Protein AF-0000000075742915 (afdb_homodimer)

Solvent-accessible surface area (backbone atoms only — not comparable to full-atom values): 50186 Å² total; per-residue (Å²): 133,84,78,82,70,61,77,72,63,70,66,41,53,59,56,41,52,50,52,38,49,49,47,12,46,33,40,22,48,17,44,47,53,20,48,50,52,32,44,25,62,54,48,39,46,45,74,33,25,87,56,51,51,45,77,73,40,42,66,57,50,52,50,43,50,54,49,38,34,50,49,37,21,50,51,43,32,59,68,46,48,68,55,44,66,37,56,58,80,62,50,84,69,50,73,66,53,29,52,52,54,55,40,44,67,58,50,50,32,49,47,40,31,46,44,30,50,50,48,37,48,54,52,39,61,77,37,59,83,62,45,65,70,54,38,48,59,46,50,53,35,28,67,50,25,14,56,46,13,24,53,45,23,54,59,54,37,40,76,66,44,37,63,53,32,25,64,50,27,61,96,53,75,49,74,27,84,46,75,34,68,53,53,50,49,50,50,48,46,39,66,31,20,47,47,49,37,48,51,49,41,48,54,47,52,29,20,74,69,47,44,62,24,43,64,84,43,77,59,55,64,23,45,40,43,29,33,50,38,33,48,65,51,30,51,58,51,49,52,50,53,33,44,68,53,44,48,59,51,47,52,50,39,52,38,43,52,40,34,73,73,69,44,45,86,53,71,62,84,40,38,30,53,22,68,65,18,49,41,29,47,43,48,37,52,49,30,53,46,41,45,49,28,54,51,48,52,51,52,38,18,23,52,57,29,56,68,54,41,51,46,42,69,73,59,39,92,75,54,76,56,46,78,42,70,32,11,28,35,21,38,34,53,48,60,51,62,53,42,36,69,75,37,58,40,66,59,44,49,52,54,48,23,60,52,32,35,52,52,53,50,44,35,50,74,52,69,32,33,67,57,47,72,60,84,67,25,38,36,32,29,16,26,48,94,58,80,53,94,48,22,27,35,34,44,54,52,33,51,54,50,46,58,60,60,49,68,70,46,87,92,54,47,49,9,28,6,31,16,29,39,67,24,22,40,30,67,46,38,31,95,71,40,28,40,66,44,70,42,33,48,29,53,54,49,4,47,50,32,11,60,55,8,57,77,40,94,75,20,42,27,28,33,49,56,17,48,73,60,26,48,70,79,57,43,70,47,44,36,84,69,53,75,43,63,50,91,82,49,90,58,71,43,47,36,27,31,70,46,74,82,120,135,84,78,83,69,62,77,72,61,70,67,38,52,57,54,41,52,49,53,38,49,48,47,13,45,32,39,22,49,17,45,48,54,19,47,50,52,31,42,24,63,54,48,40,44,43,74,34,25,89,56,52,52,44,78,73,40,40,67,60,51,53,50,42,51,52,51,38,35,50,49,35,20,49,51,42,33,61,67,46,48,69,56,44,65,38,57,56,81,63,51,83,67,49,75,68,52,28,52,52,54,54,40,43,65,60,52,51,32,47,46,39,31,46,44,30,48,52,47,37,48,54,53,38,63,77,37,59,83,63,45,65,72,55,38,48,60,44,50,53,33,28,67,50,24,13,56,46,14,22,54,45,22,54,60,54,36,38,75,67,46,35,62,53,33,25,64,52,27,58,97,52,73,48,74,27,83,46,76,35,66,53,54,50,48,50,50,48,46,37,66,31,20,46,46,50,36,48,51,50,42,48,53,46,53,30,20,74,71,47,44,64,23,43,65,83,44,78,59,55,63,23,45,39,42,28,34,50,40,32,48,67,51,30,51,59,50,49,51,48,54,32,44,68,54,44,48,60,51,48,51,52,39,52,38,43,52,39,34,73,74,68,45,42,89,54,71,61,83,38,38,30,53,21,69,64,19,48,39,30,48,43,49,37,52,49,30,53,45,42,42,49,30,54,50,48,53,51,54,38,17,22,52,56,29,56,67,54,40,51,47,41,68,73,59,39,91,75,52,75,56,45,79,42,71,32,10,28,36,20,38,35,53,49,61,50,62,51,43,36,68,75,36,57,38,66,59,45,50,51,54,49,24,58,53,32,36,52,51,54,51,43,36,48,75,51,67,33,34,68,58,48,73,60,83,67,26,40,36,32,29,15,26,48,91,57,79,52,95,50,22,25,34,33,44,52,52,34,52,53,51,46,58,60,61,48,66,73,46,86,91,53,48,50,8,28,4,30,16,30,39,67,24,22,41,31,68,46,36,32,95,72,41,28,40,68,44,68,41,31,48,27,54,54,48,4,48,52,32,11,61,54,10,55,78,39,94,74,20,42,27,29,34,50,58,17,47,72,58,25,49,69,77,57,43,69,46,42,38,83,68,54,74,43,65,49,91,82,48,90,58,71,41,46,36,26,31,70,46,73,82,120

Foldseek 3Di:
DDCPVPDVPPVLVVVLVVLLQQLLVLLLVLLVLLLLLLCLLVVLLAPQFPDNLCVVCVVVLVVLNVVLSVQLSVQRSVLCVVLSVCVSVVHQDDPVSLVSLLCSLVSSLCSQLVSLVVSLVVSCVVCVPVPPLNNVSSVVSSVLSSVSSSLSSSLSCCVSSQVSLLSSQVVHDQDRADDALVVLVVSLCCSLPVPLVVSLVVVVVCLVVCHSGPVPGDSVVSNVSSVVSSVVSSVVSVVSSCCSPVVLVVVLVVQVVCCVVPNLQRADRQNYPYPSSVVRVVSNVVSVVVVVVVVCLVVVCVVANNVVSVCCVVVPQPDFWDKDKKKKKKKFKDCLVVVPVPDPPVVSVVLLVVLVVLLVVLCVVLPWDFQDDDSRMTMIMFCPPPHDDQRLLSNLSSLVSSLVPCVPPPPIAMAMEMFIDIWTFQWDDDPVDTGTDIGDDRHVRRNQRLVVLSPPPSRYKYFPRSLVRGDPVSNVQKDWDDWDATPPGDDITGMIDGDPPD/DDCPVPDVPPVLVVVLVVLLQQLLVLLLVLLVLLLLLLCLLCVLLAPQFPDNLCVVCVVVLVVLNVVLSVQLSVQRSVLCVVLSVCVSSVHQDDPVSLVSLLCSLVVSLCSQLVSLVVSLVVSCVVCVPVPPLNNVSSVVSSVLSSVSSSLSSSLSCCVSSQVSLLSSQVVHDQDRADDALVVLVCSLCCSLPVPLVVSLVVVVVCLVVCHSGPVPDDSVSSNVSSVVSSVVSSVVSVVSSCCSPVVLVVVLVVQVVCCVVPNLQRADRQNYPYPSSVVRVVSNVVSVVVVVVVVVLVVVCVVANNVVSVCCVVVPQPDFWDKDKKKKKKKFKDCLVVVPVPDPPVVSVVLLVVLVVLLVVLCVVLPWDFQDDDSRMTMIMFCPPPHDDQRLLSNLVSLVSSLVVCVPDPPIAMAMEMFIDIWTFQWDDDPVDTGTDIGDPRHVRRNQRQVVLSPPPSRYKYFPRSLVRGDPVSNVQKDWDDWDATPPGDDITGMIDGDPPD

Secondary structure (DSSP, 8-state):
-----STTSSHHHHHHHHHHHHHHHHHHHHHHHHHHHHHHHHGGGTTTBSS-HHHHHHHHHHHHHHHHHHHHHHHHHHHHHHHHHHHTTTPPPPHHHHHHHHTHHHHHHHHHHHHHHHHHHHHHHHTGGG-HHHHHHHHHHHHHHHHHHHHHHHHHHHHHHHHHHHHHTTTS--------HHHHHHHHHIIIIIHHHHHHHHHHHHHHTTSSB-TTS--HHHHHHHHHHHHHHHHHHHHHHHHHHHHHHHHHHHHHHHHHTT-TT-------SSHHHHHHHHHHHHHHHHHHHHHHHHHHHHHH-HHHHHHHHHH-TTPPPEEEEEEEEEEEEESHHHHHHHS-HHHHHHHHHHHHHHHHHHHHHTT-EEEEEETTEEEEEESSSS--S-HHHHHHHHHHHHHHHGGGSTT-EEEEEEEEEEEEEEEEEETTEEEEEEESHHHHHHHHHHHHHTTSSSSEEEEHHHHHTS-HHHHTTEEEEEEEE-TT-SSEEEEEEE----/-----STTSSHHHHHHHHHHHHHHHHHHHHHHHHHHHHHHHHGGGTTTBSS-HHHHHHHHHHHHHHHHHHHHHHHHHHHHHHHHHHHTTTPPPPHHHHHHHHTHHHHHHHHHHHHHHHHHHHHHHHTGGG-HHHHHHHHHHHHHHHHHHHHHHHHHHHHHHHHHHHHHTTTS--------HHHHHHHHHIIIIIHHHHHHHHHHHHHHTTSSB-TTS--HHHHHHHHHHHHHHHHHHHHHHHHHHHHHHHHHHHHHHHHHTT-TT-------SSHHHHHHHHHHHHHHHHHHHHHHHHHHHHHH-HHHHHHHHHH-TTPPPEEEEEEEEEEEEESHHHHHHHS-HHHHHHHHHHHHHHHHHHHHHTT-EEEEEETTEEEEEESSSS--S-HHHHHHHHHHHHHHHGGGSTT-EEEEEEEEEEEEEEEEEETTEEEEEEESHHHHHHHHHHHHHTTSSSSEEEEHHHHHTS-HHHHTTEEEEEEEE-TT-SSEEEEEEE----

Organism: Mycobacterium marinum (strain ATCC BAA-535 / M) (NCBI:txid216594)

Radius of gyration: 42.27 Å; Cα contacts (8 Å, |Δi|>4): 1703; chains: 2; bounding box: 64×122×89 Å

InterPro domains:
  IPR001054 Adenylyl cyclase class-3/4/guanylyl cyclase [PF00211] (325-464)
  IPR001054 Adenylyl cyclase class-3/4/guanylyl cyclase [PS50125] (327-450)
  IPR001054 Adenylyl cyclase class-3/4/guanylyl cyclase [SM00044] (291-477)
  IPR001054 Adenylyl cyclase class-3/4/guanylyl cyclase [cd07302] (325-495)
  IPR003660 HAMP domain [PF00672] (241-292)
  IPR003660 HAMP domain [PS50885] (243-295)
  IPR003660 HAMP domain [SM00304] (243-295)
  IPR029787 Nucleotide cyclase [G3DSA:3.30.70.1230] (321-491)
  IPR029787 Nucleotide cyclase [SSF55073] (320-497)
  IPR050697 Adenylyl/Guanylyl Cyclase Class-3/4 [PTHR43081] (297-470)

Structure (mmCIF, N/CA/C/O backbone):
data_AF-0000000075742915-model_v1
#
loop_
_entity.id
_entity.type
_entity.pdbx_description
1 polymer 'Conserved hypothetical transmembrane protein'
#
loop_
_atom_site.group_PDB
_atom_site.id
_atom_site.type_symbol
_atom_site.label_atom_id
_atom_site.label_alt_id
_atom_site.label_comp_id
_atom_site.label_asym_id
_atom_site.label_entity_id
_atom_site.label_seq_id
_atom_site.pdbx_PDB_ins_code
_atom_site.Cartn_x
_atom_site.Cartn_y
_atom_site.Cartn_z
_atom_site.occupancy
_atom_site.B_iso_or_equiv
_atom_site.auth_seq_id
_atom_site.auth_comp_id
_atom_site.auth_asym_id
_atom_site.auth_atom_id
_atom_site.pdbx_PDB_model_num
ATOM 1 N N . MET A 1 1 ? -29.781 21.031 -26.391 1 27.48 1 MET A N 1
ATOM 2 C CA . MET A 1 1 ? -28.969 20.031 -25.719 1 27.48 1 MET A CA 1
ATOM 3 C C . MET A 1 1 ? -29.25 18.625 -26.25 1 27.48 1 MET A C 1
ATOM 5 O O . MET A 1 1 ? -30.344 18.094 -26.062 1 27.48 1 MET A O 1
ATOM 9 N N . PRO A 1 2 ? -28.781 18.281 -27.484 1 34.12 2 PRO A N 1
ATOM 10 C CA . PRO A 1 2 ? -29.078 17.016 -28.172 1 34.12 2 PRO A CA 1
ATOM 11 C C . PRO A 1 2 ? -28.594 15.789 -27.406 1 34.12 2 PRO A C 1
ATOM 13 O O . PRO A 1 2 ? -27.641 15.883 -26.625 1 34.12 2 PRO A O 1
ATOM 16 N N . SER A 1 3 ? -29.609 14.945 -27.016 1 33.06 3 SER A N 1
ATOM 17 C CA . SER A 1 3 ? -29.625 13.625 -26.406 1 33.06 3 SER A CA 1
ATOM 18 C C . SER A 1 3 ? -28.734 12.656 -27.188 1 33.06 3 SER A C 1
ATOM 20 O O . SER A 1 3 ? -29.094 12.195 -28.266 1 33.06 3 SER A O 1
ATOM 22 N N . THR A 1 4 ? -27.438 13.016 -27.25 1 35.28 4 THR A N 1
ATOM 23 C CA . THR A 1 4 ? -26.578 12.016 -27.891 1 35.28 4 THR A CA 1
ATOM 24 C C . THR A 1 4 ? -26.672 10.688 -27.141 1 35.28 4 THR A C 1
ATOM 26 O O . THR A 1 4 ? -25.75 10.305 -26.422 1 35.28 4 THR A O 1
ATOM 29 N N . SER A 1 5 ? -27.875 10.328 -26.578 1 35.5 5 SER A N 1
ATOM 30 C CA . SER A 1 5 ? -28.062 9.047 -25.906 1 35.5 5 SER A CA 1
ATOM 31 C C . SER A 1 5 ? -27.938 7.887 -26.891 1 35.5 5 SER A C 1
ATOM 33 O O . SER A 1 5 ? -28.172 6.734 -26.531 1 35.5 5 SER A O 1
ATOM 35 N N . ALA A 1 6 ? -28 8.203 -28.219 1 34.66 6 ALA A N 1
ATOM 36 C CA . ALA A 1 6 ? -28.516 7.18 -29.109 1 34.66 6 ALA A CA 1
ATOM 37 C C . ALA A 1 6 ? -27.578 5.988 -29.203 1 34.66 6 ALA A C 1
ATOM 39 O O . ALA A 1 6 ? -28.016 4.848 -29.375 1 34.66 6 ALA A O 1
ATOM 40 N N . SER A 1 7 ? -26.297 6.309 -29.641 1 33.22 7 SER A N 1
ATOM 41 C CA . SER A 1 7 ? -25.625 5.246 -30.406 1 33.22 7 SER A CA 1
ATOM 42 C C . SER A 1 7 ? -25.047 4.191 -29.469 1 33.22 7 SER A C 1
ATOM 44 O O . SER A 1 7 ? -24.25 3.355 -29.891 1 33.22 7 SER A O 1
ATOM 46 N N . ALA A 1 8 ? -25.109 4.387 -28.234 1 37.28 8 ALA A N 1
ATOM 47 C CA . ALA A 1 8 ? -24.516 3.404 -27.328 1 37.28 8 ALA A CA 1
ATOM 48 C C . ALA A 1 8 ? -25.281 2.086 -27.359 1 37.28 8 ALA A C 1
ATOM 50 O O . ALA A 1 8 ? -24.875 1.104 -26.734 1 37.28 8 ALA A O 1
ATOM 51 N N . GLY A 1 9 ? -26.469 2.076 -27.953 1 36.91 9 GLY A N 1
ATOM 52 C CA . GLY A 1 9 ? -27.359 0.929 -27.906 1 36.91 9 GLY A CA 1
ATOM 53 C C . GLY A 1 9 ? -26.859 -0.256 -28.703 1 36.91 9 GLY A C 1
ATOM 54 O O . GLY A 1 9 ? -27.188 -1.403 -28.406 1 36.91 9 GLY A O 1
ATOM 55 N N . GLN A 1 10 ? -26.406 -0.054 -30.078 1 41.94 10 GLN A N 1
ATOM 56 C CA . GLN A 1 10 ? -26.281 -1.137 -31.047 1 41.94 10 GLN A CA 1
ATOM 57 C C . GLN A 1 10 ? -25.016 -1.947 -30.797 1 41.94 10 GLN A C 1
ATOM 59 O O . GLN A 1 10 ? -24.859 -3.047 -31.344 1 41.94 10 GLN A O 1
ATOM 64 N N . ALA A 1 11 ? -23.969 -1.304 -30.453 1 45.59 11 ALA A N 1
ATOM 65 C CA . ALA A 1 11 ? -22.656 -1.915 -30.297 1 45.59 11 ALA A CA 1
ATOM 66 C C . ALA A 1 11 ? -22.641 -2.947 -29.172 1 45.59 11 ALA A C 1
ATOM 68 O O . ALA A 1 11 ? -21.812 -3.85 -29.156 1 45.59 11 ALA A O 1
ATOM 69 N N . GLN A 1 12 ? -23.641 -2.914 -28.344 1 60.41 12 GLN A N 1
ATOM 70 C CA . GLN A 1 12 ? -23.766 -3.674 -27.109 1 60.41 12 GLN A CA 1
ATOM 71 C C . GLN A 1 12 ? -24.188 -5.109 -27.391 1 60.41 12 GLN A C 1
ATOM 73 O O . GLN A 1 12 ? -23.719 -6.043 -26.734 1 60.41 12 GLN A O 1
ATOM 78 N N . PRO A 1 13 ? -24.922 -5.258 -28.578 1 59 13 PRO A N 1
ATOM 79 C CA . PRO A 1 13 ? -25.375 -6.637 -28.812 1 59 13 PRO A CA 1
ATOM 80 C C . PRO A 1 13 ? -24.266 -7.527 -29.391 1 59 13 PRO A C 1
ATOM 82 O O . PRO A 1 13 ? -24.219 -8.727 -29.094 1 59 13 PRO A O 1
ATOM 85 N N . LYS A 1 14 ? -23.422 -6.875 -30.219 1 57.97 14 LYS A N 1
ATOM 86 C CA . LYS A 1 14 ? -22.359 -7.668 -30.844 1 57.97 14 LYS A CA 1
ATOM 87 C C . LYS A 1 14 ? -21.375 -8.203 -29.812 1 57.97 14 LYS A C 1
ATOM 89 O O . LYS A 1 14 ? -20.891 -9.328 -29.922 1 57.97 14 LYS A O 1
ATOM 94 N N . THR A 1 15 ? -21.25 -7.496 -28.828 1 78.75 15 THR A N 1
ATOM 95 C CA . THR A 1 15 ? -20.344 -7.941 -27.781 1 78.75 15 THR A CA 1
ATOM 96 C C . THR A 1 15 ? -20.938 -9.094 -26.984 1 78.75 15 THR A C 1
ATOM 98 O O . THR A 1 15 ? -20.25 -10.055 -26.641 1 78.75 15 THR A O 1
ATOM 101 N N . ALA A 1 16 ? -22.266 -9.055 -26.953 1 85.5 16 ALA A N 1
ATOM 102 C CA . ALA A 1 16 ? -22.953 -10.125 -26.234 1 85.5 16 ALA A CA 1
ATOM 103 C C . ALA A 1 16 ? -22.906 -11.43 -27.016 1 85.5 16 ALA A C 1
ATOM 105 O O . ALA A 1 16 ? -22.672 -12.5 -26.453 1 85.5 16 ALA A O 1
ATOM 106 N N . ARG A 1 17 ? -23.172 -11.305 -28.344 1 86.44 17 ARG A N 1
ATOM 107 C CA . ARG A 1 17 ? -23.141 -12.477 -29.203 1 86.44 17 ARG A CA 1
ATOM 108 C C . ARG A 1 17 ? -21.734 -13.078 -29.266 1 86.44 17 ARG A C 1
ATOM 110 O O . ARG A 1 17 ? -21.578 -14.305 -29.266 1 86.44 17 ARG A O 1
ATOM 117 N N . ARG A 1 18 ? -20.844 -12.25 -29.266 1 86.69 18 ARG A N 1
ATOM 118 C CA . ARG A 1 18 ? -19.453 -12.719 -29.328 1 86.69 18 ARG A CA 1
ATOM 119 C C . ARG A 1 18 ? -19.078 -13.477 -28.047 1 86.69 18 ARG A C 1
ATOM 121 O O . ARG A 1 18 ? -18.453 -14.539 -28.109 1 86.69 18 ARG A O 1
ATOM 128 N N . LEU A 1 19 ? -19.484 -12.961 -26.938 1 88.38 19 LEU A N 1
ATOM 129 C CA . LEU A 1 19 ? -19.203 -13.617 -25.672 1 88.38 19 LEU A CA 1
ATOM 130 C C . LEU A 1 19 ? -19.953 -14.938 -25.562 1 88.38 19 LEU A C 1
ATOM 132 O O . LEU A 1 19 ? -19.406 -15.922 -25.047 1 88.38 19 LEU A O 1
ATOM 136 N N . LEU A 1 20 ? -21.125 -14.875 -26.109 1 90.69 20 LEU A N 1
ATOM 137 C CA . LEU A 1 20 ? -21.938 -16.094 -26.109 1 90.69 20 LEU A CA 1
ATOM 138 C C . LEU A 1 20 ? -21.312 -17.172 -26.984 1 90.69 20 LEU A C 1
ATOM 140 O O . LEU A 1 20 ? -21.234 -18.328 -26.562 1 90.69 20 LEU A O 1
ATOM 144 N N . LEU A 1 21 ? -20.844 -16.797 -28.078 1 90 21 LEU A N 1
ATOM 145 C CA . LEU A 1 21 ? -20.25 -17.75 -29 1 90 21 LEU A CA 1
ATOM 146 C C . LEU A 1 21 ? -18.906 -18.25 -28.453 1 90 21 LEU A C 1
ATOM 148 O O . LEU A 1 21 ? -18.594 -19.438 -28.594 1 90 21 LEU A O 1
ATOM 152 N N . GLN A 1 22 ? -18.234 -17.422 -27.906 1 89.38 22 GLN A N 1
ATOM 153 C CA . GLN A 1 22 ? -16.938 -17.812 -27.344 1 89.38 22 GLN A CA 1
ATOM 154 C C . GLN A 1 22 ? -17.125 -18.812 -26.188 1 89.38 22 GLN A C 1
ATOM 156 O O . GLN A 1 22 ? -16.406 -19.812 -26.109 1 89.38 22 GLN A O 1
ATOM 161 N N . TYR A 1 23 ? -18.016 -18.516 -25.375 1 92.06 23 TYR A N 1
ATOM 162 C CA . TYR A 1 23 ? -18.312 -19.391 -24.25 1 92.06 23 TYR A CA 1
ATOM 163 C C . TYR A 1 23 ? -18.797 -20.75 -24.75 1 92.06 23 TYR A C 1
ATOM 165 O O . TYR A 1 23 ? -18.359 -21.797 -24.25 1 92.06 23 TYR A O 1
ATOM 173 N N . ALA A 1 24 ? -19.703 -20.688 -25.688 1 92.69 24 ALA A N 1
ATOM 174 C CA . ALA A 1 24 ? -20.203 -21.922 -26.297 1 92.69 24 ALA A CA 1
ATOM 175 C C . ALA A 1 24 ? -19.078 -22.719 -26.953 1 92.69 24 ALA A C 1
ATOM 177 O O . ALA A 1 24 ? -19 -23.938 -26.797 1 92.69 24 ALA A O 1
ATOM 178 N N . PHE A 1 25 ? -18.281 -22.016 -27.562 1 90.62 25 PHE A N 1
ATOM 179 C CA . PHE A 1 25 ? -17.141 -22.641 -28.219 1 90.62 25 PHE A CA 1
ATOM 180 C C . PHE A 1 25 ? -16.203 -23.266 -27.188 1 90.62 25 PHE A C 1
ATOM 182 O O . PHE A 1 25 ? -15.703 -24.375 -27.391 1 90.62 25 PHE A O 1
ATOM 189 N N . ASP A 1 26 ? -15.945 -22.594 -26.156 1 90.38 26 ASP A N 1
ATOM 190 C CA . ASP A 1 26 ? -15.062 -23.094 -25.109 1 90.38 26 ASP A CA 1
ATOM 191 C C . ASP A 1 26 ? -15.609 -24.391 -24.516 1 90.38 26 ASP A C 1
ATOM 193 O O . ASP A 1 26 ? -14.859 -25.344 -24.281 1 90.38 26 ASP A O 1
ATOM 197 N N . LEU A 1 27 ? -16.859 -24.422 -24.312 1 92.69 27 LEU A N 1
ATOM 198 C CA . LEU A 1 27 ? -17.469 -25.625 -23.75 1 92.69 27 LEU A CA 1
ATOM 199 C C . LEU A 1 27 ? -17.453 -26.766 -24.766 1 92.69 27 LEU A C 1
ATOM 201 O O . LEU A 1 27 ? -17.172 -27.906 -24.406 1 92.69 27 LEU A O 1
ATOM 205 N N . ALA A 1 28 ? -17.719 -26.375 -25.969 1 92.88 28 ALA A N 1
ATOM 206 C CA . ALA A 1 28 ? -17.656 -27.375 -27.031 1 92.88 28 ALA A CA 1
ATOM 207 C C . ALA A 1 28 ? -16.25 -27.938 -27.172 1 92.88 28 ALA A C 1
ATOM 209 O O . ALA A 1 28 ? -16.062 -29.156 -27.328 1 92.88 28 ALA A O 1
ATOM 210 N N . LEU A 1 29 ? -15.359 -27.062 -27.094 1 87.81 29 LEU A N 1
ATOM 211 C CA . LEU A 1 29 ? -13.961 -27.453 -27.203 1 87.81 29 LEU A CA 1
ATOM 212 C C . LEU A 1 29 ? -13.555 -28.344 -26.031 1 87.81 29 LEU A C 1
ATOM 214 O O . LEU A 1 29 ? -12.844 -29.344 -26.219 1 87.81 29 LEU A O 1
ATOM 218 N N . ALA A 1 30 ? -14.016 -28.016 -24.875 1 87.69 30 ALA A N 1
ATOM 219 C CA . ALA A 1 30 ? -13.734 -28.844 -23.719 1 87.69 30 ALA A CA 1
ATOM 220 C C . ALA A 1 30 ? -14.312 -30.25 -23.891 1 87.69 30 ALA A C 1
ATOM 222 O O . ALA A 1 30 ? -13.641 -31.25 -23.594 1 87.69 30 ALA A O 1
ATOM 223 N N . TYR A 1 31 ? -15.508 -30.312 -24.359 1 90.94 31 TYR A N 1
ATOM 224 C CA . TYR A 1 31 ? -16.156 -31.594 -24.625 1 90.94 31 TYR A CA 1
ATOM 225 C C . TYR A 1 31 ? -15.391 -32.375 -25.672 1 90.94 31 TYR A C 1
ATOM 227 O O . TYR A 1 31 ? -15.133 -33.594 -25.516 1 90.94 31 TYR A O 1
ATOM 235 N N . PHE A 1 32 ? -15.016 -31.688 -26.656 1 85.94 32 PHE A N 1
ATOM 236 C CA . PHE A 1 32 ? -14.305 -32.312 -27.781 1 85.94 32 PHE A CA 1
ATOM 237 C C . PHE A 1 32 ? -12.969 -32.875 -27.312 1 85.94 32 PHE A C 1
ATOM 239 O O . PHE A 1 32 ? -12.609 -34 -27.656 1 85.94 32 PHE A O 1
ATOM 246 N N . ILE A 1 33 ? -12.289 -32.156 -26.609 1 79.56 33 ILE A N 1
ATOM 247 C CA . ILE A 1 33 ? -10.984 -32.562 -26.109 1 79.56 33 ILE A CA 1
ATOM 248 C C . ILE A 1 33 ? -11.148 -33.812 -25.234 1 79.56 33 ILE A C 1
ATOM 250 O O . ILE A 1 33 ? -10.359 -34.75 -25.344 1 79.56 33 ILE A O 1
ATOM 254 N N . ALA A 1 34 ? -12.172 -33.781 -24.469 1 81.88 34 ALA A N 1
ATOM 255 C CA . ALA A 1 34 ? -12.422 -34.938 -23.609 1 81.88 34 ALA A CA 1
ATOM 256 C C . ALA A 1 34 ? -12.773 -36.188 -24.438 1 81.88 34 ALA A C 1
ATOM 258 O O . ALA A 1 34 ? -12.367 -37.312 -24.094 1 81.88 34 ALA A O 1
ATOM 259 N N . VAL A 1 35 ? -13.508 -36 -25.5 1 82.75 35 VAL A N 1
ATOM 260 C CA . VAL A 1 35 ? -13.875 -37.094 -26.391 1 82.75 35 VAL A CA 1
ATOM 261 C C . VAL A 1 35 ? -12.625 -37.688 -27.047 1 82.75 35 VAL A C 1
ATOM 263 O O . VAL A 1 35 ? -12.469 -38.906 -27.125 1 82.75 35 VAL A O 1
ATOM 266 N N . VAL A 1 36 ? -11.859 -36.812 -27.484 1 73 36 VAL A N 1
ATOM 267 C CA . VAL A 1 36 ? -10.617 -37.25 -28.109 1 73 36 VAL A CA 1
ATOM 268 C C . VAL A 1 36 ? -9.781 -38.062 -27.125 1 73 36 VAL A C 1
ATOM 270 O O . VAL A 1 36 ? -9.242 -39.094 -27.453 1 73 36 VAL A O 1
ATOM 273 N N . ASP A 1 37 ? -9.828 -37.656 -25.953 1 70.5 37 ASP A N 1
ATOM 274 C CA . ASP A 1 37 ? -9.094 -38.344 -24.906 1 70.5 37 ASP A CA 1
ATOM 275 C C . ASP A 1 37 ? -9.688 -39.75 -24.641 1 70.5 37 ASP A C 1
ATOM 277 O O . ASP A 1 37 ? -8.961 -40.719 -24.562 1 70.5 37 ASP A O 1
ATOM 281 N N . ALA A 1 38 ? -10.93 -39.75 -24.609 1 71.25 38 ALA A N 1
ATOM 282 C CA . ALA A 1 38 ? -11.617 -41.031 -24.328 1 71.25 38 ALA A CA 1
ATOM 283 C C . ALA A 1 38 ? -11.492 -41.969 -25.516 1 71.25 38 ALA A C 1
ATOM 285 O O . ALA A 1 38 ? -11.32 -43.188 -25.328 1 71.25 38 ALA A O 1
ATOM 286 N N . SER A 1 39 ? -11.594 -41.438 -26.734 1 70.62 39 SER A N 1
ATOM 287 C CA . SER A 1 39 ? -11.5 -42.281 -27.938 1 70.62 39 SER A CA 1
ATOM 288 C C . SER A 1 39 ? -10.117 -42.875 -28.094 1 70.62 39 SER A C 1
ATOM 290 O O . SER A 1 39 ? -9.977 -44.031 -28.547 1 70.62 39 SER A O 1
ATOM 292 N N . ALA A 1 40 ? -9.25 -42.094 -27.797 1 63.12 40 ALA A N 1
ATOM 293 C CA . ALA A 1 40 ? -7.879 -42.625 -27.875 1 63.12 40 ALA A CA 1
ATOM 294 C C . ALA A 1 40 ? -7.688 -43.812 -26.922 1 63.12 40 ALA A C 1
ATOM 296 O O . ALA A 1 40 ? -6.852 -44.688 -27.188 1 63.12 40 ALA A O 1
ATOM 297 N N . ILE A 1 41 ? -8.555 -43.844 -25.953 1 61.28 41 ILE A N 1
ATOM 298 C CA . ILE A 1 41 ? -8.492 -44.906 -24.969 1 61.28 41 ILE A CA 1
ATOM 299 C C . ILE A 1 41 ? -9.273 -46.125 -25.469 1 61.28 41 ILE A C 1
ATOM 301 O O . ILE A 1 41 ? -8.828 -47.25 -25.312 1 61.28 41 ILE A O 1
ATOM 305 N N . LEU A 1 42 ? -10.344 -45.812 -26.188 1 61.12 42 LEU A N 1
ATOM 306 C CA . LEU A 1 42 ? -11.281 -46.875 -26.469 1 61.12 42 LEU A CA 1
ATOM 307 C C . LEU A 1 42 ? -11.039 -47.469 -27.859 1 61.12 42 LEU A C 1
ATOM 309 O O . LEU A 1 42 ? -11.312 -48.625 -28.109 1 61.12 42 LEU A O 1
ATOM 313 N N . ILE A 1 43 ? -10.477 -46.688 -28.844 1 59.09 43 ILE A N 1
ATOM 314 C CA . ILE A 1 43 ? -10.375 -47.094 -30.234 1 59.09 43 ILE A CA 1
ATOM 315 C C . ILE A 1 43 ? -9.391 -48.25 -30.359 1 59.09 43 ILE A C 1
ATOM 317 O O . ILE A 1 43 ? -9.656 -49.219 -31.062 1 59.09 43 ILE A O 1
ATOM 321 N N . PRO A 1 44 ? -8.219 -48 -29.719 1 54.5 44 PRO A N 1
ATOM 322 C CA . PRO A 1 44 ? -7.258 -49.094 -29.984 1 54.5 44 PRO A CA 1
ATOM 323 C C . PRO A 1 44 ? -7.758 -50.438 -29.531 1 54.5 44 PRO A C 1
ATOM 325 O O . PRO A 1 44 ? -7.18 -51.469 -29.906 1 54.5 44 PRO A O 1
ATOM 328 N N . LEU A 1 45 ? -8.891 -50.438 -28.828 1 53.66 45 LEU A N 1
ATOM 329 C CA . LEU A 1 45 ? -9.453 -51.719 -28.438 1 53.66 45 LEU A CA 1
ATOM 330 C C . LEU A 1 45 ? -10.148 -52.406 -29.625 1 53.66 45 LEU A C 1
ATOM 332 O O . LEU A 1 45 ? -10.602 -53.531 -29.516 1 53.66 45 LEU A O 1
ATOM 336 N N . ARG A 1 46 ? -9.953 -51.75 -30.812 1 53.25 46 ARG A N 1
ATOM 337 C CA . ARG A 1 46 ? -10.516 -52.281 -32.062 1 53.25 46 ARG A CA 1
ATOM 338 C C . ARG A 1 46 ? -9.75 -53.531 -32.5 1 53.25 46 ARG A C 1
ATOM 340 O O . ARG A 1 46 ? -8.523 -53.5 -32.625 1 53.25 46 ARG A O 1
ATOM 347 N N . GLY A 1 47 ? -10.445 -54.594 -32.719 1 51.72 47 GLY A N 1
ATOM 348 C CA . GLY A 1 47 ? -9.945 -55.812 -33.281 1 51.72 47 GLY A CA 1
ATOM 349 C C . GLY A 1 47 ? -9.289 -56.75 -32.281 1 51.72 47 GLY A C 1
ATOM 350 O O . GLY A 1 47 ? -8.992 -57.906 -32.594 1 51.72 47 GLY A O 1
ATOM 351 N N . HIS A 1 48 ? -8.875 -56.156 -31.266 1 50.47 48 HIS A N 1
ATOM 352 C CA . HIS A 1 48 ? -8.156 -57.062 -30.359 1 50.47 48 HIS A CA 1
ATOM 353 C C . HIS A 1 48 ? -9.047 -57.469 -29.203 1 50.47 48 HIS A C 1
ATOM 355 O O . HIS A 1 48 ? -8.617 -58.25 -28.328 1 50.47 48 HIS A O 1
ATOM 361 N N . THR A 1 49 ? -10.219 -56.781 -29.094 1 52.19 49 THR A N 1
ATOM 362 C CA . THR A 1 49 ? -11.203 -57.281 -28.141 1 52.19 49 THR A CA 1
ATOM 363 C C . THR A 1 49 ? -12.164 -58.281 -28.812 1 52.19 49 THR A C 1
ATOM 365 O O . THR A 1 49 ? -12.258 -58.312 -30.031 1 52.19 49 THR A O 1
ATOM 368 N N . TYR A 1 50 ? -12.602 -59.25 -28.109 1 46.56 50 TYR A N 1
ATOM 369 C CA . TYR A 1 50 ? -13.531 -60.25 -28.625 1 46.56 50 TYR A CA 1
ATOM 370 C C . TYR A 1 50 ? -14.648 -59.594 -29.422 1 46.56 50 TYR A C 1
ATOM 372 O O . TYR A 1 50 ? -15.234 -60.219 -30.312 1 46.56 50 TYR A O 1
ATOM 380 N N . VAL A 1 51 ? -15.094 -58.375 -29.047 1 49.59 51 VAL A N 1
ATOM 381 C CA . VAL A 1 51 ? -16.266 -57.781 -29.672 1 49.59 51 VAL A CA 1
ATOM 382 C C . VAL A 1 51 ? -15.844 -56.531 -30.453 1 49.59 51 VAL A C 1
ATOM 384 O O . VAL A 1 51 ? -14.992 -55.75 -29.984 1 49.59 51 VAL A O 1
ATOM 387 N N . ASP A 1 52 ? -15.914 -56.531 -31.781 1 56.19 52 ASP A N 1
ATOM 388 C CA . ASP A 1 52 ? -15.656 -55.406 -32.688 1 56.19 52 ASP A CA 1
ATOM 389 C C . ASP A 1 52 ? -16.297 -54.125 -32.156 1 56.19 52 ASP A C 1
ATOM 391 O O . ASP A 1 52 ? -17.359 -53.719 -32.594 1 56.19 52 ASP A O 1
ATOM 395 N N . PHE A 1 53 ? -16.125 -53.75 -30.984 1 59.34 53 PHE A N 1
ATOM 396 C CA . PHE A 1 53 ? -16.719 -52.562 -30.375 1 59.34 53 PHE A CA 1
ATOM 397 C C . PHE A 1 53 ? -16.672 -51.375 -31.328 1 59.34 53 PHE A C 1
ATOM 399 O O . PHE A 1 53 ? -17.688 -50.688 -31.516 1 59.34 53 PHE A O 1
ATOM 406 N N . ALA A 1 54 ? -15.547 -51.125 -31.906 1 60.56 54 ALA A N 1
ATOM 407 C CA . ALA A 1 54 ? -15.383 -49.938 -32.719 1 60.56 54 ALA A CA 1
ATOM 408 C C . ALA A 1 54 ? -16.234 -50 -33.969 1 60.56 54 ALA A C 1
ATOM 410 O O . ALA A 1 54 ? -16.906 -49.031 -34.344 1 60.56 54 ALA A O 1
ATOM 411 N N . GLN A 1 55 ? -16.109 -51.156 -34.562 1 61.75 55 GLN A N 1
ATOM 412 C CA . GLN A 1 55 ? -16.844 -51.25 -35.812 1 61.75 55 GLN A CA 1
ATOM 413 C C . GLN A 1 55 ? -18.359 -51.219 -35.562 1 61.75 55 GLN A C 1
ATOM 415 O O . GLN A 1 55 ? -19.078 -50.562 -36.344 1 61.75 55 GLN A O 1
ATOM 420 N N . ARG A 1 56 ? -18.859 -51.781 -34.438 1 70.06 56 ARG A N 1
ATOM 421 C CA . ARG A 1 56 ? -20.297 -51.844 -34.219 1 70.06 56 ARG A CA 1
ATOM 422 C C . ARG A 1 56 ? -20.812 -50.531 -33.656 1 70.06 56 ARG A C 1
ATOM 424 O O . ARG A 1 56 ? -21.922 -50.094 -33.969 1 70.06 56 ARG A O 1
ATOM 431 N N . ASN A 1 57 ? -19.984 -49.844 -32.906 1 77.56 57 ASN A N 1
ATOM 432 C CA . ASN A 1 57 ? -20.516 -48.688 -32.156 1 77.56 57 ASN A CA 1
ATOM 433 C C . ASN A 1 57 ? -20 -47.375 -32.75 1 77.56 57 ASN A C 1
ATOM 435 O O . ASN A 1 57 ? -20.406 -46.312 -32.281 1 77.56 57 ASN A O 1
ATOM 439 N N . LEU A 1 58 ? -19.203 -47.406 -33.844 1 78.38 58 LEU A N 1
ATOM 440 C CA . LEU A 1 58 ? -18.578 -46.219 -34.344 1 78.38 58 LEU A CA 1
ATOM 441 C C . LEU A 1 58 ? -19.625 -45.219 -34.844 1 78.38 58 LEU A C 1
ATOM 443 O O . LEU A 1 58 ? -19.562 -44.031 -34.5 1 78.38 58 LEU A O 1
ATOM 447 N N . PRO A 1 59 ? -20.578 -45.75 -35.562 1 82.06 59 PRO A N 1
ATOM 448 C CA . PRO A 1 59 ? -21.578 -44.781 -36 1 82.06 59 PRO A CA 1
ATOM 449 C C . PRO A 1 59 ? -22.359 -44.156 -34.844 1 82.06 59 PRO A C 1
ATOM 451 O O . PRO A 1 59 ? -22.625 -42.969 -34.844 1 82.06 59 PRO A O 1
ATOM 454 N N . VAL A 1 60 ? -22.672 -44.969 -33.844 1 86.62 60 VAL A N 1
ATOM 455 C CA . VAL A 1 60 ? -23.438 -44.469 -32.719 1 86.62 60 VAL A CA 1
ATOM 456 C C . VAL A 1 60 ? -22.594 -43.5 -31.891 1 86.62 60 VAL A C 1
ATOM 458 O O . VAL A 1 60 ? -23.078 -42.438 -31.484 1 86.62 60 VAL A O 1
ATOM 461 N N . VAL A 1 61 ? -21.359 -43.781 -31.719 1 86.25 61 VAL A N 1
ATOM 462 C CA . VAL A 1 61 ? -20.453 -42.938 -30.953 1 86.25 61 VAL A CA 1
ATOM 463 C C . VAL A 1 61 ? -20.281 -41.594 -31.672 1 86.25 61 VAL A C 1
ATOM 465 O O . VAL A 1 61 ? -20.281 -40.531 -31.047 1 86.25 61 VAL A O 1
ATOM 468 N N . SER A 1 62 ? -20.141 -41.656 -33.031 1 86.75 62 SER A N 1
ATOM 469 C CA . SER A 1 62 ? -19.969 -40.438 -33.812 1 86.75 62 SER A CA 1
ATOM 470 C C . SER A 1 62 ? -21.188 -39.531 -33.688 1 86.75 62 SER A C 1
ATOM 472 O O . SER A 1 62 ? -21.047 -38.312 -33.531 1 86.75 62 SER A O 1
ATOM 474 N N . VAL A 1 63 ? -22.312 -40.156 -33.781 1 90.88 63 VAL A N 1
ATOM 475 C CA . VAL A 1 63 ? -23.531 -39.406 -33.656 1 90.88 63 VAL A CA 1
ATOM 476 C C . VAL A 1 63 ? -23.641 -38.812 -32.25 1 90.88 63 VAL A C 1
ATOM 478 O O . VAL A 1 63 ? -24 -37.625 -32.094 1 90.88 63 VAL A O 1
ATOM 481 N N . LEU A 1 64 ? -23.312 -39.562 -31.234 1 92 64 LEU A N 1
ATOM 482 C CA . LEU A 1 64 ? -23.406 -39.094 -29.844 1 92 64 LEU A CA 1
ATOM 483 C C . LEU A 1 64 ? -22.406 -38 -29.578 1 92 64 LEU A C 1
ATOM 485 O O . LEU A 1 64 ? -22.688 -37.062 -28.797 1 92 64 LEU A O 1
ATOM 489 N N . VAL A 1 65 ? -21.203 -38.094 -30.172 1 91.31 65 VAL A N 1
ATOM 490 C CA . VAL A 1 65 ? -20.188 -37.062 -30 1 91.31 65 VAL A CA 1
ATOM 491 C C . VAL A 1 65 ? -20.672 -35.75 -30.609 1 91.31 65 VAL A C 1
ATOM 493 O O . VAL A 1 65 ? -20.578 -34.688 -29.969 1 91.31 65 VAL A O 1
ATOM 496 N N . VAL A 1 66 ? -21.219 -35.812 -31.828 1 93.12 66 VAL A N 1
ATOM 497 C CA . VAL A 1 66 ? -21.703 -34.594 -32.5 1 93.12 66 VAL A CA 1
ATOM 498 C C . VAL A 1 66 ? -22.875 -34 -31.703 1 93.12 66 VAL A C 1
ATOM 500 O O . VAL A 1 66 ? -22.906 -32.812 -31.453 1 93.12 66 VAL A O 1
ATOM 503 N N . LEU A 1 67 ? -23.766 -34.906 -31.281 1 94.44 67 LEU A N 1
ATOM 504 C CA . LEU A 1 67 ? -24.891 -34.438 -30.484 1 94.44 67 LEU A CA 1
ATOM 505 C C . LEU A 1 67 ? -24.422 -33.844 -29.156 1 94.44 67 LEU A C 1
ATOM 507 O O . LEU A 1 67 ? -24.984 -32.875 -28.672 1 94.44 67 LEU A O 1
ATOM 511 N N . GLY A 1 68 ? -23.422 -34.5 -28.578 1 95.06 68 GLY A N 1
ATOM 512 C CA . GLY A 1 68 ? -22.875 -33.969 -27.344 1 95.06 68 GLY A CA 1
ATOM 513 C C . GLY A 1 68 ? -22.266 -32.594 -27.484 1 95.06 68 GLY A C 1
ATOM 514 O O . GLY A 1 68 ? -22.516 -31.703 -26.672 1 95.06 68 GLY A O 1
ATOM 515 N N . ILE A 1 69 ? -21.484 -32.406 -28.547 1 94.62 69 ILE A N 1
ATOM 516 C CA . ILE A 1 69 ? -20.844 -31.109 -28.828 1 94.62 69 ILE A CA 1
ATOM 517 C C . ILE A 1 69 ? -21.891 -30.031 -29.016 1 94.62 69 ILE A C 1
ATOM 519 O O . ILE A 1 69 ? -21.797 -28.953 -28.422 1 94.62 69 ILE A O 1
ATOM 523 N N . ILE A 1 70 ? -22.891 -30.359 -29.75 1 94.88 70 ILE A N 1
ATOM 524 C CA . ILE A 1 70 ? -23.953 -29.406 -30.047 1 94.88 70 ILE A CA 1
ATOM 525 C C . ILE A 1 70 ? -24.734 -29.109 -28.766 1 94.88 70 ILE A C 1
ATOM 527 O O . ILE A 1 70 ? -25.031 -27.953 -28.453 1 94.88 70 ILE A O 1
ATOM 531 N N . SER A 1 71 ? -25.031 -30.156 -28.047 1 95.56 71 SER A N 1
ATOM 532 C CA . SER A 1 71 ? -25.828 -30 -26.828 1 95.56 71 SER A CA 1
ATOM 533 C C . SER A 1 71 ? -25.109 -29.141 -25.797 1 95.56 71 SER A C 1
ATOM 535 O O . SER A 1 71 ? -25.719 -28.281 -25.172 1 95.56 71 SER A O 1
ATOM 537 N N . VAL A 1 72 ? -23.797 -29.359 -25.641 1 95.81 72 VAL A N 1
ATOM 538 C CA . VAL A 1 72 ? -23.016 -28.609 -24.656 1 95.81 72 VAL A CA 1
ATOM 539 C C . VAL A 1 72 ? -22.906 -27.156 -25.109 1 95.81 72 VAL A C 1
ATOM 541 O O . VAL A 1 72 ? -23 -26.234 -24.297 1 95.81 72 VAL A O 1
ATOM 544 N N . ALA A 1 73 ? -22.719 -26.953 -26.375 1 95.25 73 ALA A N 1
ATOM 545 C CA . ALA A 1 73 ? -22.625 -25.594 -26.922 1 95.25 73 ALA A CA 1
ATOM 546 C C . ALA A 1 73 ? -23.938 -24.828 -26.719 1 95.25 73 ALA A C 1
ATOM 548 O O . ALA A 1 73 ? -23.922 -23.688 -26.25 1 95.25 73 ALA A O 1
ATOM 549 N N . VAL A 1 74 ? -24.984 -25.516 -27.016 1 95.12 74 VAL A N 1
ATOM 550 C CA . VAL A 1 74 ? -26.297 -24.891 -26.906 1 95.12 74 VAL A CA 1
ATOM 551 C C . VAL A 1 74 ? -26.641 -24.656 -25.438 1 95.12 74 VAL A C 1
ATOM 553 O O . VAL A 1 74 ? -27.109 -23.578 -25.078 1 95.12 74 VAL A O 1
ATOM 556 N N . ALA A 1 75 ? -26.422 -25.641 -24.641 1 95.12 75 ALA A N 1
ATOM 557 C CA . ALA A 1 75 ? -26.688 -25.5 -23.219 1 95.12 75 ALA A CA 1
ATOM 558 C C . ALA A 1 75 ? -25.844 -24.391 -22.609 1 95.12 75 ALA A C 1
ATOM 560 O O . ALA A 1 75 ? -26.312 -23.625 -21.766 1 95.12 75 ALA A O 1
ATOM 561 N N . GLY A 1 76 ? -24.594 -24.344 -23.047 1 92.25 76 GLY A N 1
ATOM 562 C CA . GLY A 1 76 ? -23.719 -23.266 -22.609 1 92.25 76 GLY A CA 1
ATOM 563 C C . GLY A 1 76 ? -24.234 -21.891 -22.953 1 92.25 76 GLY A C 1
ATOM 564 O O . GLY A 1 76 ? -24.266 -20.984 -22.109 1 92.25 76 GLY A O 1
ATOM 565 N N . ALA A 1 77 ? -24.688 -21.766 -24.141 1 92.5 77 ALA A N 1
ATOM 566 C CA . ALA A 1 77 ? -25.25 -20.484 -24.594 1 92.5 77 ALA A CA 1
ATOM 567 C C . ALA A 1 77 ? -26.5 -20.125 -23.797 1 92.5 77 ALA A C 1
ATOM 569 O O . ALA A 1 77 ? -26.703 -18.969 -23.438 1 92.5 77 ALA A O 1
ATOM 570 N N . LEU A 1 78 ? -27.25 -21.078 -23.453 1 93.19 78 LEU A N 1
ATOM 571 C CA . LEU A 1 78 ? -28.531 -20.859 -22.781 1 93.19 78 LEU A CA 1
ATOM 572 C C . LEU A 1 78 ? -28.297 -20.438 -21.328 1 93.19 78 LEU A C 1
ATOM 574 O O . LEU A 1 78 ? -29.062 -19.609 -20.797 1 93.19 78 LEU A O 1
ATOM 578 N N . ILE A 1 79 ? -27.328 -20.953 -20.75 1 92 79 ILE A N 1
ATOM 579 C CA . ILE A 1 79 ? -27.109 -20.641 -19.344 1 92 79 ILE A CA 1
ATOM 580 C C . ILE A 1 79 ? -26.453 -19.266 -19.219 1 92 79 ILE A C 1
ATOM 582 O O . ILE A 1 79 ? -26.656 -18.547 -18.234 1 92 79 ILE A O 1
ATOM 586 N N . LEU A 1 80 ? -25.703 -18.891 -20.219 1 92.19 80 LEU A N 1
ATOM 587 C CA . LEU A 1 80 ? -24.969 -17.625 -20.156 1 92.19 80 LEU A CA 1
ATOM 588 C C . LEU A 1 80 ? -25.844 -16.469 -20.625 1 92.19 80 LEU A C 1
ATOM 590 O O . LEU A 1 80 ? -25.641 -15.328 -20.203 1 92.19 80 LEU A O 1
ATOM 594 N N . ALA A 1 81 ? -26.828 -16.688 -21.375 1 92.06 81 ALA A N 1
ATOM 595 C CA . ALA A 1 81 ? -27.625 -15.68 -22.062 1 92.06 81 ALA A CA 1
ATOM 596 C C . ALA A 1 81 ? -28.281 -14.727 -21.062 1 92.06 81 ALA A C 1
ATOM 598 O O . ALA A 1 81 ? -28.219 -13.508 -21.219 1 92.06 81 ALA A O 1
ATOM 599 N N . PRO A 1 82 ? -28.844 -15.234 -19.984 1 89.88 82 PRO A N 1
ATOM 600 C CA . PRO A 1 82 ? -29.469 -14.312 -19.047 1 89.88 82 PRO A CA 1
ATOM 601 C C . PRO A 1 82 ? -28.469 -13.391 -18.344 1 89.88 82 PRO A C 1
ATOM 603 O O . PRO A 1 82 ? -28.812 -12.266 -17.984 1 89.88 82 PRO A O 1
ATOM 606 N N . THR A 1 83 ? -27.328 -13.938 -18.172 1 90.31 83 THR A N 1
ATOM 607 C CA . THR A 1 83 ? -26.312 -13.148 -17.5 1 90.31 83 THR A CA 1
ATOM 608 C C . THR A 1 83 ? -25.828 -12.016 -18.406 1 90.31 83 THR A C 1
ATOM 610 O O . THR A 1 83 ? -25.547 -10.914 -17.922 1 90.31 83 THR A O 1
ATOM 613 N N . LEU A 1 84 ? -25.844 -12.211 -19.688 1 90.12 84 LEU A N 1
ATOM 614 C CA . LEU A 1 84 ? -25.344 -11.211 -20.625 1 90.12 84 LEU A CA 1
ATOM 615 C C . LEU A 1 84 ? -26.359 -10.078 -20.781 1 90.12 84 LEU A C 1
ATOM 617 O O . LEU A 1 84 ? -26 -8.984 -21.234 1 90.12 84 LEU A O 1
ATOM 621 N N . GLN A 1 85 ? -27.516 -10.305 -20.375 1 87.75 85 GLN A N 1
ATOM 622 C CA . GLN A 1 85 ? -28.562 -9.289 -20.516 1 87.75 85 GLN A CA 1
ATOM 623 C C . GLN A 1 85 ? -28.312 -8.117 -19.562 1 87.75 85 GLN A C 1
ATOM 625 O O . GLN A 1 85 ? -28.641 -6.977 -19.891 1 87.75 85 GLN A O 1
ATOM 630 N N . TRP A 1 86 ? -27.75 -8.461 -18.438 1 87.5 86 TRP A N 1
ATOM 631 C CA . TRP A 1 86 ? -27.469 -7.367 -17.516 1 87.5 86 TRP A CA 1
ATOM 632 C C . TRP A 1 86 ? -25.984 -6.969 -17.594 1 87.5 86 TRP A C 1
ATOM 634 O O . TRP A 1 86 ? -25.641 -5.816 -17.328 1 87.5 86 TRP A O 1
ATOM 644 N N . PHE A 1 87 ? -25.125 -7.871 -17.953 1 87.56 87 PHE A N 1
ATOM 645 C CA . PHE A 1 87 ? -23.688 -7.629 -17.938 1 87.56 87 PHE A CA 1
ATOM 646 C C . PHE A 1 87 ? -23.281 -6.684 -19.062 1 87.56 87 PHE A C 1
ATOM 648 O O . PHE A 1 87 ? -22.516 -5.742 -18.844 1 87.56 87 PHE A O 1
ATOM 655 N N . VAL A 1 88 ? -23.812 -6.789 -20.25 1 86.44 88 VAL A N 1
ATOM 656 C CA . VAL A 1 88 ? -23.344 -6.066 -21.438 1 86.44 88 VAL A CA 1
ATOM 657 C C . VAL A 1 88 ? -23.812 -4.613 -21.359 1 86.44 88 VAL A C 1
ATOM 659 O O . VAL A 1 88 ? -23.016 -3.689 -21.562 1 86.44 88 VAL A O 1
ATOM 662 N N . PRO A 1 89 ? -25.078 -4.312 -20.938 1 79.81 89 PRO A N 1
ATOM 663 C CA . PRO A 1 89 ? -25.5 -2.916 -20.812 1 79.81 89 PRO A CA 1
ATOM 664 C C . PRO A 1 89 ? -24.875 -2.213 -19.609 1 79.81 89 PRO A C 1
ATOM 666 O O . PRO A 1 89 ? -24.875 -0.98 -19.547 1 79.81 89 PRO A O 1
ATOM 669 N N . GLY A 1 90 ? -24.281 -3.076 -18.719 1 81.56 90 GLY A N 1
ATOM 670 C CA . GLY A 1 90 ? -23.609 -2.479 -17.578 1 81.56 90 GLY A CA 1
ATOM 671 C C . GLY A 1 90 ? -24.562 -2.154 -16.438 1 81.56 90 GLY A C 1
ATOM 672 O O . GLY A 1 90 ? -24.297 -1.236 -15.656 1 81.56 90 GLY A O 1
ATOM 673 N N . HIS A 1 91 ? -25.719 -2.82 -16.359 1 80.88 91 HIS A N 1
ATOM 674 C CA . HIS A 1 91 ? -26.656 -2.639 -15.266 1 80.88 91 HIS A CA 1
ATOM 675 C C . HIS A 1 91 ? -26.172 -3.344 -14 1 80.88 91 HIS A C 1
ATOM 677 O O . HIS A 1 91 ? -25.562 -4.414 -14.078 1 80.88 91 HIS A O 1
ATOM 683 N N . PRO A 1 92 ? -26.312 -2.74 -12.82 1 80.88 92 PRO A N 1
ATOM 684 C CA . PRO A 1 92 ? -25.953 -3.445 -11.586 1 80.88 92 PRO A CA 1
ATOM 685 C C . PRO A 1 92 ? -26.812 -4.695 -11.359 1 80.88 92 PRO A C 1
ATOM 687 O O . PRO A 1 92 ? -28.031 -4.656 -11.539 1 80.88 92 PRO A O 1
ATOM 690 N N . PRO A 1 93 ? -26.172 -5.707 -11.117 1 81.5 93 PRO A N 1
ATOM 691 C CA . PRO A 1 93 ? -26.906 -6.969 -10.969 1 81.5 93 PRO A CA 1
ATOM 692 C C . PRO A 1 93 ? -27.75 -7.02 -9.695 1 81.5 93 PRO A C 1
ATOM 694 O O . PRO A 1 93 ? -27.391 -6.402 -8.695 1 81.5 93 PRO A O 1
ATOM 697 N N . THR A 1 94 ? -28.891 -7.559 -9.836 1 85.56 94 THR A N 1
ATOM 698 C CA . THR A 1 94 ? -29.719 -7.852 -8.672 1 85.56 94 THR A CA 1
ATOM 699 C C . THR A 1 94 ? -29.125 -8.984 -7.852 1 85.56 94 THR A C 1
ATOM 701 O O . THR A 1 94 ? -28.156 -9.617 -8.273 1 85.56 94 THR A O 1
ATOM 704 N N . LYS A 1 95 ? -29.641 -9.258 -6.629 1 83.12 95 LYS A N 1
ATOM 705 C CA . LYS A 1 95 ? -29.156 -10.32 -5.762 1 83.12 95 LYS A CA 1
ATOM 706 C C . LYS A 1 95 ? -29.297 -11.688 -6.434 1 83.12 95 LYS A C 1
ATOM 708 O O . LYS A 1 95 ? -28.391 -12.523 -6.344 1 83.12 95 LYS A O 1
ATOM 713 N N . ALA A 1 96 ? -30.391 -11.781 -7.09 1 86.44 96 ALA A N 1
ATOM 714 C CA . ALA A 1 96 ? -30.641 -13.055 -7.77 1 86.44 96 ALA A CA 1
ATOM 715 C C . ALA A 1 96 ? -29.688 -13.242 -8.945 1 86.44 96 ALA A C 1
ATOM 717 O O . ALA A 1 96 ? -29.188 -14.344 -9.18 1 86.44 96 ALA A O 1
ATOM 718 N N . GLN A 1 97 ? -29.438 -12.164 -9.633 1 86.38 97 GLN A N 1
ATOM 719 C CA . GLN A 1 97 ? -28.531 -12.219 -10.781 1 86.38 97 GLN A CA 1
ATOM 720 C C . GLN A 1 97 ? -27.094 -12.469 -10.336 1 86.38 97 GLN A C 1
ATOM 722 O O . GLN A 1 97 ? -26.344 -13.172 -11.016 1 86.38 97 GLN A O 1
ATOM 727 N N . ARG A 1 98 ? -26.75 -12.016 -9.211 1 82.44 98 ARG A N 1
ATOM 728 C CA . ARG A 1 98 ? -25.422 -12.25 -8.648 1 82.44 98 ARG A CA 1
ATOM 729 C C . ARG A 1 98 ? -25.234 -13.727 -8.305 1 82.44 98 ARG A C 1
ATOM 731 O O . ARG A 1 98 ? -24.203 -14.312 -8.633 1 82.44 98 ARG A O 1
ATOM 738 N N . GLU A 1 99 ? -26.219 -14.211 -7.707 1 82.5 99 GLU A N 1
ATOM 739 C CA . GLU A 1 99 ? -26.141 -15.625 -7.328 1 82.5 99 GLU A CA 1
ATOM 740 C C . GLU A 1 99 ? -26.078 -16.516 -8.562 1 82.5 99 GLU A C 1
ATOM 742 O O . GLU A 1 99 ? -25.344 -17.516 -8.578 1 82.5 99 GLU A O 1
ATOM 747 N N . ALA A 1 100 ? -26.859 -16.172 -9.539 1 85.69 100 ALA A N 1
ATOM 748 C CA . ALA A 1 100 ? -26.844 -16.938 -10.781 1 85.69 100 ALA A CA 1
ATOM 749 C C . ALA A 1 100 ? -25.484 -16.875 -11.453 1 85.69 100 ALA A C 1
ATOM 751 O O . ALA A 1 100 ? -25 -17.875 -12.008 1 85.69 100 ALA A O 1
ATOM 752 N N . ALA A 1 101 ? -24.891 -15.742 -11.438 1 83.81 101 ALA A N 1
ATOM 753 C CA . ALA A 1 101 ? -23.578 -15.555 -12.039 1 83.81 101 ALA A CA 1
ATOM 754 C C . ALA A 1 101 ? -22.516 -16.391 -11.32 1 83.81 101 ALA A C 1
ATOM 756 O O . ALA A 1 101 ? -21.609 -16.922 -11.953 1 83.81 101 ALA A O 1
ATOM 757 N N . LEU A 1 102 ? -22.734 -16.594 -10.023 1 77.56 102 LEU A N 1
ATOM 758 C CA . LEU A 1 102 ? -21.766 -17.344 -9.219 1 77.56 102 LEU A CA 1
ATOM 759 C C . LEU A 1 102 ? -21.922 -18.844 -9.445 1 77.56 102 LEU A C 1
ATOM 761 O O . LEU A 1 102 ? -21 -19.625 -9.188 1 77.56 102 LEU A O 1
ATOM 765 N N . ARG A 1 103 ? -23.031 -19.234 -9.922 1 83 103 ARG A N 1
ATOM 766 C CA . ARG A 1 103 ? -23.297 -20.656 -10.125 1 83 103 ARG A CA 1
ATOM 767 C C . ARG A 1 103 ? -22.969 -21.062 -11.555 1 83 103 ARG A C 1
ATOM 769 O O . ARG A 1 103 ? -23.094 -22.25 -11.906 1 83 103 ARG A O 1
ATOM 776 N N . LEU A 1 104 ? -22.562 -20.141 -12.328 1 86.25 104 LEU A N 1
ATOM 777 C CA . LEU A 1 104 ? -22.281 -20.438 -13.727 1 86.25 104 LEU A CA 1
ATOM 778 C C . LEU A 1 104 ? -21.203 -21.516 -13.852 1 86.25 104 LEU A C 1
ATOM 780 O O . LEU A 1 104 ? -21.328 -22.422 -14.672 1 86.25 104 LEU A O 1
ATOM 784 N N . GLY A 1 105 ? -20.172 -21.453 -13.055 1 80.88 105 GLY A N 1
ATOM 785 C CA . GLY A 1 105 ? -19.109 -22.453 -13.086 1 80.88 105 GLY A CA 1
ATOM 786 C C . GLY A 1 105 ? -19.609 -23.859 -12.789 1 80.88 105 GLY A C 1
ATOM 787 O O . GLY A 1 105 ? -19.266 -24.812 -13.492 1 80.88 105 GLY A O 1
ATOM 788 N N . GLY A 1 106 ? -20.406 -23.938 -11.773 1 83.69 106 GLY A N 1
ATOM 789 C CA . GLY A 1 106 ? -20.984 -25.219 -11.414 1 83.69 106 GLY A CA 1
ATOM 790 C C . GLY A 1 106 ? -21.938 -25.75 -12.461 1 83.69 106 GLY A C 1
ATOM 791 O O . GLY A 1 106 ? -21.938 -26.938 -12.781 1 83.69 106 GLY A O 1
ATOM 792 N N . ARG A 1 107 ? -22.75 -24.906 -12.961 1 89.31 107 ARG A N 1
ATOM 793 C CA . ARG A 1 107 ? -23.719 -25.297 -13.977 1 89.31 107 ARG A CA 1
ATOM 794 C C . ARG A 1 107 ? -23.016 -25.797 -15.234 1 89.31 107 ARG A C 1
ATOM 796 O O . ARG A 1 107 ? -23.438 -26.781 -15.844 1 89.31 107 ARG A O 1
ATOM 803 N N . GLN A 1 108 ? -22 -25.078 -15.523 1 90.56 108 GLN A N 1
ATOM 804 C CA . GLN A 1 108 ? -21.266 -25.531 -16.719 1 90.56 108 GLN A CA 1
ATOM 805 C C . GLN A 1 108 ? -20.656 -26.906 -16.5 1 90.56 108 GLN A C 1
ATOM 807 O O . GLN A 1 108 ? -20.656 -27.734 -17.406 1 90.56 108 GLN A O 1
ATOM 812 N N . SER A 1 109 ? -20.094 -27.141 -15.352 1 89.06 109 SER A N 1
ATOM 813 C CA . SER A 1 109 ? -19.531 -28.453 -15.055 1 89.06 109 SER A CA 1
ATOM 814 C C . SER A 1 109 ? -20.594 -29.547 -15.117 1 89.06 109 SER A C 1
ATOM 816 O O . SER A 1 109 ? -20.344 -30.641 -15.633 1 89.06 109 SER A O 1
ATOM 818 N N . LEU A 1 110 ? -21.734 -29.203 -14.703 1 91.94 110 LEU A N 1
ATOM 819 C CA . LEU A 1 110 ? -22.828 -30.156 -14.719 1 91.94 110 LEU A CA 1
ATOM 820 C C . LEU A 1 110 ? -23.266 -30.453 -16.156 1 91.94 110 LEU A C 1
ATOM 822 O O . LEU A 1 110 ? -23.609 -31.594 -16.469 1 91.94 110 LEU A O 1
ATOM 826 N N . ILE A 1 111 ? -23.266 -29.469 -16.938 1 94.75 111 ILE A N 1
ATOM 827 C CA . ILE A 1 111 ? -23.625 -29.641 -18.328 1 94.75 111 ILE A CA 1
ATOM 828 C C . ILE A 1 111 ? -22.625 -30.594 -19 1 94.75 111 ILE A C 1
ATOM 830 O O . ILE A 1 111 ? -23.031 -31.516 -19.703 1 94.75 111 ILE A O 1
ATOM 834 N N . LEU A 1 112 ? -21.391 -30.375 -18.75 1 94.12 112 LEU A N 1
ATOM 835 C CA . LEU A 1 112 ? -20.359 -31.188 -19.391 1 94.12 112 LEU A CA 1
ATOM 836 C C . LEU A 1 112 ? -20.375 -32.625 -18.859 1 94.12 112 LEU A C 1
ATOM 838 O O . LEU A 1 112 ? -20.375 -33.562 -19.641 1 94.12 112 LEU A O 1
ATOM 842 N N . VAL A 1 113 ? -20.453 -32.781 -17.547 1 92.44 113 VAL A N 1
ATOM 843 C CA . VAL A 1 113 ? -20.516 -34.125 -16.953 1 92.44 113 VAL A CA 1
ATOM 844 C C . VAL A 1 113 ? -21.812 -34.812 -17.359 1 92.44 113 VAL A C 1
ATOM 846 O O . VAL A 1 113 ? -21.812 -36 -17.641 1 92.44 113 VAL A O 1
ATOM 849 N N . GLY A 1 114 ? -22.891 -34.062 -17.406 1 94.56 114 GLY A N 1
ATOM 850 C CA . GLY A 1 114 ? -24.172 -34.625 -17.812 1 94.56 114 GLY A CA 1
ATOM 851 C C . GLY A 1 114 ? -24.188 -35.125 -19.234 1 94.56 114 GLY A C 1
ATOM 852 O O . GLY A 1 114 ? -24.75 -36.188 -19.531 1 94.56 114 GLY A O 1
ATOM 853 N N . ALA A 1 115 ? -23.609 -34.344 -20.094 1 95.31 115 ALA A N 1
ATOM 854 C CA . ALA A 1 115 ? -23.516 -34.75 -21.5 1 95.31 115 ALA A CA 1
ATOM 855 C C . ALA A 1 115 ? -22.734 -36.062 -21.625 1 95.31 115 ALA A C 1
ATOM 857 O O . ALA A 1 115 ? -23.125 -36.938 -22.391 1 95.31 115 ALA A O 1
ATOM 858 N N . TRP A 1 116 ? -21.656 -36.219 -20.938 1 92.75 116 TRP A N 1
ATOM 859 C CA . TRP A 1 116 ? -20.859 -37.438 -20.938 1 92.75 116 TRP A CA 1
ATOM 860 C C . TRP A 1 116 ? -21.656 -38.625 -20.359 1 92.75 116 TRP A C 1
ATOM 862 O O . TRP A 1 116 ? -21.641 -39.719 -20.891 1 92.75 116 TRP A O 1
ATOM 872 N N . ALA A 1 117 ? -22.344 -38.344 -19.266 1 93.38 117 ALA A N 1
ATOM 873 C CA . ALA A 1 117 ? -23.141 -39.406 -18.625 1 93.38 117 ALA A CA 1
ATOM 874 C C . ALA A 1 117 ? -24.266 -39.875 -19.547 1 93.38 117 ALA A C 1
ATOM 876 O O . ALA A 1 117 ? -24.531 -41.062 -19.656 1 93.38 117 ALA A O 1
ATOM 877 N N . ALA A 1 118 ? -24.906 -38.938 -20.188 1 94.81 118 ALA A N 1
ATOM 878 C CA . ALA A 1 118 ? -25.984 -39.281 -21.109 1 94.81 118 ALA A CA 1
ATOM 879 C C . ALA A 1 118 ? -25.469 -40.094 -22.281 1 94.81 118 ALA A C 1
ATOM 881 O O . ALA A 1 118 ? -26.078 -41.094 -22.656 1 94.81 118 ALA A O 1
ATOM 882 N N . SER A 1 119 ? -24.406 -39.656 -22.891 1 92.5 119 SER A N 1
ATOM 883 C CA . SER A 1 119 ? -23.812 -40.406 -24 1 92.5 119 SER A CA 1
ATOM 884 C C . SER A 1 119 ? -23.391 -41.781 -23.562 1 92.5 119 SER A C 1
ATOM 886 O O . SER A 1 119 ? -23.609 -42.75 -24.281 1 92.5 119 SER A O 1
ATOM 888 N N . GLY A 1 120 ? -22.781 -41.906 -22.375 1 89.5 120 GLY A N 1
ATOM 889 C CA . GLY A 1 120 ? -22.406 -43.219 -21.828 1 89.5 120 GLY A CA 1
ATOM 890 C C . GLY A 1 120 ? -23.594 -44.125 -21.578 1 89.5 120 GLY A C 1
ATOM 891 O O . GLY A 1 120 ? -23.531 -45.312 -21.875 1 89.5 120 GLY A O 1
ATOM 892 N N . ALA A 1 121 ? -24.641 -43.531 -21.109 1 92.81 121 ALA A N 1
ATOM 893 C CA . ALA A 1 121 ? -25.844 -44.312 -20.828 1 92.81 121 ALA A CA 1
ATOM 894 C C . ALA A 1 121 ? -26.438 -44.875 -22.125 1 92.81 121 ALA A C 1
ATOM 896 O O . ALA A 1 121 ? -26.844 -46.062 -22.156 1 92.81 121 ALA A O 1
ATOM 897 N N . VAL A 1 122 ? -26.5 -44.062 -23.156 1 92.81 122 VAL A N 1
ATOM 898 C CA . VAL A 1 122 ? -27.016 -44.531 -24.438 1 92.81 122 VAL A CA 1
ATOM 899 C C . VAL A 1 122 ? -26.156 -45.656 -24.969 1 92.81 122 VAL A C 1
ATOM 901 O O . VAL A 1 122 ? -26.672 -46.688 -25.422 1 92.81 122 VAL A O 1
ATOM 904 N N . LEU A 1 123 ? -24.891 -45.531 -24.859 1 88.12 123 LEU A N 1
ATOM 905 C CA . LEU A 1 123 ? -23.969 -46.531 -25.359 1 88.12 123 LEU A CA 1
ATOM 906 C C . LEU A 1 123 ? -24.094 -47.812 -24.531 1 88.12 123 LEU A C 1
ATOM 908 O O . LEU A 1 123 ? -24.047 -48.938 -25.078 1 88.12 123 LEU A O 1
ATOM 912 N N . MET A 1 124 ? -24.281 -47.656 -23.25 1 88.06 124 MET A N 1
ATOM 913 C CA . MET A 1 124 ? -24.422 -48.812 -22.375 1 88.06 124 MET A CA 1
ATOM 914 C C . MET A 1 124 ? -25.734 -49.531 -22.656 1 88.06 124 MET A C 1
ATOM 916 O O . MET A 1 124 ? -25.766 -50.781 -22.656 1 88.06 124 MET A O 1
ATOM 920 N N . LEU A 1 125 ? -26.734 -48.812 -22.922 1 89.94 125 LEU A N 1
ATOM 921 C CA . LEU A 1 125 ? -28.031 -49.438 -23.219 1 89.94 125 LEU A CA 1
ATOM 922 C C . LEU A 1 125 ? -28 -50.188 -24.531 1 89.94 125 LEU A C 1
ATOM 924 O O . LEU A 1 125 ? -28.547 -51.281 -24.641 1 89.94 125 LEU A O 1
ATOM 928 N N . LEU A 1 126 ? -27.359 -49.594 -25.516 1 87.88 126 LEU A N 1
ATOM 929 C CA . LEU A 1 126 ? -27.281 -50.219 -26.844 1 87.88 126 LEU A CA 1
ATOM 930 C C . LEU A 1 126 ? -26.406 -51.469 -26.797 1 87.88 126 LEU A C 1
ATOM 932 O O . LEU A 1 126 ? -26.594 -52.406 -27.578 1 87.88 126 LEU A O 1
ATOM 936 N N . ASN A 1 127 ? -25.469 -51.438 -25.797 1 83.75 127 ASN A N 1
ATOM 937 C CA . ASN A 1 127 ? -24.562 -52.594 -25.688 1 83.75 127 ASN A CA 1
ATOM 938 C C . ASN A 1 127 ? -24.844 -53.406 -24.438 1 83.75 127 ASN A C 1
ATOM 940 O O . ASN A 1 127 ? -23.953 -54.094 -23.922 1 83.75 127 ASN A O 1
ATOM 944 N N . HIS A 1 128 ? -26.031 -53.344 -23.906 1 83.69 128 HIS A N 1
ATOM 945 C CA . HIS A 1 128 ? -26.344 -53.969 -22.641 1 83.69 128 HIS A CA 1
ATOM 946 C C . HIS A 1 128 ? -26.219 -55.5 -22.719 1 83.69 128 HIS A C 1
ATOM 948 O O . HIS A 1 128 ? -25.906 -56.156 -21.734 1 83.69 128 HIS A O 1
ATOM 954 N N . ALA A 1 129 ? -26.266 -56.094 -23.938 1 81.12 129 ALA A N 1
ATOM 955 C CA . ALA A 1 129 ? -26.266 -57.531 -24.125 1 81.12 129 ALA A CA 1
ATOM 956 C C . ALA A 1 129 ? -24.844 -58.062 -24.234 1 81.12 129 ALA A C 1
ATOM 958 O O . ALA A 1 129 ? -24.625 -59.281 -24.125 1 81.12 129 ALA A O 1
ATOM 959 N N . ASP A 1 130 ? -24 -57.25 -24.516 1 74.38 130 ASP A N 1
ATOM 960 C CA . ASP A 1 130 ? -22.656 -57.688 -24.859 1 74.38 130 ASP A CA 1
ATOM 961 C C . ASP A 1 130 ? -21.812 -57.906 -23.594 1 74.38 130 ASP A C 1
ATOM 963 O O . ASP A 1 130 ? -20.625 -58.188 -23.672 1 74.38 130 ASP A O 1
ATOM 967 N N . GLY A 1 131 ? -22.453 -57.938 -22.375 1 71.19 131 GLY A N 1
ATOM 968 C CA . GLY A 1 131 ? -21.781 -58.281 -21.141 1 71.19 131 GLY A CA 1
ATOM 969 C C . GLY A 1 131 ? -20.797 -57.219 -20.656 1 71.19 131 GLY A C 1
ATOM 970 O O . GLY A 1 131 ? -20.781 -56.094 -21.188 1 71.19 131 GLY A O 1
ATOM 971 N N . THR A 1 132 ? -20 -57.562 -19.734 1 70.69 132 THR A N 1
ATOM 972 C CA . THR A 1 132 ? -19.125 -56.656 -19 1 70.69 132 THR A CA 1
ATOM 973 C C . THR A 1 132 ? -17.906 -56.25 -19.844 1 70.69 132 THR A C 1
ATOM 975 O O . THR A 1 132 ? -17.297 -55.188 -19.625 1 70.69 132 THR A O 1
ATOM 978 N N . LYS A 1 133 ? -17.656 -57.031 -20.844 1 67.56 133 LYS A N 1
ATOM 979 C CA . LYS A 1 133 ? -16.469 -56.781 -21.656 1 67.56 133 LYS A CA 1
ATOM 980 C C . LYS A 1 133 ? -16.625 -55.5 -22.453 1 67.56 133 LYS A C 1
ATOM 982 O O . LYS A 1 133 ? -15.625 -54.812 -22.75 1 67.56 133 LYS A O 1
ATOM 987 N N . ILE A 1 134 ? -17.844 -55.125 -22.766 1 72.31 134 ILE A N 1
ATOM 988 C CA . ILE A 1 134 ? -18.078 -53.938 -23.562 1 72.31 134 ILE A CA 1
ATOM 989 C C . ILE A 1 134 ? -18.562 -52.781 -22.672 1 72.31 134 ILE A C 1
ATOM 991 O O . ILE A 1 134 ? -18.234 -51.625 -22.891 1 72.31 134 ILE A O 1
ATOM 995 N N . LEU A 1 135 ? -19.172 -53.156 -21.594 1 77.62 135 LEU A N 1
ATOM 996 C CA . LEU A 1 135 ? -19.781 -52.156 -20.734 1 77.62 135 LEU A CA 1
ATOM 997 C C . LEU A 1 135 ? -18.734 -51.5 -19.859 1 77.62 135 LEU A C 1
ATOM 999 O O . LEU A 1 135 ? -18.844 -50.281 -19.578 1 77.62 135 LEU A O 1
ATOM 1003 N N . LEU A 1 136 ? -17.703 -52.156 -19.5 1 72.25 136 LEU A N 1
ATOM 1004 C CA . LEU A 1 136 ? -16.703 -51.625 -18.594 1 72.25 136 LEU A CA 1
ATOM 1005 C C . LEU A 1 136 ? -15.883 -50.531 -19.281 1 72.25 136 LEU A C 1
ATOM 1007 O O . LEU A 1 136 ? -15.68 -49.469 -18.719 1 72.25 136 LEU A O 1
ATOM 1011 N N . PRO A 1 137 ? -15.445 -50.781 -20.5 1 70.88 137 PRO A N 1
ATOM 1012 C CA . PRO A 1 137 ? -14.727 -49.688 -21.172 1 70.88 137 PRO A CA 1
ATOM 1013 C C . PRO A 1 137 ? -15.594 -48.438 -21.375 1 70.88 137 PRO A C 1
ATOM 1015 O O . PRO A 1 137 ? -15.094 -47.312 -21.297 1 70.88 137 PRO A O 1
ATOM 1018 N N . ILE A 1 138 ? -16.859 -48.625 -21.609 1 77.38 138 ILE A N 1
ATOM 1019 C CA . ILE A 1 138 ? -17.766 -47.5 -21.781 1 77.38 138 ILE A CA 1
ATOM 1020 C C . ILE A 1 138 ? -17.875 -46.719 -20.469 1 77.38 138 ILE A C 1
ATOM 1022 O O . ILE A 1 138 ? -17.781 -45.5 -20.453 1 77.38 138 ILE A O 1
ATOM 1026 N N . LEU A 1 139 ? -18.016 -47.438 -19.406 1 77.75 139 LEU A N 1
ATOM 1027 C CA . LEU A 1 139 ? -18.141 -46.812 -18.094 1 77.75 139 LEU A CA 1
ATOM 1028 C C . LEU A 1 139 ? -16.859 -46.062 -17.734 1 77.75 139 LEU A C 1
ATOM 1030 O O . LEU A 1 139 ? -16.922 -44.938 -17.234 1 77.75 139 LEU A O 1
ATOM 1034 N N . LEU A 1 140 ? -15.734 -46.625 -17.969 1 70.75 140 LEU A N 1
ATOM 1035 C CA . LEU A 1 140 ? -14.461 -46 -17.672 1 70.75 140 LEU A CA 1
ATOM 1036 C C . LEU A 1 140 ? -14.281 -44.719 -18.5 1 70.75 140 LEU A C 1
ATOM 1038 O O . LEU A 1 140 ? -13.758 -43.719 -18.016 1 70.75 140 LEU A O 1
ATOM 1042 N N . GLY A 1 141 ? -14.703 -44.844 -19.75 1 74.88 141 GLY A N 1
ATOM 1043 C CA . GLY A 1 141 ? -14.656 -43.656 -20.594 1 74.88 141 GLY A CA 1
ATOM 1044 C C . GLY A 1 141 ? -15.484 -42.5 -20.062 1 74.88 141 GLY A C 1
ATOM 1045 O O . GLY A 1 141 ? -15.047 -41.344 -20.094 1 74.88 141 GLY A O 1
ATOM 1046 N N . VAL A 1 142 ? -16.594 -42.812 -19.547 1 81.62 142 VAL A N 1
ATOM 1047 C CA . VAL A 1 142 ? -17.5 -41.812 -19.031 1 81.62 142 VAL A CA 1
ATOM 1048 C C . VAL A 1 142 ? -16.953 -41.219 -17.75 1 81.62 142 VAL A C 1
ATOM 1050 O O . VAL A 1 142 ? -16.969 -40 -17.562 1 81.62 142 VAL A O 1
ATOM 1053 N N . VAL A 1 143 ? -16.453 -41.969 -16.875 1 76.12 143 VAL A N 1
ATOM 1054 C CA . VAL A 1 143 ? -15.969 -41.531 -15.562 1 76.12 143 VAL A CA 1
ATOM 1055 C C . VAL A 1 143 ? -14.703 -40.688 -15.734 1 76.12 143 VAL A C 1
ATOM 1057 O O . VAL A 1 143 ? -14.469 -39.75 -14.969 1 76.12 143 VAL A O 1
ATOM 1060 N N . LEU A 1 144 ? -14 -40.969 -16.734 1 71.56 144 LEU A N 1
ATOM 1061 C CA . LEU A 1 144 ? -12.773 -40.219 -16.953 1 71.56 144 LEU A CA 1
ATOM 1062 C C . LEU A 1 144 ? -13.031 -39 -17.844 1 71.56 144 LEU A C 1
ATOM 1064 O O . LEU A 1 144 ? -12.492 -37.906 -17.594 1 71.56 144 LEU A O 1
ATOM 1068 N N . GLY A 1 145 ? -13.805 -39.25 -18.859 1 78.44 145 GLY A N 1
ATOM 1069 C CA . GLY A 1 145 ? -14.062 -38.219 -19.828 1 78.44 145 GLY A CA 1
ATOM 1070 C C . GLY A 1 145 ? -14.883 -37.062 -19.25 1 78.44 145 GLY A C 1
ATOM 1071 O O . GLY A 1 145 ? -14.609 -35.906 -19.531 1 78.44 145 GLY A O 1
ATOM 1072 N N . GLY A 1 146 ? -15.859 -37.375 -18.422 1 83.06 146 GLY A N 1
ATOM 1073 C CA . GLY A 1 146 ? -16.719 -36.344 -17.844 1 83.06 146 GLY A CA 1
ATOM 1074 C C . GLY A 1 146 ? -15.969 -35.312 -17.016 1 83.06 146 GLY A C 1
ATOM 1075 O O . GLY A 1 146 ? -15.977 -34.125 -17.344 1 83.06 146 GLY A O 1
ATOM 1076 N N . PRO A 1 147 ? -15.234 -35.75 -16.047 1 78.12 147 PRO A N 1
ATOM 1077 C CA . PRO A 1 147 ? -14.453 -34.812 -15.234 1 78.12 147 PRO A CA 1
ATOM 1078 C C . PRO A 1 147 ? -13.367 -34.094 -16.031 1 78.12 147 PRO A C 1
ATOM 1080 O O . PRO A 1 147 ? -13.078 -32.938 -15.766 1 78.12 147 PRO A O 1
ATOM 1083 N N . ALA A 1 148 ? -12.82 -34.781 -16.938 1 77.12 148 ALA A N 1
ATOM 1084 C CA . ALA A 1 148 ? -11.828 -34.125 -17.781 1 77.12 148 ALA A CA 1
ATOM 1085 C C . ALA A 1 148 ? -12.453 -32.969 -18.562 1 77.12 148 ALA A C 1
ATOM 1087 O O . ALA A 1 148 ? -11.859 -31.891 -18.688 1 77.12 148 ALA A O 1
ATOM 1088 N N . ALA A 1 149 ? -13.594 -33.25 -19.078 1 87 149 ALA A N 1
ATOM 1089 C CA . ALA A 1 149 ? -14.289 -32.188 -19.812 1 87 149 ALA A CA 1
ATOM 1090 C C . ALA A 1 149 ? -14.641 -31.016 -18.891 1 87 149 ALA A C 1
ATOM 1092 O O . ALA A 1 149 ? -14.469 -29.859 -19.266 1 87 149 ALA A O 1
ATOM 1093 N N . ALA A 1 150 ? -15.078 -31.328 -17.734 1 86.06 150 ALA A N 1
ATOM 1094 C CA . ALA A 1 150 ? -15.453 -30.297 -16.766 1 86.06 150 ALA A CA 1
ATOM 1095 C C . ALA A 1 150 ? -14.242 -29.469 -16.359 1 86.06 150 ALA A C 1
ATOM 1097 O O . ALA A 1 150 ? -14.312 -28.25 -16.281 1 86.06 150 ALA A O 1
ATOM 1098 N N . GLY A 1 151 ? -13.211 -30.109 -16.078 1 77.94 151 GLY A N 1
ATOM 1099 C CA . GLY A 1 151 ? -11.992 -29.406 -15.703 1 77.94 151 GLY A CA 1
ATOM 1100 C C . GLY A 1 151 ? -11.461 -28.5 -16.797 1 77.94 151 GLY A C 1
ATOM 1101 O O . GLY A 1 151 ? -11.156 -27.328 -16.531 1 77.94 151 GLY A O 1
ATOM 1102 N N . THR A 1 152 ? -11.391 -29.031 -17.953 1 80.56 152 THR A N 1
ATOM 1103 C CA . THR A 1 152 ? -10.922 -28.25 -19.094 1 80.56 152 THR A CA 1
ATOM 1104 C C . THR A 1 152 ? -11.875 -27.094 -19.375 1 80.56 152 THR A C 1
ATOM 1106 O O . THR A 1 152 ? -11.445 -25.984 -19.719 1 80.56 152 THR A O 1
ATOM 1109 N N . GLY A 1 153 ? -13.117 -27.438 -19.25 1 85.81 153 GLY A N 1
ATOM 1110 C CA . GLY A 1 153 ? -14.109 -26.406 -19.438 1 85.81 153 GLY A CA 1
ATOM 1111 C C . GLY A 1 153 ? -13.961 -25.25 -18.469 1 85.81 153 GLY A C 1
ATOM 1112 O O . GLY A 1 153 ? -14.094 -24.078 -18.844 1 85.81 153 GLY A O 1
ATOM 1113 N N . MET A 1 154 ? -13.688 -25.547 -17.25 1 80.5 154 MET A N 1
ATOM 1114 C CA . MET A 1 154 ? -13.492 -24.531 -16.234 1 80.5 154 MET A CA 1
ATOM 1115 C C . MET A 1 154 ? -12.297 -23.641 -16.562 1 80.5 154 MET A C 1
ATOM 1117 O O . MET A 1 154 ? -12.328 -22.438 -16.344 1 80.5 154 MET A O 1
ATOM 1121 N N . LEU A 1 155 ? -11.305 -24.219 -17.078 1 76.94 155 LEU A N 1
ATOM 1122 C CA . LEU A 1 155 ? -10.102 -23.469 -17.406 1 76.94 155 LEU A CA 1
ATOM 1123 C C . LEU A 1 155 ? -10.344 -22.578 -18.625 1 76.94 155 LEU A C 1
ATOM 1125 O O . LEU A 1 155 ? -9.922 -21.422 -18.641 1 76.94 155 LEU A O 1
ATOM 1129 N N . LEU A 1 156 ? -11.086 -23.109 -19.547 1 82.5 156 LEU A N 1
ATOM 1130 C CA . LEU A 1 156 ? -11.305 -22.375 -20.781 1 82.5 156 LEU A CA 1
ATOM 1131 C C . LEU A 1 156 ? -12.312 -21.25 -20.578 1 82.5 156 LEU A C 1
ATOM 1133 O O . LEU A 1 156 ? -12.188 -20.172 -21.172 1 82.5 156 LEU A O 1
ATOM 1137 N N . ALA A 1 157 ? -13.227 -21.547 -19.734 1 82.62 157 ALA A N 1
ATOM 1138 C CA . ALA A 1 157 ? -14.312 -20.578 -19.562 1 82.62 157 ALA A CA 1
ATOM 1139 C C . ALA A 1 157 ? -13.883 -19.438 -18.641 1 82.62 157 ALA A C 1
ATOM 1141 O O . ALA A 1 157 ? -14.609 -18.453 -18.5 1 82.62 157 ALA A O 1
ATOM 1142 N N . GLN A 1 158 ? -12.805 -19.547 -18.094 1 74.56 158 GLN A N 1
ATOM 1143 C CA . GLN A 1 158 ? -12.367 -18.547 -17.125 1 74.56 158 GLN A CA 1
ATOM 1144 C C . GLN A 1 158 ? -12.25 -17.172 -17.781 1 74.56 158 GLN A C 1
ATOM 1146 O O . GLN A 1 158 ? -12.57 -16.156 -17.156 1 74.56 158 GLN A O 1
ATOM 1151 N N . ARG A 1 159 ? -11.875 -17.172 -18.969 1 73.5 159 ARG A N 1
ATOM 1152 C CA . ARG A 1 159 ? -11.68 -15.891 -19.641 1 73.5 159 ARG A CA 1
ATOM 1153 C C . ARG A 1 159 ? -13 -15.148 -19.781 1 73.5 159 ARG A C 1
ATOM 1155 O O . ARG A 1 159 ? -13.031 -13.914 -19.672 1 73.5 159 ARG A O 1
ATOM 1162 N N . THR A 1 160 ? -14 -15.922 -19.984 1 78.44 160 THR A N 1
ATOM 1163 C CA . THR A 1 160 ? -15.312 -15.312 -20.172 1 78.44 160 THR A CA 1
ATOM 1164 C C . THR A 1 160 ? -15.992 -15.07 -18.828 1 78.44 160 THR A C 1
ATOM 1166 O O . THR A 1 160 ? -16.688 -14.062 -18.641 1 78.44 160 THR A O 1
ATOM 1169 N N . LEU A 1 161 ? -15.766 -15.844 -17.891 1 80.56 161 LEU A N 1
ATOM 1170 C CA . LEU A 1 161 ? -16.5 -15.789 -16.641 1 80.56 161 LEU A CA 1
ATOM 1171 C C . LEU A 1 161 ? -15.875 -14.797 -15.672 1 80.56 161 LEU A C 1
ATOM 1173 O O . LEU A 1 161 ? -16.578 -14.203 -14.836 1 80.56 161 LEU A O 1
ATOM 1177 N N . ARG A 1 162 ? -14.695 -14.555 -15.852 1 73 162 ARG A N 1
ATOM 1178 C CA . ARG A 1 162 ? -13.977 -13.734 -14.883 1 73 162 ARG A CA 1
ATOM 1179 C C . ARG A 1 162 ? -14.547 -12.32 -14.828 1 73 162 ARG A C 1
ATOM 1181 O O . ARG A 1 162 ? -14.883 -11.82 -13.758 1 73 162 ARG A O 1
ATOM 1188 N N . PRO A 1 163 ? -14.688 -11.719 -15.969 1 72.81 163 PRO A N 1
ATOM 1189 C CA . PRO A 1 163 ? -15.227 -10.352 -15.906 1 72.81 163 PRO A CA 1
ATOM 1190 C C . PRO A 1 163 ? -16.656 -10.312 -15.391 1 72.81 163 PRO A C 1
ATOM 1192 O O . PRO A 1 163 ? -17.047 -9.359 -14.711 1 72.81 163 PRO A O 1
ATOM 1195 N N . ILE A 1 164 ? -17.391 -11.32 -15.664 1 80.19 164 ILE A N 1
ATOM 1196 C CA . ILE A 1 164 ? -18.781 -11.383 -15.234 1 80.19 164 ILE A CA 1
ATOM 1197 C C . ILE A 1 164 ? -18.859 -11.508 -13.711 1 80.19 164 ILE A C 1
ATOM 1199 O O . ILE A 1 164 ? -19.594 -10.781 -13.055 1 80.19 164 ILE A O 1
ATOM 1203 N N . VAL A 1 165 ? -18.109 -12.367 -13.211 1 75.38 165 VAL A N 1
ATOM 1204 C CA . VAL A 1 165 ? -18.109 -12.594 -11.766 1 75.38 165 VAL A CA 1
ATOM 1205 C C . VAL A 1 165 ? -17.516 -11.375 -11.055 1 75.38 165 VAL A C 1
ATOM 1207 O O . VAL A 1 165 ? -17.938 -11.039 -9.945 1 75.38 165 VAL A O 1
ATOM 1210 N N . GLY A 1 166 ? -16.594 -10.742 -11.727 1 71.44 166 GLY A N 1
ATOM 1211 C CA . GLY A 1 166 ? -16.031 -9.523 -11.172 1 71.44 166 GLY A CA 1
ATOM 1212 C C . GLY A 1 166 ? -17.062 -8.445 -10.914 1 71.44 166 GLY A C 1
ATOM 1213 O O . GLY A 1 166 ? -17.062 -7.832 -9.844 1 71.44 166 GLY A O 1
ATOM 1214 N N . VAL A 1 167 ? -17.922 -8.258 -11.875 1 74.25 167 VAL A N 1
ATOM 1215 C CA . VAL A 1 167 ? -18.953 -7.242 -11.742 1 74.25 167 VAL A CA 1
ATOM 1216 C C . VAL A 1 167 ? -20.016 -7.707 -10.742 1 74.25 167 VAL A C 1
ATOM 1218 O O . VAL A 1 167 ? -20.547 -6.902 -9.977 1 74.25 167 VAL A O 1
ATOM 1221 N N . ALA A 1 168 ? -20.188 -8.969 -10.734 1 75.75 168 ALA A N 1
ATOM 1222 C CA . ALA A 1 168 ? -21.219 -9.531 -9.859 1 75.75 168 ALA A CA 1
ATOM 1223 C C . ALA A 1 168 ? -20.797 -9.438 -8.398 1 75.75 168 ALA A C 1
ATOM 1225 O O . ALA A 1 168 ? -21.641 -9.383 -7.504 1 75.75 168 ALA A O 1
ATOM 1226 N N . THR A 1 169 ? -19.453 -9.398 -8.188 1 69.06 169 THR A N 1
ATOM 1227 C CA . THR A 1 169 ? -18.984 -9.398 -6.801 1 69.06 169 THR A CA 1
ATOM 1228 C C . THR A 1 169 ? -18.484 -8.016 -6.395 1 69.06 169 THR A C 1
ATOM 1230 O O . THR A 1 169 ? -17.844 -7.867 -5.355 1 69.06 169 THR A O 1
ATOM 1233 N N . ARG A 1 170 ? -18.75 -7.203 -7.266 1 62.03 170 ARG A N 1
ATOM 1234 C CA . ARG A 1 170 ? -18.359 -5.852 -6.887 1 62.03 170 ARG A CA 1
ATOM 1235 C C . ARG A 1 170 ? -19.047 -5.414 -5.602 1 62.03 170 ARG A C 1
ATOM 1237 O O . ARG A 1 170 ? -20.281 -5.465 -5.504 1 62.03 170 ARG A O 1
ATOM 1244 N N . GLY A 1 171 ? -18.234 -5.129 -4.66 1 56.84 171 GLY A N 1
ATOM 1245 C CA . GLY A 1 171 ? -18.766 -4.68 -3.383 1 56.84 171 GLY A CA 1
ATOM 1246 C C . GLY A 1 171 ? -18.906 -5.801 -2.371 1 56.84 171 GLY A C 1
ATOM 1247 O O . GLY A 1 171 ? -19.266 -5.559 -1.214 1 56.84 171 GLY A O 1
ATOM 1248 N N . GLY A 1 172 ? -18.75 -7.145 -3.006 1 58 172 GLY A N 1
ATOM 1249 C CA . GLY A 1 172 ? -18.906 -8.273 -2.102 1 58 172 GLY A CA 1
ATOM 1250 C C . GLY A 1 172 ? -17.703 -9.18 -2.066 1 58 172 GLY A C 1
ATOM 1251 O O . GLY A 1 172 ? -16.641 -8.836 -2.607 1 58 172 GLY A O 1
ATOM 1252 N N . GLN A 1 173 ? -17.688 -10.195 -1.226 1 56.47 173 GLN A N 1
ATOM 1253 C CA . GLN A 1 173 ? -16.609 -11.164 -1.1 1 56.47 173 GLN A CA 1
ATOM 1254 C C . GLN A 1 173 ? -16.578 -12.117 -2.293 1 56.47 173 GLN A C 1
ATOM 1256 O O . GLN A 1 173 ? -17.625 -12.562 -2.76 1 56.47 173 GLN A O 1
ATOM 1261 N N . PRO A 1 174 ? -15.492 -12.086 -2.973 1 58.62 174 PRO A N 1
ATOM 1262 C CA . PRO A 1 174 ? -15.391 -13.039 -4.082 1 58.62 174 PRO A CA 1
ATOM 1263 C C . PRO A 1 174 ? -15.891 -14.43 -3.711 1 58.62 174 PRO A C 1
ATOM 1265 O O . PRO A 1 174 ? -15.656 -14.898 -2.592 1 58.62 174 PRO A O 1
ATOM 1268 N N . ARG A 1 175 ? -16.938 -15.016 -4.488 1 58.22 175 ARG A N 1
ATOM 1269 C CA . ARG A 1 175 ? -17.562 -16.266 -4.059 1 58.22 175 ARG A CA 1
ATOM 1270 C C . ARG A 1 175 ? -17.266 -17.391 -5.051 1 58.22 175 ARG A C 1
ATOM 1272 O O . ARG A 1 175 ? -17.688 -18.531 -4.844 1 58.22 175 ARG A O 1
ATOM 1279 N N . LEU A 1 176 ? -16.516 -17.047 -6.148 1 56.59 176 LEU A N 1
ATOM 1280 C CA . LEU A 1 176 ? -16.359 -18.172 -7.059 1 56.59 176 LEU A CA 1
ATOM 1281 C C . LEU A 1 176 ? -15.328 -19.156 -6.523 1 56.59 176 LEU A C 1
ATOM 1283 O O . LEU A 1 176 ? -14.188 -18.781 -6.25 1 56.59 176 LEU A O 1
ATOM 1287 N N . ALA A 1 177 ? -15.82 -20.375 -6.25 1 58.22 177 ALA A N 1
ATOM 1288 C CA . ALA A 1 177 ? -14.906 -21.406 -5.789 1 58.22 177 ALA A CA 1
ATOM 1289 C C . ALA A 1 177 ? -14.125 -22.016 -6.953 1 58.22 177 ALA A C 1
ATOM 1291 O O . ALA A 1 177 ? -14.688 -22.703 -7.805 1 58.22 177 ALA A O 1
ATOM 1292 N N . VAL A 1 178 ? -13.109 -21.406 -7.398 1 63.5 178 VAL A N 1
ATOM 1293 C CA . VAL A 1 178 ? -12.211 -21.953 -8.414 1 63.5 178 VAL A CA 1
ATOM 1294 C C . VAL A 1 178 ? -11.078 -22.719 -7.738 1 63.5 178 VAL A C 1
ATOM 1296 O O . VAL A 1 178 ? -10.664 -22.359 -6.629 1 63.5 178 VAL A O 1
ATOM 1299 N N . PRO A 1 179 ? -10.688 -23.797 -8.398 1 66.56 179 PRO A N 1
ATOM 1300 C CA . PRO A 1 179 ? -9.57 -24.531 -7.805 1 66.56 179 PRO A CA 1
ATOM 1301 C C . PRO A 1 179 ? -8.32 -23.672 -7.633 1 66.56 179 PRO A C 1
ATOM 1303 O O . PRO A 1 179 ? -8.047 -22.812 -8.461 1 66.56 179 PRO A O 1
ATOM 1306 N N . GLY A 1 180 ? -7.695 -23.938 -6.609 1 75.44 180 GLY A N 1
ATOM 1307 C CA . GLY A 1 180 ? -6.426 -23.281 -6.359 1 75.44 180 GLY A CA 1
ATOM 1308 C C . GLY A 1 180 ? -5.309 -23.781 -7.258 1 75.44 180 GLY A C 1
ATOM 1309 O O . GLY A 1 180 ? -5.551 -24.547 -8.188 1 75.44 180 GLY A O 1
ATOM 1310 N N . VAL A 1 181 ? -4.215 -23.281 -7.148 1 81.88 181 VAL A N 1
ATOM 1311 C CA . VAL A 1 181 ? -3.045 -23.625 -7.945 1 81.88 181 VAL A CA 1
ATOM 1312 C C . VAL A 1 181 ? -2.76 -25.125 -7.812 1 81.88 181 VAL A C 1
ATOM 1314 O O . VAL A 1 181 ? -2.549 -25.812 -8.812 1 81.88 181 VAL A O 1
ATOM 1317 N N . PHE A 1 182 ? -2.883 -25.625 -6.629 1 79.12 182 PHE A N 1
ATOM 1318 C CA . PHE A 1 182 ? -2.643 -27.047 -6.387 1 79.12 182 PHE A CA 1
ATOM 1319 C C . PHE A 1 182 ? -3.646 -27.906 -7.152 1 79.12 182 PHE A C 1
ATOM 1321 O O . PHE A 1 182 ? -3.262 -28.859 -7.84 1 79.12 182 PHE A O 1
ATOM 1328 N N . ALA A 1 183 ? -4.832 -27.562 -6.98 1 77 183 ALA A N 1
ATOM 1329 C CA . ALA A 1 183 ? -5.887 -28.344 -7.629 1 77 183 ALA A CA 1
ATOM 1330 C C . ALA A 1 183 ? -5.742 -28.297 -9.148 1 77 183 ALA A C 1
ATOM 1332 O O . ALA A 1 183 ? -5.988 -29.297 -9.828 1 77 183 ALA A O 1
ATOM 1333 N N . ARG A 1 184 ? -5.32 -27.25 -9.68 1 78.81 184 ARG A N 1
ATOM 1334 C CA . ARG A 1 184 ? -5.137 -27.109 -11.117 1 78.81 184 ARG A CA 1
ATOM 1335 C C . ARG A 1 184 ? -3.982 -27.969 -11.609 1 78.81 184 ARG A C 1
ATOM 1337 O O . ARG A 1 184 ? -4.082 -28.609 -12.664 1 78.81 184 ARG A O 1
ATOM 1344 N N . LEU A 1 185 ? -2.977 -28 -10.82 1 84.69 185 LEU A N 1
ATOM 1345 C CA . LEU A 1 185 ? -1.818 -28.797 -11.227 1 84.69 185 LEU A CA 1
ATOM 1346 C C . LEU A 1 185 ? -2.102 -30.281 -11.078 1 84.69 185 LEU A C 1
ATOM 1348 O O . LEU A 1 185 ? -1.652 -31.094 -11.906 1 84.69 185 LEU A O 1
ATOM 1352 N N . VAL A 1 186 ? -2.869 -30.625 -10.102 1 79.94 186 VAL A N 1
ATOM 1353 C CA . VAL A 1 186 ? -3.273 -32 -9.938 1 79.94 186 VAL A CA 1
ATOM 1354 C C . VAL A 1 186 ? -4.145 -32.438 -11.117 1 79.94 186 VAL A C 1
ATOM 1356 O O . VAL A 1 186 ? -3.99 -33.562 -11.641 1 79.94 186 VAL A O 1
ATOM 1359 N N . LEU A 1 187 ? -4.973 -31.531 -11.422 1 76.44 187 LEU A N 1
ATOM 1360 C CA . LEU A 1 187 ? -5.848 -31.828 -12.555 1 76.44 187 LEU A CA 1
ATOM 1361 C C . LEU A 1 187 ? -5.039 -32 -13.836 1 76.44 187 LEU A C 1
ATOM 1363 O O . LEU A 1 187 ? -5.297 -32.906 -14.625 1 76.44 187 LEU A O 1
ATOM 1367 N N . LEU A 1 188 ? -4.102 -31.172 -14.031 1 79.56 188 LEU A N 1
ATOM 1368 C CA . LEU A 1 188 ? -3.229 -31.25 -15.195 1 79.56 188 LEU A CA 1
ATOM 1369 C C . LEU A 1 188 ? -2.457 -32.562 -15.203 1 79.56 188 LEU A C 1
ATOM 1371 O O . LEU A 1 188 ? -2.43 -33.281 -16.219 1 79.56 188 LEU A O 1
ATOM 1375 N N . TRP A 1 189 ? -1.862 -32.875 -14.102 1 81.31 189 TRP A N 1
ATOM 1376 C CA . TRP A 1 189 ? -1.078 -34.094 -13.969 1 81.31 189 TRP A CA 1
ATOM 1377 C C . TRP A 1 189 ? -1.953 -35.344 -14.18 1 81.31 189 TRP A C 1
ATOM 1379 O O . TRP A 1 189 ? -1.553 -36.281 -14.867 1 81.31 189 TRP A O 1
ATOM 1389 N N . PHE A 1 190 ? -3.08 -35.281 -13.617 1 78 190 PHE A N 1
ATOM 1390 C CA . PHE A 1 190 ? -3.98 -36.438 -13.703 1 78 190 PHE A CA 1
ATOM 1391 C C . PHE A 1 190 ? -4.434 -36.656 -15.148 1 78 190 PHE A C 1
ATOM 1393 O O . PHE A 1 190 ? -4.379 -37.781 -15.656 1 78 190 PHE A O 1
ATOM 1400 N N . LEU A 1 191 ? -4.816 -35.594 -15.805 1 75.69 191 LEU A N 1
ATOM 1401 C CA . LEU A 1 191 ? -5.402 -35.688 -17.141 1 75.69 191 LEU A CA 1
ATOM 1402 C C . LEU A 1 191 ? -4.336 -36 -18.188 1 75.69 191 LEU A C 1
ATOM 1404 O O . LEU A 1 191 ? -4.59 -36.75 -19.125 1 75.69 191 LEU A O 1
ATOM 1408 N N . CYS A 1 192 ? -3.152 -35.5 -17.922 1 77.56 192 CYS A N 1
ATOM 1409 C CA . CYS A 1 192 ? -2.172 -35.562 -19 1 77.56 192 CYS A CA 1
ATOM 1410 C C . CYS A 1 192 ? -1.155 -36.656 -18.75 1 77.56 192 CYS A C 1
ATOM 1412 O O . CYS A 1 192 ? -0.407 -37.031 -19.656 1 77.56 192 CYS A O 1
ATOM 1414 N N . SER A 1 193 ? -1.181 -37.156 -17.562 1 79.62 193 SER A N 1
ATOM 1415 C CA . SER A 1 193 ? -0.157 -38.125 -17.25 1 79.62 193 SER A CA 1
ATOM 1416 C C . SER A 1 193 ? -0.769 -39.375 -16.625 1 79.62 193 SER A C 1
ATOM 1418 O O . SER A 1 193 ? -0.868 -40.438 -17.266 1 79.62 193 SER A O 1
ATOM 1420 N N . ALA A 1 194 ? -1.411 -39.25 -15.5 1 79.25 194 ALA A N 1
ATOM 1421 C CA . ALA A 1 194 ? -1.879 -40.406 -14.734 1 79.25 194 ALA A CA 1
ATOM 1422 C C . ALA A 1 194 ? -2.93 -41.188 -15.508 1 79.25 194 ALA A C 1
ATOM 1424 O O . ALA A 1 194 ? -2.881 -42.406 -15.555 1 79.25 194 ALA A O 1
ATOM 1425 N N . LEU A 1 195 ? -3.73 -40.531 -16.141 1 78.31 195 LEU A N 1
ATOM 1426 C CA . LEU A 1 195 ? -4.844 -41.219 -16.812 1 78.31 195 LEU A CA 1
ATOM 1427 C C . LEU A 1 195 ? -4.367 -41.969 -18.047 1 78.31 195 LEU A C 1
ATOM 1429 O O . LEU A 1 195 ? -4.598 -43.156 -18.188 1 78.31 195 LEU A O 1
ATOM 1433 N N . PRO A 1 196 ? -3.652 -41.281 -18.984 1 78.25 196 PRO A N 1
ATOM 1434 C CA . PRO A 1 196 ? -3.178 -42.031 -20.156 1 78.25 196 PRO A CA 1
ATOM 1435 C C . PRO A 1 196 ? -2.229 -43.156 -19.797 1 78.25 196 PRO A C 1
ATOM 1437 O O . PRO A 1 196 ? -2.312 -44.25 -20.391 1 78.25 196 PRO A O 1
ATOM 1440 N N . ILE A 1 197 ? -1.41 -43 -18.875 1 80.19 197 ILE A N 1
ATOM 1441 C CA . ILE A 1 197 ? -0.46 -44.031 -18.438 1 80.19 197 ILE A CA 1
ATOM 1442 C C . ILE A 1 197 ? -1.206 -45.156 -17.766 1 80.19 197 ILE A C 1
ATOM 1444 O O . ILE A 1 197 ? -0.877 -46.344 -17.969 1 80.19 197 ILE A O 1
ATOM 1448 N N . GLY A 1 198 ? -2.195 -44.875 -16.984 1 79.12 198 GLY A N 1
ATOM 1449 C CA . GLY A 1 198 ? -3.033 -45.875 -16.359 1 79.12 198 GLY A CA 1
ATOM 1450 C C . GLY A 1 198 ? -3.773 -46.75 -17.375 1 79.12 198 GLY A C 1
ATOM 1451 O O . GLY A 1 198 ? -3.883 -47.969 -17.188 1 79.12 198 GLY A O 1
ATOM 1452 N N . VAL A 1 199 ? -4.227 -46.125 -18.375 1 77.38 199 VAL A N 1
ATOM 1453 C CA . VAL A 1 199 ? -4.938 -46.844 -19.438 1 77.38 199 VAL A CA 1
ATOM 1454 C C . VAL A 1 199 ? -3.992 -47.844 -20.109 1 77.38 199 VAL A C 1
ATOM 1456 O O . VAL A 1 199 ? -4.355 -49 -20.328 1 77.38 199 VAL A O 1
ATOM 1459 N N . ILE A 1 200 ? -2.783 -47.375 -20.438 1 80.19 200 ILE A N 1
ATOM 1460 C CA . ILE A 1 200 ? -1.788 -48.25 -21.078 1 80.19 200 ILE A CA 1
ATOM 1461 C C . ILE A 1 200 ? -1.474 -49.438 -20.172 1 80.19 200 ILE A C 1
ATOM 1463 O O . ILE A 1 200 ? -1.46 -50.562 -20.609 1 80.19 200 ILE A O 1
ATOM 1467 N N . GLY A 1 201 ? -1.271 -49.156 -18.906 1 79 201 GLY A N 1
ATOM 1468 C CA . GLY A 1 201 ? -1.02 -50.219 -17.953 1 79 201 GLY A CA 1
ATOM 1469 C C . GLY A 1 201 ? -2.168 -51.219 -17.844 1 79 201 GLY A C 1
ATOM 1470 O O . GLY A 1 201 ? -1.946 -52.438 -17.75 1 79 201 GLY A O 1
ATOM 1471 N N . THR A 1 202 ? -3.334 -50.75 -17.859 1 76.25 202 THR A N 1
ATOM 1472 C CA . THR A 1 202 ? -4.52 -51.594 -17.766 1 76.25 202 THR A CA 1
ATOM 1473 C C . THR A 1 202 ? -4.641 -52.5 -18.969 1 76.25 202 THR A C 1
ATOM 1475 O O . THR A 1 202 ? -5.004 -53.656 -18.844 1 76.25 202 THR A O 1
ATOM 1478 N N . PHE A 1 203 ? -4.289 -51.969 -20.25 1 77.94 203 PHE A N 1
ATOM 1479 C CA . PHE A 1 203 ? -4.293 -52.781 -21.453 1 77.94 203 PHE A CA 1
ATOM 1480 C C . PHE A 1 203 ? -3.377 -53.969 -21.312 1 77.94 203 PHE A C 1
ATOM 1482 O O . PHE A 1 203 ? -3.754 -55.094 -21.672 1 77.94 203 PHE A O 1
ATOM 1489 N N . ILE A 1 204 ? -2.297 -53.719 -20.75 1 81.75 204 ILE A N 1
ATOM 1490 C CA . ILE A 1 204 ? -1.292 -54.781 -20.641 1 81.75 204 ILE A CA 1
ATOM 1491 C C . ILE A 1 204 ? -1.755 -55.844 -19.641 1 81.75 204 ILE A C 1
ATOM 1493 O O . ILE A 1 204 ? -1.625 -57.031 -19.875 1 81.75 204 ILE A O 1
ATOM 1497 N N . VAL A 1 205 ? -2.311 -55.406 -18.562 1 77.62 205 VAL A N 1
ATOM 1498 C CA . VAL A 1 205 ? -2.764 -56.312 -17.531 1 77.62 205 VAL A CA 1
ATOM 1499 C C . VAL A 1 205 ? -3.934 -57.156 -18.047 1 77.62 205 VAL A C 1
ATOM 1501 O O . VAL A 1 205 ? -3.98 -58.375 -17.828 1 77.62 205 VAL A O 1
ATOM 1504 N N . LEU A 1 206 ? -4.855 -56.562 -18.719 1 76.12 206 LEU A N 1
ATOM 1505 C CA . LEU A 1 206 ? -6.016 -57.281 -19.25 1 76.12 206 LEU A CA 1
ATOM 1506 C C . LEU A 1 206 ? -5.59 -58.312 -20.281 1 76.12 206 LEU A C 1
ATOM 1508 O O . LEU A 1 206 ? -6.164 -59.406 -20.328 1 76.12 206 LEU A O 1
ATOM 1512 N N . ARG A 1 207 ? -4.598 -57.969 -21.109 1 77.94 207 ARG A N 1
ATOM 1513 C CA . ARG A 1 207 ? -4.098 -58.906 -22.078 1 77.94 207 ARG A CA 1
ATOM 1514 C C . ARG A 1 207 ? -3.395 -60.094 -21.406 1 77.94 207 ARG A C 1
ATOM 1516 O O . ARG A 1 207 ? -3.551 -61.25 -21.812 1 77.94 207 ARG A O 1
ATOM 1523 N N . SER A 1 208 ? -2.617 -59.781 -20.406 1 79 208 SER A N 1
ATOM 1524 C CA . SER A 1 208 ? -1.845 -60.781 -19.703 1 79 208 SER A CA 1
ATOM 1525 C C . SER A 1 208 ? -2.758 -61.844 -19.078 1 79 208 SER A C 1
ATOM 1527 O O . SER A 1 208 ? -2.418 -63.031 -19.047 1 79 208 SER A O 1
ATOM 1529 N N . TYR A 1 209 ? -3.867 -61.438 -18.672 1 77.81 209 TYR A N 1
ATOM 1530 C CA . TYR A 1 209 ? -4.785 -62.375 -18.016 1 77.81 209 TYR A CA 1
ATOM 1531 C C . TYR A 1 209 ? -5.824 -62.875 -19 1 77.81 209 TYR A C 1
ATOM 1533 O O . TYR A 1 209 ? -6.625 -63.75 -18.672 1 77.81 209 TYR A O 1
ATOM 1541 N N . GLY A 1 210 ? -5.738 -62.375 -20.25 1 75 210 GLY A N 1
ATOM 1542 C CA . GLY A 1 210 ? -6.691 -62.781 -21.266 1 75 210 GLY A CA 1
ATOM 1543 C C . GLY A 1 210 ? -8.109 -62.312 -20.984 1 75 210 GLY A C 1
ATOM 1544 O O . GLY A 1 210 ? -9.078 -62.938 -21.422 1 75 210 GLY A O 1
ATOM 1545 N N . TRP A 1 211 ? -8.047 -61.406 -20.125 1 67.19 211 TRP A N 1
ATOM 1546 C CA . TRP A 1 211 ? -9.328 -60.781 -19.828 1 67.19 211 TRP A CA 1
ATOM 1547 C C . TRP A 1 211 ? -9.688 -59.719 -20.859 1 67.19 211 TRP A C 1
ATOM 1549 O O . TRP A 1 211 ? -8.914 -58.781 -21.094 1 67.19 211 TRP A O 1
ATOM 1559 N N . VAL A 1 212 ? -10.789 -59.688 -21.656 1 67.06 212 VAL A N 1
ATOM 1560 C CA . VAL A 1 212 ? -11.352 -58.75 -22.625 1 67.06 212 VAL A CA 1
ATOM 1561 C C . VAL A 1 212 ? -10.484 -58.75 -23.875 1 67.06 212 VAL A C 1
ATOM 1563 O O . VAL A 1 212 ? -11 -58.688 -25 1 67.06 212 VAL A O 1
ATOM 1566 N N . ILE A 1 213 ? -9.062 -58.75 -23.516 1 72.69 213 ILE A N 1
ATOM 1567 C CA . ILE A 1 213 ? -8.125 -58.75 -24.625 1 72.69 213 ILE A CA 1
ATOM 1568 C C . ILE A 1 213 ? -7.441 -60.094 -24.734 1 72.69 213 ILE A C 1
ATOM 1570 O O . ILE A 1 213 ? -6.926 -60.625 -23.734 1 72.69 213 ILE A O 1
ATOM 1574 N N . GLU A 1 214 ? -7.523 -60.625 -25.891 1 73.19 214 GLU A N 1
ATOM 1575 C CA . GLU A 1 214 ? -6.883 -61.938 -26.109 1 73.19 214 GLU A CA 1
ATOM 1576 C C . GLU A 1 214 ? -5.371 -61.844 -25.891 1 73.19 214 GLU A C 1
ATOM 1578 O O . GLU A 1 214 ? -4.754 -60.812 -26.234 1 73.19 214 GLU A O 1
ATOM 1583 N N . GLN A 1 215 ? -4.867 -62.844 -25.359 1 76.31 215 GLN A N 1
ATOM 1584 C CA . GLN A 1 215 ? -3.443 -62.906 -25.047 1 76.31 215 GLN A CA 1
ATOM 1585 C C . GLN A 1 215 ? -2.592 -62.781 -26.312 1 76.31 215 GLN A C 1
ATOM 1587 O O . GLN A 1 215 ? -1.46 -62.312 -26.266 1 76.31 215 GLN A O 1
ATOM 1592 N N . SER A 1 216 ? -3.129 -63.125 -27.453 1 73.19 216 SER A N 1
ATOM 1593 C CA . SER A 1 216 ? -2.361 -63.125 -28.703 1 73.19 216 SER A CA 1
ATOM 1594 C C . SER A 1 216 ? -2.504 -61.781 -29.438 1 73.19 216 SER A C 1
ATOM 1596 O O . SER A 1 216 ? -1.767 -61.531 -30.391 1 73.19 216 SER A O 1
ATOM 1598 N N . ALA A 1 217 ? -3.373 -61.031 -28.906 1 74.19 217 ALA A N 1
ATOM 1599 C CA . ALA A 1 217 ? -3.656 -59.781 -29.594 1 74.19 217 ALA A CA 1
ATOM 1600 C C . ALA A 1 217 ? -2.498 -58.812 -29.438 1 74.19 217 ALA A C 1
ATOM 1602 O O . ALA A 1 217 ? -1.859 -58.75 -28.391 1 74.19 217 ALA A O 1
ATOM 1603 N N . SER A 1 218 ? -2.152 -58.125 -30.484 1 76.88 218 SER A N 1
ATOM 1604 C CA . SER A 1 218 ? -1.122 -57.094 -30.438 1 76.88 218 SER A CA 1
ATOM 1605 C C . SER A 1 218 ? -1.674 -55.781 -29.875 1 76.88 218 SER A C 1
ATOM 1607 O O . SER A 1 218 ? -2.762 -55.344 -30.266 1 76.88 218 SER A O 1
ATOM 1609 N N . LEU A 1 219 ? -1.014 -55.25 -28.891 1 80.12 219 LEU A N 1
ATOM 1610 C CA . LEU A 1 219 ? -1.425 -54 -28.25 1 80.12 219 LEU A CA 1
ATOM 1611 C C . LEU A 1 219 ? -0.622 -52.812 -28.812 1 80.12 219 LEU A C 1
ATOM 1613 O O . LEU A 1 219 ? -0.665 -51.719 -28.25 1 80.12 219 LEU A O 1
ATOM 1617 N N . ASP A 1 220 ? 0.062 -53 -29.891 1 79.81 220 ASP A N 1
ATOM 1618 C CA . ASP A 1 220 ? 0.922 -51.938 -30.438 1 79.81 220 ASP A CA 1
ATOM 1619 C C . ASP A 1 220 ? 0.104 -50.719 -30.859 1 79.81 220 ASP A C 1
ATOM 1621 O O . ASP A 1 220 ? 0.399 -49.594 -30.453 1 79.81 220 ASP A O 1
ATOM 1625 N N . VAL A 1 221 ? -0.871 -50.969 -31.625 1 75.56 221 VAL A N 1
ATOM 1626 C CA . VAL A 1 221 ? -1.644 -49.875 -32.188 1 75.56 221 VAL A CA 1
ATOM 1627 C C . VAL A 1 221 ? -2.428 -49.156 -31.094 1 75.56 221 VAL A C 1
ATOM 1629 O O . VAL A 1 221 ? -2.365 -47.938 -30.969 1 75.56 221 VAL A O 1
ATOM 1632 N N . PRO A 1 222 ? -3.105 -49.906 -30.125 1 75.31 222 PRO A N 1
ATOM 1633 C CA . PRO A 1 222 ? -3.826 -49.219 -29.062 1 75.31 222 PRO A CA 1
ATOM 1634 C C . PRO A 1 222 ? -2.91 -48.375 -28.188 1 75.31 222 PRO A C 1
ATOM 1636 O O . PRO A 1 222 ? -3.271 -47.25 -27.828 1 75.31 222 PRO A O 1
ATOM 1639 N N . ILE A 1 223 ? -1.81 -48.844 -27.891 1 81.31 223 ILE A N 1
ATOM 1640 C CA . ILE A 1 223 ? -0.884 -48.125 -27.031 1 81.31 223 ILE A CA 1
ATOM 1641 C C . ILE A 1 223 ? -0.366 -46.906 -27.75 1 81.31 223 ILE A C 1
ATOM 1643 O O . ILE A 1 223 ? -0.245 -45.812 -27.156 1 81.31 223 ILE A O 1
ATOM 1647 N N . LEU A 1 224 ? -0.081 -46.938 -29.031 1 79 224 LEU A N 1
ATOM 1648 C CA . LEU A 1 224 ? 0.405 -45.812 -29.797 1 79 224 LEU A CA 1
ATOM 1649 C C . LEU A 1 224 ? -0.664 -44.719 -29.906 1 79 224 LEU A C 1
ATOM 1651 O O . LEU A 1 224 ? -0.354 -43.531 -29.844 1 79 224 LEU A O 1
ATOM 1655 N N . VAL A 1 225 ? -1.836 -45.156 -30.094 1 74 225 VAL A N 1
ATOM 1656 C CA . VAL A 1 225 ? -2.934 -44.219 -30.234 1 74 225 VAL A CA 1
ATOM 1657 C C . VAL A 1 225 ? -3.129 -43.469 -28.906 1 74 225 VAL A C 1
ATOM 1659 O O . VAL A 1 225 ? -3.277 -42.219 -28.906 1 74 225 VAL A O 1
ATOM 1662 N N . VAL A 1 226 ? -3.119 -44.188 -27.75 1 75.62 226 VAL A N 1
ATOM 1663 C CA . VAL A 1 226 ? -3.273 -43.562 -26.438 1 75.62 226 VAL A CA 1
ATOM 1664 C C . VAL A 1 226 ? -2.109 -42.625 -26.188 1 75.62 226 VAL A C 1
ATOM 1666 O O . VAL A 1 226 ? -2.305 -41.5 -25.672 1 75.62 226 VAL A O 1
ATOM 1669 N N . SER A 1 227 ? -0.93 -43.031 -26.547 1 77.56 227 SER A N 1
ATOM 1670 C CA . SER A 1 227 ? 0.258 -42.188 -26.359 1 77.56 227 SER A CA 1
ATOM 1671 C C . SER A 1 227 ? 0.169 -40.906 -27.172 1 77.56 227 SER A C 1
ATOM 1673 O O . SER A 1 227 ? 0.441 -39.844 -26.656 1 77.56 227 SER A O 1
ATOM 1675 N N . LEU A 1 228 ? -0.212 -41 -28.406 1 74.19 228 LEU A N 1
ATOM 1676 C CA . LEU A 1 228 ? -0.315 -39.844 -29.266 1 74.19 228 LEU A CA 1
ATOM 1677 C C . LEU A 1 228 ? -1.404 -38.875 -28.781 1 74.19 228 LEU A C 1
ATOM 1679 O O . LEU A 1 228 ? -1.221 -37.656 -28.781 1 74.19 228 LEU A O 1
ATOM 1683 N N . ALA A 1 229 ? -2.486 -39.406 -28.391 1 71.75 229 ALA A N 1
ATOM 1684 C CA . ALA A 1 229 ? -3.572 -38.594 -27.859 1 71.75 229 ALA A CA 1
ATOM 1685 C C . ALA A 1 229 ? -3.129 -37.844 -26.609 1 71.75 229 ALA A C 1
ATOM 1687 O O . ALA A 1 229 ? -3.467 -36.656 -26.438 1 71.75 229 ALA A O 1
ATOM 1688 N N . ALA A 1 230 ? -2.461 -38.531 -25.734 1 76.94 230 ALA A N 1
ATOM 1689 C CA . ALA A 1 230 ? -1.978 -37.938 -24.5 1 76.94 230 ALA A CA 1
ATOM 1690 C C . ALA A 1 230 ? -1.025 -36.781 -24.797 1 76.94 230 ALA A C 1
ATOM 1692 O O . ALA A 1 230 ? -1.075 -35.719 -24.125 1 76.94 230 ALA A O 1
ATOM 1693 N N . LEU A 1 231 ? -0.175 -36.906 -25.75 1 76.75 231 LEU A N 1
ATOM 1694 C CA . LEU A 1 231 ? 0.776 -35.844 -26.109 1 76.75 231 LEU A CA 1
ATOM 1695 C C . LEU A 1 231 ? 0.066 -34.688 -26.766 1 76.75 231 LEU A C 1
ATOM 1697 O O . LEU A 1 231 ? 0.347 -33.531 -26.438 1 76.75 231 LEU A O 1
ATOM 1701 N N . LEU A 1 232 ? -0.739 -34.938 -27.703 1 73.12 232 LEU A N 1
ATOM 1702 C CA . LEU A 1 232 ? -1.416 -33.875 -28.453 1 73.12 232 LEU A CA 1
ATOM 1703 C C . LEU A 1 232 ? -2.361 -33.094 -27.562 1 73.12 232 LEU A C 1
ATOM 1705 O O . LEU A 1 232 ? -2.523 -31.891 -27.734 1 73.12 232 LEU A O 1
ATOM 1709 N N . LEU A 1 233 ? -2.959 -33.719 -26.609 1 72.12 233 LEU A N 1
ATOM 1710 C CA . LEU A 1 233 ? -3.908 -33.031 -25.734 1 72.12 233 LEU A CA 1
ATOM 1711 C C . LEU A 1 233 ? -3.203 -32.438 -24.516 1 72.12 233 LEU A C 1
ATOM 1713 O O . LEU A 1 233 ? -3.713 -31.516 -23.891 1 72.12 233 LEU A O 1
ATOM 1717 N N . GLY A 1 234 ? -2.195 -33.125 -24.172 1 75.88 234 GLY A N 1
ATOM 1718 C CA . GLY A 1 234 ? -1.454 -32.656 -23 1 75.88 234 GLY A CA 1
ATOM 1719 C C . GLY A 1 234 ? -0.86 -31.266 -23.188 1 75.88 234 GLY A C 1
ATOM 1720 O O . GLY A 1 234 ? -0.865 -30.453 -22.25 1 75.88 234 GLY A O 1
ATOM 1721 N N . LEU A 1 235 ? -0.463 -30.953 -24.375 1 76.69 235 LEU A N 1
ATOM 1722 C CA . LEU A 1 235 ? 0.197 -29.672 -24.625 1 76.69 235 LEU A CA 1
ATOM 1723 C C . LEU A 1 235 ? -0.78 -28.516 -24.469 1 76.69 235 LEU A C 1
ATOM 1725 O O . LEU A 1 235 ? -0.519 -27.578 -23.719 1 76.69 235 LEU A O 1
ATOM 1729 N N . PRO A 1 236 ? -1.899 -28.531 -25.172 1 73.69 236 PRO A N 1
ATOM 1730 C CA . PRO A 1 236 ? -2.842 -27.422 -24.984 1 73.69 236 PRO A CA 1
ATOM 1731 C C . PRO A 1 236 ? -3.332 -27.297 -23.547 1 73.69 236 PRO A C 1
ATOM 1733 O O . PRO A 1 236 ? -3.537 -26.172 -23.062 1 73.69 236 PRO A O 1
ATOM 1736 N N . THR A 1 237 ? -3.594 -28.344 -22.828 1 76.38 237 THR A N 1
ATOM 1737 C CA . THR A 1 237 ? -4.043 -28.297 -21.453 1 76.38 237 THR A CA 1
ATOM 1738 C C . THR A 1 237 ? -2.988 -27.656 -20.547 1 76.38 237 THR A C 1
ATOM 1740 O O . THR A 1 237 ? -3.318 -26.891 -19.656 1 76.38 237 THR A O 1
ATOM 1743 N N . MET A 1 238 ? -1.796 -28.047 -20.828 1 82.31 238 MET A N 1
ATOM 1744 C CA . MET A 1 238 ? -0.687 -27.469 -20.078 1 82.31 238 MET A CA 1
ATOM 1745 C C . MET A 1 238 ? -0.623 -25.953 -20.281 1 82.31 238 MET A C 1
ATOM 1747 O O . MET A 1 238 ? -0.446 -25.203 -19.328 1 82.31 238 MET A O 1
ATOM 1751 N N . ILE A 1 239 ? -0.795 -25.547 -21.5 1 80.12 239 ILE A N 1
ATOM 1752 C CA . ILE A 1 239 ? -0.744 -24.125 -21.812 1 80.12 239 ILE A CA 1
ATOM 1753 C C . ILE A 1 239 ? -1.903 -23.406 -21.141 1 80.12 239 ILE A C 1
ATOM 1755 O O . ILE A 1 239 ? -1.716 -22.328 -20.547 1 80.12 239 ILE A O 1
ATOM 1759 N N . LEU A 1 240 ? -3.051 -23.984 -21.234 1 79.81 240 LEU A N 1
ATOM 1760 C CA . LEU A 1 240 ? -4.234 -23.375 -20.641 1 79.81 240 LEU A CA 1
ATOM 1761 C C . LEU A 1 240 ? -4.09 -23.266 -19.125 1 79.81 240 LEU A C 1
ATOM 1763 O O . LEU A 1 240 ? -4.449 -22.234 -18.547 1 79.81 240 LEU A O 1
ATOM 1767 N N . THR A 1 241 ? -3.623 -24.281 -18.5 1 82.56 241 THR A N 1
ATOM 1768 C CA . THR A 1 241 ? -3.41 -24.25 -17.062 1 82.56 241 THR A CA 1
ATOM 1769 C C . THR A 1 241 ? -2.367 -23.203 -16.688 1 82.56 241 THR A C 1
ATOM 1771 O O . THR A 1 241 ? -2.539 -22.469 -15.719 1 82.56 241 THR A O 1
ATOM 1774 N N . SER A 1 242 ? -1.285 -23.188 -17.406 1 83.62 242 SER A N 1
ATOM 1775 C CA . SER A 1 242 ? -0.237 -22.188 -17.172 1 83.62 242 SER A CA 1
ATOM 1776 C C . SER A 1 242 ? -0.79 -20.781 -17.234 1 83.62 242 SER A C 1
ATOM 1778 O O . SER A 1 242 ? -0.5 -19.953 -16.375 1 83.62 242 SER A O 1
ATOM 1780 N N . ARG A 1 243 ? -1.568 -20.531 -18.25 1 81.75 243 ARG A N 1
ATOM 1781 C CA . ARG A 1 243 ? -2.127 -19.203 -18.438 1 81.75 243 ARG A CA 1
ATOM 1782 C C . ARG A 1 243 ? -3.121 -18.859 -17.328 1 81.75 243 ARG A C 1
ATOM 1784 O O . ARG A 1 243 ? -3.234 -17.703 -16.922 1 81.75 243 ARG A O 1
ATOM 1791 N N . SER A 1 244 ? -3.812 -19.828 -16.938 1 82.44 244 SER A N 1
ATOM 1792 C CA . SER A 1 244 ? -4.793 -19.609 -15.867 1 82.44 244 SER A CA 1
ATOM 1793 C C . SER A 1 244 ? -4.117 -19.156 -14.578 1 82.44 244 SER A C 1
ATOM 1795 O O . SER A 1 244 ? -4.746 -18.516 -13.734 1 82.44 244 SER A O 1
ATOM 1797 N N . ILE A 1 245 ? -2.906 -19.453 -14.406 1 84.62 245 ILE A N 1
ATOM 1798 C CA . ILE A 1 245 ? -2.16 -19.078 -13.211 1 84.62 245 ILE A CA 1
ATOM 1799 C C . ILE A 1 245 ? -1.322 -17.828 -13.5 1 84.62 245 ILE A C 1
ATOM 1801 O O . ILE A 1 245 ? -1.366 -16.859 -12.742 1 84.62 245 ILE A O 1
ATOM 1805 N N . SER A 1 246 ? -0.652 -17.859 -14.594 1 84.88 246 SER A N 1
ATOM 1806 C CA . SER A 1 246 ? 0.333 -16.828 -14.914 1 84.88 246 SER A CA 1
ATOM 1807 C C . SER A 1 246 ? -0.342 -15.516 -15.281 1 84.88 246 SER A C 1
ATOM 1809 O O . SER A 1 246 ? 0.153 -14.438 -14.93 1 84.88 246 SER A O 1
ATOM 1811 N N . ASP A 1 247 ? -1.41 -15.602 -16.016 1 82.12 247 ASP A N 1
ATOM 1812 C CA . ASP A 1 247 ? -2.023 -14.375 -16.516 1 82.12 247 ASP A CA 1
ATOM 1813 C C . ASP A 1 247 ? -2.467 -13.469 -15.375 1 82.12 247 ASP A C 1
ATOM 1815 O O . ASP A 1 247 ? -2.129 -12.281 -15.344 1 82.12 247 ASP A O 1
ATOM 1819 N N . PRO A 1 248 ? -3.199 -14.031 -14.484 1 82.5 248 PRO A N 1
ATOM 1820 C CA . PRO A 1 248 ? -3.604 -13.164 -13.375 1 82.5 248 PRO A CA 1
ATOM 1821 C C . PRO A 1 248 ? -2.414 -12.625 -12.578 1 82.5 248 PRO A C 1
ATOM 1823 O O . PRO A 1 248 ? -2.453 -11.492 -12.094 1 82.5 248 PRO A O 1
ATOM 1826 N N . LEU A 1 249 ? -1.448 -13.383 -12.398 1 87.06 249 LEU A N 1
ATOM 1827 C CA . LEU A 1 249 ? -0.264 -12.93 -11.68 1 87.06 249 LEU A CA 1
ATOM 1828 C C . LEU A 1 249 ? 0.412 -11.781 -12.414 1 87.06 249 LEU A C 1
ATOM 1830 O O . LEU A 1 249 ? 0.835 -10.805 -11.797 1 87.06 249 LEU A O 1
ATOM 1834 N N . ASP A 1 250 ? 0.465 -11.961 -13.695 1 86.75 250 ASP A N 1
ATOM 1835 C CA . ASP A 1 250 ? 1.067 -10.906 -14.508 1 86.75 250 ASP A CA 1
ATOM 1836 C C . ASP A 1 250 ? 0.267 -9.609 -14.414 1 86.75 250 ASP A C 1
ATOM 1838 O O . ASP A 1 250 ? 0.84 -8.523 -14.414 1 86.75 250 ASP A O 1
ATOM 1842 N N . GLU A 1 251 ? -0.984 -9.797 -14.383 1 85.44 251 GLU A N 1
ATOM 1843 C CA . GLU A 1 251 ? -1.842 -8.625 -14.25 1 85.44 251 GLU A CA 1
ATOM 1844 C C . GLU A 1 251 ? -1.538 -7.863 -12.961 1 85.44 251 GLU A C 1
ATOM 1846 O O . GLU A 1 251 ? -1.486 -6.633 -12.953 1 85.44 251 GLU A O 1
ATOM 1851 N N . ILE A 1 252 ? -1.356 -8.539 -11.891 1 89.5 252 ILE A N 1
ATOM 1852 C CA . ILE A 1 252 ? -1.056 -7.922 -10.602 1 89.5 252 ILE A CA 1
ATOM 1853 C C . ILE A 1 252 ? 0.316 -7.254 -10.656 1 89.5 252 ILE A C 1
ATOM 1855 O O . ILE A 1 252 ? 0.482 -6.125 -10.188 1 89.5 252 ILE A O 1
ATOM 1859 N N . VAL A 1 253 ? 1.234 -8 -11.25 1 89.25 253 VAL A N 1
ATOM 1860 C CA . VAL A 1 253 ? 2.588 -7.469 -11.367 1 89.25 253 VAL A CA 1
ATOM 1861 C C . VAL A 1 253 ? 2.566 -6.176 -12.172 1 89.25 253 VAL A C 1
ATOM 1863 O O . VAL A 1 253 ? 3.211 -5.191 -11.805 1 89.25 253 VAL A O 1
ATOM 1866 N N . ASP A 1 254 ? 1.864 -6.199 -13.258 1 88.56 254 ASP A N 1
ATOM 1867 C CA . ASP A 1 254 ? 1.748 -5.008 -14.094 1 88.56 254 ASP A CA 1
ATOM 1868 C C . ASP A 1 254 ? 1.105 -3.855 -13.328 1 88.56 254 ASP A C 1
ATOM 1870 O O . ASP A 1 254 ? 1.552 -2.711 -13.43 1 88.56 254 ASP A O 1
ATOM 1874 N N . ALA A 1 255 ? 0.08 -4.18 -12.617 1 89.19 255 ALA A N 1
ATOM 1875 C CA . ALA A 1 255 ? -0.601 -3.164 -11.812 1 89.19 255 ALA A CA 1
ATOM 1876 C C . ALA A 1 255 ? 0.328 -2.594 -10.742 1 89.19 255 ALA A C 1
ATOM 1878 O O . ALA A 1 255 ? 0.323 -1.389 -10.492 1 89.19 255 ALA A O 1
ATOM 1879 N N . MET A 1 256 ? 1.068 -3.4 -10.141 1 90.56 256 MET A N 1
ATOM 1880 C CA . MET A 1 256 ? 2.053 -2.953 -9.156 1 90.56 256 MET A CA 1
ATOM 1881 C C . MET A 1 256 ? 3.043 -1.979 -9.781 1 90.56 256 MET A C 1
ATOM 1883 O O . MET A 1 256 ? 3.43 -0.991 -9.156 1 90.56 256 MET A O 1
ATOM 1887 N N . GLY A 1 257 ? 3.459 -2.404 -11.008 1 87.25 257 GLY A N 1
ATOM 1888 C CA . GLY A 1 257 ? 4.348 -1.508 -11.727 1 87.25 257 GLY A CA 1
ATOM 1889 C C . GLY A 1 257 ? 3.74 -0.14 -11.977 1 87.25 257 GLY A C 1
ATOM 1890 O O . GLY A 1 257 ? 4.418 0.881 -11.828 1 87.25 257 GLY A O 1
ATOM 1891 N N . GLN A 1 258 ? 2.512 -0.105 -12.297 1 88.81 258 GLN A N 1
ATOM 1892 C CA . GLN A 1 258 ? 1.809 1.152 -12.531 1 88.81 258 GLN A CA 1
ATOM 1893 C C . GLN A 1 258 ? 1.719 1.978 -11.25 1 88.81 258 GLN A C 1
ATOM 1895 O O . GLN A 1 258 ? 1.895 3.197 -11.281 1 88.81 258 GLN A O 1
ATOM 1900 N N . VAL A 1 259 ? 1.433 1.327 -10.18 1 87.88 259 VAL A N 1
ATOM 1901 C CA . VAL A 1 259 ? 1.351 1.994 -8.883 1 87.88 259 VAL A CA 1
ATOM 1902 C C . VAL A 1 259 ? 2.707 2.6 -8.523 1 87.88 259 VAL A C 1
ATOM 1904 O O . VAL A 1 259 ? 2.779 3.723 -8.023 1 87.88 259 VAL A O 1
ATOM 1907 N N . GLU A 1 260 ? 3.703 1.894 -8.805 1 84.62 260 GLU A N 1
ATOM 1908 C CA . GLU A 1 260 ? 5.059 2.365 -8.539 1 84.62 260 GLU A CA 1
ATOM 1909 C C . GLU A 1 260 ? 5.383 3.607 -9.367 1 84.62 260 GLU A C 1
ATOM 1911 O O . GLU A 1 260 ? 6.141 4.473 -8.93 1 84.62 260 GLU A O 1
ATOM 1916 N N . HIS A 1 261 ? 4.793 3.699 -10.539 1 84.62 261 HIS A N 1
ATOM 1917 C CA . HIS A 1 261 ? 5.078 4.82 -11.43 1 84.62 261 HIS A CA 1
ATOM 1918 C C . HIS A 1 261 ? 4.121 5.984 -11.164 1 84.62 261 HIS A C 1
ATOM 1920 O O . HIS A 1 261 ? 4.055 6.926 -11.961 1 84.62 261 HIS A O 1
ATOM 1926 N N . GLY A 1 262 ? 3.324 5.906 -10.141 1 83.31 262 GLY A N 1
ATOM 1927 C CA . GLY A 1 262 ? 2.535 7.055 -9.719 1 83.31 262 GLY A CA 1
ATOM 1928 C C . GLY A 1 262 ? 1.061 6.914 -10.039 1 83.31 262 GLY A C 1
ATOM 1929 O O . GLY A 1 262 ? 0.255 7.77 -9.672 1 83.31 262 GLY A O 1
ATOM 1930 N N . HIS A 1 263 ? 0.715 5.855 -10.727 1 85.62 263 HIS A N 1
ATOM 1931 C CA . HIS A 1 263 ? -0.696 5.609 -10.992 1 85.62 263 HIS A CA 1
ATOM 1932 C C . HIS A 1 263 ? -1.342 4.812 -9.859 1 85.62 263 HIS A C 1
ATOM 1934 O O . HIS A 1 263 ? -1.751 3.668 -10.055 1 85.62 263 HIS A O 1
ATOM 1940 N N . ILE A 1 264 ? -1.564 5.207 -8.664 1 82.38 264 ILE A N 1
ATOM 1941 C CA . ILE A 1 264 ? -1.904 4.562 -7.402 1 82.38 264 ILE A CA 1
ATOM 1942 C C . ILE A 1 264 ? -3.348 4.066 -7.445 1 82.38 264 ILE A C 1
ATOM 1944 O O . ILE A 1 264 ? -3.697 3.09 -6.781 1 82.38 264 ILE A O 1
ATOM 1948 N N . GLY A 1 265 ? -4.176 4.457 -8.5 1 78.69 265 GLY A N 1
ATOM 1949 C CA . GLY A 1 265 ? -5.574 4.066 -8.594 1 78.69 265 GLY A CA 1
ATOM 1950 C C . GLY A 1 265 ? -5.809 2.928 -9.57 1 78.69 265 GLY A C 1
ATOM 1951 O O . GLY A 1 265 ? -6.859 2.854 -10.211 1 78.69 265 GLY A O 1
ATOM 1952 N N . THR A 1 266 ? -4.789 2.133 -9.641 1 79.81 266 THR A N 1
ATOM 1953 C CA . THR A 1 266 ? -4.918 0.979 -10.531 1 79.81 266 THR A CA 1
ATOM 1954 C C . THR A 1 266 ? -5.406 -0.243 -9.758 1 79.81 266 THR A C 1
ATOM 1956 O O . THR A 1 266 ? -4.707 -0.747 -8.875 1 79.81 266 THR A O 1
ATOM 1959 N N . TYR A 1 267 ? -6.574 -0.749 -9.977 1 82 267 TYR A N 1
ATOM 1960 C CA . TYR A 1 267 ? -7.16 -1.914 -9.32 1 82 267 TYR A CA 1
ATOM 1961 C C . TYR A 1 267 ? -7.184 -3.111 -10.266 1 82 267 TYR A C 1
ATOM 1963 O O . TYR A 1 267 ? -7.113 -2.951 -11.484 1 82 267 TYR A O 1
ATOM 1971 N N . VAL A 1 268 ? -7.102 -4.207 -9.68 1 81 268 VAL A N 1
ATOM 1972 C CA . VAL A 1 268 ? -7.191 -5.438 -10.461 1 81 268 VAL A CA 1
ATOM 1973 C C . VAL A 1 268 ? -8.508 -6.152 -10.156 1 81 268 VAL A C 1
ATOM 1975 O O . VAL A 1 268 ? -9.039 -6.027 -9.047 1 81 268 VAL A O 1
ATOM 1978 N N . GLY A 1 269 ? -9.086 -6.863 -11.203 1 69.75 269 GLY A N 1
ATOM 1979 C CA . GLY A 1 269 ? -10.312 -7.617 -11.008 1 69.75 269 GLY A CA 1
ATOM 1980 C C . GLY A 1 269 ? -10.125 -8.859 -10.156 1 69.75 269 GLY A C 1
ATOM 1981 O O . GLY A 1 269 ? -9.094 -9.531 -10.242 1 69.75 269 GLY A O 1
ATOM 1982 N N . SER A 1 270 ? -10.82 -9.016 -8.969 1 64.44 270 SER A N 1
ATOM 1983 C CA . SER A 1 270 ? -10.805 -10.219 -8.148 1 64.44 270 SER A CA 1
ATOM 1984 C C . SER A 1 270 ? -12.086 -11.031 -8.328 1 64.44 270 SER A C 1
ATOM 1986 O O . SER A 1 270 ? -13.164 -10.57 -7.949 1 64.44 270 SER A O 1
ATOM 1988 N N . TYR A 1 271 ? -11.891 -12.188 -9.078 1 59.91 271 TYR A N 1
ATOM 1989 C CA . TYR A 1 271 ? -13.109 -12.875 -9.477 1 59.91 271 TYR A CA 1
ATOM 1990 C C . TYR A 1 271 ? -13.172 -14.273 -8.859 1 59.91 271 TYR A C 1
ATOM 1992 O O . TYR A 1 271 ? -14.172 -14.977 -9.016 1 59.91 271 TYR A O 1
ATOM 2000 N N . GLU A 1 272 ? -12.117 -14.562 -8.125 1 66.94 272 GLU A N 1
ATOM 2001 C CA . GLU A 1 272 ? -12.102 -15.945 -7.648 1 66.94 272 GLU A CA 1
ATOM 2002 C C . GLU A 1 272 ? -11.727 -16.016 -6.172 1 66.94 272 GLU A C 1
ATOM 2004 O O . GLU A 1 272 ? -11.141 -15.078 -5.625 1 66.94 272 GLU A O 1
ATOM 2009 N N . ARG A 1 273 ? -12.305 -17.125 -5.504 1 67.25 273 ARG A N 1
ATOM 2010 C CA . ARG A 1 273 ? -11.977 -17.359 -4.098 1 67.25 273 ARG A CA 1
ATOM 2011 C C . ARG A 1 273 ? -10.742 -18.234 -3.951 1 67.25 273 ARG A C 1
ATOM 2013 O O . ARG A 1 273 ? -10.648 -19.031 -3.018 1 67.25 273 ARG A O 1
ATOM 2020 N N . SER A 1 274 ? -9.891 -18.172 -4.828 1 76.81 274 SER A N 1
ATOM 2021 C CA . SER A 1 274 ? -8.656 -18.938 -4.738 1 76.81 274 SER A CA 1
ATOM 2022 C C . SER A 1 274 ? -7.523 -18.109 -4.141 1 76.81 274 SER A C 1
ATOM 2024 O O . SER A 1 274 ? -7.746 -16.984 -3.691 1 76.81 274 SER A O 1
ATOM 2026 N N . GLN A 1 275 ? -6.406 -18.797 -4.027 1 82.81 275 GLN A N 1
ATOM 2027 C CA . GLN A 1 275 ? -5.203 -18.109 -3.582 1 82.81 275 GLN A CA 1
ATOM 2028 C C . GLN A 1 275 ? -4.934 -16.875 -4.43 1 82.81 275 GLN A C 1
ATOM 2030 O O . GLN A 1 275 ? -4.566 -15.82 -3.898 1 82.81 275 GLN A O 1
ATOM 2035 N N . ILE A 1 276 ? -5.227 -16.969 -5.648 1 85 276 ILE A N 1
ATOM 2036 C CA . ILE A 1 276 ? -4.992 -15.875 -6.586 1 85 276 ILE A CA 1
ATOM 2037 C C . ILE A 1 276 ? -6 -14.758 -6.336 1 85 276 ILE A C 1
ATOM 2039 O O . ILE A 1 276 ? -5.641 -13.578 -6.359 1 85 276 ILE A O 1
ATOM 2043 N N . GLY A 1 277 ? -7.223 -15.172 -6.109 1 83.5 277 GLY A N 1
ATOM 2044 C CA . GLY A 1 277 ? -8.234 -14.18 -5.781 1 83.5 277 GLY A CA 1
ATOM 2045 C C . GLY A 1 277 ? -7.914 -13.398 -4.523 1 83.5 277 GLY A C 1
ATOM 2046 O O . GLY A 1 277 ? -8.109 -12.18 -4.473 1 83.5 277 GLY A O 1
ATOM 2047 N N . ARG A 1 278 ? -7.438 -14.078 -3.504 1 85.69 278 ARG A N 1
ATOM 2048 C CA . ARG A 1 278 ? -7.047 -13.422 -2.262 1 85.69 278 ARG A CA 1
ATOM 2049 C C . ARG A 1 278 ? -5.895 -12.453 -2.498 1 85.69 278 ARG A C 1
ATOM 2051 O O . ARG A 1 278 ? -5.84 -11.383 -1.883 1 85.69 278 ARG A O 1
ATOM 2058 N N . LEU A 1 279 ? -5.055 -12.859 -3.354 1 88.19 279 LEU A N 1
ATOM 2059 C CA . LEU A 1 279 ? -3.951 -11.984 -3.727 1 88.19 279 LEU A CA 1
ATOM 2060 C C . LEU A 1 279 ? -4.469 -10.711 -4.395 1 88.19 279 LEU A C 1
ATOM 2062 O O . LEU A 1 279 ? -4 -9.617 -4.094 1 88.19 279 LEU A O 1
ATOM 2066 N N . GLN A 1 280 ? -5.402 -10.906 -5.273 1 86.88 280 GLN A N 1
ATOM 2067 C CA . GLN A 1 280 ? -5.98 -9.781 -5.996 1 86.88 280 GLN A CA 1
ATOM 2068 C C . GLN A 1 280 ? -6.699 -8.828 -5.047 1 86.88 280 GLN A C 1
ATOM 2070 O O . GLN A 1 280 ? -6.527 -7.609 -5.133 1 86.88 280 GLN A O 1
ATOM 2075 N N . THR A 1 281 ? -7.504 -9.367 -4.16 1 85.12 281 THR A N 1
ATOM 2076 C CA . THR A 1 281 ? -8.234 -8.555 -3.197 1 85.12 281 THR A CA 1
ATOM 2077 C C . THR A 1 281 ? -7.273 -7.832 -2.26 1 85.12 281 THR A C 1
ATOM 2079 O O . THR A 1 281 ? -7.473 -6.66 -1.941 1 85.12 281 THR A O 1
ATOM 2082 N N . GLY A 1 282 ? -6.301 -8.625 -1.814 1 86.75 282 GLY A N 1
ATOM 2083 C CA . GLY A 1 282 ? -5.289 -8.008 -0.971 1 86.75 282 GLY A CA 1
ATOM 2084 C C . GLY A 1 282 ? -4.559 -6.863 -1.652 1 86.75 282 GLY A C 1
ATOM 2085 O O . GLY A 1 282 ? -4.312 -5.824 -1.037 1 86.75 282 GLY A O 1
ATOM 2086 N N . PHE A 1 283 ? -4.223 -7.004 -2.881 1 90.81 283 PHE A N 1
ATOM 2087 C CA . PHE A 1 283 ? -3.592 -5.957 -3.676 1 90.81 283 PHE A CA 1
ATOM 2088 C C . PHE A 1 283 ? -4.469 -4.711 -3.725 1 90.81 283 PHE A C 1
ATOM 2090 O O . PHE A 1 283 ? -3.994 -3.6 -3.49 1 90.81 283 PHE A O 1
ATOM 2097 N N . ASN A 1 284 ? -5.703 -4.902 -4.047 1 88.06 284 ASN A N 1
ATOM 2098 C CA . ASN A 1 284 ? -6.625 -3.775 -4.137 1 88.06 284 ASN A CA 1
ATOM 2099 C C . ASN A 1 284 ? -6.727 -3.027 -2.809 1 88.06 284 ASN A C 1
ATOM 2101 O O . ASN A 1 284 ? -6.82 -1.799 -2.789 1 88.06 284 ASN A O 1
ATOM 2105 N N . ARG A 1 285 ? -6.742 -3.75 -1.752 1 87.5 285 ARG A N 1
ATOM 2106 C CA . ARG A 1 285 ? -6.789 -3.115 -0.438 1 87.5 285 ARG A CA 1
ATOM 2107 C C . ARG A 1 285 ? -5.539 -2.277 -0.188 1 87.5 285 ARG A C 1
ATOM 2109 O O . ARG A 1 285 ? -5.621 -1.194 0.396 1 87.5 285 ARG A O 1
ATOM 2116 N N . MET A 1 286 ? -4.457 -2.793 -0.575 1 90.69 286 MET A N 1
ATOM 2117 C CA . MET A 1 286 ? -3.207 -2.057 -0.412 1 90.69 286 MET A CA 1
ATOM 2118 C C . MET A 1 286 ? -3.203 -0.797 -1.273 1 90.69 286 MET A C 1
ATOM 2120 O O . MET A 1 286 ? -2.695 0.245 -0.854 1 90.69 286 MET A O 1
ATOM 2124 N N . VAL A 1 287 ? -3.729 -0.933 -2.516 1 90.69 287 VAL A N 1
ATOM 2125 C CA . VAL A 1 287 ? -3.834 0.227 -3.395 1 90.69 287 VAL A CA 1
ATOM 2126 C C . VAL A 1 287 ? -4.691 1.302 -2.732 1 90.69 287 VAL A C 1
ATOM 2128 O O . VAL A 1 287 ? -4.348 2.486 -2.766 1 90.69 287 VAL A O 1
ATOM 2131 N N . ALA A 1 288 ? -5.77 0.906 -2.152 1 88.56 288 ALA A N 1
ATOM 2132 C CA . ALA A 1 288 ? -6.625 1.839 -1.426 1 88.56 288 ALA A CA 1
ATOM 2133 C C . ALA A 1 288 ? -5.852 2.539 -0.311 1 88.56 288 ALA A C 1
ATOM 2135 O O . ALA A 1 288 ? -6.023 3.738 -0.087 1 88.56 288 ALA A O 1
ATOM 2136 N N . GLY A 1 289 ? -5.094 1.778 0.379 1 88.88 289 GLY A N 1
ATOM 2137 C CA . GLY A 1 289 ? -4.258 2.357 1.418 1 88.88 289 GLY A CA 1
ATOM 2138 C C . GLY A 1 289 ? -3.262 3.371 0.886 1 88.88 289 GLY A C 1
ATOM 2139 O O . GLY A 1 289 ? -3.039 4.414 1.504 1 88.88 289 GLY A O 1
ATOM 2140 N N . LEU A 1 290 ? -2.695 3.076 -0.231 1 90.88 290 LEU A N 1
ATOM 2141 C CA . LEU A 1 290 ? -1.729 3.98 -0.846 1 90.88 290 LEU A CA 1
ATOM 2142 C C . LEU A 1 290 ? -2.414 5.246 -1.349 1 90.88 290 LEU A C 1
ATOM 2144 O O . LEU A 1 290 ? -1.825 6.328 -1.318 1 90.88 290 LEU A O 1
ATOM 2148 N N . GLU A 1 291 ? -3.619 5.117 -1.852 1 90.06 291 GLU A N 1
ATOM 2149 C CA . GLU A 1 291 ? -4.406 6.289 -2.217 1 90.06 291 GLU A CA 1
ATOM 2150 C C . GLU A 1 291 ? -4.641 7.195 -1.012 1 90.06 291 GLU A C 1
ATOM 2152 O O . GLU A 1 291 ? -4.586 8.422 -1.129 1 90.06 291 GLU A O 1
ATOM 2157 N N . GLU A 1 292 ? -4.945 6.578 0.027 1 89 292 GLU A N 1
ATOM 2158 C CA . GLU A 1 292 ? -5.129 7.332 1.263 1 89 292 GLU A CA 1
ATOM 2159 C C . GLU A 1 292 ? -3.855 8.07 1.652 1 89 292 GLU A C 1
ATOM 2161 O O . GLU A 1 292 ? -3.912 9.195 2.164 1 89 292 GLU A O 1
ATOM 2166 N N . ARG A 1 293 ? -2.783 7.383 1.463 1 90.38 293 ARG A N 1
ATOM 2167 C CA . ARG A 1 293 ? -1.498 8.023 1.723 1 90.38 293 ARG A CA 1
ATOM 2168 C C . ARG A 1 293 ? -1.353 9.305 0.911 1 90.38 293 ARG A C 1
ATOM 2170 O O . ARG A 1 293 ? -0.938 10.336 1.442 1 90.38 293 ARG A O 1
ATOM 2177 N N . GLU A 1 294 ? -1.688 9.289 -0.335 1 90.38 294 GLU A N 1
ATOM 2178 C CA . GLU A 1 294 ? -1.592 10.461 -1.199 1 90.38 294 GLU A CA 1
ATOM 2179 C C . GLU A 1 294 ? -2.557 11.555 -0.752 1 90.38 294 GLU A C 1
ATOM 2181 O O . GLU A 1 294 ? -2.225 12.742 -0.806 1 90.38 294 GLU A O 1
ATOM 2186 N N . ARG A 1 295 ? -3.648 11.203 -0.34 1 89.38 295 ARG A N 1
ATOM 2187 C CA . ARG A 1 295 ? -4.621 12.164 0.175 1 89.38 295 ARG A CA 1
ATOM 2188 C C . ARG A 1 295 ? -4.113 12.828 1.45 1 89.38 295 ARG A C 1
ATOM 2190 O O . ARG A 1 295 ? -4.25 14.039 1.622 1 89.38 295 ARG A O 1
ATOM 2197 N N . LEU A 1 296 ? -3.551 12.031 2.297 1 90.44 296 LEU A N 1
ATOM 2198 C CA . LEU A 1 296 ? -2.994 12.539 3.545 1 90.44 296 LEU A CA 1
ATOM 2199 C C . LEU A 1 296 ? -1.855 13.516 3.271 1 90.44 296 LEU A C 1
ATOM 2201 O O . LEU A 1 296 ? -1.735 14.539 3.947 1 90.44 296 LEU A O 1
ATOM 2205 N N . ARG A 1 297 ? -1.063 13.141 2.369 1 90.44 297 ARG A N 1
ATOM 2206 C CA . ARG A 1 297 ? 0.045 14.016 2 1 90.44 297 ARG A CA 1
ATOM 2207 C C . ARG A 1 297 ? -0.464 15.367 1.506 1 90.44 297 ARG A C 1
ATOM 2209 O O . ARG A 1 297 ? 0.063 16.406 1.891 1 90.44 297 ARG A O 1
ATOM 2216 N N . ASP A 1 298 ? -1.455 15.305 0.718 1 90.56 298 ASP A N 1
ATOM 2217 C CA . ASP A 1 298 ? -2.045 16.531 0.189 1 90.56 298 ASP A CA 1
ATOM 2218 C C . ASP A 1 298 ? -2.684 17.359 1.303 1 90.56 298 ASP A C 1
ATOM 2220 O O . ASP A 1 298 ? -2.475 18.578 1.382 1 90.56 298 ASP A O 1
ATOM 2224 N N . LEU A 1 299 ? -3.453 16.734 2.15 1 89.88 299 LEU A N 1
ATOM 2225 C CA . LEU A 1 299 ? -4.129 17.391 3.26 1 89.88 299 LEU A CA 1
ATOM 2226 C C . LEU A 1 299 ? -3.117 18 4.223 1 89.88 299 LEU A C 1
ATOM 2228 O O . LEU A 1 299 ? -3.291 19.141 4.672 1 89.88 299 LEU A O 1
ATOM 2232 N N . PHE A 1 300 ? -2.127 17.219 4.484 1 91.56 300 PHE A N 1
ATOM 2233 C CA . PHE A 1 300 ? -1.075 17.688 5.375 1 91.56 300 PHE A CA 1
ATOM 2234 C C . PHE A 1 300 ? -0.394 18.922 4.793 1 91.56 300 PHE A C 1
ATOM 2236 O O . PHE A 1 300 ? -0.192 19.922 5.496 1 91.56 300 PHE A O 1
ATOM 2243 N N . GLY A 1 301 ? -0.075 18.891 3.559 1 90.31 301 GLY A N 1
ATOM 2244 C CA . GLY A 1 301 ? 0.545 20.031 2.889 1 90.31 301 GLY A CA 1
ATOM 2245 C C . GLY A 1 301 ? -0.321 21.266 2.898 1 90.31 301 GLY A C 1
ATOM 2246 O O . GLY A 1 301 ? 0.18 22.375 3.1 1 90.31 301 GLY A O 1
ATOM 2247 N N . ARG A 1 302 ? -1.571 21.125 2.756 1 90.19 302 ARG A N 1
ATOM 2248 C CA . ARG A 1 302 ? -2.492 22.25 2.719 1 90.19 302 ARG A CA 1
ATOM 2249 C C . ARG A 1 302 ? -2.693 22.844 4.109 1 90.19 302 ARG A C 1
ATOM 2251 O O . ARG A 1 302 ? -3.006 24.031 4.25 1 90.19 302 ARG A O 1
ATOM 2258 N N . HIS A 1 303 ? -2.51 22.062 5.109 1 89.31 303 HIS A N 1
ATOM 2259 C CA . HIS A 1 303 ? -2.75 22.531 6.469 1 89.31 303 HIS A CA 1
ATOM 2260 C C . HIS A 1 303 ? -1.509 23.203 7.047 1 89.31 303 HIS A C 1
ATOM 2262 O O . HIS A 1 303 ? -1.616 24.188 7.785 1 89.31 303 HIS A O 1
ATOM 2268 N N . VAL A 1 304 ? -0.326 22.656 6.699 1 89.94 304 VAL A N 1
ATOM 2269 C CA . VAL A 1 304 ? 0.872 23.156 7.367 1 89.94 304 VAL A CA 1
ATOM 2270 C C . VAL A 1 304 ? 1.768 23.859 6.359 1 89.94 304 VAL A C 1
ATOM 2272 O O . VAL A 1 304 ? 2.695 24.578 6.742 1 89.94 304 VAL A O 1
ATOM 2275 N N . GLY A 1 305 ? 1.523 23.812 5.102 1 88.81 305 GLY A N 1
ATOM 2276 C CA . GLY A 1 305 ? 2.41 24.281 4.047 1 88.81 305 GLY A CA 1
ATOM 2277 C C . GLY A 1 305 ? 3.229 23.172 3.416 1 88.81 305 GLY A C 1
ATOM 2278 O O . GLY A 1 305 ? 3.748 22.312 4.117 1 88.81 305 GLY A O 1
ATOM 2279 N N . THR A 1 306 ? 3.375 23.188 2.209 1 88.19 306 THR A N 1
ATOM 2280 C CA . THR A 1 306 ? 3.979 22.109 1.434 1 88.19 306 THR A CA 1
ATOM 2281 C C . THR A 1 306 ? 5.438 21.906 1.834 1 88.19 306 THR A C 1
ATOM 2283 O O . THR A 1 306 ? 5.895 20.766 1.964 1 88.19 306 THR A O 1
ATOM 2286 N N . ASP A 1 307 ? 6.145 23 2.064 1 87.25 307 ASP A N 1
ATOM 2287 C CA . ASP A 1 307 ? 7.562 22.906 2.391 1 87.25 307 ASP A CA 1
ATOM 2288 C C . ASP A 1 307 ? 7.762 22.359 3.807 1 87.25 307 ASP A C 1
ATOM 2290 O O . ASP A 1 307 ? 8.711 21.609 4.062 1 87.25 307 ASP A O 1
ATOM 2294 N N . VAL A 1 308 ? 6.93 22.797 4.672 1 88.81 308 VAL A N 1
ATOM 2295 C CA . VAL A 1 308 ? 6.996 22.297 6.047 1 88.81 308 VAL A CA 1
ATOM 2296 C C . VAL A 1 308 ? 6.676 20.797 6.074 1 88.81 308 VAL A C 1
ATOM 2298 O O . VAL A 1 308 ? 7.348 20.031 6.762 1 88.81 308 VAL A O 1
ATOM 2301 N N . ALA A 1 309 ? 5.672 20.438 5.371 1 89.38 309 ALA A N 1
ATOM 2302 C CA . ALA A 1 309 ? 5.281 19.031 5.289 1 89.38 309 ALA A CA 1
ATOM 2303 C C . ALA A 1 309 ? 6.414 18.172 4.73 1 89.38 309 ALA A C 1
ATOM 2305 O O . ALA A 1 309 ? 6.695 17.094 5.246 1 89.38 309 ALA A O 1
ATOM 2306 N N . ARG A 1 310 ? 7.012 18.625 3.699 1 87.81 310 ARG A N 1
ATOM 2307 C CA . ARG A 1 310 ? 8.125 17.906 3.082 1 87.81 310 ARG A CA 1
ATOM 2308 C C . ARG A 1 310 ? 9.281 17.734 4.062 1 87.81 310 ARG A C 1
ATOM 2310 O O . ARG A 1 310 ? 9.867 16.656 4.16 1 87.81 310 ARG A O 1
ATOM 2317 N N . ARG A 1 311 ? 9.562 18.797 4.742 1 86.31 311 ARG A N 1
ATOM 2318 C CA . ARG A 1 311 ? 10.633 18.75 5.73 1 86.31 311 ARG A CA 1
ATOM 2319 C C . ARG A 1 311 ? 10.305 17.766 6.852 1 86.31 311 ARG A C 1
ATOM 2321 O O . ARG A 1 311 ? 11.172 17.031 7.312 1 86.31 311 ARG A O 1
ATOM 2328 N N . ALA A 1 312 ? 9.07 17.859 7.32 1 87.31 312 ALA A N 1
ATOM 2329 C CA . ALA A 1 312 ? 8.633 16.984 8.398 1 87.31 312 ALA A CA 1
ATOM 2330 C C . ALA A 1 312 ? 8.75 15.516 7.996 1 87.31 312 ALA A C 1
ATOM 2332 O O . ALA A 1 312 ? 9.125 14.664 8.812 1 87.31 312 ALA A O 1
ATOM 2333 N N . LEU A 1 313 ? 8.484 15.227 6.785 1 85.5 313 LEU A N 1
ATOM 2334 C CA . LEU A 1 313 ? 8.539 13.859 6.281 1 85.5 313 LEU A CA 1
ATOM 2335 C C . LEU A 1 313 ? 9.984 13.391 6.148 1 85.5 313 LEU A C 1
ATOM 2337 O O . LEU A 1 313 ? 10.289 12.227 6.391 1 85.5 313 LEU A O 1
ATOM 2341 N N . GLU A 1 314 ? 10.852 14.242 5.738 1 83.31 314 GLU A N 1
ATOM 2342 C CA . GLU A 1 314 ? 12.242 13.891 5.496 1 83.31 314 GLU A CA 1
ATOM 2343 C C . GLU A 1 314 ? 13.023 13.789 6.801 1 83.31 314 GLU A C 1
ATOM 2345 O O . GLU A 1 314 ? 13.805 12.859 6.996 1 83.31 314 GLU A O 1
ATOM 2350 N N . GLU A 1 315 ? 12.805 14.766 7.641 1 77.19 315 GLU A N 1
ATOM 2351 C CA . GLU A 1 315 ? 13.633 14.867 8.844 1 77.19 315 GLU A CA 1
ATOM 2352 C C . GLU A 1 315 ? 12.945 14.227 10.039 1 77.19 315 GLU A C 1
ATOM 2354 O O . GLU A 1 315 ? 13.602 13.852 11.016 1 77.19 315 GLU A O 1
ATOM 2359 N N . GLY A 1 316 ? 11.766 13.961 9.953 1 68.88 316 GLY A N 1
ATOM 2360 C CA . GLY A 1 316 ? 11.023 13.422 11.086 1 68.88 316 GLY A CA 1
ATOM 2361 C C . GLY A 1 316 ? 10.688 14.469 12.133 1 68.88 316 GLY A C 1
ATOM 2362 O O . GLY A 1 316 ? 10.945 15.656 11.938 1 68.88 316 GLY A O 1
ATOM 2363 N N . SER A 1 317 ? 10.016 14.117 13.258 1 62.44 317 SER A N 1
ATOM 2364 C CA . SER A 1 317 ? 9.516 14.969 14.328 1 62.44 317 SER A CA 1
ATOM 2365 C C . SER A 1 317 ? 10.656 15.523 15.172 1 62.44 317 SER A C 1
ATOM 2367 O O . SER A 1 317 ? 10.508 16.562 15.828 1 62.44 317 SER A O 1
ATOM 2369 N N . GLY A 1 318 ? 11.773 14.914 15.047 1 63.75 318 GLY A N 1
ATOM 2370 C CA . GLY A 1 318 ? 12.766 15.25 16.062 1 63.75 318 GLY A CA 1
ATOM 2371 C C . GLY A 1 318 ? 13.836 16.203 15.57 1 63.75 318 GLY A C 1
ATOM 2372 O O . GLY A 1 318 ? 14.859 16.391 16.234 1 63.75 318 GLY A O 1
ATOM 2373 N N . SER A 1 319 ? 13.586 16.734 14.414 1 66.44 319 SER A N 1
ATOM 2374 C CA . SER A 1 319 ? 14.672 17.594 13.969 1 66.44 319 SER A CA 1
ATOM 2375 C C . SER A 1 319 ? 14.742 18.859 14.797 1 66.44 319 SER A C 1
ATOM 2377 O O . SER A 1 319 ? 13.734 19.547 14.992 1 66.44 319 SER A O 1
ATOM 2379 N N . PRO A 1 320 ? 15.883 19.062 15.352 1 73.81 320 PRO A N 1
ATOM 2380 C CA . PRO A 1 320 ? 16.047 20.266 16.172 1 73.81 320 PRO A CA 1
ATOM 2381 C C . PRO A 1 320 ? 15.898 21.562 15.352 1 73.81 320 PRO A C 1
ATOM 2383 O O . PRO A 1 320 ? 16.234 21.578 14.164 1 73.81 320 PRO A O 1
ATOM 2386 N N . GLY A 1 321 ? 15.195 22.516 15.828 1 85.75 321 GLY A N 1
ATOM 2387 C CA . GLY A 1 321 ? 15.125 23.844 15.219 1 85.75 321 GLY A CA 1
ATOM 2388 C C . GLY A 1 321 ? 16.484 24.453 14.953 1 85.75 321 GLY A C 1
ATOM 2389 O O . GLY A 1 321 ? 17.516 23.922 15.398 1 85.75 321 GLY A O 1
ATOM 2390 N N . GLU A 1 322 ? 16.609 25.375 14.055 1 89.25 322 GLU A N 1
ATOM 2391 C CA . GLU A 1 322 ? 17.844 26.062 13.719 1 89.25 322 GLU A CA 1
ATOM 2392 C C . GLU A 1 322 ? 17.656 27.578 13.727 1 89.25 322 GLU A C 1
ATOM 2394 O O . GLU A 1 322 ? 16.531 28.078 13.586 1 89.25 322 GLU A O 1
ATOM 2399 N N . VAL A 1 323 ? 18.734 28.297 14.023 1 92.5 323 VAL A N 1
ATOM 2400 C CA . VAL A 1 323 ? 18.719 29.75 13.93 1 92.5 323 VAL A CA 1
ATOM 2401 C C . VAL A 1 323 ? 19.125 30.188 12.523 1 92.5 323 VAL A C 1
ATOM 2403 O O . VAL A 1 323 ? 20.188 29.812 12.039 1 92.5 323 VAL A O 1
ATOM 2406 N N . VAL A 1 324 ? 18.266 30.875 11.867 1 92.69 324 VAL A N 1
ATOM 2407 C CA . VAL A 1 324 ? 18.5 31.281 10.484 1 92.69 324 VAL A CA 1
ATOM 2408 C C . VAL A 1 324 ? 18.188 32.75 10.32 1 92.69 324 VAL A C 1
ATOM 2410 O O . VAL A 1 324 ? 17.484 33.344 11.156 1 92.69 324 VAL A O 1
ATOM 2413 N N . GLU A 1 325 ? 18.75 33.375 9.273 1 93.81 325 GLU A N 1
ATOM 2414 C CA . GLU A 1 325 ? 18.344 34.719 8.867 1 93.81 325 GLU A CA 1
ATOM 2415 C C . GLU A 1 325 ? 17.078 34.688 8.031 1 93.81 325 GLU A C 1
ATOM 2417 O O . GLU A 1 325 ? 17.031 34.031 6.984 1 93.81 325 GLU A O 1
ATOM 2422 N N . ALA A 1 326 ? 16.031 35.281 8.539 1 95.81 326 ALA A N 1
ATOM 2423 C CA . ALA A 1 326 ? 14.75 35.281 7.832 1 95.81 326 ALA A CA 1
ATOM 2424 C C . ALA A 1 326 ? 14.086 36.625 7.871 1 95.81 326 ALA A C 1
ATOM 2426 O O . ALA A 1 326 ? 14.508 37.531 8.617 1 95.81 326 AL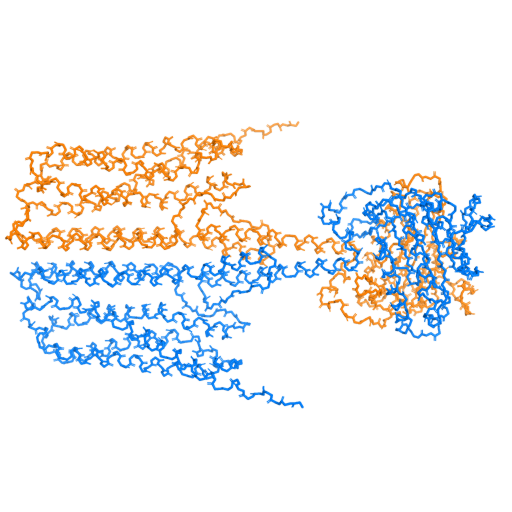A A O 1
ATOM 2427 N N . ALA A 1 327 ? 13.203 36.875 6.969 1 98.12 327 ALA A N 1
ATOM 2428 C CA . ALA A 1 327 ? 12.32 38.062 6.98 1 98.12 327 ALA A CA 1
ATOM 2429 C C . ALA A 1 327 ? 10.891 37.656 7.336 1 98.12 327 ALA A C 1
ATOM 2431 O O . ALA A 1 327 ? 10.422 36.594 6.941 1 98.12 327 ALA A O 1
ATOM 2432 N N . VAL A 1 328 ? 10.305 38.5 8.102 1 97.94 328 VAL A N 1
ATOM 2433 C CA . VAL A 1 328 ? 8.977 38.219 8.609 1 97.94 328 VAL A CA 1
ATOM 2434 C C . VAL A 1 328 ? 8 39.312 8.188 1 97.94 328 VAL A C 1
ATOM 2436 O O . VAL A 1 328 ? 8.32 40.5 8.281 1 97.94 328 VAL A O 1
ATOM 2439 N N . LEU A 1 329 ? 6.898 38.844 7.641 1 98.5 329 LEU A N 1
ATOM 2440 C CA . LEU A 1 329 ? 5.812 39.75 7.266 1 98.5 329 LEU A CA 1
ATOM 2441 C C . LEU A 1 329 ? 4.562 39.469 8.086 1 98.5 329 LEU A C 1
ATOM 2443 O O . LEU A 1 329 ? 4.113 38.312 8.156 1 98.5 329 LEU A O 1
ATOM 2447 N N . TYR A 1 330 ? 4.113 40.438 8.781 1 98.06 330 TYR A N 1
ATOM 2448 C CA . TYR A 1 330 ? 2.879 40.344 9.555 1 98.06 330 TYR A CA 1
ATOM 2449 C C . TYR A 1 330 ? 1.799 41.25 8.961 1 98.06 330 TYR A C 1
ATOM 2451 O O . TYR A 1 330 ? 2.041 42.438 8.695 1 98.06 330 TYR A O 1
ATOM 2459 N N . ILE A 1 331 ? 0.686 40.688 8.695 1 97.25 331 ILE A N 1
ATOM 2460 C CA . ILE A 1 331 ? -0.424 41.469 8.172 1 97.25 331 ILE A CA 1
ATOM 2461 C C . ILE A 1 331 ? -1.655 41.281 9.055 1 97.25 331 ILE A C 1
ATOM 2463 O O . ILE A 1 331 ? -1.939 40.188 9.508 1 97.25 331 ILE A O 1
ATOM 2467 N N . ASP A 1 332 ? -2.316 42.312 9.336 1 94 332 ASP A N 1
ATOM 2468 C CA . ASP A 1 332 ? -3.473 42.312 10.227 1 94 332 ASP A CA 1
ATOM 2469 C C . ASP A 1 332 ? -4.598 43.188 9.68 1 94 332 ASP A C 1
ATOM 2471 O O . ASP A 1 332 ? -4.34 44.25 9.102 1 94 332 ASP A O 1
ATOM 2475 N N . LEU A 1 333 ? -5.766 42.719 9.914 1 90.12 333 LEU A N 1
ATOM 2476 C CA . LEU A 1 333 ? -6.941 43.469 9.453 1 90.12 333 LEU A CA 1
ATOM 2477 C C . LEU A 1 333 ? -7.332 44.531 10.453 1 90.12 333 LEU A C 1
ATOM 2479 O O . LEU A 1 333 ? -7.219 44.344 11.664 1 90.12 333 LEU A O 1
ATOM 2483 N N . VAL A 1 334 ? -7.777 45.656 9.867 1 85.25 334 VAL A N 1
ATOM 2484 C CA . VAL A 1 334 ? -8.297 46.75 10.695 1 85.25 334 VAL A CA 1
ATOM 2485 C C . VAL A 1 334 ? -9.805 46.594 10.844 1 85.25 334 VAL A C 1
ATOM 2487 O O . VAL A 1 334 ? -10.516 46.375 9.859 1 85.25 334 VAL A O 1
ATOM 2490 N N . GLY A 1 335 ? -10.297 46.688 12.055 1 77.38 335 GLY A N 1
ATOM 2491 C CA . GLY A 1 335 ? -11.727 46.656 12.312 1 77.38 335 GLY A CA 1
ATOM 2492 C C . GLY A 1 335 ? -12.312 45.281 12.422 1 77.38 335 GLY A C 1
ATOM 2493 O O . GLY A 1 335 ? -13.523 45.094 12.289 1 77.38 335 GLY A O 1
ATOM 2494 N N . SER A 1 336 ? -11.508 44.312 12.531 1 80.56 336 SER A N 1
ATOM 2495 C CA . SER A 1 336 ? -12 42.938 12.602 1 80.56 336 SER A CA 1
ATOM 2496 C C . SER A 1 336 ? -12.797 42.688 13.883 1 80.56 336 SER A C 1
ATOM 2498 O O . SER A 1 336 ? -13.742 41.906 13.891 1 80.56 336 SER A O 1
ATOM 2500 N N . THR A 1 337 ? -12.391 43.344 14.922 1 76.81 337 THR A N 1
ATOM 2501 C CA . THR A 1 337 ? -13.117 43.188 16.172 1 76.81 337 THR A CA 1
ATOM 2502 C C . THR A 1 337 ? -14.555 43.688 16.016 1 76.81 337 THR A C 1
ATOM 2504 O O . THR A 1 337 ? -15.492 43.031 16.484 1 76.81 337 THR A O 1
ATOM 2507 N N . GLN A 1 338 ? -14.633 44.812 15.336 1 76.88 338 GLN A N 1
ATOM 2508 C CA . GLN A 1 338 ? -15.961 45.344 15.086 1 76.88 338 GLN A CA 1
ATOM 2509 C C . GLN A 1 338 ? -16.766 44.438 14.148 1 76.88 338 GLN A C 1
ATOM 2511 O O . GLN A 1 338 ? -17.969 44.281 14.32 1 76.88 338 GLN A O 1
ATOM 2516 N N . LEU A 1 339 ? -16.109 43.938 13.195 1 79.19 339 LEU A N 1
ATOM 2517 C CA . LEU A 1 339 ? -16.734 43 12.266 1 79.19 339 LEU A CA 1
ATOM 2518 C C . LEU A 1 339 ? -17.266 41.781 13 1 79.19 339 LEU A C 1
ATOM 2520 O O . LEU A 1 339 ? -18.375 41.312 12.727 1 79.19 339 LEU A O 1
ATOM 2524 N N . ALA A 1 340 ? -16.562 41.25 13.898 1 78.25 340 ALA A N 1
ATOM 2525 C CA . ALA A 1 340 ? -16.922 40.062 14.641 1 78.25 340 ALA A CA 1
ATOM 2526 C C . ALA A 1 340 ? -18.047 40.344 15.625 1 78.25 340 ALA A C 1
ATOM 2528 O O . ALA A 1 340 ? -18.828 39.438 15.961 1 78.25 340 ALA A O 1
ATOM 2529 N N . GLU A 1 341 ? -18.078 41.594 16.016 1 75.81 341 GLU A N 1
ATOM 2530 C CA . GLU A 1 341 ? -19.109 41.969 16.969 1 75.81 341 GLU A CA 1
ATOM 2531 C C . GLU A 1 341 ? -20.453 42.219 16.266 1 75.81 341 GLU A C 1
ATOM 2533 O O . GLU A 1 341 ? -21.5 41.938 16.844 1 75.81 341 GLU A O 1
ATOM 2538 N N . ASN A 1 342 ? -20.359 42.656 15 1 78.62 342 ASN A N 1
ATOM 2539 C CA . ASN A 1 342 ? -21.578 43.125 14.375 1 78.62 342 ASN A CA 1
ATOM 2540 C C . ASN A 1 342 ? -22.094 42.188 13.305 1 78.62 342 ASN A C 1
ATOM 2542 O O . ASN A 1 342 ? -23.172 42.375 12.75 1 78.62 342 ASN A O 1
ATOM 2546 N N . ARG A 1 343 ? -21.328 41.188 12.953 1 83.44 343 ARG A N 1
ATOM 2547 C CA . ARG A 1 343 ? -21.703 40.25 11.898 1 83.44 343 ARG A CA 1
ATOM 2548 C C . ARG A 1 343 ? -21.672 38.812 12.414 1 83.44 343 ARG A C 1
ATOM 2550 O O . ARG A 1 343 ? -20.906 38.5 13.328 1 83.44 343 ARG A O 1
ATOM 2557 N N . PRO A 1 344 ? -22.531 38.031 11.82 1 84.88 344 PRO A N 1
ATOM 2558 C CA . PRO A 1 344 ? -22.469 36.625 12.188 1 84.88 344 PRO A CA 1
ATOM 2559 C C . PRO A 1 344 ? -21.125 36 11.867 1 84.88 344 PRO A C 1
ATOM 2561 O O . PRO A 1 344 ? -20.484 36.375 10.875 1 84.88 344 PRO A O 1
ATOM 2564 N N . PRO A 1 345 ? -20.75 35.062 12.672 1 84.06 345 PRO A N 1
ATOM 2565 C CA . PRO A 1 345 ? -19.438 34.438 12.523 1 84.06 345 PRO A CA 1
ATOM 2566 C C . PRO A 1 345 ? -19.203 33.875 11.117 1 84.06 345 PRO A C 1
ATOM 2568 O O . PRO A 1 345 ? -18.078 33.938 10.609 1 84.06 345 PRO A O 1
ATOM 2571 N N . GLN A 1 346 ? -20.203 33.375 10.445 1 86.31 346 GLN A N 1
ATOM 2572 C CA . GLN A 1 346 ? -20.047 32.812 9.109 1 86.31 346 GLN A CA 1
ATOM 2573 C C . GLN A 1 346 ? -19.641 33.906 8.102 1 86.31 346 GLN A C 1
ATOM 2575 O O . GLN A 1 346 ? -18.828 33.656 7.211 1 86.31 346 GLN A O 1
ATOM 2580 N N . GLU A 1 347 ? -20.266 35.031 8.258 1 87.5 347 GLU A N 1
ATOM 2581 C CA . GLU A 1 347 ? -19.953 36.156 7.359 1 87.5 347 GLU A CA 1
ATOM 2582 C C . GLU A 1 347 ? -18.531 36.656 7.602 1 87.5 347 GLU A C 1
ATOM 2584 O O . GLU A 1 347 ? -17.844 37.031 6.66 1 87.5 347 GLU A O 1
ATOM 2589 N N . VAL A 1 348 ? -18.172 36.719 8.867 1 86.75 348 VAL A N 1
ATOM 2590 C CA . VAL A 1 348 ? -16.812 37.125 9.211 1 86.75 348 VAL A CA 1
ATOM 2591 C C . VAL A 1 348 ? -15.812 36.156 8.578 1 86.75 348 VAL A C 1
ATOM 2593 O O . VAL A 1 348 ? -14.797 36.594 8.016 1 86.75 348 VAL A O 1
ATOM 2596 N N . ALA A 1 349 ? -16.141 34.875 8.625 1 88 349 ALA A N 1
ATOM 2597 C CA . ALA A 1 349 ? -15.258 33.844 8.07 1 88 349 ALA A CA 1
ATOM 2598 C C . ALA A 1 349 ? -15.109 34.031 6.559 1 88 349 ALA A C 1
ATOM 2600 O O . ALA A 1 349 ? -14.023 33.812 6.012 1 88 349 ALA A O 1
ATOM 2601 N N . GLU A 1 350 ? -16.125 34.375 5.871 1 88.44 350 GLU A N 1
ATOM 2602 C CA . GLU A 1 350 ? -16.094 34.562 4.426 1 88.44 350 GLU A CA 1
ATOM 2603 C C . GLU A 1 350 ? -15.18 35.719 4.039 1 88.44 350 GLU A C 1
ATOM 2605 O O . GLU A 1 350 ? -14.422 35.625 3.072 1 88.44 350 GLU A O 1
ATOM 2610 N N . VAL A 1 351 ? -15.336 36.781 4.793 1 88.38 351 VAL A N 1
ATOM 2611 C CA . VAL A 1 351 ? -14.5 37.969 4.547 1 88.38 351 VAL A CA 1
ATOM 2612 C C . VAL A 1 351 ? -13.031 37.625 4.781 1 88.38 351 VAL A C 1
ATOM 2614 O O . VAL A 1 351 ? -12.156 38 4.004 1 88.38 351 VAL A O 1
ATOM 2617 N N . LEU A 1 352 ? -12.82 36.875 5.844 1 90.75 352 LEU A N 1
ATOM 2618 C CA . LEU A 1 352 ? -11.453 36.469 6.168 1 90.75 352 LEU A CA 1
ATOM 2619 C C . LEU A 1 352 ? -10.883 35.562 5.086 1 90.75 352 LEU A C 1
ATOM 2621 O O . LEU A 1 352 ? -9.719 35.688 4.715 1 90.75 352 LEU A O 1
ATOM 2625 N N . ASN A 1 353 ? -11.664 34.719 4.543 1 91.38 353 ASN A N 1
ATOM 2626 C CA . ASN A 1 353 ? -11.211 33.812 3.498 1 91.38 353 ASN A CA 1
ATOM 2627 C C . ASN A 1 353 ? -10.805 34.562 2.232 1 91.38 353 ASN A C 1
ATOM 2629 O O . ASN A 1 353 ? -9.812 34.219 1.593 1 91.38 353 ASN A O 1
ATOM 2633 N N . ASP A 1 354 ? -11.609 35.531 1.897 1 91.06 354 ASP A N 1
ATOM 2634 C CA . ASP A 1 354 ? -11.281 36.344 0.729 1 91.06 354 ASP A CA 1
ATOM 2635 C C . ASP A 1 354 ? -9.969 37.094 0.928 1 91.06 354 ASP A C 1
ATOM 2637 O O . ASP A 1 354 ? -9.156 37.188 0.008 1 91.06 354 ASP A O 1
ATOM 2641 N N . PHE A 1 355 ? -9.891 37.594 2.121 1 92.69 355 PHE A N 1
ATOM 2642 C CA . PHE A 1 355 ? -8.688 38.312 2.508 1 92.69 355 PHE A CA 1
ATOM 2643 C C . PHE A 1 355 ? -7.473 37.406 2.465 1 92.69 355 PHE A C 1
ATOM 2645 O O . PHE A 1 355 ? -6.457 37.719 1.846 1 92.69 355 PHE A O 1
ATOM 2652 N N . PHE A 1 356 ? -7.527 36.25 3.004 1 94.31 356 PHE A N 1
ATOM 2653 C CA . PHE A 1 356 ? -6.398 35.344 3.121 1 94.31 356 PHE A CA 1
ATOM 2654 C C . PHE A 1 356 ? -6.055 34.75 1.768 1 94.31 356 PHE A C 1
ATOM 2656 O O . PHE A 1 356 ? -4.891 34.438 1.497 1 94.31 356 PHE A O 1
ATOM 2663 N N . ARG A 1 357 ? -7.004 34.562 0.908 1 94.06 357 ARG A N 1
ATOM 2664 C CA . ARG A 1 357 ? -6.719 34.094 -0.442 1 94.06 357 ARG A CA 1
ATOM 2665 C C . ARG A 1 357 ? -5.703 34.969 -1.138 1 94.06 357 ARG A C 1
ATOM 2667 O O . ARG A 1 357 ? -4.758 34.5 -1.757 1 94.06 357 ARG A O 1
ATOM 2674 N N . ILE A 1 358 ? -5.922 36.25 -0.936 1 94.69 358 ILE A N 1
ATOM 2675 C CA . ILE A 1 358 ? -5.031 37.25 -1.549 1 94.69 358 ILE A CA 1
ATOM 2676 C C . ILE A 1 358 ? -3.658 37.156 -0.882 1 94.69 358 ILE A C 1
ATOM 2678 O O . ILE A 1 358 ? -2.629 37.188 -1.562 1 94.69 358 ILE A O 1
ATOM 2682 N N . VAL A 1 359 ? -3.68 37.094 0.406 1 96.25 359 VAL A N 1
ATOM 2683 C CA . VAL A 1 359 ? -2.436 37.062 1.168 1 96.25 359 VAL A CA 1
ATOM 2684 C C . VAL A 1 359 ? -1.624 35.844 0.806 1 96.25 359 VAL A C 1
ATOM 2686 O O . VAL A 1 359 ? -0.425 35.938 0.536 1 96.25 359 VAL A O 1
ATOM 2689 N N . VAL A 1 360 ? -2.268 34.688 0.778 1 96.25 360 VAL A N 1
ATOM 2690 C CA . VAL A 1 360 ? -1.599 33.438 0.492 1 96.25 360 VAL A CA 1
ATOM 2691 C C . VAL A 1 360 ? -1 33.469 -0.913 1 96.25 360 VAL A C 1
ATOM 2693 O O . VAL A 1 360 ? 0.145 33.062 -1.117 1 96.25 360 VAL A O 1
ATOM 2696 N N . ASP A 1 361 ? -1.692 33.969 -1.844 1 95.62 361 ASP A N 1
ATOM 2697 C CA . ASP A 1 361 ? -1.235 34.031 -3.229 1 95.62 361 ASP A CA 1
ATOM 2698 C C . ASP A 1 361 ? -0.008 34.938 -3.361 1 95.62 361 ASP A C 1
ATOM 2700 O O . ASP A 1 361 ? 0.95 34.594 -4.055 1 95.62 361 ASP A O 1
ATOM 2704 N N . ALA A 1 362 ? -0.081 36.062 -2.717 1 96.44 362 ALA A N 1
ATOM 2705 C CA . ALA A 1 362 ? 1.025 37 -2.783 1 96.44 362 ALA A CA 1
ATOM 2706 C C . ALA A 1 362 ? 2.285 36.438 -2.145 1 96.44 362 ALA A C 1
ATOM 2708 O O . ALA A 1 362 ? 3.391 36.625 -2.658 1 96.44 362 ALA A O 1
ATOM 2709 N N . VAL A 1 363 ? 2.139 35.781 -1.017 1 96.62 363 VAL A N 1
ATOM 2710 C CA . VAL A 1 363 ? 3.271 35.219 -0.302 1 96.62 363 VAL A CA 1
ATOM 2711 C C . VAL A 1 363 ? 3.871 34.062 -1.123 1 96.62 363 VAL A C 1
ATOM 2713 O O . VAL A 1 363 ? 5.094 33.969 -1.232 1 96.62 363 VAL A O 1
ATOM 2716 N N . ASP A 1 364 ? 3.006 33.312 -1.735 1 93.75 364 ASP A N 1
ATOM 2717 C CA . ASP A 1 364 ? 3.447 32.188 -2.543 1 93.75 364 ASP A CA 1
ATOM 2718 C C . ASP A 1 364 ? 4.199 32.656 -3.785 1 93.75 364 ASP A C 1
ATOM 2720 O O . ASP A 1 364 ? 5.184 32.031 -4.195 1 93.75 364 ASP A O 1
ATOM 2724 N N . GLU A 1 365 ? 3.738 33.688 -4.359 1 94.56 365 GLU A N 1
ATOM 2725 C CA . GLU A 1 365 ? 4.352 34.219 -5.562 1 94.56 365 GLU A CA 1
ATOM 2726 C C . GLU A 1 365 ? 5.797 34.656 -5.309 1 94.56 365 GLU A C 1
ATOM 2728 O O . GLU A 1 365 ? 6.633 34.594 -6.215 1 94.56 365 GLU A O 1
ATOM 2733 N N . HIS A 1 366 ? 6.113 35.031 -4.086 1 94.25 366 HIS A N 1
ATOM 2734 C CA . HIS A 1 366 ? 7.457 35.469 -3.75 1 94.25 366 HIS A CA 1
ATOM 2735 C C . HIS A 1 366 ? 8.203 34.438 -2.922 1 94.25 366 HIS A C 1
ATOM 2737 O O . HIS A 1 366 ? 9.125 34.781 -2.182 1 94.25 366 HIS A O 1
ATOM 2743 N N . GLN A 1 367 ? 7.691 33.156 -2.895 1 91.75 367 GLN A N 1
ATOM 2744 C CA . GLN A 1 367 ? 8.344 32 -2.311 1 91.75 367 GLN A CA 1
ATOM 2745 C C . GLN A 1 367 ? 8.438 32.125 -0.792 1 91.75 367 GLN A C 1
ATOM 2747 O O . GLN A 1 367 ? 9.461 31.781 -0.197 1 91.75 367 GLN A O 1
ATOM 2752 N N . GLY A 1 368 ? 7.43 32.812 -0.251 1 94.88 368 GLY A N 1
ATOM 2753 C CA . GLY A 1 368 ? 7.301 32.812 1.197 1 94.88 368 GLY A CA 1
ATOM 2754 C C . GLY A 1 368 ? 6.422 31.719 1.738 1 94.88 368 GLY A C 1
ATOM 2755 O O . GLY A 1 368 ? 5.824 30.953 0.97 1 94.88 368 GLY A O 1
ATOM 2756 N N . LEU A 1 369 ? 6.461 31.531 3.068 1 94.31 369 LEU A N 1
ATOM 2757 C CA . LEU A 1 369 ? 5.637 30.531 3.756 1 94.31 369 LEU A CA 1
ATOM 2758 C C . LEU A 1 369 ? 4.637 31.219 4.688 1 94.31 369 LEU A C 1
ATOM 2760 O O . LEU A 1 369 ? 5.02 32.031 5.527 1 94.31 369 LEU A O 1
ATOM 2764 N N . ILE A 1 370 ? 3.367 30.875 4.434 1 95.5 370 ILE A N 1
ATOM 2765 C CA . ILE A 1 370 ? 2.402 31.266 5.457 1 95.5 370 ILE A CA 1
ATOM 2766 C C . ILE A 1 370 ? 2.604 30.406 6.707 1 95.5 370 ILE A C 1
ATOM 2768 O O . ILE A 1 370 ? 2.266 29.219 6.715 1 95.5 370 ILE A O 1
ATOM 2772 N N . ASN A 1 371 ? 3.145 30.969 7.707 1 94.44 371 ASN A N 1
ATOM 2773 C CA . ASN A 1 371 ? 3.414 30.234 8.938 1 94.44 371 ASN A CA 1
ATOM 2774 C C . ASN A 1 371 ? 2.125 29.891 9.68 1 94.44 371 ASN A C 1
ATOM 2776 O O . ASN A 1 371 ? 1.928 28.734 10.094 1 94.44 371 ASN A O 1
ATOM 2780 N N . LYS A 1 372 ? 1.286 30.922 9.93 1 92.69 372 LYS A N 1
ATOM 2781 C CA . LYS A 1 372 ? 0.021 30.688 10.617 1 92.69 372 LYS A CA 1
ATOM 2782 C C . LYS A 1 372 ? -0.955 31.844 10.391 1 92.69 372 LYS A C 1
ATOM 2784 O O . LYS A 1 372 ? -0.552 32.938 9.977 1 92.69 372 LYS A O 1
ATOM 2789 N N . PHE A 1 373 ? -2.201 31.484 10.641 1 92.31 373 PHE A N 1
ATOM 2790 C CA . PHE A 1 373 ? -3.285 32.469 10.688 1 92.31 373 PHE A CA 1
ATOM 2791 C C . PHE A 1 373 ? -3.689 32.75 12.125 1 92.31 373 PHE A C 1
ATOM 2793 O O . PHE A 1 373 ? -3.871 31.844 12.93 1 92.31 373 PHE A O 1
ATOM 2800 N N . GLU A 1 374 ? -3.625 33.906 12.453 1 88.75 374 GLU A N 1
ATOM 2801 C CA . GLU A 1 374 ? -3.969 34.312 13.805 1 88.75 374 GLU A CA 1
ATOM 2802 C C . GLU A 1 374 ? -5.273 35.125 13.828 1 88.75 374 GLU A C 1
ATOM 2804 O O . GLU A 1 374 ? -5.277 36.312 14.109 1 88.75 374 GLU A O 1
ATOM 2809 N N . GLY A 1 375 ? -6.387 34.438 13.602 1 83.5 375 GLY A N 1
ATOM 2810 C CA . GLY A 1 375 ? -7.668 35.125 13.492 1 83.5 375 GLY A CA 1
ATOM 2811 C C . GLY A 1 375 ? -7.797 35.969 12.242 1 83.5 375 GLY A C 1
ATOM 2812 O O . GLY A 1 375 ? -8.07 35.438 11.156 1 83.5 375 GLY A O 1
ATOM 2813 N N . ASP A 1 376 ? -7.492 37.281 12.516 1 88.12 376 ASP A N 1
ATOM 2814 C CA . ASP A 1 376 ? -7.602 38.219 11.406 1 88.12 376 ASP A CA 1
ATOM 2815 C C . ASP A 1 376 ? -6.223 38.625 10.883 1 88.12 376 ASP A C 1
ATOM 2817 O O . ASP A 1 376 ? -6.102 39.562 10.078 1 88.12 376 ASP A O 1
ATOM 2821 N N . ALA A 1 377 ? -5.23 37.969 11.43 1 93.5 377 ALA A N 1
ATOM 2822 C CA . ALA A 1 377 ? -3.857 38.25 11.023 1 93.5 377 ALA A CA 1
ATOM 2823 C C . ALA A 1 377 ? -3.188 37.031 10.422 1 93.5 377 ALA A C 1
ATOM 2825 O O . ALA A 1 377 ? -3.693 35.906 10.555 1 93.5 377 ALA A O 1
ATOM 2826 N N . ALA A 1 378 ? -2.143 37.25 9.68 1 95.81 378 ALA A N 1
ATOM 2827 C CA . ALA A 1 378 ? -1.325 36.156 9.133 1 95.81 378 ALA A CA 1
ATOM 2828 C C . ALA A 1 378 ? 0.162 36.469 9.281 1 95.81 378 ALA A C 1
ATOM 2830 O O . ALA A 1 378 ? 0.574 37.625 9.203 1 95.81 378 ALA A O 1
ATOM 2831 N N . LEU A 1 379 ? 0.846 35.469 9.57 1 96.94 379 LEU A N 1
ATOM 2832 C CA . LEU A 1 379 ? 2.299 35.562 9.664 1 96.94 379 LEU A CA 1
ATOM 2833 C C . LEU A 1 379 ? 2.965 34.781 8.523 1 96.94 379 LEU A C 1
ATOM 2835 O O . LEU A 1 379 ? 2.707 33.594 8.336 1 96.94 379 LEU A O 1
ATOM 2839 N N . ALA A 1 380 ? 3.742 35.469 7.766 1 97.56 380 ALA A N 1
ATOM 2840 C CA . ALA A 1 380 ? 4.488 34.875 6.668 1 97.56 380 ALA A CA 1
ATOM 2841 C C . ALA A 1 380 ? 5.992 34.938 6.914 1 97.56 380 ALA A C 1
ATOM 2843 O O . ALA A 1 380 ? 6.484 35.938 7.465 1 97.56 380 ALA A O 1
ATOM 2844 N N . VAL A 1 381 ? 6.648 34 6.512 1 97.06 381 VAL A N 1
ATOM 2845 C CA . VAL A 1 381 ? 8.086 33.906 6.734 1 97.06 381 VAL A CA 1
ATOM 2846 C C . VAL A 1 381 ? 8.805 33.688 5.406 1 97.06 381 VAL A C 1
ATOM 2848 O O . VAL A 1 381 ? 8.328 32.906 4.57 1 97.06 381 VAL A O 1
ATOM 2851 N N . PHE A 1 382 ? 9.836 34.406 5.23 1 97.31 382 PHE A N 1
ATOM 2852 C CA . PHE A 1 382 ? 10.688 34.25 4.055 1 97.31 382 PHE A CA 1
ATOM 2853 C C . PHE A 1 382 ? 12.094 33.812 4.457 1 97.31 382 PHE A C 1
ATOM 2855 O O . PHE A 1 382 ? 12.711 34.406 5.332 1 97.31 382 PHE A O 1
ATOM 2862 N N . GLY A 1 383 ? 12.578 32.75 3.855 1 94.75 383 GLY A N 1
ATOM 2863 C CA . GLY A 1 383 ? 13.906 32.25 4.168 1 94.75 383 GLY A CA 1
ATOM 2864 C C . GLY A 1 383 ? 13.875 30.984 5.02 1 94.75 383 GLY A C 1
ATOM 2865 O O . GLY A 1 383 ? 14.93 30.406 5.309 1 94.75 383 GLY A O 1
ATOM 2866 N N . ALA A 1 384 ? 12.781 30.641 5.496 1 91.44 384 ALA A N 1
ATOM 2867 C CA . ALA A 1 384 ? 12.562 29.406 6.242 1 91.44 384 ALA A CA 1
ATOM 2868 C C . ALA A 1 384 ? 11.195 28.797 5.906 1 91.44 384 ALA A C 1
ATOM 2870 O O . ALA A 1 384 ? 10.227 29.531 5.699 1 91.44 384 ALA A O 1
ATOM 2871 N N . PRO A 1 385 ? 11.07 27.5 5.797 1 88.06 385 PRO A N 1
ATOM 2872 C CA . PRO A 1 385 ? 12.109 26.5 6.09 1 88.06 385 PRO A CA 1
ATOM 2873 C C . PRO A 1 385 ? 13.109 26.344 4.945 1 88.06 385 PRO A C 1
ATOM 2875 O O . PRO A 1 385 ? 14.203 25.812 5.148 1 88.06 385 PRO A O 1
ATOM 2878 N N . LEU A 1 386 ? 12.641 26.781 3.783 1 83.38 386 LEU A N 1
ATOM 2879 C CA . LEU A 1 386 ? 13.547 26.719 2.641 1 83.38 386 LEU A CA 1
ATOM 2880 C C . LEU A 1 386 ? 14.445 27.953 2.598 1 83.38 386 LEU A C 1
ATOM 2882 O O . LEU A 1 386 ? 13.961 29.078 2.744 1 83.38 386 LEU A O 1
ATOM 2886 N N . ARG A 1 387 ? 15.664 27.703 2.381 1 83.19 387 ARG A N 1
ATOM 2887 C CA . ARG A 1 387 ? 16.609 28.812 2.303 1 83.19 387 ARG A CA 1
ATOM 2888 C C . ARG A 1 387 ? 16.531 29.516 0.95 1 83.19 387 ARG A C 1
ATOM 2890 O O . ARG A 1 387 ? 16.438 28.859 -0.089 1 83.19 387 ARG A O 1
ATOM 2897 N N . THR A 1 388 ? 16.094 30.734 1.049 1 78.94 388 THR A N 1
ATOM 2898 C CA . THR A 1 388 ? 16.062 31.516 -0.177 1 78.94 388 THR A CA 1
ATOM 2899 C C . THR A 1 388 ? 17.219 32.531 -0.2 1 78.94 388 THR A C 1
ATOM 2901 O O . THR A 1 388 ? 17.812 32.812 0.835 1 78.94 388 THR A O 1
ATOM 2904 N N . GLY A 1 389 ? 17.562 33 -1.29 1 81.62 389 GLY A N 1
ATOM 2905 C CA . GLY A 1 389 ? 18.719 33.875 -1.454 1 81.62 389 GLY A CA 1
ATOM 2906 C C . GLY A 1 389 ? 18.516 35.25 -0.874 1 81.62 389 GLY A C 1
ATOM 2907 O O . GLY A 1 389 ? 19.453 35.875 -0.377 1 81.62 389 GLY A O 1
ATOM 2908 N N . ASP A 1 390 ? 17.312 35.812 -0.959 1 92.56 390 ASP A N 1
ATOM 2909 C CA . ASP A 1 390 ? 17.062 37.188 -0.498 1 92.56 390 ASP A CA 1
ATOM 2910 C C . ASP A 1 390 ? 15.711 37.281 0.191 1 92.56 390 ASP A C 1
ATOM 2912 O O . ASP A 1 390 ? 14.812 37.969 -0.312 1 92.56 390 ASP A O 1
ATOM 2916 N N . PRO A 1 391 ? 15.648 36.812 1.402 1 96.56 391 PRO A N 1
ATOM 2917 C CA . PRO A 1 391 ? 14.359 36.812 2.086 1 96.56 391 PRO A CA 1
ATOM 2918 C C . PRO A 1 391 ? 13.797 38.188 2.346 1 96.56 391 PRO A C 1
ATOM 2920 O O . PRO A 1 391 ? 12.586 38.406 2.232 1 96.56 391 PRO A O 1
ATOM 2923 N N . ALA A 1 392 ? 14.609 39.156 2.627 1 97.44 392 ALA A N 1
ATOM 2924 C CA . ALA A 1 392 ? 14.148 40.5 2.936 1 97.44 392 ALA A CA 1
ATOM 2925 C C . ALA A 1 392 ? 13.531 41.188 1.707 1 97.44 392 ALA A C 1
ATOM 2927 O O . ALA A 1 392 ? 12.477 41.812 1.798 1 97.44 392 ALA A O 1
ATOM 2928 N N . SER A 1 393 ? 14.203 41.031 0.59 1 97.44 393 SER A N 1
ATOM 2929 C CA . SER A 1 393 ? 13.672 41.594 -0.646 1 97.44 393 SER A CA 1
ATOM 2930 C C . SER A 1 393 ? 12.328 41 -1.005 1 97.44 393 SER A C 1
ATOM 2932 O O . SER A 1 393 ? 11.414 41.688 -1.445 1 97.44 393 SER A O 1
ATOM 2934 N N . ALA A 1 394 ? 12.258 39.688 -0.825 1 97.12 394 ALA A N 1
ATOM 2935 C CA . ALA A 1 394 ? 11.016 39 -1.135 1 97.12 394 ALA A CA 1
ATOM 2936 C C . ALA A 1 394 ? 9.875 39.469 -0.226 1 97.12 394 ALA A C 1
ATOM 2938 O O . ALA A 1 394 ? 8.75 39.656 -0.684 1 97.12 394 ALA A O 1
ATOM 2939 N N . ALA A 1 395 ? 10.141 39.625 1.035 1 98.31 395 ALA A N 1
ATOM 2940 C CA . ALA A 1 395 ? 9.141 40.062 1.999 1 98.31 395 ALA A CA 1
ATOM 2941 C C . ALA A 1 395 ? 8.672 41.469 1.686 1 98.31 395 ALA A C 1
ATOM 2943 O O . ALA A 1 395 ? 7.473 41.75 1.742 1 98.31 395 ALA A O 1
ATOM 2944 N N . LEU A 1 396 ? 9.617 42.312 1.372 1 97.94 396 LEU A N 1
ATOM 2945 C CA . LEU A 1 396 ? 9.297 43.719 1.061 1 97.94 396 LEU A CA 1
ATOM 2946 C C . LEU A 1 396 ? 8.484 43.812 -0.225 1 97.94 396 LEU A C 1
ATOM 2948 O O . LEU A 1 396 ? 7.527 44.594 -0.304 1 97.94 396 LEU A O 1
ATOM 2952 N N . ALA A 1 397 ? 8.906 43.031 -1.179 1 97.06 397 ALA A N 1
ATOM 2953 C CA . ALA A 1 397 ? 8.156 43 -2.432 1 97.06 397 ALA A CA 1
ATOM 2954 C C . ALA A 1 397 ? 6.734 42.5 -2.205 1 97.06 397 ALA A C 1
ATOM 2956 O O . ALA A 1 397 ? 5.793 43 -2.836 1 97.06 397 ALA A O 1
ATOM 2957 N N . THR A 1 398 ? 6.586 41.5 -1.364 1 97.94 398 THR A N 1
ATOM 2958 C CA . THR A 1 398 ? 5.27 40.969 -1.027 1 97.94 398 THR A CA 1
ATOM 2959 C C . THR A 1 398 ? 4.406 42.062 -0.367 1 97.94 398 THR A C 1
ATOM 2961 O O . THR A 1 398 ? 3.223 42.188 -0.684 1 97.94 398 THR A O 1
ATOM 2964 N N . ALA A 1 399 ? 4.977 42.812 0.544 1 97.88 399 ALA A N 1
ATOM 2965 C CA . ALA A 1 399 ? 4.254 43.875 1.237 1 97.88 399 ALA A CA 1
ATOM 2966 C C . ALA A 1 399 ? 3.719 44.906 0.25 1 97.88 399 ALA A C 1
ATOM 2968 O O . ALA A 1 399 ? 2.568 45.312 0.36 1 97.88 399 ALA A O 1
ATOM 2969 N N . ARG A 1 400 ? 4.531 45.219 -0.648 1 95.75 400 ARG A N 1
ATOM 2970 C CA . ARG A 1 400 ? 4.109 46.188 -1.658 1 95.75 400 ARG A CA 1
ATOM 2971 C C . ARG A 1 400 ? 2.992 45.625 -2.527 1 95.75 400 ARG A C 1
ATOM 2973 O O . ARG A 1 400 ? 2.033 46.312 -2.855 1 95.75 400 ARG A O 1
ATOM 2980 N N . ALA A 1 401 ? 3.146 44.406 -2.922 1 95.69 401 ALA A N 1
ATOM 2981 C CA . ALA A 1 401 ? 2.119 43.75 -3.725 1 95.69 401 ALA A CA 1
ATOM 2982 C C . ALA A 1 401 ? 0.787 43.688 -2.982 1 95.69 401 ALA A C 1
ATOM 2984 O O . ALA A 1 401 ? -0.271 43.906 -3.576 1 95.69 401 ALA A O 1
ATOM 2985 N N . LEU A 1 402 ? 0.834 43.375 -1.724 1 95.88 402 LEU A N 1
ATOM 2986 C CA . LEU A 1 402 ? -0.366 43.312 -0.898 1 95.88 402 LEU A CA 1
ATOM 2987 C C . LEU A 1 402 ? -1.036 44.688 -0.8 1 95.88 402 LEU A C 1
ATOM 2989 O O . LEU A 1 402 ? -2.266 44.781 -0.809 1 95.88 402 LEU A O 1
ATOM 2993 N N . GLY A 1 403 ? -0.222 45.688 -0.664 1 92.69 403 GLY A N 1
ATOM 2994 C CA . GLY A 1 403 ? -0.755 47.031 -0.63 1 92.69 403 GLY A CA 1
ATOM 2995 C C . GLY A 1 403 ? -1.613 47.375 -1.836 1 92.69 403 GLY A C 1
ATOM 2996 O O . GLY A 1 403 ? -2.635 48.062 -1.709 1 92.69 403 GLY A O 1
ATOM 2997 N N . THR A 1 404 ? -1.236 46.875 -2.916 1 91.5 404 THR A N 1
ATOM 2998 C CA . THR A 1 404 ? -1.952 47.125 -4.16 1 91.5 404 THR A CA 1
ATOM 2999 C C . THR A 1 404 ? -3.172 46.219 -4.285 1 91.5 404 THR A C 1
ATOM 3001 O O . THR A 1 404 ? -4.258 46.688 -4.645 1 91.5 404 THR A O 1
ATOM 3004 N N . GLN A 1 405 ? -3.053 44.969 -3.99 1 92.38 405 GLN A N 1
ATOM 3005 C CA . GLN A 1 405 ? -4.078 43.969 -4.238 1 92.38 405 GLN A CA 1
ATOM 3006 C C . GLN A 1 405 ? -5.227 44.094 -3.242 1 92.38 405 GLN A C 1
ATOM 3008 O O . GLN A 1 405 ? -6.379 43.812 -3.574 1 92.38 405 GLN A O 1
ATOM 3013 N N . LEU A 1 406 ? -4.93 44.469 -2.008 1 91.25 406 LEU A N 1
ATOM 3014 C CA . LEU A 1 406 ? -5.941 44.5 -0.957 1 91.25 406 LEU A CA 1
ATOM 3015 C C . LEU A 1 406 ? -6.773 45.781 -1.037 1 91.25 406 LEU A C 1
ATOM 3017 O O . LEU A 1 406 ? -7.844 45.875 -0.434 1 91.25 406 LEU A O 1
ATOM 3021 N N . ARG A 1 407 ? -6.316 46.75 -1.763 1 83.5 407 ARG A N 1
ATOM 3022 C CA . ARG A 1 407 ? -7.09 47.969 -1.947 1 83.5 407 ARG A CA 1
ATOM 3023 C C . ARG A 1 407 ? -8.367 47.688 -2.74 1 83.5 407 ARG A C 1
ATOM 3025 O O . ARG A 1 407 ? -9.336 48.438 -2.633 1 83.5 407 ARG A O 1
ATOM 3032 N N . GLY A 1 408 ? -8.344 46.625 -3.443 1 78.56 408 GLY A N 1
ATOM 3033 C CA . GLY A 1 408 ? -9.516 46.219 -4.215 1 78.56 408 GLY A CA 1
ATOM 3034 C C . GLY A 1 408 ? -10.609 45.594 -3.371 1 78.56 408 GLY A C 1
ATOM 3035 O O . GLY A 1 408 ? -11.758 45.5 -3.812 1 78.56 408 GLY A O 1
ATOM 3036 N N . LEU A 1 409 ? -10.344 45.094 -2.234 1 77.88 409 LEU A N 1
ATOM 3037 C CA . LEU A 1 409 ? -11.336 44.469 -1.364 1 77.88 409 LEU A CA 1
ATOM 3038 C C . LEU A 1 409 ? -12.094 45.531 -0.574 1 77.88 409 LEU A C 1
ATOM 3040 O O . LEU A 1 409 ? -11.492 46.312 0.188 1 77.88 409 LEU A O 1
ATOM 3044 N N . PRO A 1 410 ? -13.508 45.625 -0.905 1 72.12 410 PRO A N 1
ATOM 3045 C CA . PRO A 1 410 ? -14.352 46.594 -0.23 1 72.12 410 PRO A CA 1
ATOM 3046 C C . PRO A 1 410 ? -14.539 46.312 1.255 1 72.12 410 PRO A C 1
ATOM 3048 O O . PRO A 1 410 ? -14.461 45.156 1.669 1 72.12 410 PRO A O 1
ATOM 3051 N N . ALA A 1 411 ? -14.125 47.188 2.291 1 67.12 411 ALA A N 1
ATOM 3052 C CA . ALA A 1 411 ? -14.602 47.125 3.672 1 67.12 411 ALA A CA 1
ATOM 3053 C C . ALA A 1 411 ? -13.492 46.688 4.617 1 67.12 411 ALA A C 1
ATOM 3055 O O . ALA A 1 411 ? -13.734 46.438 5.793 1 67.12 411 ALA A O 1
ATOM 3056 N N . VAL A 1 412 ? -12.367 46.438 3.947 1 76.12 412 VAL A N 1
ATOM 3057 C CA . VAL A 1 412 ? -11.375 46 4.922 1 76.12 412 VAL A CA 1
ATOM 3058 C C . VAL A 1 412 ? -10.141 46.875 4.836 1 76.12 412 VAL A C 1
ATOM 3060 O O . VAL A 1 412 ? -9.789 47.375 3.76 1 76.12 412 VAL A O 1
ATOM 3063 N N . ASP A 1 413 ? -9.734 47.344 5.844 1 88.75 413 ASP A N 1
ATOM 3064 C CA . ASP A 1 413 ? -8.438 48.031 5.965 1 88.75 413 ASP A CA 1
ATOM 3065 C C . ASP A 1 413 ? -7.418 47.094 6.641 1 88.75 413 ASP A C 1
ATOM 3067 O O . ASP A 1 413 ? -7.785 46.094 7.246 1 88.75 413 ASP A O 1
ATOM 3071 N N . PHE A 1 414 ? -6.129 47.375 6.383 1 93.38 414 PHE A N 1
ATOM 3072 C CA . PHE A 1 414 ? -5.113 46.469 6.863 1 93.38 414 PHE A CA 1
ATOM 3073 C C . PHE A 1 414 ? -3.859 47.219 7.297 1 93.38 414 PHE A C 1
ATOM 3075 O O . PHE A 1 414 ? -3.73 48.406 7.051 1 93.38 414 PHE A O 1
ATOM 3082 N N . GLY A 1 415 ? -3.055 46.562 8 1 95.88 415 GLY A N 1
ATOM 3083 C CA . GLY A 1 415 ? -1.699 46.969 8.336 1 95.88 415 GLY A CA 1
ATOM 3084 C C . GLY A 1 415 ? -0.67 45.875 8.078 1 95.88 415 GLY A C 1
ATOM 3085 O O . GLY A 1 415 ? -0.877 44.719 8.453 1 95.88 415 GLY A O 1
ATOM 3086 N N . VAL A 1 416 ? 0.412 46.312 7.363 1 97.56 416 VAL A N 1
ATOM 3087 C CA . VAL A 1 416 ? 1.471 45.344 7.059 1 97.56 416 VAL A CA 1
ATOM 3088 C C . VAL A 1 416 ? 2.775 45.781 7.719 1 97.56 416 VAL A C 1
ATOM 3090 O O . VAL A 1 416 ? 3.141 46.969 7.652 1 97.56 416 VAL A O 1
ATOM 3093 N N . GLY A 1 417 ? 3.371 44.906 8.406 1 98.06 417 GLY A N 1
ATOM 3094 C CA . GLY A 1 417 ? 4.684 45.125 8.992 1 98.06 417 GLY A CA 1
ATOM 3095 C C . GLY A 1 417 ? 5.719 44.125 8.531 1 98.06 417 GLY A C 1
ATOM 3096 O O . GLY A 1 417 ? 5.438 42.906 8.453 1 98.06 417 GLY A O 1
ATOM 3097 N N . VAL A 1 418 ? 6.93 44.625 8.188 1 98.38 418 VAL A N 1
ATOM 3098 C CA . VAL A 1 418 ? 7.992 43.719 7.719 1 98.38 418 VAL A CA 1
ATOM 3099 C C . VAL A 1 418 ? 9.258 43.969 8.539 1 98.38 418 VAL A C 1
ATOM 3101 O O . VAL A 1 418 ? 9.617 45.125 8.82 1 98.38 418 VAL A O 1
ATOM 3104 N N . SER A 1 419 ? 9.789 42.938 8.984 1 97.44 419 SER A N 1
ATOM 3105 C CA . SER A 1 419 ? 11.078 42.969 9.672 1 97.44 419 SER A CA 1
ATOM 3106 C C . SER A 1 419 ? 11.961 41.812 9.25 1 97.44 419 SER A C 1
ATOM 3108 O O . SER A 1 419 ? 11.547 40.969 8.461 1 97.44 419 SER A O 1
ATOM 3110 N N . ALA A 1 420 ? 13.25 41.844 9.617 1 97.12 420 ALA A N 1
ATOM 3111 C CA . ALA A 1 420 ? 14.188 40.781 9.273 1 97.12 420 ALA A CA 1
ATOM 3112 C C . ALA A 1 420 ? 15.289 40.656 10.32 1 97.12 420 ALA A C 1
ATOM 3114 O O . ALA A 1 420 ? 15.648 41.656 10.977 1 97.12 420 ALA A O 1
ATOM 3115 N N . GLY A 1 421 ? 15.711 39.5 10.516 1 93.62 421 GLY A N 1
ATOM 3116 C CA . GLY A 1 421 ? 16.781 39.219 11.461 1 93.62 421 GLY A CA 1
ATOM 3117 C C . GLY A 1 421 ? 16.969 37.719 11.742 1 93.62 421 GLY A C 1
ATOM 3118 O O . GLY A 1 421 ? 16.469 36.875 11 1 93.62 421 GLY A O 1
ATOM 3119 N N . ARG A 1 422 ? 17.781 37.438 12.781 1 92.25 422 ARG A N 1
ATOM 3120 C CA . ARG A 1 422 ? 18 36.062 13.203 1 92.25 422 ARG A CA 1
ATOM 3121 C C . ARG A 1 422 ? 16.828 35.531 14.016 1 92.25 422 ARG A C 1
ATOM 3123 O O . ARG A 1 422 ? 16.422 36.156 15.008 1 92.25 422 ARG A O 1
ATOM 3130 N N . VAL A 1 423 ? 16.297 34.438 13.547 1 92.94 423 VAL A N 1
ATOM 3131 C CA . VAL A 1 423 ? 15.148 33.844 14.234 1 92.94 423 VAL A CA 1
ATOM 3132 C C . VAL A 1 423 ? 15.352 32.344 14.398 1 92.94 423 VAL A C 1
ATOM 3134 O O . VAL A 1 423 ? 16.078 31.719 13.625 1 92.94 423 VAL A O 1
ATOM 3137 N N . PHE A 1 424 ? 14.859 31.812 15.438 1 93.38 424 PHE A N 1
ATOM 3138 C CA . PHE A 1 424 ? 14.758 30.359 15.578 1 93.38 424 PHE A CA 1
ATOM 3139 C C . PHE A 1 424 ? 13.648 29.812 14.695 1 93.38 424 PHE A C 1
ATOM 3141 O O . PHE A 1 424 ? 12.508 30.281 14.75 1 93.38 424 PHE A O 1
ATOM 3148 N N . ALA A 1 425 ? 13.945 28.906 13.812 1 93.19 425 ALA A N 1
ATOM 3149 C CA . ALA A 1 425 ? 12.977 28.234 12.953 1 93.19 425 ALA A CA 1
ATOM 3150 C C . ALA A 1 425 ? 12.906 26.734 13.273 1 93.19 425 ALA A C 1
ATOM 3152 O O . ALA A 1 425 ? 13.898 26.031 13.156 1 93.19 425 ALA A O 1
ATOM 3153 N N . GLY A 1 426 ? 11.789 26.234 13.695 1 91.25 426 GLY A N 1
ATOM 3154 C CA . GLY A 1 426 ? 11.625 24.844 14.078 1 91.25 426 GLY A CA 1
ATOM 3155 C C . GLY A 1 426 ? 10.281 24.562 14.711 1 91.25 426 GLY A C 1
ATOM 3156 O O . GLY A 1 426 ? 9.375 25.391 14.672 1 91.25 426 GLY A O 1
ATOM 3157 N N . ASN A 1 427 ? 10.141 23.344 15.211 1 90.94 427 ASN A N 1
ATOM 3158 C CA . ASN A 1 427 ? 8.906 22.922 15.859 1 90.94 427 ASN A CA 1
ATOM 3159 C C . ASN A 1 427 ? 8.844 23.406 17.297 1 90.94 427 ASN A C 1
ATOM 3161 O O . ASN A 1 427 ? 9.836 23.328 18.031 1 90.94 427 ASN A O 1
ATOM 3165 N N . ILE A 1 428 ? 7.797 24 17.641 1 91.31 428 ILE A N 1
ATOM 3166 C CA . ILE A 1 428 ? 7.555 24.469 19 1 91.31 428 ILE A CA 1
ATOM 3167 C C . ILE A 1 428 ? 6.297 23.812 19.547 1 91.31 428 ILE A C 1
ATOM 3169 O O . ILE A 1 428 ? 5.316 23.625 18.828 1 91.31 428 ILE A O 1
ATOM 3173 N N . GLY A 1 429 ? 6.336 23.406 20.734 1 90.69 429 GLY A N 1
ATOM 3174 C CA . GLY A 1 429 ? 5.207 22.75 21.375 1 90.69 429 GLY A CA 1
ATOM 3175 C C . GLY A 1 429 ? 5.613 21.562 22.219 1 90.69 429 GLY A C 1
ATOM 3176 O O . GLY A 1 429 ? 6.656 21.594 22.875 1 90.69 429 GLY A O 1
ATOM 3177 N N . ALA A 1 430 ? 4.711 20.625 22.266 1 88.5 430 ALA A N 1
ATOM 3178 C CA . ALA A 1 430 ? 4.949 19.391 23.016 1 88.5 430 ALA A CA 1
ATOM 3179 C C . ALA A 1 430 ? 5.148 18.219 22.062 1 88.5 430 ALA A C 1
ATOM 3181 O O . ALA A 1 430 ? 5.055 18.375 20.844 1 88.5 430 ALA A O 1
ATOM 3182 N N . GLU A 1 431 ? 5.457 17.125 22.641 1 84.31 431 GLU A N 1
ATOM 3183 C CA . GLU A 1 431 ? 5.738 15.922 21.859 1 84.31 431 GLU A CA 1
ATOM 3184 C C . GLU A 1 431 ? 4.523 15.492 21.047 1 84.31 431 GLU A C 1
ATOM 3186 O O . GLU A 1 431 ? 4.66 15.039 19.906 1 84.31 431 GLU A O 1
ATOM 3191 N N . ASN A 1 432 ? 3.379 15.727 21.578 1 87 432 ASN A N 1
ATOM 3192 C CA . ASN A 1 432 ? 2.176 15.211 20.938 1 87 432 ASN A CA 1
ATOM 3193 C C . ASN A 1 432 ? 1.433 16.312 20.188 1 87 432 ASN A C 1
ATOM 3195 O O . ASN A 1 432 ? 0.382 16.062 19.594 1 87 432 ASN A O 1
ATOM 3199 N N . ARG A 1 433 ? 1.98 17.484 20.281 1 92.5 433 ARG A N 1
ATOM 3200 C CA . ARG A 1 433 ? 1.385 18.609 19.578 1 92.5 433 ARG A CA 1
ATOM 3201 C C . ARG A 1 433 ? 2.393 19.75 19.406 1 92.5 433 ARG A C 1
ATOM 3203 O O . ARG A 1 433 ? 2.758 20.406 20.375 1 92.5 433 ARG A O 1
ATOM 3210 N N . TYR A 1 434 ? 2.791 19.906 18.172 1 90.81 434 TYR A N 1
ATOM 3211 C CA . TYR A 1 434 ? 3.74 20.984 17.906 1 90.81 434 TYR A CA 1
ATOM 3212 C C . TYR A 1 434 ? 3.443 21.641 16.562 1 90.81 434 TYR A C 1
ATOM 3214 O O . TYR A 1 434 ? 2.604 21.156 15.797 1 90.81 434 TYR A O 1
ATOM 3222 N N . GLU A 1 435 ? 4.02 22.766 16.344 1 91.56 435 GLU A N 1
ATOM 3223 C CA . GLU A 1 435 ? 3.875 23.516 15.109 1 91.56 435 GLU A CA 1
ATOM 3224 C C . GLU A 1 435 ? 5.211 24.094 14.656 1 91.56 435 GLU A C 1
ATOM 3226 O O . GLU A 1 435 ? 6.012 24.547 15.484 1 91.56 435 GLU A O 1
ATOM 3231 N N . TYR A 1 436 ? 5.422 23.984 13.383 1 91.19 436 TYR A N 1
ATOM 3232 C CA . TYR A 1 436 ? 6.586 24.672 12.844 1 91.19 436 TYR A CA 1
ATOM 3233 C C . TYR A 1 436 ? 6.375 26.188 12.852 1 91.19 436 TYR A C 1
ATOM 3235 O O . TYR A 1 436 ? 5.348 26.672 12.383 1 91.19 436 TYR A O 1
ATOM 3243 N N . THR A 1 437 ? 7.305 26.875 13.445 1 92.81 437 THR A N 1
ATOM 3244 C CA . THR A 1 437 ? 7.168 28.328 13.508 1 92.81 437 THR A CA 1
ATOM 3245 C C . THR A 1 437 ? 8.531 29 13.656 1 92.81 437 THR A C 1
ATOM 3247 O O . THR A 1 437 ? 9.57 28.328 13.562 1 92.81 437 THR A O 1
ATOM 3250 N N . VAL A 1 438 ? 8.508 30.297 13.719 1 93.06 438 VAL A N 1
ATOM 3251 C CA . VAL A 1 438 ? 9.711 31.109 13.93 1 93.06 438 VAL A CA 1
ATOM 3252 C C . VAL A 1 438 ? 9.555 31.953 15.188 1 93.06 438 VAL A C 1
ATOM 3254 O O . VAL A 1 438 ? 8.461 32.438 15.484 1 93.06 438 VAL A O 1
ATOM 3257 N N . ILE A 1 439 ? 10.68 31.969 15.883 1 90.62 439 ILE A N 1
ATOM 3258 C CA . ILE A 1 439 ? 10.703 32.75 17.125 1 90.62 439 ILE A CA 1
ATOM 3259 C C . ILE A 1 439 ? 11.906 33.688 17.125 1 90.62 439 ILE A C 1
ATOM 3261 O O . ILE A 1 439 ? 13.016 33.281 16.75 1 90.62 439 ILE A O 1
ATOM 3265 N N . GLY A 1 440 ? 11.641 34.906 17.484 1 89.19 440 GLY A N 1
ATOM 3266 C CA . GLY A 1 440 ? 12.719 35.906 17.562 1 89.19 440 GLY A CA 1
ATOM 3267 C C . GLY A 1 440 ? 12.219 37.312 17.609 1 89.19 440 GLY A C 1
ATOM 3268 O O . GLY A 1 440 ? 11.016 37.562 17.516 1 89.19 440 GLY A O 1
ATOM 3269 N N . ASP A 1 441 ? 13.078 38.219 17.75 1 89.12 441 ASP A N 1
ATOM 3270 C CA . ASP A 1 441 ? 12.742 39.625 17.891 1 89.12 441 ASP A CA 1
ATOM 3271 C C . ASP A 1 441 ? 12.141 40.188 16.594 1 89.12 441 ASP A C 1
ATOM 3273 O O . ASP A 1 441 ? 11.273 41.062 16.641 1 89.12 441 ASP A O 1
ATOM 3277 N N . ALA A 1 442 ? 12.586 39.688 15.523 1 92.06 442 ALA A N 1
ATOM 3278 C CA . ALA A 1 442 ? 12.094 40.156 14.227 1 92.06 442 ALA A CA 1
ATOM 3279 C C . ALA A 1 442 ? 10.594 39.875 14.086 1 92.06 442 ALA A C 1
ATOM 3281 O O . ALA A 1 442 ? 9.875 40.656 13.453 1 92.06 442 ALA A O 1
ATOM 3282 N N . VAL A 1 443 ? 10.172 38.781 14.68 1 93.38 443 VAL A N 1
ATOM 3283 C CA . VAL A 1 443 ? 8.758 38.406 14.609 1 93.38 443 VAL A CA 1
ATOM 3284 C C . VAL A 1 443 ? 7.926 39.438 15.398 1 93.38 443 VAL A C 1
ATOM 3286 O O . VAL A 1 443 ? 6.91 39.938 14.906 1 93.38 443 VAL A O 1
ATOM 3289 N N . ASN A 1 444 ? 8.383 39.75 16.594 1 90 444 ASN A N 1
ATOM 3290 C CA . ASN A 1 444 ? 7.684 40.75 17.422 1 90 444 ASN A CA 1
ATOM 3291 C C . ASN A 1 444 ? 7.684 42.125 16.781 1 90 444 ASN A C 1
ATOM 3293 O O . ASN A 1 444 ? 6.676 42.812 16.828 1 90 444 ASN A O 1
ATOM 3297 N N . GLU A 1 445 ? 8.789 42.406 16.234 1 93.31 445 GLU A N 1
ATOM 3298 C CA . GLU A 1 445 ? 8.914 43.688 15.602 1 93.31 445 GLU A CA 1
ATOM 3299 C C . GLU A 1 445 ? 7.949 43.844 14.422 1 93.31 445 GLU A C 1
ATOM 3301 O O . GLU A 1 445 ? 7.312 44.875 14.25 1 93.31 445 GLU A O 1
ATOM 3306 N N . ALA A 1 446 ? 7.859 42.812 13.633 1 95.81 446 ALA A N 1
ATOM 3307 C CA . ALA A 1 446 ? 6.957 42.844 12.492 1 95.81 446 ALA A CA 1
ATOM 3308 C C . ALA A 1 446 ? 5.508 43 12.938 1 95.81 446 ALA A C 1
ATOM 3310 O O . ALA A 1 446 ? 4.746 43.75 12.312 1 95.81 446 ALA A O 1
ATOM 3311 N N . ALA A 1 447 ? 5.145 42.312 13.961 1 93.62 447 ALA A N 1
ATOM 3312 C CA . ALA A 1 447 ? 3.783 42.406 14.484 1 93.62 447 ALA A CA 1
ATOM 3313 C C . ALA A 1 447 ? 3.479 43.812 14.984 1 93.62 447 ALA A C 1
ATOM 3315 O O . ALA A 1 447 ? 2.398 44.344 14.727 1 93.62 447 ALA A O 1
ATOM 3316 N N . ARG A 1 448 ? 4.43 44.406 15.672 1 92.88 448 ARG A N 1
ATOM 3317 C CA . ARG A 1 448 ? 4.242 45.75 16.188 1 92.88 448 ARG A CA 1
ATOM 3318 C C . ARG A 1 448 ? 4.203 46.781 15.07 1 92.88 448 ARG A C 1
ATOM 3320 O O . ARG A 1 448 ? 3.502 47.812 15.164 1 92.88 448 ARG A O 1
ATOM 3327 N N . LEU A 1 449 ? 5.02 46.531 14.117 1 95.69 449 LEU A N 1
ATOM 3328 C CA . LEU A 1 449 ? 5.02 47.438 12.961 1 95.69 449 LEU A CA 1
ATOM 3329 C C . LEU A 1 449 ? 3.686 47.375 12.227 1 95.69 449 LEU A C 1
ATOM 3331 O O . LEU A 1 449 ? 3.203 48.375 11.719 1 95.69 449 LEU A O 1
ATOM 3335 N N . ALA A 1 450 ? 3.131 46.188 12.141 1 96.25 450 ALA A N 1
ATOM 3336 C CA . ALA A 1 450 ? 1.823 46.062 11.508 1 96.25 450 ALA A CA 1
ATOM 3337 C C . ALA A 1 450 ? 0.756 46.844 12.258 1 96.25 450 ALA A C 1
ATOM 3339 O O . ALA A 1 450 ? -0.128 47.438 11.648 1 96.25 450 ALA A O 1
ATOM 3340 N N . ASP A 1 451 ? 0.86 46.781 13.562 1 92.31 451 ASP A N 1
ATOM 3341 C CA . ASP A 1 451 ? -0.073 47.531 14.391 1 92.31 451 ASP A CA 1
ATOM 3342 C C . ASP A 1 451 ? 0.075 49.031 14.164 1 92.31 451 ASP A C 1
ATOM 3344 O O . ASP A 1 451 ? -0.921 49.75 14.078 1 92.31 451 ASP A O 1
ATOM 3348 N N . LEU A 1 452 ? 1.265 49.406 14.102 1 92.94 452 LEU A N 1
ATOM 3349 C CA . LEU A 1 452 ? 1.55 50.844 13.859 1 92.94 452 LEU A CA 1
ATOM 3350 C C . LEU A 1 452 ? 1.104 51.25 12.461 1 92.94 452 LEU A C 1
ATOM 3352 O O . LEU A 1 452 ? 0.668 52.375 12.25 1 92.94 452 LEU A O 1
ATOM 3356 N N . ALA A 1 453 ? 1.178 50.375 11.555 1 94.94 453 ALA A N 1
ATOM 3357 C CA . ALA A 1 453 ? 0.874 50.656 10.156 1 94.94 453 ALA A CA 1
ATOM 3358 C C . ALA A 1 453 ? -0.615 50.938 9.961 1 94.94 453 ALA A C 1
ATOM 3360 O O . ALA A 1 453 ? -1.013 51.594 8.984 1 94.94 453 ALA A O 1
ATOM 3361 N N . LYS A 1 454 ? -1.403 50.438 10.875 1 91.5 454 LYS A N 1
ATOM 3362 C CA . LYS A 1 454 ? -2.848 50.625 10.766 1 91.5 454 LYS A CA 1
ATOM 3363 C C . LYS A 1 454 ? -3.221 52.094 10.75 1 91.5 454 LYS A C 1
ATOM 3365 O O . LYS A 1 454 ? -4.258 52.469 10.203 1 91.5 454 LYS A O 1
ATOM 3370 N N . THR A 1 455 ? -2.416 52.906 11.312 1 88.38 455 THR A N 1
ATOM 3371 C CA . THR A 1 455 ? -2.711 54.344 11.391 1 88.38 455 THR A CA 1
ATOM 3372 C C . THR A 1 455 ? -1.81 55.125 10.445 1 88.38 455 THR A C 1
ATOM 3374 O O . THR A 1 455 ? -1.848 56.344 10.43 1 88.38 455 THR A O 1
ATOM 3377 N N . SER A 1 456 ? -1.064 54.406 9.758 1 88.06 456 SER A N 1
ATOM 3378 C CA . SER A 1 456 ? -0.185 55.094 8.797 1 88.06 456 SER A CA 1
ATOM 3379 C C . SER A 1 456 ? -0.875 55.281 7.453 1 88.06 456 SER A C 1
ATOM 3381 O O . SER A 1 456 ? -1.834 54.562 7.137 1 88.06 456 SER A O 1
ATOM 3383 N N . GLU A 1 457 ? -0.43 56.188 6.688 1 81.5 457 GLU A N 1
ATOM 3384 C CA . GLU A 1 457 ? -1.057 56.562 5.422 1 81.5 457 GLU A CA 1
ATOM 3385 C C . GLU A 1 457 ? -0.979 55.406 4.418 1 81.5 457 GLU A C 1
ATOM 3387 O O . GLU A 1 457 ? -1.95 55.125 3.715 1 81.5 457 GLU A O 1
ATOM 3392 N N . ARG A 1 458 ? 0.072 54.688 4.406 1 82.88 458 ARG A N 1
ATOM 3393 C CA . ARG A 1 458 ? 0.249 53.688 3.381 1 82.88 458 ARG A CA 1
ATOM 3394 C C . ARG A 1 458 ? -0.067 52.281 3.932 1 82.88 458 ARG A C 1
ATOM 3396 O O . ARG A 1 458 ? -0.05 51.312 3.191 1 82.88 458 ARG A O 1
ATOM 3403 N N . ARG A 1 459 ? -0.267 52.156 5.102 1 92.62 459 ARG A N 1
ATOM 3404 C CA . ARG A 1 459 ? -0.702 50.938 5.777 1 92.62 459 ARG A CA 1
ATOM 3405 C C . ARG A 1 459 ? 0.401 49.906 5.766 1 92.62 459 ARG A C 1
ATOM 3407 O O . ARG A 1 459 ? 0.152 48.719 6.066 1 92.62 459 ARG A O 1
ATOM 3414 N N . ILE A 1 460 ? 1.629 50.312 5.293 1 96.19 460 ILE A N 1
ATOM 3415 C CA . ILE A 1 460 ? 2.773 49.406 5.23 1 96.19 460 ILE A CA 1
ATOM 3416 C C . ILE A 1 460 ? 3.984 50.062 5.891 1 96.19 460 ILE A C 1
ATOM 3418 O O . ILE A 1 460 ? 4.34 51.188 5.566 1 96.19 460 ILE A O 1
ATOM 3422 N N . LEU A 1 461 ? 4.566 49.344 6.789 1 97.12 461 LEU A N 1
ATOM 3423 C CA . LEU A 1 461 ? 5.793 49.812 7.43 1 97.12 461 LEU A CA 1
ATOM 3424 C C . LEU A 1 461 ? 6.82 48.688 7.512 1 97.12 461 LEU A C 1
ATOM 3426 O O . LEU A 1 461 ? 6.453 47.5 7.594 1 97.12 461 LEU A O 1
ATOM 3430 N N . CYS A 1 462 ? 8.07 49.031 7.418 1 97.12 462 CYS A N 1
ATOM 3431 C CA . CYS A 1 462 ? 9.133 48.031 7.605 1 97.12 462 CYS A CA 1
ATOM 3432 C C . CYS A 1 462 ? 10.242 48.594 8.477 1 97.12 462 CYS A C 1
ATOM 3434 O O . CYS A 1 462 ? 10.367 49.812 8.625 1 97.12 462 CYS A O 1
ATOM 3436 N N . SER A 1 463 ? 10.938 47.688 9.07 1 95.69 463 SER A N 1
ATOM 3437 C CA . SER A 1 463 ? 12.078 48.094 9.883 1 95.69 463 SER A CA 1
ATOM 3438 C C . SER A 1 463 ? 13.305 48.375 9.023 1 95.69 463 SER A C 1
ATOM 3440 O O . SER A 1 463 ? 13.43 47.844 7.918 1 95.69 463 SER A O 1
ATOM 3442 N N . ALA A 1 464 ? 14.195 49.156 9.586 1 94.25 464 ALA A N 1
ATOM 3443 C CA . ALA A 1 464 ? 15.469 49.406 8.914 1 94.25 464 ALA A CA 1
ATOM 3444 C C . ALA A 1 464 ? 16.25 48.125 8.734 1 94.25 464 ALA A C 1
ATOM 3446 O O . ALA A 1 464 ? 16.969 47.938 7.746 1 94.25 464 ALA A O 1
ATOM 3447 N N . ALA A 1 465 ? 16.078 47.25 9.68 1 93.5 465 ALA A N 1
ATOM 3448 C CA . ALA A 1 465 ? 16.781 45.969 9.617 1 93.5 465 ALA A CA 1
ATOM 3449 C C . ALA A 1 465 ? 16.391 45.188 8.367 1 93.5 465 ALA A C 1
ATOM 3451 O O . ALA A 1 465 ? 17.219 44.5 7.77 1 93.5 465 ALA A O 1
ATOM 3452 N N . ALA A 1 466 ? 15.148 45.281 7.949 1 96.5 466 ALA A N 1
ATOM 3453 C CA . ALA A 1 466 ? 14.672 44.625 6.738 1 96.5 466 ALA A CA 1
ATOM 3454 C C . ALA A 1 466 ? 15.25 45.281 5.488 1 96.5 466 ALA A C 1
ATOM 3456 O O . ALA A 1 466 ? 15.656 44.594 4.547 1 96.5 466 ALA A O 1
ATOM 3457 N N . LEU A 1 467 ? 15.328 46.531 5.516 1 95.19 467 LEU A N 1
ATOM 3458 C CA . LEU A 1 467 ? 15.836 47.25 4.359 1 95.19 467 LEU A CA 1
ATOM 3459 C C . LEU A 1 467 ? 17.344 47.031 4.199 1 95.19 467 LEU A C 1
ATOM 3461 O O . LEU A 1 467 ? 17.844 46.938 3.074 1 95.19 467 LEU A O 1
ATOM 3465 N N . ASP A 1 468 ? 18.016 47.031 5.297 1 94.5 468 ASP A N 1
ATOM 3466 C CA . ASP A 1 468 ? 19.453 46.812 5.281 1 94.5 468 ASP A CA 1
ATOM 3467 C C . ASP A 1 468 ? 19.812 45.469 4.668 1 94.5 468 ASP A C 1
ATOM 3469 O O . ASP A 1 468 ? 20.922 45.312 4.129 1 94.5 468 ASP A O 1
ATOM 3473 N N . ARG A 1 469 ? 18.906 44.562 4.762 1 95.25 469 ARG A N 1
ATOM 3474 C CA . ARG A 1 469 ? 19.156 43.188 4.312 1 95.25 469 ARG A CA 1
ATOM 3475 C C . ARG A 1 469 ? 18.594 42.969 2.916 1 95.25 469 ARG A C 1
ATOM 3477 O O . ARG A 1 469 ? 18.75 41.875 2.355 1 95.25 469 ARG A O 1
ATOM 3484 N N . ALA A 1 470 ? 17.984 43.938 2.326 1 95.94 470 ALA A N 1
ATOM 3485 C CA . ALA A 1 470 ? 17.359 43.812 1.014 1 95.94 470 ALA A CA 1
ATOM 3486 C C . ALA A 1 470 ? 18.297 44.25 -0.095 1 95.94 470 ALA A C 1
ATOM 3488 O O . ALA A 1 470 ? 19.281 44.969 0.165 1 95.94 470 ALA A O 1
ATOM 3489 N N . HIS A 1 471 ? 17.984 43.875 -1.246 1 94.75 471 HIS A N 1
ATOM 3490 C CA . HIS A 1 471 ? 18.75 44.312 -2.412 1 94.75 471 HIS A CA 1
ATOM 3491 C C . HIS A 1 471 ? 18.516 45.781 -2.699 1 94.75 471 HIS A C 1
ATOM 3493 O O . HIS A 1 471 ? 17.453 46.312 -2.377 1 94.75 471 HIS A O 1
ATOM 3499 N N . GLU A 1 472 ? 19.438 46.312 -3.367 1 93.94 472 GLU A N 1
ATOM 3500 C CA . GLU A 1 472 ? 19.422 47.75 -3.641 1 93.94 472 GLU A CA 1
ATOM 3501 C C . GLU A 1 472 ? 18.188 48.156 -4.457 1 93.94 472 GLU A C 1
ATOM 3503 O O . GLU A 1 472 ? 17.609 49.219 -4.246 1 93.94 472 GLU A O 1
ATOM 3508 N N . ALA A 1 473 ? 17.828 47.344 -5.363 1 94.19 473 ALA A N 1
ATOM 3509 C CA . ALA A 1 473 ? 16.688 47.625 -6.215 1 94.19 473 ALA A CA 1
ATOM 3510 C C . ALA A 1 473 ? 15.406 47.75 -5.391 1 94.19 473 ALA A C 1
ATOM 3512 O O . ALA A 1 473 ? 14.547 48.594 -5.688 1 94.19 473 ALA A O 1
ATOM 3513 N N . GLU A 1 474 ? 15.305 46.906 -4.406 1 95.12 474 GLU A N 1
ATOM 3514 C CA . GLU A 1 474 ? 14.133 46.969 -3.533 1 95.12 474 GLU A CA 1
ATOM 3515 C C . GLU A 1 474 ? 14.219 48.156 -2.576 1 95.12 474 GLU A C 1
ATOM 3517 O O . GLU A 1 474 ? 13.211 48.781 -2.291 1 95.12 474 GLU A O 1
ATOM 3522 N N . CYS A 1 475 ? 15.375 48.469 -2.137 1 93.56 475 CYS A N 1
ATOM 3523 C CA . CYS A 1 475 ? 15.586 49.562 -1.199 1 93.56 475 CYS A CA 1
ATOM 3524 C C . CYS A 1 475 ? 15.156 50.906 -1.809 1 93.56 475 CYS A C 1
ATOM 3526 O O . CYS A 1 475 ? 14.641 51.781 -1.105 1 93.56 475 CYS A O 1
ATOM 3528 N N . ARG A 1 476 ? 15.242 51.031 -3.068 1 93.38 476 ARG A N 1
ATOM 3529 C CA . ARG A 1 476 ? 14.922 52.281 -3.764 1 93.38 476 ARG A CA 1
ATOM 3530 C C . ARG A 1 476 ? 13.422 52.531 -3.773 1 93.38 476 ARG A C 1
ATOM 3532 O O . ARG A 1 476 ? 12.969 53.656 -3.967 1 93.38 476 ARG A O 1
ATOM 3539 N N . ARG A 1 477 ? 12.742 51.531 -3.496 1 94.38 477 ARG A N 1
ATOM 3540 C CA . ARG A 1 477 ? 11.289 51.656 -3.547 1 94.38 477 ARG A CA 1
ATOM 3541 C C . ARG A 1 477 ? 10.719 52.062 -2.188 1 94.38 477 ARG A C 1
ATOM 3543 O O . ARG A 1 477 ? 9.5 52.156 -2.027 1 94.38 477 ARG A O 1
ATOM 3550 N N . TRP A 1 478 ? 11.633 52.25 -1.271 1 94.69 478 TRP A N 1
ATOM 3551 C CA . TRP A 1 478 ? 11.219 52.594 0.089 1 94.69 478 TRP A CA 1
ATOM 3552 C C . TRP A 1 478 ? 11.836 53.906 0.541 1 94.69 478 TRP A C 1
ATOM 3554 O O . TRP A 1 478 ? 12.922 54.281 0.079 1 94.69 478 TRP A O 1
ATOM 3564 N N . ILE A 1 479 ? 11.086 54.625 1.396 1 89.88 479 ILE A N 1
ATOM 3565 C CA . ILE A 1 479 ? 11.578 55.875 1.942 1 89.88 479 ILE A CA 1
ATOM 3566 C C . ILE A 1 479 ? 11.656 55.781 3.465 1 89.88 479 ILE A C 1
ATOM 3568 O O . ILE A 1 479 ? 10.828 55.125 4.094 1 89.88 479 ILE A O 1
ATOM 3572 N N . GLN A 1 480 ? 12.75 56.312 4.004 1 77.19 480 GLN A N 1
ATOM 3573 C CA . GLN A 1 480 ? 12.875 56.344 5.457 1 77.19 480 GLN A CA 1
ATOM 3574 C C . GLN A 1 480 ? 12.008 57.438 6.062 1 77.19 480 GLN A C 1
ATOM 3576 O O . GLN A 1 480 ? 12 58.562 5.574 1 77.19 480 GLN A O 1
ATOM 3581 N N . CYS A 1 481 ? 11.305 56.906 7.133 1 75.94 481 CYS A N 1
ATOM 3582 C CA . CYS A 1 481 ? 10.344 57.875 7.613 1 75.94 481 CYS A CA 1
ATOM 3583 C C . CYS A 1 481 ? 10.75 58.438 8.977 1 75.94 481 CYS A C 1
ATOM 3585 O O . CYS A 1 481 ? 11.023 59.625 9.125 1 75.94 481 CYS A O 1
ATOM 3587 N N . TYR A 1 482 ? 10.641 57.625 10.125 1 86.06 482 TYR A N 1
ATOM 3588 C CA . TYR A 1 482 ? 10.891 58.188 11.453 1 86.06 482 TYR A CA 1
ATOM 3589 C C . TYR A 1 482 ? 11.336 57.094 12.422 1 86.06 482 TYR A C 1
ATOM 3591 O O . TYR A 1 482 ? 11.422 55.906 12.047 1 86.06 482 TYR A O 1
ATOM 3599 N N . SER A 1 483 ? 11.82 57.469 13.625 1 91.12 483 SER A N 1
ATOM 3600 C CA . SER A 1 483 ? 12.211 56.562 14.695 1 91.12 483 SER A CA 1
ATOM 3601 C C . SER A 1 483 ? 11.188 56.562 15.82 1 91.12 483 SER A C 1
ATOM 3603 O O . SER A 1 483 ? 10.648 57.594 16.188 1 91.12 483 SER A O 1
ATOM 3605 N N . THR A 1 484 ? 10.852 55.375 16.234 1 90.19 484 THR A N 1
ATOM 3606 C CA . THR A 1 484 ? 9.898 55.25 17.328 1 90.19 484 THR A CA 1
ATOM 3607 C C . THR A 1 484 ? 10.227 54.031 18.188 1 90.19 484 THR A C 1
ATOM 3609 O O . THR A 1 484 ? 10.984 53.156 17.781 1 90.19 484 THR A O 1
ATOM 3612 N N . VAL A 1 485 ? 9.805 54.094 19.406 1 87.81 485 VAL A N 1
ATOM 3613 C CA . VAL A 1 485 ? 9.945 52.938 20.297 1 87.81 485 VAL A CA 1
ATOM 3614 C C . VAL A 1 485 ? 8.664 52.125 20.281 1 87.81 485 VAL A C 1
ATOM 3616 O O . VAL A 1 485 ? 7.602 52.594 20.688 1 87.81 485 VAL A O 1
ATOM 3619 N N . LEU A 1 486 ? 8.773 50.969 19.766 1 85.62 486 LEU A N 1
ATOM 3620 C CA . LEU A 1 486 ? 7.621 50.094 19.672 1 85.62 486 LEU A CA 1
ATOM 3621 C C . LEU A 1 486 ? 7.27 49.531 21.047 1 85.62 486 LEU A C 1
ATOM 3623 O O . LEU A 1 486 ? 8.125 49.438 21.922 1 85.62 486 LEU A O 1
ATOM 3627 N N . ARG A 1 487 ? 6.035 49.125 21.156 1 77.69 487 ARG A N 1
ATOM 3628 C CA . ARG A 1 487 ? 5.547 48.625 22.422 1 77.69 487 ARG A CA 1
ATOM 3629 C C . ARG A 1 487 ? 6.363 47.406 22.875 1 77.69 487 ARG A C 1
ATOM 3631 O O . ARG A 1 487 ? 6.586 46.469 22.094 1 77.69 487 ARG A O 1
ATOM 3638 N N . GLY A 1 488 ? 6.887 47.406 24.125 1 72.69 488 GLY A N 1
ATOM 3639 C CA . GLY A 1 488 ? 7.574 46.281 24.719 1 72.69 488 GLY A CA 1
ATOM 3640 C C . GLY A 1 488 ? 9.07 46.281 24.453 1 72.69 488 GLY A C 1
ATOM 3641 O O . GLY A 1 488 ? 9.805 45.438 25 1 72.69 488 GLY A O 1
ATOM 3642 N N . ARG A 1 489 ? 9.398 47.25 23.578 1 79.5 489 ARG A N 1
ATOM 3643 C CA . ARG A 1 489 ? 10.82 47.312 23.25 1 79.5 489 ARG A CA 1
ATOM 3644 C C . ARG A 1 489 ? 11.484 48.5 23.938 1 79.5 489 ARG A C 1
ATOM 3646 O O . ARG A 1 489 ? 10.836 49.5 24.219 1 79.5 489 ARG A O 1
ATOM 3653 N N . SER A 1 490 ? 12.789 48.344 24.156 1 79.94 490 SER A N 1
ATOM 3654 C CA . SER A 1 490 ? 13.539 49.406 24.812 1 79.94 490 SER A CA 1
ATOM 3655 C C . SER A 1 490 ? 14.281 50.25 23.812 1 79.94 490 SER A C 1
ATOM 3657 O O . SER A 1 490 ? 14.484 51.469 24.031 1 79.94 490 SER A O 1
ATOM 3659 N N . GLU A 1 491 ? 14.562 49.688 22.703 1 80.56 491 GLU A N 1
ATOM 3660 C CA . GLU A 1 491 ? 15.352 50.406 21.703 1 80.56 491 GLU A CA 1
ATOM 3661 C C . GLU A 1 491 ? 14.461 50.969 20.594 1 80.56 491 GLU A C 1
ATOM 3663 O O . GLU A 1 491 ? 13.445 50.344 20.234 1 80.56 491 GLU A O 1
ATOM 3668 N N . ALA A 1 492 ? 14.875 52.062 20.125 1 87.88 492 ALA A N 1
ATOM 3669 C CA . ALA A 1 492 ? 14.125 52.688 19.031 1 87.88 492 ALA A CA 1
ATOM 3670 C C . ALA A 1 492 ? 14.25 51.875 17.75 1 87.88 492 ALA A C 1
ATOM 3672 O O . ALA A 1 492 ? 15.312 51.344 17.438 1 87.88 492 ALA A O 1
ATOM 3673 N N . THR A 1 493 ? 13.125 51.844 17.062 1 88.44 493 THR A N 1
ATOM 3674 C CA . THR A 1 493 ? 13.086 51.188 15.742 1 88.44 493 THR A CA 1
ATOM 3675 C C . THR A 1 493 ? 12.984 52.25 14.641 1 88.44 493 THR A C 1
ATOM 3677 O O . THR A 1 493 ? 12.18 53.188 14.727 1 88.44 493 THR A O 1
ATOM 3680 N N . HIS A 1 494 ? 13.898 52.156 13.656 1 92.62 494 HIS A N 1
ATOM 3681 C CA . HIS A 1 494 ? 13.781 53 12.477 1 92.62 494 HIS A CA 1
ATOM 3682 C C . HIS A 1 494 ? 12.766 52.406 11.492 1 92.62 494 HIS A C 1
ATOM 3684 O O . HIS A 1 494 ? 12.906 51.281 11.031 1 92.62 494 HIS A O 1
ATOM 3690 N N . VAL A 1 495 ? 11.75 53.25 11.227 1 94.88 495 VAL A N 1
ATOM 3691 C CA . VAL A 1 495 ? 10.594 52.781 10.453 1 94.88 495 VAL A CA 1
ATOM 3692 C C . VAL A 1 495 ? 10.633 53.406 9.055 1 94.88 495 VAL A C 1
ATOM 3694 O O . VAL A 1 495 ? 10.969 54.562 8.898 1 94.88 495 VAL A O 1
ATOM 3697 N N . CYS A 1 496 ? 10.359 52.531 8.062 1 94.88 496 CYS A N 1
ATOM 3698 C CA . CYS A 1 496 ? 10.312 52.969 6.676 1 94.88 496 CYS A CA 1
ATOM 3699 C C . CYS A 1 496 ? 8.977 52.594 6.035 1 94.88 496 CYS A C 1
ATOM 3701 O O . CYS A 1 496 ? 8.266 51.719 6.52 1 94.88 496 CYS A O 1
ATOM 3703 N N . ALA A 1 497 ? 8.562 53.344 4.953 1 95.12 497 ALA A N 1
ATOM 3704 C CA . ALA A 1 497 ? 7.34 53.125 4.188 1 95.12 497 ALA A CA 1
ATOM 3705 C C . ALA A 1 497 ? 7.621 53.125 2.688 1 95.12 497 ALA A C 1
ATOM 3707 O O . ALA A 1 497 ? 8.648 53.625 2.24 1 95.12 497 ALA A O 1
ATOM 3708 N N . PRO A 1 498 ? 6.766 52.406 1.926 1 93.19 498 PRO A N 1
ATOM 3709 C CA . PRO A 1 498 ? 6.984 52.406 0.477 1 93.19 498 PRO A CA 1
ATOM 3710 C C . PRO A 1 498 ? 6.91 53.781 -0.138 1 93.19 498 PRO A C 1
ATOM 3712 O O . PRO A 1 498 ? 6.109 54.625 0.298 1 93.19 498 PRO A O 1
ATOM 3715 N N . ALA A 1 499 ? 7.816 54 -1.173 1 87.56 499 ALA A N 1
ATOM 3716 C CA . ALA A 1 499 ? 7.832 55.281 -1.884 1 87.56 499 ALA A CA 1
ATOM 3717 C C . ALA A 1 499 ? 6.574 55.469 -2.729 1 87.56 499 ALA A C 1
ATOM 3719 O O . ALA A 1 499 ? 5.969 54.469 -3.162 1 87.56 499 ALA A O 1
ATOM 3720 N N . GLU A 1 500 ? 5.926 56.625 -2.65 1 70.12 500 GLU A N 1
ATOM 3721 C CA . GLU A 1 500 ? 4.742 56.938 -3.445 1 70.12 500 GLU A CA 1
ATOM 3722 C C . GLU A 1 500 ? 4.941 56.531 -4.906 1 70.12 500 GLU A C 1
ATOM 3724 O O . GLU A 1 500 ? 6.055 56.656 -5.434 1 70.12 500 GLU A O 1
ATOM 3729 N N . ALA A 1 501 ? 4.309 55.5 -5.395 1 54.12 501 ALA A N 1
ATOM 3730 C CA . ALA A 1 501 ? 4.363 55.406 -6.848 1 54.12 501 ALA A CA 1
ATOM 3731 C 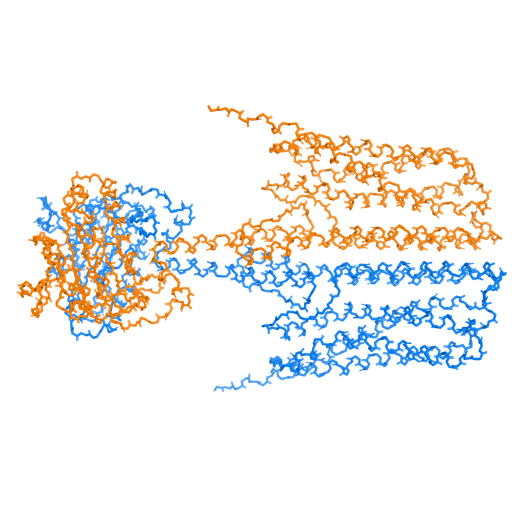C . ALA A 1 501 ? 4.215 56.781 -7.488 1 54.12 501 ALA A C 1
ATOM 3733 O O . ALA A 1 501 ? 3.236 57.5 -7.23 1 54.12 501 ALA A O 1
ATOM 3734 N N . GLY A 1 502 ? 5.215 57.594 -7.434 1 40.34 502 GLY A N 1
ATOM 3735 C CA . GLY A 1 502 ? 5.066 58.656 -8.422 1 40.34 502 GLY A CA 1
ATOM 3736 C C . GLY A 1 502 ? 4.539 58.156 -9.758 1 40.34 502 GLY A C 1
ATOM 3737 O O . GLY A 1 502 ? 4.641 56.969 -10.062 1 40.34 502 GLY A O 1
ATOM 3738 N N . MET B 1 1 ? 29.141 -5.129 33.438 1 27.38 1 MET B N 1
ATOM 3739 C CA . MET B 1 1 ? 28.406 -5.246 32.156 1 27.38 1 MET B CA 1
ATOM 3740 C C . MET B 1 1 ? 28.781 -6.531 31.438 1 27.38 1 MET B C 1
ATOM 3742 O O . MET B 1 1 ? 29.906 -6.66 30.938 1 27.38 1 MET B O 1
ATOM 3746 N N . PRO B 1 2 ? 28.391 -7.742 31.969 1 34.47 2 PRO B N 1
ATOM 3747 C CA . PRO B 1 2 ? 28.797 -9.047 31.453 1 34.47 2 PRO B CA 1
ATOM 3748 C C . PRO B 1 2 ? 28.344 -9.281 30 1 34.47 2 PRO B C 1
ATOM 3750 O O . PRO B 1 2 ? 27.359 -8.695 29.562 1 34.47 2 PRO B O 1
ATOM 3753 N N . SER B 1 3 ? 29.406 -9.43 29.109 1 33.12 3 SER B N 1
ATOM 3754 C CA . SER B 1 3 ? 29.469 -9.805 27.703 1 33.12 3 SER B CA 1
ATOM 3755 C C . SER B 1 3 ? 28.672 -11.078 27.438 1 33.12 3 SER B C 1
ATOM 3757 O O . SER B 1 3 ? 29.109 -12.172 27.812 1 33.12 3 SER B O 1
ATOM 3759 N N . THR B 1 4 ? 27.359 -11.023 27.703 1 35.03 4 THR B N 1
ATOM 3760 C CA . THR B 1 4 ? 26.594 -12.195 27.297 1 35.03 4 THR B CA 1
ATOM 3761 C C . THR B 1 4 ? 26.766 -12.484 25.812 1 35.03 4 THR B C 1
ATOM 3763 O O . THR B 1 4 ? 25.875 -12.227 25.016 1 35.03 4 THR B O 1
ATOM 3766 N N . SER B 1 5 ? 28 -12.172 25.25 1 35.41 5 SER B N 1
ATOM 3767 C CA . SER B 1 5 ? 28.266 -12.469 23.844 1 35.41 5 SER B CA 1
ATOM 3768 C C . SER B 1 5 ? 28.25 -13.969 23.578 1 35.41 5 SER B C 1
ATOM 3770 O O . SER B 1 5 ? 28.562 -14.414 22.469 1 35.41 5 SER B O 1
ATOM 3772 N N . ALA B 1 6 ? 28.281 -14.781 24.688 1 35.22 6 ALA B N 1
ATOM 3773 C CA . ALA B 1 6 ? 28.891 -16.094 24.5 1 35.22 6 ALA B CA 1
ATOM 3774 C C . ALA B 1 6 ? 28.047 -16.969 23.594 1 35.22 6 ALA B C 1
ATOM 3776 O O . ALA B 1 6 ? 28.578 -17.781 22.828 1 35.22 6 ALA B O 1
ATOM 3777 N N . SER B 1 7 ? 26.766 -17.203 24.047 1 33.62 7 SER B N 1
ATOM 3778 C CA . SER B 1 7 ? 26.203 -18.5 23.672 1 33.62 7 SER B CA 1
ATOM 3779 C C . SER B 1 7 ? 25.688 -18.469 22.234 1 33.62 7 SER B C 1
ATOM 3781 O O . SER B 1 7 ? 24.953 -19.375 21.828 1 33.62 7 SER B O 1
ATOM 3783 N N . ALA B 1 8 ? 25.719 -17.375 21.609 1 37.72 8 ALA B N 1
ATOM 3784 C CA . ALA B 1 8 ? 25.188 -17.328 20.25 1 37.72 8 ALA B CA 1
ATOM 3785 C C . ALA B 1 8 ? 26.062 -18.125 19.297 1 37.72 8 ALA B C 1
ATOM 3787 O O . ALA B 1 8 ? 25.719 -18.297 18.125 1 37.72 8 ALA B O 1
ATOM 3788 N N . GLY B 1 9 ? 27.25 -18.531 19.719 1 37.09 9 GLY B N 1
ATOM 3789 C CA . GLY B 1 9 ? 28.234 -19.141 18.844 1 37.09 9 GLY B CA 1
ATOM 3790 C C . GLY B 1 9 ? 27.859 -20.547 18.406 1 37.09 9 GLY B C 1
ATOM 3791 O O . GLY B 1 9 ? 28.312 -21.016 17.359 1 37.09 9 GLY B O 1
ATOM 3792 N N . GLN B 1 10 ? 27.453 -21.5 19.406 1 42.44 10 GLN B N 1
ATOM 3793 C CA . GLN B 1 10 ? 27.438 -22.953 19.172 1 42.44 10 GLN B CA 1
ATOM 3794 C C . GLN B 1 10 ? 26.234 -23.359 18.344 1 42.44 10 GLN B C 1
ATOM 3796 O O . GLN B 1 10 ? 26.188 -24.484 17.828 1 42.44 10 GLN B O 1
ATOM 3801 N N . ALA B 1 11 ? 25.125 -22.766 18.562 1 46.38 11 ALA B N 1
ATOM 3802 C CA . ALA B 1 11 ? 23.859 -23.125 17.938 1 46.38 11 ALA B CA 1
ATOM 3803 C C . ALA B 1 11 ? 23.906 -22.875 16.422 1 46.38 11 ALA B C 1
ATOM 3805 O O . ALA B 1 11 ? 23.141 -23.484 15.672 1 46.38 11 ALA B O 1
ATOM 3806 N N . GLN B 1 12 ? 24.875 -22.172 15.953 1 61.22 12 GLN B N 1
ATOM 3807 C CA . GLN B 1 12 ? 25.016 -21.656 14.594 1 61.22 12 GLN B CA 1
ATOM 3808 C C . GLN B 1 12 ? 25.562 -22.734 13.656 1 61.22 12 GLN B C 1
ATOM 3810 O O . GLN B 1 12 ? 25.141 -22.828 12.508 1 61.22 12 GLN B O 1
ATOM 3815 N N . PRO B 1 13 ? 26.328 -23.719 14.336 1 59.88 13 PRO B N 1
ATOM 3816 C CA . PRO B 1 13 ? 26.891 -24.703 13.414 1 59.88 13 PRO B CA 1
ATOM 3817 C C . PRO B 1 13 ? 25.891 -25.797 13.039 1 59.88 13 PRO B C 1
ATOM 3819 O O . PRO B 1 13 ? 25.922 -26.312 11.914 1 59.88 13 PRO B O 1
ATOM 3822 N N . LYS B 1 14 ? 25.016 -26.141 14.016 1 58.78 14 LYS B N 1
ATOM 3823 C CA . LYS B 1 14 ? 24.047 -27.188 13.742 1 58.78 14 LYS B CA 1
ATOM 3824 C C . LYS B 1 14 ? 23.078 -26.781 12.633 1 58.78 14 LYS B C 1
ATOM 3826 O O . LYS B 1 14 ? 22.688 -27.594 11.805 1 58.78 14 LYS B O 1
ATOM 3831 N N . THR B 1 15 ? 22.859 -25.578 12.594 1 78.5 15 THR B N 1
ATOM 3832 C CA . THR B 1 15 ? 21.938 -25.109 11.562 1 78.5 15 THR B CA 1
ATOM 3833 C C . THR B 1 15 ? 22.609 -25.141 10.195 1 78.5 15 THR B C 1
ATOM 3835 O O . THR B 1 15 ? 22 -25.516 9.195 1 78.5 15 THR B O 1
ATOM 3838 N N . ALA B 1 16 ? 23.922 -24.969 10.266 1 85.69 16 ALA B N 1
ATOM 3839 C CA . ALA B 1 16 ? 24.656 -25 9.008 1 85.69 16 ALA B CA 1
ATOM 3840 C C . ALA B 1 16 ? 24.766 -26.422 8.469 1 85.69 16 ALA B C 1
ATOM 3842 O O . ALA B 1 16 ? 24.594 -26.656 7.27 1 85.69 16 ALA B O 1
ATOM 3843 N N . ARG B 1 17 ? 25.062 -27.359 9.398 1 86.62 17 ARG B N 1
ATOM 3844 C CA . ARG B 1 17 ? 25.156 -28.75 9 1 86.62 17 ARG B CA 1
ATOM 3845 C C . ARG B 1 17 ? 23.812 -29.281 8.5 1 86.62 17 ARG B C 1
ATOM 3847 O O . ARG B 1 17 ? 23.75 -30.047 7.531 1 86.62 17 ARG B O 1
ATOM 3854 N N . ARG B 1 18 ? 22.844 -28.859 9.125 1 86.75 18 ARG B N 1
ATOM 3855 C CA . ARG B 1 18 ? 21.516 -29.297 8.734 1 86.75 18 ARG B CA 1
ATOM 3856 C C . ARG B 1 18 ? 21.156 -28.781 7.34 1 86.75 18 ARG B C 1
ATOM 3858 O O . ARG B 1 18 ? 20.625 -29.531 6.516 1 86.75 18 ARG B O 1
ATOM 3865 N N . LEU B 1 19 ? 21.469 -27.562 7.074 1 88.38 19 LEU B N 1
ATOM 3866 C CA . LEU B 1 19 ? 21.188 -26.984 5.766 1 88.38 19 LEU B CA 1
ATOM 3867 C C . LEU B 1 19 ? 22.047 -27.641 4.688 1 88.38 19 LEU B C 1
ATOM 3869 O O . LEU B 1 19 ? 21.562 -27.891 3.574 1 88.38 19 LEU B O 1
ATOM 3873 N N . LEU B 1 20 ? 23.234 -27.953 5.133 1 90.69 20 LEU B N 1
ATOM 3874 C CA . LEU B 1 20 ? 24.141 -28.625 4.211 1 90.69 20 LEU B CA 1
ATOM 3875 C C . LEU B 1 20 ? 23.641 -30.031 3.869 1 90.69 20 LEU B C 1
ATOM 3877 O O . LEU B 1 20 ? 23.641 -30.422 2.703 1 90.69 20 LEU B O 1
ATOM 3881 N N . LEU B 1 21 ? 23.188 -30.703 4.824 1 90.12 21 LEU B N 1
ATOM 3882 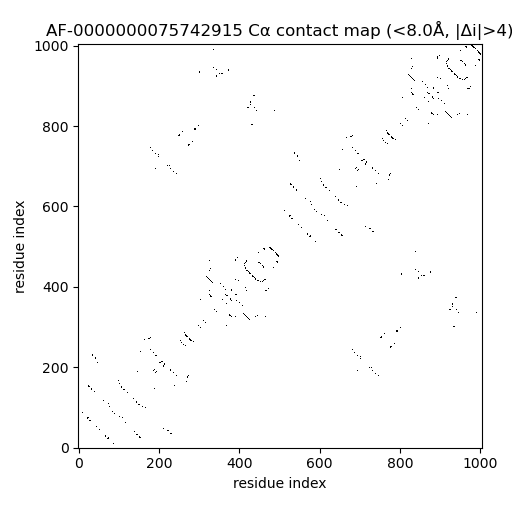C CA . LEU B 1 21 ? 22.688 -32.062 4.621 1 90.12 21 LEU B CA 1
ATOM 3883 C C . LEU B 1 21 ? 21.391 -32.062 3.83 1 90.12 21 LEU B C 1
ATOM 3885 O O . LEU B 1 21 ? 21.172 -32.906 2.971 1 90.12 21 LEU B O 1
ATOM 3889 N N . GLN B 1 22 ? 20.625 -31.141 4.117 1 89.31 22 GLN B N 1
ATOM 3890 C CA . GLN B 1 22 ? 19.359 -31.047 3.396 1 89.31 22 GLN B CA 1
ATOM 3891 C C . GLN B 1 22 ? 19.594 -30.734 1.9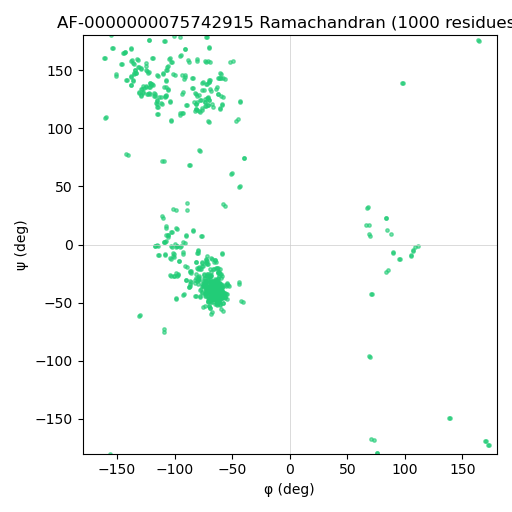2 1 89.31 22 GLN B C 1
ATOM 3893 O O . GLN B 1 22 ? 18.953 -31.328 1.049 1 89.31 22 GLN B O 1
ATOM 3898 N N . TYR B 1 23 ? 20.422 -29.844 1.686 1 92 23 TYR B N 1
ATOM 3899 C CA . TYR B 1 23 ? 20.734 -29.484 0.31 1 92 23 TYR B CA 1
ATOM 3900 C C . TYR B 1 23 ? 21.359 -30.656 -0.433 1 92 23 TYR B C 1
ATOM 3902 O O . TYR B 1 23 ? 20.984 -30.953 -1.574 1 92 23 TYR B O 1
ATOM 3910 N N . ALA B 1 24 ? 22.297 -31.312 0.23 1 92.62 24 ALA B N 1
ATOM 3911 C CA . ALA B 1 24 ? 22.906 -32.5 -0.346 1 92.62 24 ALA B CA 1
ATOM 3912 C C . ALA B 1 24 ? 21.875 -33.594 -0.619 1 92.62 24 ALA B C 1
ATOM 3914 O O . ALA B 1 24 ? 21.891 -34.219 -1.673 1 92.62 24 ALA B O 1
ATOM 3915 N N . PHE B 1 25 ? 21.031 -33.688 0.272 1 90.62 25 PHE B N 1
ATOM 3916 C CA . PHE B 1 25 ? 19.969 -34.656 0.129 1 90.62 25 PHE B CA 1
ATOM 3917 C C . PHE B 1 25 ? 19.047 -34.312 -1.038 1 90.62 25 PHE B C 1
ATOM 3919 O O . PHE B 1 25 ? 18.656 -35.188 -1.813 1 90.62 25 PHE B O 1
ATOM 3926 N N . ASP B 1 26 ? 18.719 -33.125 -1.136 1 90.31 26 ASP B N 1
ATOM 3927 C CA . ASP B 1 26 ? 17.844 -32.656 -2.217 1 90.31 26 ASP B CA 1
ATOM 3928 C C . ASP B 1 26 ? 18.469 -32.938 -3.58 1 90.31 26 ASP B C 1
ATOM 3930 O O . ASP B 1 26 ? 17.797 -33.406 -4.5 1 90.31 26 ASP B O 1
ATOM 3934 N N . LEU B 1 27 ? 19.734 -32.688 -3.668 1 92.69 27 LEU B N 1
ATOM 3935 C CA . LEU B 1 27 ? 20.406 -32.938 -4.938 1 92.69 27 LEU B CA 1
ATOM 3936 C C . LEU B 1 27 ? 20.516 -34.438 -5.203 1 92.69 27 LEU B C 1
ATOM 3938 O O . LEU B 1 27 ? 20.328 -34.906 -6.336 1 92.69 27 LEU B O 1
ATOM 3942 N N . ALA B 1 28 ? 20.797 -35.156 -4.148 1 92.75 28 ALA B N 1
ATOM 3943 C CA . ALA B 1 28 ? 20.844 -36.594 -4.281 1 92.75 28 ALA B CA 1
ATOM 3944 C C . ALA B 1 28 ? 19.5 -37.156 -4.699 1 92.75 28 ALA B C 1
ATOM 3946 O O . ALA B 1 28 ? 19.422 -38.031 -5.57 1 92.75 28 ALA B O 1
ATOM 3947 N N . LEU B 1 29 ? 18.547 -36.625 -4.094 1 87.69 29 LEU B N 1
ATOM 3948 C CA . LEU B 1 29 ? 17.188 -37.062 -4.402 1 87.69 29 LEU B CA 1
ATOM 3949 C C . LEU B 1 29 ? 16.812 -36.719 -5.844 1 87.69 29 LEU B C 1
ATOM 3951 O O . LEU B 1 29 ? 16.188 -37.531 -6.535 1 87.69 29 LEU B O 1
ATOM 3955 N N . ALA B 1 30 ? 17.203 -35.594 -6.277 1 87.62 30 ALA B N 1
ATOM 3956 C CA . ALA B 1 30 ? 16.953 -35.188 -7.66 1 87.62 30 ALA B CA 1
ATOM 3957 C C . ALA B 1 30 ? 17.656 -36.156 -8.633 1 87.62 30 ALA B C 1
ATOM 3959 O O . ALA B 1 30 ? 17.062 -36.562 -9.625 1 87.62 30 ALA B O 1
ATOM 3960 N N . TYR B 1 31 ? 18.875 -36.469 -8.328 1 90.81 31 TYR B N 1
ATOM 3961 C CA . TYR B 1 31 ? 19.625 -37.406 -9.156 1 90.81 31 TYR B CA 1
ATOM 3962 C C . TYR B 1 31 ? 18.953 -38.781 -9.156 1 90.81 31 TYR B C 1
ATOM 3964 O O . TYR B 1 31 ? 18.797 -39.406 -10.219 1 90.81 31 TYR B O 1
ATOM 3972 N N . PHE B 1 32 ? 18.547 -39.156 -8.023 1 85.81 32 PHE B N 1
ATOM 3973 C CA . PHE B 1 32 ? 17.938 -40.469 -7.863 1 85.81 32 PHE B CA 1
ATOM 3974 C C . PHE B 1 32 ? 16.641 -40.562 -8.648 1 85.81 32 PHE B C 1
ATOM 3976 O O . PHE B 1 32 ? 16.391 -41.531 -9.344 1 85.81 32 PHE B O 1
ATOM 3983 N N . ILE B 1 33 ? 15.883 -39.594 -8.539 1 79.38 33 ILE B N 1
ATOM 3984 C CA . ILE B 1 33 ? 14.602 -39.562 -9.234 1 79.38 33 ILE B CA 1
ATOM 3985 C C . ILE B 1 33 ? 14.836 -39.625 -10.742 1 79.38 33 ILE B C 1
ATOM 3987 O O . ILE B 1 33 ? 14.133 -40.344 -11.453 1 79.38 33 ILE B O 1
ATOM 3991 N N . ALA B 1 34 ? 15.82 -38.938 -11.164 1 81.88 34 ALA B N 1
ATOM 3992 C CA . ALA B 1 34 ? 16.141 -38.938 -12.586 1 81.88 34 ALA B CA 1
ATOM 3993 C C . ALA B 1 34 ? 16.625 -40.344 -13.031 1 81.88 34 ALA B C 1
ATOM 3995 O O . ALA B 1 34 ? 16.297 -40.781 -14.133 1 81.88 34 ALA B O 1
ATOM 3996 N N . VAL B 1 35 ? 17.375 -41 -12.203 1 82.69 35 VAL B N 1
ATOM 3997 C CA . VAL B 1 35 ? 17.859 -42.344 -12.5 1 82.69 35 VAL B CA 1
ATOM 3998 C C . VAL B 1 35 ? 16.688 -43.312 -12.602 1 82.69 35 VAL B C 1
ATOM 4000 O O . VAL B 1 35 ? 16.625 -44.125 -13.516 1 82.69 35 VAL B O 1
ATOM 4003 N N . VAL B 1 36 ? 15.852 -43.188 -11.703 1 72.88 36 VAL B N 1
ATOM 4004 C CA . VAL B 1 36 ? 14.68 -44.031 -11.711 1 72.88 36 VAL B CA 1
ATOM 4005 C C . VAL B 1 36 ? 13.875 -43.812 -12.992 1 72.88 36 VAL B C 1
ATOM 4007 O O . VAL B 1 36 ? 13.438 -44.75 -13.633 1 72.88 36 VAL B O 1
ATOM 4010 N N . ASP B 1 37 ? 13.859 -42.656 -13.383 1 70.44 37 ASP B N 1
ATOM 4011 C CA . ASP B 1 37 ? 13.148 -42.312 -14.609 1 70.44 37 ASP B CA 1
ATOM 4012 C C . ASP B 1 37 ? 13.844 -42.906 -15.828 1 70.44 37 ASP B C 1
ATOM 4014 O O . ASP B 1 37 ? 13.195 -43.5 -16.688 1 70.44 37 ASP B O 1
ATOM 4018 N N . ALA B 1 38 ? 15.086 -42.781 -15.812 1 71.12 38 ALA B N 1
ATOM 4019 C CA . ALA B 1 38 ? 15.859 -43.281 -16.953 1 71.12 38 ALA B CA 1
ATOM 4020 C C . ALA B 1 38 ? 15.852 -44.812 -16.984 1 71.12 38 ALA B C 1
ATOM 4022 O O . ALA B 1 38 ? 15.773 -45.406 -18.047 1 71.12 38 ALA B O 1
ATOM 4023 N N . SER B 1 39 ? 15.961 -45.438 -15.82 1 70.75 39 SER B N 1
ATOM 4024 C CA . SER B 1 39 ? 15.977 -46.906 -15.727 1 70.75 39 SER B CA 1
ATOM 4025 C C . SER B 1 39 ? 14.648 -47.5 -16.188 1 70.75 39 SER B C 1
ATOM 4027 O O . SER B 1 39 ? 14.617 -48.562 -16.812 1 70.75 39 SER B O 1
ATOM 4029 N N . ALA B 1 40 ? 13.695 -46.844 -15.781 1 63.03 40 ALA B N 1
ATOM 4030 C CA . ALA B 1 40 ? 12.375 -47.344 -16.188 1 63.03 40 ALA B CA 1
ATOM 4031 C C . ALA B 1 40 ? 12.242 -47.312 -17.719 1 63.03 40 ALA B C 1
ATOM 4033 O O . ALA B 1 40 ? 11.492 -48.125 -18.281 1 63.03 40 ALA B O 1
ATOM 4034 N N . ILE B 1 41 ? 13.078 -46.5 -18.297 1 61.31 41 ILE B N 1
ATOM 4035 C CA . ILE B 1 41 ? 13.055 -46.375 -19.75 1 61.31 41 ILE B CA 1
ATOM 4036 C C . ILE B 1 41 ? 13.953 -47.469 -20.375 1 61.31 41 ILE B C 1
ATOM 4038 O O . ILE B 1 41 ? 13.602 -48.062 -21.391 1 61.31 41 ILE B O 1
ATOM 4042 N N . LEU B 1 42 ? 15.023 -47.719 -19.641 1 61.28 42 LEU B N 1
ATOM 4043 C CA . LEU B 1 42 ? 16.062 -48.531 -20.297 1 61.28 42 LEU B CA 1
ATOM 4044 C C . LEU B 1 42 ? 15.93 -50 -19.906 1 61.28 42 LEU B C 1
ATOM 4046 O O . LEU B 1 42 ? 16.297 -50.875 -20.688 1 61.28 42 LEU B O 1
ATOM 4050 N N . ILE B 1 43 ? 15.352 -50.344 -18.703 1 59.31 43 ILE B N 1
ATOM 4051 C CA . ILE B 1 43 ? 15.352 -51.719 -18.172 1 59.31 43 ILE B CA 1
ATOM 4052 C C . ILE B 1 43 ? 14.461 -52.594 -19.047 1 59.31 43 ILE B C 1
ATOM 4054 O O . ILE B 1 43 ? 14.828 -53.719 -19.375 1 59.31 43 ILE B O 1
ATOM 4058 N N . PRO B 1 44 ? 13.242 -52.031 -19.266 1 54.75 44 PRO B N 1
ATOM 4059 C CA . PRO B 1 44 ? 12.375 -52.969 -19.984 1 54.75 44 PRO B CA 1
ATOM 4060 C C . PRO B 1 44 ? 12.953 -53.406 -21.328 1 54.75 44 PRO B C 1
ATOM 4062 O O . PRO B 1 44 ? 12.477 -54.375 -21.922 1 54.75 44 PRO B O 1
ATOM 4065 N N . LEU B 1 45 ? 14.062 -52.75 -21.719 1 53.88 45 LEU B N 1
ATOM 4066 C CA . LEU B 1 45 ? 14.703 -53.188 -22.953 1 53.88 45 LEU B CA 1
ATOM 4067 C C . LEU B 1 45 ? 15.492 -54.469 -22.734 1 53.88 45 LEU B C 1
ATOM 4069 O O . LEU B 1 45 ? 16.016 -55.062 -23.688 1 53.88 45 LEU B O 1
ATOM 4073 N N . ARG B 1 46 ? 15.32 -55.031 -21.484 1 53.19 46 ARG B N 1
ATOM 4074 C CA . ARG B 1 46 ? 15.984 -56.281 -21.141 1 53.19 46 ARG B CA 1
ATOM 4075 C C . ARG B 1 46 ? 15.328 -57.469 -21.844 1 53.19 46 ARG B C 1
ATOM 4077 O O . ARG B 1 46 ? 14.117 -57.656 -21.766 1 53.19 46 ARG B O 1
ATOM 4084 N N . GLY B 1 47 ? 16.109 -58.219 -22.547 1 52 47 GLY B N 1
ATOM 4085 C CA . GLY B 1 47 ? 15.734 -59.5 -23.172 1 52 47 GLY B CA 1
ATOM 4086 C C . GLY B 1 47 ? 15.094 -59.312 -24.531 1 52 47 GLY B C 1
ATOM 4087 O O . GLY B 1 47 ? 14.891 -60.281 -25.266 1 52 47 GLY B O 1
ATOM 4088 N N . HIS B 1 48 ? 14.609 -58.188 -24.719 1 50.72 48 HIS B N 1
ATOM 4089 C CA . HIS B 1 48 ? 13.93 -58.062 -26 1 50.72 48 HIS B CA 1
ATOM 4090 C C . HIS B 1 48 ? 14.805 -57.344 -27.016 1 50.72 48 HIS B C 1
ATOM 4092 O O . HIS B 1 48 ? 14.391 -57.125 -28.172 1 50.72 48 HIS B O 1
ATOM 4098 N N . THR B 1 49 ? 15.914 -56.781 -26.469 1 52.34 49 THR B N 1
ATOM 4099 C CA . THR B 1 49 ? 16.891 -56.25 -27.422 1 52.34 49 THR B CA 1
ATOM 4100 C C . THR B 1 49 ? 17.953 -57.312 -27.734 1 52.34 49 THR B C 1
ATOM 4102 O O . THR B 1 49 ? 18.094 -58.281 -27.016 1 52.34 49 THR B O 1
ATOM 4105 N N . TYR B 1 50 ? 18.422 -57.312 -28.938 1 46.72 50 TYR B N 1
ATOM 4106 C CA . TYR B 1 50 ? 19.453 -58.281 -29.344 1 46.72 50 TYR B CA 1
ATOM 4107 C C . TYR B 1 50 ? 20.547 -58.406 -28.281 1 46.72 50 TYR B C 1
ATOM 4109 O O . TYR B 1 50 ? 21.203 -59.438 -28.188 1 46.72 50 TYR B O 1
ATOM 4117 N N . VAL B 1 51 ? 20.859 -57.344 -27.547 1 49.44 51 VAL B N 1
ATOM 4118 C CA . VAL B 1 51 ? 21.984 -57.375 -26.609 1 49.44 51 VAL B CA 1
ATOM 4119 C C . VAL B 1 51 ? 21.484 -57.219 -25.188 1 49.44 51 VAL B C 1
ATOM 4121 O O . VAL B 1 51 ? 20.562 -56.438 -24.922 1 49.44 51 VAL B O 1
ATOM 4124 N N . ASP B 1 52 ? 21.594 -58.281 -24.328 1 56.22 52 ASP B N 1
ATOM 4125 C CA . ASP B 1 52 ? 21.266 -58.312 -22.922 1 56.22 52 ASP B CA 1
ATOM 4126 C C . ASP B 1 52 ? 21.781 -57.062 -22.188 1 56.22 52 ASP B C 1
ATOM 4128 O O . ASP B 1 52 ? 22.828 -57.125 -21.547 1 56.22 52 ASP B O 1
ATOM 4132 N N . PHE B 1 53 ? 21.562 -55.938 -22.625 1 59.09 53 PHE B N 1
ATOM 4133 C CA . PHE B 1 53 ? 22.047 -54.688 -22.031 1 59.09 53 PHE B CA 1
ATOM 4134 C C . PHE B 1 53 ? 21.938 -54.75 -20.516 1 59.09 53 PHE B C 1
ATOM 4136 O O . PHE B 1 53 ? 22.891 -54.406 -19.812 1 59.09 53 PHE B O 1
ATOM 4143 N N . ALA B 1 54 ? 20.812 -55.125 -20.016 1 60.47 54 ALA B N 1
ATOM 4144 C CA . ALA B 1 54 ? 20.578 -55.062 -18.578 1 60.47 54 ALA B CA 1
ATOM 4145 C C . ALA B 1 54 ? 21.469 -56.031 -17.828 1 60.47 54 ALA B C 1
ATOM 4147 O O . ALA B 1 54 ? 22.062 -55.688 -16.812 1 60.47 54 ALA B O 1
ATOM 4148 N N . GLN B 1 55 ? 21.469 -57.219 -18.391 1 61.81 55 GLN B N 1
ATOM 4149 C CA . GLN B 1 55 ? 22.234 -58.219 -17.656 1 61.81 55 GLN B CA 1
ATOM 4150 C C . GLN B 1 55 ? 23.734 -57.875 -17.688 1 61.81 55 GLN B C 1
ATOM 4152 O O . GLN B 1 55 ? 24.438 -58.031 -16.688 1 61.81 55 GLN B O 1
ATOM 4157 N N . ARG B 1 56 ? 24.25 -57.312 -18.828 1 70 56 ARG B N 1
ATOM 4158 C CA . ARG B 1 56 ? 25.688 -57.062 -18.953 1 70 56 ARG B CA 1
ATOM 4159 C C . ARG B 1 56 ? 26.078 -55.781 -18.234 1 70 56 ARG B C 1
ATOM 4161 O O . ARG B 1 56 ? 27.156 -55.688 -17.656 1 70 56 ARG B O 1
ATOM 4168 N N . ASN B 1 57 ? 25.172 -54.812 -18.188 1 77.56 57 ASN B N 1
ATOM 4169 C CA . ASN B 1 57 ? 25.578 -53.5 -17.734 1 77.56 57 ASN B CA 1
ATOM 4170 C C . ASN B 1 57 ? 24.984 -53.188 -16.359 1 77.56 57 ASN B C 1
ATOM 4172 O O . ASN B 1 57 ? 25.281 -52.125 -15.781 1 77.56 57 ASN B O 1
ATOM 4176 N N . LEU B 1 58 ? 24.234 -54.125 -15.75 1 78.44 58 LEU B N 1
ATOM 4177 C CA . LEU B 1 58 ? 23.531 -53.844 -14.508 1 78.44 58 LEU B CA 1
ATOM 4178 C C . LEU B 1 58 ? 24.516 -53.531 -13.383 1 78.44 58 LEU B C 1
ATOM 4180 O O . LEU B 1 58 ? 24.344 -52.562 -12.648 1 78.44 58 LEU B O 1
ATOM 4184 N N . PRO B 1 59 ? 25.531 -54.375 -13.281 1 82.12 59 PRO B N 1
ATOM 4185 C CA . PRO B 1 59 ? 26.453 -54.031 -12.195 1 82.12 59 PRO B CA 1
ATOM 4186 C C . PRO B 1 59 ? 27.141 -52.688 -12.406 1 82.12 59 PRO B C 1
ATOM 4188 O O . PRO B 1 59 ? 27.312 -51.906 -11.453 1 82.12 59 PRO B O 1
ATOM 4191 N N . VAL B 1 60 ? 27.5 -52.375 -13.664 1 86.62 60 VAL B N 1
ATOM 4192 C CA . VAL B 1 60 ? 28.188 -51.125 -13.953 1 86.62 60 VAL B CA 1
ATOM 4193 C C . VAL B 1 60 ? 27.234 -49.938 -13.719 1 86.62 60 VAL B C 1
ATOM 4195 O O . VAL B 1 60 ? 27.609 -48.938 -13.125 1 86.62 60 VAL B O 1
ATOM 4198 N N . VAL B 1 61 ? 26.016 -50.094 -14.109 1 86.19 61 VAL B N 1
ATOM 4199 C CA . VAL B 1 61 ? 25.016 -49.031 -13.945 1 86.19 61 VAL B CA 1
ATOM 4200 C C . VAL B 1 61 ? 24.75 -48.781 -12.461 1 86.19 61 VAL B C 1
ATOM 4202 O O . VAL B 1 61 ? 24.641 -47.656 -12.016 1 86.19 61 VAL B O 1
ATOM 4205 N N . SER B 1 62 ? 24.672 -49.906 -11.68 1 86.75 62 SER B N 1
ATOM 4206 C CA . SER B 1 62 ? 24.422 -49.781 -10.25 1 86.75 62 SER B CA 1
ATOM 4207 C C . SER B 1 62 ? 25.562 -49.031 -9.547 1 86.75 62 SER B C 1
ATOM 4209 O O . SER B 1 62 ? 25.312 -48.156 -8.719 1 86.75 62 SER B O 1
ATOM 4211 N N . VAL B 1 63 ? 26.734 -49.375 -9.961 1 90.94 63 VAL B N 1
ATOM 4212 C CA . VAL B 1 63 ? 27.891 -48.719 -9.367 1 90.94 63 VAL B CA 1
ATOM 4213 C C . VAL B 1 63 ? 27.891 -47.25 -9.766 1 90.94 63 VAL B C 1
ATOM 4215 O O . VAL B 1 63 ? 28.141 -46.375 -8.93 1 90.94 63 VAL B O 1
ATOM 4218 N N . LEU B 1 64 ? 27.594 -46.938 -11 1 92 64 LEU B N 1
ATOM 4219 C CA . LEU B 1 64 ? 27.609 -45.562 -11.5 1 92 64 LEU B CA 1
ATOM 4220 C C . LEU B 1 64 ? 26.5 -44.75 -10.836 1 92 64 LEU B C 1
ATOM 4222 O O . LEU B 1 64 ? 26.688 -43.562 -10.578 1 92 64 LEU B O 1
ATOM 4226 N N . VAL B 1 65 ? 25.344 -45.375 -10.57 1 91.31 65 VAL B N 1
ATOM 4227 C CA . VAL B 1 65 ? 24.25 -44.688 -9.914 1 91.31 65 VAL B CA 1
ATOM 4228 C C . VAL B 1 65 ? 24.641 -44.312 -8.492 1 91.31 65 VAL B C 1
ATOM 4230 O O . VAL B 1 65 ? 24.438 -43.188 -8.062 1 91.31 65 VAL B O 1
ATOM 4233 N N . VAL B 1 66 ? 25.234 -45.281 -7.77 1 93.19 66 VAL B N 1
ATOM 4234 C CA . VAL B 1 66 ? 25.641 -45.031 -6.395 1 93.19 66 VAL B CA 1
ATOM 4235 C C . VAL B 1 66 ? 26.719 -43.938 -6.363 1 93.19 66 VAL B C 1
ATOM 4237 O O . VAL B 1 66 ? 26.641 -43 -5.57 1 93.19 66 VAL B O 1
ATOM 4240 N N . LEU B 1 67 ? 27.672 -44.094 -7.281 1 94.5 67 LEU B N 1
ATOM 4241 C CA . LEU B 1 67 ? 28.734 -43.094 -7.363 1 94.5 67 LEU B CA 1
ATOM 4242 C C . LEU B 1 67 ? 28.172 -41.719 -7.742 1 94.5 67 LEU B C 1
ATOM 4244 O O . LEU B 1 67 ? 28.641 -40.688 -7.246 1 94.5 67 LEU B O 1
ATOM 4248 N N . GLY B 1 68 ? 27.219 -41.75 -8.648 1 95 68 GLY B N 1
ATOM 4249 C CA . GLY B 1 68 ? 26.562 -40.5 -9.031 1 95 68 GLY B CA 1
ATOM 4250 C C . GLY B 1 68 ? 25.859 -39.812 -7.879 1 95 68 GLY B C 1
ATOM 4251 O O . GLY B 1 68 ? 26 -38.594 -7.684 1 95 68 GLY B O 1
ATOM 4252 N N . ILE B 1 69 ? 25.109 -40.562 -7.102 1 94.69 69 ILE B N 1
ATOM 4253 C CA . ILE B 1 69 ? 24.375 -40.062 -5.957 1 94.69 69 ILE B CA 1
ATOM 4254 C C . ILE B 1 69 ? 25.344 -39.469 -4.945 1 94.69 69 ILE B C 1
ATOM 4256 O O . ILE B 1 69 ? 25.156 -38.344 -4.473 1 94.69 69 ILE B O 1
ATOM 4260 N N . ILE B 1 70 ? 26.375 -40.156 -4.703 1 94.88 70 ILE B N 1
ATOM 4261 C CA . ILE B 1 70 ? 27.375 -39.719 -3.73 1 94.88 70 ILE B CA 1
ATOM 4262 C C . ILE B 1 70 ? 28.094 -38.5 -4.262 1 94.88 70 ILE B C 1
ATOM 4264 O O . ILE B 1 70 ? 28.281 -37.5 -3.531 1 94.88 70 ILE B O 1
ATOM 4268 N N . SER B 1 71 ? 28.453 -38.531 -5.512 1 95.56 71 SER B N 1
ATOM 4269 C CA . SER B 1 71 ? 29.188 -37.406 -6.113 1 95.56 71 SER B CA 1
ATOM 4270 C C . SER B 1 71 ? 28.359 -36.125 -6.094 1 95.56 71 SER B C 1
ATOM 4272 O O . SER B 1 71 ? 28.875 -35.062 -5.766 1 95.56 71 SER B O 1
ATOM 4274 N N . VAL B 1 72 ? 27.078 -36.25 -6.418 1 95.81 72 VAL B N 1
ATOM 4275 C CA . VAL B 1 72 ? 26.203 -35.062 -6.461 1 95.81 72 VAL B CA 1
ATOM 4276 C C . VAL B 1 72 ? 25.984 -34.531 -5.043 1 95.81 72 VAL B C 1
ATOM 4278 O O . VAL B 1 72 ? 25.984 -33.344 -4.82 1 95.81 72 VAL B O 1
ATOM 4281 N N . ALA B 1 73 ? 25.828 -35.438 -4.109 1 95.25 73 ALA B N 1
ATOM 4282 C CA . ALA B 1 73 ? 25.641 -35.031 -2.717 1 95.25 73 ALA B CA 1
ATOM 4283 C C . ALA B 1 73 ? 26.875 -34.312 -2.182 1 95.25 73 ALA B C 1
ATOM 4285 O O . ALA B 1 73 ? 26.766 -33.25 -1.571 1 95.25 73 ALA B O 1
ATOM 4286 N N . VAL B 1 74 ? 27.984 -34.875 -2.498 1 95.19 74 VAL B N 1
ATOM 4287 C CA . VAL B 1 74 ? 29.234 -34.312 -2.014 1 95.19 74 VAL B CA 1
ATOM 4288 C C . VAL B 1 74 ? 29.5 -33 -2.719 1 95.19 74 VAL B C 1
ATOM 4290 O O . VAL B 1 74 ? 29.875 -32 -2.078 1 95.19 74 VAL B O 1
ATOM 4293 N N . ALA B 1 75 ? 29.359 -32.969 -3.998 1 95.12 75 ALA B N 1
ATOM 4294 C CA . ALA B 1 75 ? 29.562 -31.75 -4.75 1 95.12 75 ALA B CA 1
ATOM 4295 C C . ALA B 1 75 ? 28.594 -30.656 -4.285 1 95.12 75 ALA B C 1
ATOM 4297 O O . ALA B 1 75 ? 28.984 -29.484 -4.195 1 95.12 75 ALA B O 1
ATOM 4298 N N . GLY B 1 76 ? 27.375 -31.078 -4.039 1 92.38 76 GLY B N 1
ATOM 4299 C CA . GLY B 1 76 ? 26.391 -30.141 -3.506 1 92.38 76 GLY B CA 1
ATOM 4300 C C . GLY B 1 76 ? 26.812 -29.531 -2.182 1 92.38 76 GLY B C 1
ATOM 4301 O O . GLY B 1 76 ? 26.734 -28.312 -1.998 1 92.38 76 GLY B O 1
ATOM 4302 N N . ALA B 1 77 ? 27.297 -30.359 -1.325 1 92.5 77 ALA B N 1
ATOM 4303 C CA . ALA B 1 77 ? 27.766 -29.875 -0.022 1 92.5 77 ALA B CA 1
ATOM 4304 C C . ALA B 1 77 ? 28.953 -28.953 -0.171 1 92.5 77 ALA B C 1
ATOM 4306 O O . ALA B 1 77 ? 29.047 -27.938 0.522 1 92.5 77 ALA B O 1
ATOM 4307 N N . LEU B 1 78 ? 29.766 -29.203 -1.104 1 93.19 78 LEU B N 1
ATOM 4308 C CA . LEU B 1 78 ? 31 -28.438 -1.283 1 93.19 78 LEU B CA 1
ATOM 4309 C C . LEU B 1 78 ? 30.688 -27.047 -1.857 1 93.19 78 LEU B C 1
ATOM 4311 O O . LEU B 1 78 ? 31.359 -26.062 -1.511 1 93.19 78 LEU B O 1
ATOM 4315 N N . ILE B 1 79 ? 29.734 -26.984 -2.672 1 91.94 79 ILE B N 1
ATOM 4316 C CA . ILE B 1 79 ? 29.453 -25.703 -3.301 1 91.94 79 ILE B CA 1
ATOM 4317 C C . ILE B 1 79 ? 28.672 -24.812 -2.334 1 91.94 79 ILE B C 1
ATOM 4319 O O . ILE B 1 79 ? 28.781 -23.594 -2.369 1 91.94 79 ILE B O 1
ATOM 4323 N N . LEU B 1 80 ? 27.922 -25.422 -1.443 1 92.25 80 LEU B N 1
ATOM 4324 C CA . LEU B 1 80 ? 27.094 -24.656 -0.524 1 92.25 80 LEU B CA 1
ATOM 4325 C C . LEU B 1 80 ? 27.891 -24.25 0.715 1 92.25 80 LEU B C 1
ATOM 4327 O O . LEU B 1 80 ? 27.594 -23.234 1.34 1 92.25 80 LEU B O 1
ATOM 4331 N N . ALA B 1 81 ? 28.922 -24.906 1.056 1 92.12 81 ALA B N 1
ATOM 4332 C CA . ALA B 1 81 ? 29.656 -24.766 2.309 1 92.12 81 ALA B CA 1
ATOM 4333 C C . ALA B 1 81 ? 30.188 -23.344 2.467 1 92.12 81 ALA B C 1
ATOM 4335 O O . ALA B 1 81 ? 30.016 -22.719 3.518 1 92.12 81 ALA B O 1
ATOM 4336 N N . PRO B 1 82 ? 30.75 -22.766 1.419 1 90 82 PRO B N 1
ATOM 4337 C CA . PRO B 1 82 ? 31.281 -21.422 1.587 1 90 82 PRO B CA 1
ATOM 4338 C C . PRO B 1 82 ? 30.172 -20.391 1.839 1 90 82 PRO B C 1
ATOM 4340 O O . PRO B 1 82 ? 30.422 -19.375 2.514 1 90 82 PRO B O 1
ATOM 4343 N N . THR B 1 83 ? 29.078 -20.672 1.257 1 90.38 83 THR B N 1
ATOM 4344 C CA . THR B 1 83 ? 27.969 -19.734 1.418 1 90.38 83 THR B CA 1
ATOM 4345 C C . THR B 1 83 ? 27.422 -19.781 2.842 1 90.38 83 THR B C 1
ATOM 4347 O O . THR B 1 83 ? 27.031 -18.766 3.398 1 90.38 83 THR B O 1
ATOM 4350 N N . LEU B 1 84 ? 27.5 -20.922 3.479 1 90.19 84 LEU B N 1
ATOM 4351 C CA . LEU B 1 84 ? 26.953 -21.078 4.82 1 90.19 84 LEU B CA 1
ATOM 4352 C C . LEU B 1 84 ? 27.859 -20.438 5.859 1 90.19 84 LEU B C 1
ATOM 4354 O O . LEU B 1 84 ? 27.438 -20.156 6.98 1 90.19 84 LEU B O 1
ATOM 4358 N N . GLN B 1 85 ? 29.016 -20.156 5.48 1 87.88 85 GLN B N 1
ATOM 4359 C CA . GLN B 1 85 ? 29.984 -19.562 6.406 1 87.88 85 GLN B CA 1
ATOM 4360 C C . GLN B 1 85 ? 29.609 -18.125 6.734 1 87.88 85 GLN B C 1
ATOM 4362 O O . GLN B 1 85 ? 29.844 -17.656 7.848 1 87.88 85 GLN B O 1
ATOM 4367 N N . TRP B 1 86 ? 29.047 -17.5 5.75 1 87.56 86 TRP B N 1
ATOM 4368 C CA . TRP B 1 86 ? 28.641 -16.125 6.031 1 87.56 86 TRP B CA 1
ATOM 4369 C C . TRP B 1 86 ? 27.141 -16.047 6.312 1 87.56 86 TRP B C 1
ATOM 4371 O O . TRP B 1 86 ? 26.688 -15.164 7.039 1 87.56 86 TRP B O 1
ATOM 4381 N N . PHE B 1 87 ? 26.359 -16.938 5.793 1 87.69 87 PHE B N 1
ATOM 4382 C CA . PHE B 1 87 ? 24.906 -16.891 5.906 1 87.69 87 PHE B CA 1
ATOM 4383 C C . PHE B 1 87 ? 24.453 -17.219 7.324 1 87.69 87 PHE B C 1
ATOM 4385 O O . PHE B 1 87 ? 23.609 -16.531 7.895 1 87.69 87 PHE B O 1
ATOM 4392 N N . VAL B 1 88 ? 25.047 -18.203 7.996 1 86.5 88 VAL B N 1
ATOM 4393 C CA . VAL B 1 88 ? 24.547 -18.719 9.266 1 86.5 88 VAL B CA 1
ATOM 4394 C C . VAL B 1 88 ? 24.891 -17.75 10.391 1 86.5 88 VAL B C 1
ATOM 4396 O O . VAL B 1 88 ? 24.031 -17.391 11.203 1 86.5 88 VAL B O 1
ATOM 4399 N N . PRO B 1 89 ? 26.109 -17.141 10.438 1 80 89 PRO B N 1
ATOM 4400 C CA . PRO B 1 89 ? 26.422 -16.156 11.477 1 80 89 PRO B CA 1
ATOM 4401 C C . PRO B 1 89 ? 25.688 -14.828 11.266 1 80 89 PRO B C 1
ATOM 4403 O O . PRO B 1 89 ? 25.594 -14.016 12.195 1 80 89 PRO B O 1
ATOM 4406 N N . GLY B 1 90 ? 25.141 -14.695 10.008 1 81.62 90 GLY B N 1
ATOM 4407 C CA . GLY B 1 90 ? 24.391 -13.477 9.742 1 81.62 90 GLY B CA 1
ATOM 4408 C C . GLY B 1 90 ? 25.266 -12.312 9.336 1 81.62 90 GLY B C 1
ATOM 4409 O O . GLY B 1 90 ? 24.906 -11.148 9.57 1 81.62 90 GLY B O 1
ATOM 4410 N N . HIS B 1 91 ? 26.484 -12.578 8.82 1 80.88 91 HIS B N 1
ATOM 4411 C CA . HIS B 1 91 ? 27.359 -11.531 8.32 1 80.88 91 HIS B CA 1
ATOM 4412 C C . HIS B 1 91 ? 26.891 -11.008 6.973 1 80.88 91 HIS B C 1
ATOM 4414 O O . HIS B 1 91 ? 26.375 -11.766 6.148 1 80.88 91 HIS B O 1
ATOM 4420 N N . PRO B 1 92 ? 26.953 -9.695 6.723 1 80.88 92 PRO B N 1
ATOM 4421 C CA . PRO B 1 92 ? 26.625 -9.18 5.391 1 80.88 92 PRO B CA 1
ATOM 4422 C C . PRO B 1 92 ? 27.562 -9.703 4.305 1 80.88 92 PRO B C 1
ATOM 4424 O O . PRO B 1 92 ? 28.781 -9.727 4.5 1 80.88 92 PRO B O 1
ATOM 4427 N N . PRO B 1 93 ? 27 -10.18 3.326 1 81.56 93 PRO B N 1
ATOM 4428 C CA . PRO B 1 93 ? 27.828 -10.781 2.279 1 81.56 93 PRO B CA 1
ATOM 4429 C C . PRO B 1 93 ? 28.641 -9.75 1.493 1 81.56 93 PRO B C 1
ATOM 4431 O O . PRO B 1 93 ? 28.188 -8.609 1.34 1 81.56 93 PRO B O 1
ATOM 4434 N N . THR B 1 94 ? 29.828 -10.094 1.211 1 85.62 94 THR B N 1
ATOM 4435 C CA . THR B 1 94 ? 30.641 -9.289 0.302 1 85.62 94 THR B CA 1
ATOM 4436 C C . THR B 1 94 ? 30.109 -9.391 -1.125 1 85.62 94 THR B C 1
ATOM 4438 O O . THR B 1 94 ? 29.203 -10.18 -1.407 1 85.62 94 THR B O 1
ATOM 4441 N N . LYS B 1 95 ? 30.594 -8.555 -2.062 1 83.12 95 LYS B N 1
ATOM 4442 C CA . LYS B 1 95 ? 30.172 -8.562 -3.457 1 83.12 95 LYS B CA 1
ATOM 4443 C C . LYS B 1 95 ? 30.438 -9.914 -4.109 1 83.12 95 LYS B C 1
ATOM 4445 O O . LYS B 1 95 ? 29.609 -10.43 -4.863 1 83.12 95 LYS B O 1
ATOM 4450 N N . ALA B 1 96 ? 31.578 -10.406 -3.732 1 86.31 96 ALA B N 1
ATOM 4451 C CA . ALA B 1 96 ? 31.953 -11.695 -4.305 1 86.31 96 ALA B CA 1
ATOM 4452 C C . ALA B 1 96 ? 31.047 -12.812 -3.768 1 86.31 96 ALA B C 1
ATOM 4454 O O . ALA B 1 96 ? 30.656 -13.703 -4.516 1 86.31 96 ALA B O 1
ATOM 4455 N N . GLN B 1 97 ? 30.75 -12.719 -2.504 1 86.44 97 GLN B N 1
ATOM 4456 C CA . GLN B 1 97 ? 29.891 -13.711 -1.875 1 86.44 97 GLN B CA 1
ATOM 4457 C C . GLN B 1 97 ? 28.453 -13.625 -2.408 1 86.44 97 GLN B C 1
ATOM 4459 O O . GLN B 1 97 ? 27.797 -14.648 -2.578 1 86.44 97 GLN B O 1
ATOM 4464 N N . ARG B 1 98 ? 28.047 -12.492 -2.76 1 82.44 98 ARG B N 1
ATOM 4465 C CA . ARG B 1 98 ? 26.719 -12.289 -3.354 1 82.44 98 ARG B CA 1
ATOM 4466 C C . ARG B 1 98 ? 26.641 -12.938 -4.734 1 82.44 98 ARG B C 1
ATOM 4468 O O . ARG B 1 98 ? 25.672 -13.633 -5.039 1 82.44 98 ARG B O 1
ATOM 4475 N N . GLU B 1 99 ? 27.656 -12.695 -5.445 1 82.44 99 GLU B N 1
ATOM 4476 C CA . GLU B 1 99 ? 27.672 -13.266 -6.789 1 82.44 99 GLU B CA 1
ATOM 4477 C C . GLU B 1 99 ? 27.719 -14.789 -6.742 1 82.44 99 GLU B C 1
ATOM 4479 O O . GLU B 1 99 ? 27.078 -15.469 -7.543 1 82.44 99 GLU B O 1
ATOM 4484 N N . ALA B 1 100 ? 28.5 -15.289 -5.824 1 85.75 100 ALA B N 1
ATOM 4485 C CA . ALA B 1 100 ? 28.594 -16.734 -5.668 1 85.75 100 ALA B CA 1
ATOM 4486 C C . ALA B 1 100 ? 27.25 -17.328 -5.262 1 85.75 100 ALA B C 1
ATOM 4488 O O . ALA B 1 100 ? 26.875 -18.406 -5.73 1 85.75 100 ALA B O 1
ATOM 4489 N N . ALA B 1 101 ? 26.578 -16.672 -4.406 1 83.94 101 ALA B N 1
ATOM 4490 C CA . ALA B 1 101 ? 25.266 -17.125 -3.947 1 83.94 101 ALA B CA 1
ATOM 4491 C C . ALA B 1 101 ? 24.266 -17.156 -5.094 1 83.94 101 ALA B C 1
ATOM 4493 O O . ALA B 1 101 ? 23.422 -18.047 -5.168 1 83.94 101 ALA B O 1
ATOM 4494 N N . LEU B 1 102 ? 24.438 -16.234 -6.047 1 77.56 102 LEU B N 1
ATOM 4495 C CA . LEU B 1 102 ? 23.516 -16.141 -7.172 1 77.56 102 LEU B CA 1
ATOM 4496 C C . LEU B 1 102 ? 23.812 -17.219 -8.211 1 77.56 102 LEU B C 1
ATOM 4498 O O . LEU B 1 102 ? 22.938 -17.562 -9.008 1 77.56 102 LEU B O 1
ATOM 4502 N N . ARG B 1 103 ? 24.953 -17.75 -8.172 1 82.94 103 ARG B N 1
ATOM 4503 C CA . ARG B 1 103 ? 25.344 -18.75 -9.148 1 82.94 103 ARG B CA 1
ATOM 4504 C C . ARG B 1 103 ? 25.094 -20.156 -8.602 1 82.94 103 ARG B C 1
ATOM 4506 O O . ARG B 1 103 ? 25.328 -21.156 -9.305 1 82.94 103 ARG B O 1
ATOM 4513 N N . LEU B 1 104 ? 24.641 -20.219 -7.418 1 86.38 104 LEU B N 1
ATOM 4514 C CA . LEU B 1 104 ? 24.438 -21.531 -6.805 1 86.38 104 LEU B CA 1
ATOM 4515 C C . LEU B 1 104 ? 23.453 -22.375 -7.613 1 86.38 104 LEU B C 1
ATOM 4517 O O . LEU B 1 104 ? 23.688 -23.562 -7.82 1 86.38 104 LEU B O 1
ATOM 4521 N N . GLY B 1 105 ? 22.391 -21.797 -8.102 1 80.88 105 GLY B N 1
ATOM 4522 C CA . GLY B 1 105 ? 21.422 -22.516 -8.922 1 80.88 105 GLY B CA 1
ATOM 4523 C C . GLY B 1 105 ? 22.016 -23.094 -10.188 1 80.88 105 GLY B C 1
ATOM 4524 O O . GLY B 1 105 ? 21.781 -24.25 -10.516 1 80.88 105 GLY B O 1
ATOM 4525 N N . GLY B 1 106 ? 22.781 -22.281 -10.844 1 83.62 106 GLY B N 1
ATOM 4526 C CA . GLY B 1 106 ? 23.453 -22.734 -12.047 1 83.62 106 GLY B CA 1
ATOM 4527 C C . GLY B 1 106 ? 24.484 -23.812 -11.773 1 83.62 106 GLY B C 1
ATOM 4528 O O . GLY B 1 106 ? 24.594 -24.781 -12.523 1 83.62 106 GLY B O 1
ATOM 4529 N N . ARG B 1 107 ? 25.234 -23.625 -10.766 1 89.31 107 ARG B N 1
ATOM 4530 C CA . ARG B 1 107 ? 26.266 -24.594 -10.406 1 89.31 107 ARG B CA 1
ATOM 4531 C C . ARG B 1 107 ? 25.656 -25.938 -10.055 1 89.31 107 ARG B C 1
ATOM 4533 O O . ARG B 1 107 ? 26.188 -26.984 -10.438 1 89.31 107 ARG B O 1
ATOM 4540 N N . GLN B 1 108 ? 24.594 -25.812 -9.367 1 90.69 108 GLN B N 1
ATOM 4541 C CA . GLN B 1 108 ? 23.953 -27.078 -9.016 1 90.69 108 GLN B CA 1
ATOM 4542 C C . GLN B 1 108 ? 23.438 -27.797 -10.258 1 90.69 108 GLN B C 1
ATOM 4544 O O . GLN B 1 108 ? 23.547 -29.031 -10.352 1 90.69 108 GLN B O 1
ATOM 4549 N N . SER B 1 109 ? 22.859 -27.078 -11.18 1 89 109 SER B N 1
ATOM 4550 C CA . SER B 1 109 ? 22.391 -27.688 -12.414 1 89 109 SER B CA 1
ATOM 4551 C C . SER B 1 109 ? 23.547 -28.312 -13.188 1 89 109 SER B C 1
ATOM 4553 O O . SER B 1 109 ? 23.406 -29.406 -13.742 1 89 109 SER B O 1
ATOM 4555 N N . LEU B 1 110 ? 24.641 -27.688 -13.133 1 92 110 LEU B N 1
ATOM 4556 C CA . LEU B 1 110 ? 25.812 -28.203 -13.82 1 92 110 LEU B CA 1
ATOM 4557 C C . LEU B 1 110 ? 26.312 -29.484 -13.156 1 92 110 LEU B C 1
ATOM 4559 O O . LEU B 1 110 ? 26.766 -30.406 -13.844 1 92 110 LEU B O 1
ATOM 4563 N N . ILE B 1 111 ? 26.266 -29.5 -11.906 1 94.75 111 ILE B N 1
ATOM 4564 C CA . ILE B 1 111 ? 26.688 -30.688 -11.164 1 94.75 111 ILE B CA 1
ATOM 4565 C C . ILE B 1 111 ? 25.797 -31.875 -11.531 1 94.75 111 ILE B C 1
ATOM 4567 O O . ILE B 1 111 ? 26.297 -32.969 -11.812 1 94.75 111 ILE B O 1
ATOM 4571 N N . LEU B 1 112 ? 24.531 -31.641 -11.57 1 94.12 112 LEU B N 1
ATOM 4572 C CA . LEU B 1 112 ? 23.594 -32.719 -11.859 1 94.12 112 LEU B CA 1
ATOM 4573 C C . LEU B 1 112 ? 23.719 -33.156 -13.312 1 94.12 112 LEU B C 1
ATOM 4575 O O . LEU B 1 112 ? 23.828 -34.375 -13.586 1 94.12 112 LEU B O 1
ATOM 4579 N N . VAL B 1 113 ? 23.766 -32.25 -14.242 1 92.38 113 VAL B N 1
ATOM 4580 C CA . VAL B 1 113 ? 23.922 -32.594 -15.656 1 92.38 113 VAL B CA 1
ATOM 4581 C C . VAL B 1 113 ? 25.281 -33.219 -15.891 1 92.38 113 VAL B C 1
ATOM 4583 O O . VAL B 1 113 ? 25.391 -34.188 -16.656 1 92.38 113 VAL B O 1
ATOM 4586 N N . GLY B 1 114 ? 26.297 -32.719 -15.242 1 94.56 114 GLY B N 1
ATOM 4587 C CA . GLY B 1 114 ? 27.641 -33.281 -15.367 1 94.56 114 GLY B CA 1
ATOM 4588 C C . GLY B 1 114 ? 27.734 -34.719 -14.875 1 94.56 114 GLY B C 1
ATOM 4589 O O . GLY B 1 114 ? 28.391 -35.562 -15.5 1 94.56 114 GLY B O 1
ATOM 4590 N N . ALA B 1 115 ? 27.109 -34.938 -13.742 1 95.31 115 ALA B N 1
ATOM 4591 C CA . ALA B 1 115 ? 27.109 -36.312 -13.219 1 95.31 115 ALA B CA 1
ATOM 4592 C C . ALA B 1 115 ? 26.438 -37.281 -14.195 1 95.31 115 ALA B C 1
ATOM 4594 O O . ALA B 1 115 ? 26.922 -38.406 -14.398 1 95.31 115 ALA B O 1
ATOM 4595 N N . TRP B 1 116 ? 25.359 -36.906 -14.797 1 92.75 116 TRP B N 1
ATOM 4596 C CA . TRP B 1 116 ? 24.672 -37.75 -15.781 1 92.75 116 TRP B CA 1
ATOM 4597 C C . TRP B 1 116 ? 25.531 -37.938 -17.031 1 92.75 116 TRP B C 1
ATOM 4599 O O . TRP B 1 116 ? 25.625 -39.031 -17.562 1 92.75 116 TRP B O 1
ATOM 4609 N N . ALA B 1 117 ? 26.141 -36.875 -17.469 1 93.31 117 ALA B N 1
ATOM 4610 C CA . ALA B 1 117 ? 27.016 -36.938 -18.641 1 93.31 117 ALA B CA 1
ATOM 4611 C C . ALA B 1 117 ? 28.203 -37.875 -18.391 1 93.31 117 ALA B C 1
ATOM 4613 O O . ALA B 1 117 ? 28.562 -38.656 -19.266 1 93.31 117 ALA B O 1
ATOM 4614 N N . ALA B 1 118 ? 28.766 -37.75 -17.25 1 94.81 118 ALA B N 1
ATOM 4615 C CA . ALA B 1 118 ? 29.906 -38.594 -16.891 1 94.81 118 ALA B CA 1
ATOM 4616 C C . ALA B 1 118 ? 29.5 -40.062 -16.844 1 94.81 118 ALA B C 1
ATOM 4618 O O . ALA B 1 118 ? 30.203 -40.938 -17.375 1 94.81 118 ALA B O 1
ATOM 4619 N N . SER B 1 119 ? 28.438 -40.344 -16.156 1 92.44 119 SER B N 1
ATOM 4620 C CA . SER B 1 119 ? 27.938 -41.719 -16.094 1 92.44 119 SER B CA 1
ATOM 4621 C C . SER B 1 119 ? 27.609 -42.281 -17.484 1 92.44 119 SER B C 1
ATOM 4623 O O . SER B 1 119 ? 27.938 -43.406 -17.797 1 92.44 119 SER B O 1
ATOM 4625 N N . GLY B 1 120 ? 26.984 -41.469 -18.328 1 89.38 120 GLY B N 1
ATOM 4626 C CA . GLY B 1 120 ? 26.688 -41.844 -19.703 1 89.38 120 GLY B CA 1
ATOM 4627 C C . GLY B 1 120 ? 27.938 -42.125 -20.516 1 89.38 120 GLY B C 1
ATOM 4628 O O . GLY B 1 120 ? 27.984 -43.094 -21.281 1 89.38 120 GLY B O 1
ATOM 4629 N N . ALA B 1 121 ? 28.906 -41.312 -20.297 1 92.75 121 ALA B N 1
ATOM 4630 C CA . ALA B 1 121 ? 30.172 -41.5 -21.031 1 92.75 121 ALA B CA 1
ATOM 4631 C C . ALA B 1 121 ? 30.844 -42.812 -20.656 1 92.75 121 ALA B C 1
ATOM 4633 O O . ALA B 1 121 ? 31.344 -43.531 -21.531 1 92.75 121 ALA B O 1
ATOM 4634 N N . VAL B 1 122 ? 30.875 -43.125 -19.375 1 92.69 122 VAL B N 1
ATOM 4635 C CA . VAL B 1 122 ? 31.469 -44.375 -18.922 1 92.69 122 VAL B CA 1
ATOM 4636 C C . VAL B 1 122 ? 30.719 -45.562 -19.531 1 92.69 122 VAL B C 1
ATOM 4638 O O . VAL B 1 122 ? 31.344 -46.5 -20.031 1 92.69 122 VAL B O 1
ATOM 4641 N N . LEU B 1 123 ? 29.438 -45.469 -19.531 1 87.94 123 LEU B N 1
ATOM 4642 C CA . LEU B 1 123 ? 28.641 -46.562 -20.062 1 87.94 123 LEU B CA 1
ATOM 4643 C C . LEU B 1 123 ? 28.828 -46.688 -21.578 1 87.94 123 LEU B C 1
ATOM 4645 O O . LEU B 1 123 ? 28.891 -47.812 -22.094 1 87.94 123 LEU B O 1
ATOM 4649 N N . MET B 1 124 ? 28.953 -45.562 -22.219 1 87.88 124 MET B N 1
ATOM 4650 C CA . MET B 1 124 ? 29.172 -45.562 -23.672 1 87.88 124 MET B CA 1
ATOM 4651 C C . MET B 1 124 ? 30.547 -46.125 -24.016 1 87.88 124 MET B C 1
ATOM 4653 O O . MET B 1 124 ? 30.688 -46.875 -24.969 1 87.88 124 MET B O 1
ATOM 4657 N N . LEU B 1 125 ? 31.484 -45.812 -23.25 1 89.81 125 LEU B N 1
ATOM 4658 C CA . LEU B 1 125 ? 32.844 -46.312 -23.484 1 89.81 125 LEU B CA 1
ATOM 4659 C C . LEU B 1 125 ? 32.906 -47.812 -23.266 1 89.81 125 LEU B C 1
ATOM 4661 O O . LEU B 1 125 ? 33.562 -48.531 -24.031 1 89.81 125 LEU B O 1
ATOM 4665 N N . LEU B 1 126 ? 32.25 -48.281 -22.234 1 87.88 126 LEU B N 1
ATOM 4666 C CA . LEU B 1 126 ? 32.25 -49.719 -21.922 1 87.88 126 LEU B CA 1
ATOM 4667 C C . LEU B 1 126 ? 31.484 -50.5 -22.969 1 87.88 126 LEU B C 1
ATOM 4669 O O . LEU B 1 126 ? 31.781 -51.688 -23.203 1 87.88 126 LEU B O 1
ATOM 4673 N N . ASN B 1 127 ? 30.516 -49.781 -23.594 1 83.62 127 ASN B N 1
ATOM 4674 C CA . ASN B 1 127 ? 29.703 -50.469 -24.594 1 83.62 127 ASN B CA 1
ATOM 4675 C C . ASN B 1 127 ? 30.016 -49.969 -26 1 83.62 127 ASN B C 1
ATOM 4677 O O . ASN B 1 127 ? 29.172 -50.062 -26.891 1 83.62 127 ASN B O 1
ATOM 4681 N N . HIS B 1 128 ? 31.172 -49.406 -26.234 1 83.75 128 HIS B N 1
ATOM 4682 C CA . HIS B 1 128 ? 31.5 -48.781 -27.5 1 83.75 128 HIS B CA 1
ATOM 4683 C C . HIS B 1 128 ? 31.5 -49.781 -28.641 1 83.75 128 HIS B C 1
ATOM 4685 O O . HIS B 1 128 ? 31.203 -49.438 -29.781 1 83.75 128 HIS B O 1
ATOM 4691 N N . ALA B 1 129 ? 31.625 -51.094 -28.344 1 80.88 129 ALA B N 1
ATOM 4692 C CA . ALA B 1 129 ? 31.766 -52.125 -29.375 1 80.88 129 ALA B CA 1
ATOM 4693 C C . ALA B 1 129 ? 30.391 -52.656 -29.781 1 80.88 129 ALA B C 1
ATOM 4695 O O . ALA B 1 129 ? 30.266 -53.344 -30.812 1 80.88 129 ALA B O 1
ATOM 4696 N N . ASP B 1 130 ? 29.484 -52.438 -29 1 74.31 130 ASP B N 1
ATOM 4697 C CA . ASP B 1 130 ? 28.188 -53.062 -29.203 1 74.31 130 ASP B CA 1
ATOM 4698 C C . ASP B 1 130 ? 27.328 -52.281 -30.188 1 74.31 130 ASP B C 1
ATOM 4700 O O . ASP B 1 130 ? 26.156 -52.594 -30.391 1 74.31 130 ASP B O 1
ATOM 4704 N N . GLY B 1 131 ? 27.922 -51.281 -30.922 1 71 131 GLY B N 1
ATOM 4705 C CA . GLY B 1 131 ? 27.234 -50.594 -32 1 71 131 GLY B CA 1
ATOM 4706 C C . GLY B 1 131 ? 26.172 -49.625 -31.5 1 71 131 GLY B C 1
ATOM 4707 O O . GLY B 1 131 ? 26.078 -49.375 -30.297 1 71 131 GLY B O 1
ATOM 4708 N N . THR B 1 132 ? 25.375 -49.156 -32.375 1 70.75 132 THR B N 1
ATOM 4709 C CA . THR B 1 132 ? 24.406 -48.094 -32.156 1 70.75 132 THR B CA 1
ATOM 4710 C C . THR B 1 132 ? 23.203 -48.594 -31.375 1 70.75 132 THR B C 1
ATOM 4712 O O . THR B 1 132 ? 22.5 -47.844 -30.719 1 70.75 132 THR B O 1
ATOM 4715 N N . LYS B 1 133 ? 23.047 -49.906 -31.375 1 67.38 133 LYS B N 1
ATOM 4716 C CA . LYS B 1 133 ? 21.875 -50.469 -30.734 1 67.38 133 LYS B CA 1
ATOM 4717 C C . LYS B 1 133 ? 21.938 -50.312 -29.219 1 67.38 133 LYS B C 1
ATOM 4719 O O . LYS B 1 133 ? 20.906 -50.188 -28.547 1 67.38 133 LYS B O 1
ATOM 4724 N N . ILE B 1 134 ? 23.141 -50.25 -28.688 1 72.38 134 ILE B N 1
ATOM 4725 C CA . ILE B 1 134 ? 23.297 -50.125 -27.234 1 72.38 134 ILE B CA 1
ATOM 4726 C C . ILE B 1 134 ? 23.656 -48.656 -26.875 1 72.38 134 ILE B C 1
ATOM 4728 O O . ILE B 1 134 ? 23.234 -48.156 -25.844 1 72.38 134 ILE B O 1
ATOM 4732 N N . LEU B 1 135 ? 24.266 -48 -27.812 1 77.69 135 LEU B N 1
ATOM 4733 C CA . LEU B 1 135 ? 24.766 -46.688 -27.531 1 77.69 135 LEU B CA 1
ATOM 4734 C C . LEU B 1 135 ? 23.641 -45.656 -27.578 1 77.69 135 LEU B C 1
ATOM 4736 O O . LEU B 1 135 ? 23.641 -44.688 -26.812 1 77.69 135 LEU B O 1
ATOM 4740 N N . LEU B 1 136 ? 22.641 -45.875 -2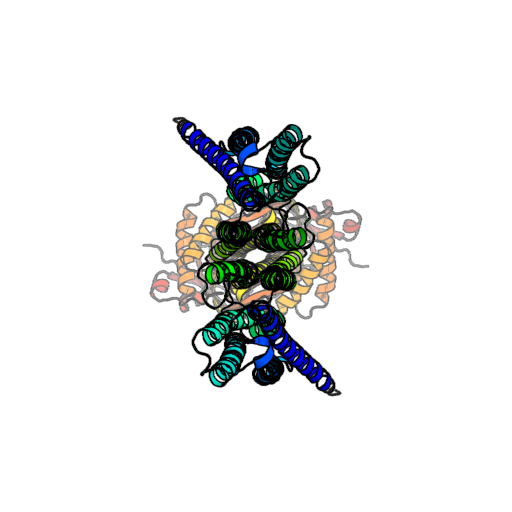8.375 1 72.31 136 LEU B N 1
ATOM 4741 C CA . LEU B 1 136 ? 21.578 -44.875 -28.562 1 72.31 136 LEU B CA 1
ATOM 4742 C C . LEU B 1 136 ? 20.688 -44.812 -27.312 1 72.31 136 LEU B C 1
ATOM 4744 O O . LEU B 1 136 ? 20.391 -43.75 -26.828 1 72.31 136 LEU B O 1
ATOM 4748 N N . PRO B 1 137 ? 20.328 -45.969 -26.781 1 70.94 137 PRO B N 1
ATOM 4749 C CA . PRO B 1 137 ? 19.531 -45.875 -25.547 1 70.94 137 PRO B CA 1
ATOM 4750 C C . PRO B 1 137 ? 20.297 -45.219 -24.406 1 70.94 137 PRO B C 1
ATOM 4752 O O . PRO B 1 137 ? 19.703 -44.5 -23.578 1 70.94 137 PRO B O 1
ATOM 4755 N N . ILE B 1 138 ? 21.578 -45.406 -24.344 1 77.38 138 ILE B N 1
ATOM 4756 C CA . ILE B 1 138 ? 22.406 -44.781 -23.312 1 77.38 138 ILE B CA 1
ATOM 4757 C C . ILE B 1 138 ? 22.406 -43.281 -23.5 1 77.38 138 ILE B C 1
ATOM 4759 O O . ILE B 1 138 ? 22.219 -42.531 -22.547 1 77.38 138 ILE B O 1
ATOM 4763 N N . LEU B 1 139 ? 22.594 -42.875 -24.703 1 78 139 LEU B N 1
ATOM 4764 C CA . LEU B 1 139 ? 22.609 -41.438 -25.016 1 78 139 LEU B CA 1
ATOM 4765 C C . LEU B 1 139 ? 21.266 -40.781 -24.703 1 78 139 LEU B C 1
ATOM 4767 O O . LEU B 1 139 ? 21.219 -39.688 -24.141 1 78 139 LEU B O 1
ATOM 4771 N N . LEU B 1 140 ? 20.203 -41.406 -25.062 1 70.88 140 LEU B N 1
ATOM 4772 C CA . LEU B 1 140 ? 18.859 -40.875 -24.797 1 70.88 140 LEU B CA 1
ATOM 4773 C C . LEU B 1 140 ? 18.609 -40.781 -23.297 1 70.88 140 LEU B C 1
ATOM 4775 O O . LEU B 1 140 ? 17.984 -39.812 -22.844 1 70.88 140 LEU B O 1
ATOM 4779 N N . GLY B 1 141 ? 19.078 -41.781 -22.609 1 74.88 141 GLY B N 1
ATOM 4780 C CA . GLY B 1 141 ? 18.953 -41.75 -21.172 1 74.88 141 GLY B CA 1
ATOM 4781 C C . GLY B 1 141 ? 19.672 -40.562 -20.547 1 74.88 141 GLY B C 1
ATOM 4782 O O . GLY B 1 141 ? 19.141 -39.906 -19.656 1 74.88 141 GLY B O 1
ATOM 4783 N N . VAL B 1 142 ? 20.797 -40.25 -21.062 1 81.62 142 VAL B N 1
ATOM 4784 C CA . VAL B 1 142 ? 21.594 -39.156 -20.531 1 81.62 142 VAL B CA 1
ATOM 4785 C C . VAL B 1 142 ? 20.969 -37.812 -20.891 1 81.62 142 VAL B C 1
ATOM 4787 O O . VAL B 1 142 ? 20.875 -36.938 -20.047 1 81.62 142 VAL B O 1
ATOM 4790 N N . VAL B 1 143 ? 20.5 -37.656 -22.062 1 76.38 143 VAL B N 1
ATOM 4791 C CA . VAL B 1 143 ? 19.938 -36.375 -22.531 1 76.38 143 VAL B CA 1
ATOM 4792 C C . VAL B 1 143 ? 18.609 -36.094 -21.828 1 76.38 143 VAL B C 1
ATOM 4794 O O . VAL B 1 143 ? 18.281 -34.938 -21.578 1 76.38 143 VAL B O 1
ATOM 4797 N N . LEU B 1 144 ? 17.969 -37.094 -21.438 1 71.5 144 LEU B N 1
ATOM 4798 C CA . LEU B 1 144 ? 16.703 -36.906 -20.766 1 71.5 144 LEU B CA 1
ATOM 4799 C C . LEU B 1 144 ? 16.891 -36.844 -19.25 1 71.5 144 LEU B C 1
ATOM 4801 O O . LEU B 1 144 ? 16.25 -36.031 -18.578 1 71.5 144 LEU B O 1
ATOM 4805 N N . GLY B 1 145 ? 17.703 -37.75 -18.812 1 78.56 145 GLY B N 1
ATOM 4806 C CA . GLY B 1 145 ? 17.906 -37.844 -17.375 1 78.56 145 GLY B CA 1
ATOM 4807 C C . GLY B 1 145 ? 18.609 -36.625 -16.781 1 78.56 145 GLY B C 1
ATOM 4808 O O . GLY B 1 145 ? 18.25 -36.156 -15.711 1 78.56 145 GLY B O 1
ATOM 4809 N N . GLY B 1 146 ? 19.594 -36.094 -17.484 1 83.12 146 GLY B N 1
ATOM 4810 C CA . GLY B 1 146 ? 20.344 -34.938 -17.016 1 83.12 146 GLY B CA 1
ATOM 4811 C C . GLY B 1 146 ? 19.469 -33.719 -16.75 1 83.12 146 GLY B C 1
ATOM 4812 O O . GLY B 1 146 ? 19.406 -33.25 -15.609 1 83.12 146 GLY B O 1
ATOM 4813 N N . PRO B 1 147 ? 18.75 -33.281 -17.719 1 78.06 147 PRO B N 1
ATOM 4814 C CA . PRO B 1 147 ? 17.875 -32.125 -17.531 1 78.06 147 PRO B CA 1
ATOM 4815 C C . PRO B 1 147 ? 16.75 -32.406 -16.516 1 78.06 147 PRO B C 1
ATOM 4817 O O . PRO B 1 147 ? 16.359 -31.5 -15.781 1 78.06 147 PRO B O 1
ATOM 4820 N N . ALA B 1 148 ? 16.297 -33.562 -16.516 1 76.94 148 ALA B N 1
ATOM 4821 C CA . ALA B 1 148 ? 15.281 -33.906 -15.516 1 76.94 148 ALA B CA 1
ATOM 4822 C C . ALA B 1 148 ? 15.836 -33.781 -14.102 1 76.94 148 ALA B C 1
ATOM 4824 O O . ALA B 1 148 ? 15.156 -33.25 -13.211 1 76.94 148 ALA B O 1
ATOM 4825 N N . ALA B 1 149 ? 17.016 -34.25 -13.969 1 86.88 149 ALA B N 1
ATOM 4826 C CA . ALA B 1 149 ? 17.641 -34.125 -12.656 1 86.88 149 ALA B CA 1
ATOM 4827 C C . ALA B 1 149 ? 17.859 -32.656 -12.281 1 86.88 149 ALA B C 1
ATOM 4829 O O . ALA B 1 149 ? 17.609 -32.25 -11.148 1 86.88 149 ALA B O 1
ATOM 4830 N N . ALA B 1 150 ? 18.297 -31.906 -13.227 1 86.06 150 ALA B N 1
ATOM 4831 C CA . ALA B 1 150 ? 18.547 -30.484 -12.992 1 86.06 150 ALA B CA 1
ATOM 4832 C C . ALA B 1 150 ? 17.266 -29.75 -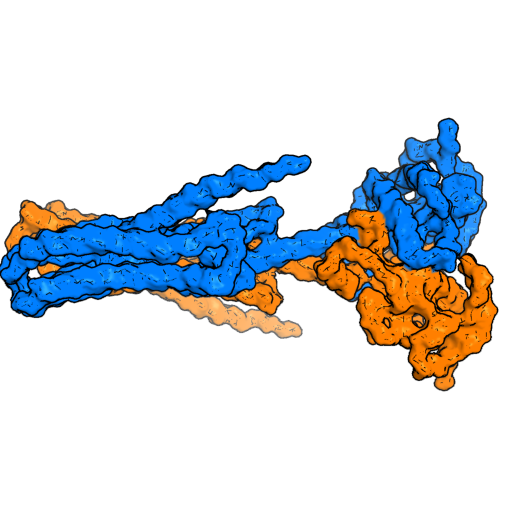12.648 1 86.06 150 ALA B C 1
ATOM 4834 O O . ALA B 1 150 ? 17.234 -28.938 -11.727 1 86.06 150 ALA B O 1
ATOM 4835 N N . GLY B 1 151 ? 16.281 -30 -13.367 1 77.88 151 GLY B N 1
ATOM 4836 C CA . GLY B 1 151 ? 15 -29.359 -13.102 1 77.88 151 GLY B CA 1
ATOM 4837 C C . GLY B 1 151 ? 14.43 -29.703 -11.742 1 77.88 151 GLY B C 1
ATOM 4838 O O . GLY B 1 151 ? 14.016 -28.812 -10.992 1 77.88 151 GLY B O 1
ATOM 4839 N N . THR B 1 152 ? 14.438 -30.953 -11.453 1 80.56 152 THR B N 1
ATOM 4840 C CA . THR B 1 152 ? 13.953 -31.406 -10.156 1 80.56 152 THR B CA 1
ATOM 4841 C C . THR B 1 152 ? 14.812 -30.844 -9.023 1 80.56 152 THR B C 1
ATOM 4843 O O . THR B 1 152 ? 14.305 -30.484 -7.965 1 80.56 152 THR B O 1
ATOM 4846 N N . GLY B 1 153 ? 16.062 -30.875 -9.328 1 85.69 153 GLY B N 1
ATOM 4847 C CA . GLY B 1 153 ? 16.984 -30.312 -8.344 1 85.69 153 GLY B CA 1
ATOM 4848 C C . GLY B 1 153 ? 16.703 -28.844 -8.047 1 85.69 153 GLY B C 1
ATOM 4849 O O . GLY B 1 153 ? 16.75 -28.422 -6.891 1 85.69 153 GLY B O 1
ATOM 4850 N N . MET B 1 154 ? 16.422 -28.109 -9.039 1 80.5 154 MET B N 1
ATOM 4851 C CA . MET B 1 154 ? 16.109 -26.688 -8.867 1 80.5 154 MET B CA 1
ATOM 4852 C C . MET B 1 154 ? 14.859 -26.5 -8.023 1 80.5 154 MET B C 1
ATOM 4854 O O . MET B 1 154 ? 14.781 -25.578 -7.211 1 80.5 154 MET B O 1
ATOM 4858 N N . LEU B 1 155 ? 13.93 -27.328 -8.211 1 76.75 155 LEU B N 1
ATOM 4859 C CA . LEU B 1 155 ? 12.688 -27.219 -7.465 1 76.75 155 LEU B CA 1
ATOM 4860 C C . LEU B 1 155 ? 12.891 -27.609 -6.004 1 76.75 155 LEU B C 1
ATOM 4862 O O . LEU B 1 155 ? 12.375 -26.938 -5.102 1 76.75 155 LEU B O 1
ATOM 4866 N N . LEU B 1 156 ? 13.695 -28.594 -5.828 1 82.5 156 LEU B N 1
ATOM 4867 C CA . LEU B 1 156 ? 13.898 -29.109 -4.477 1 82.5 156 LEU B CA 1
ATOM 4868 C C . LEU B 1 156 ? 14.805 -28.172 -3.672 1 82.5 156 LEU B C 1
ATOM 4870 O O . LEU B 1 156 ? 14.609 -28 -2.467 1 82.5 156 LEU B O 1
ATOM 4874 N N . ALA B 1 157 ? 15.703 -27.641 -4.387 1 82.81 157 ALA B N 1
ATOM 4875 C CA . ALA B 1 157 ? 16.703 -26.828 -3.693 1 82.81 157 ALA B CA 1
ATOM 4876 C C . ALA B 1 157 ? 16.156 -25.438 -3.383 1 82.81 157 ALA B C 1
ATOM 4878 O O . ALA B 1 157 ? 16.781 -24.656 -2.658 1 82.81 157 ALA B O 1
ATOM 4879 N N . GLN B 1 158 ? 15.062 -25.141 -3.848 1 74.62 158 GLN B N 1
ATOM 4880 C CA . GLN B 1 158 ? 14.516 -23.797 -3.672 1 74.62 158 GLN B CA 1
ATOM 4881 C C . GLN B 1 158 ? 14.305 -23.484 -2.195 1 74.62 158 GLN B C 1
ATOM 4883 O O . GLN B 1 158 ? 14.523 -22.344 -1.764 1 74.62 158 GLN B O 1
ATOM 4888 N N . ARG B 1 159 ? 13.977 -24.438 -1.487 1 73.5 159 ARG B N 1
ATOM 4889 C CA . ARG B 1 159 ? 13.703 -24.188 -0.074 1 73.5 159 ARG B CA 1
ATOM 4890 C C . ARG B 1 159 ? 14.961 -23.75 0.66 1 73.5 159 ARG B C 1
ATOM 4892 O O . ARG B 1 159 ? 14.891 -22.906 1.564 1 73.5 159 ARG B O 1
ATOM 4899 N N . THR B 1 160 ? 16.016 -24.312 0.225 1 78.75 160 THR B N 1
ATOM 4900 C CA . THR B 1 160 ? 17.281 -23.984 0.872 1 78.75 160 THR B CA 1
ATOM 4901 C C . THR B 1 160 ? 17.891 -22.719 0.26 1 78.75 160 THR B C 1
ATOM 4903 O O . THR B 1 160 ? 18.484 -21.906 0.969 1 78.75 160 THR B O 1
ATOM 4906 N N . LEU B 1 161 ? 17.703 -22.484 -0.94 1 80.62 161 LEU B N 1
ATOM 4907 C CA . LEU B 1 161 ? 18.391 -21.406 -1.646 1 80.62 161 LEU B CA 1
ATOM 4908 C C . LEU B 1 161 ? 17.656 -20.094 -1.487 1 80.62 161 LEU B C 1
ATOM 4910 O O . LEU B 1 161 ? 18.266 -19.016 -1.509 1 80.62 161 LEU B O 1
ATOM 4914 N N . ARG B 1 162 ? 16.453 -20.172 -1.239 1 73 162 ARG B N 1
ATOM 4915 C CA . ARG B 1 162 ? 15.641 -18.969 -1.223 1 73 162 ARG B CA 1
ATOM 4916 C C . ARG B 1 162 ? 16.094 -18.016 -0.118 1 73 162 ARG B C 1
ATOM 4918 O O . ARG B 1 162 ? 16.344 -16.844 -0.371 1 73 162 ARG B O 1
ATOM 4925 N N . PRO B 1 163 ? 16.219 -18.531 1.07 1 72.81 163 PRO B N 1
ATOM 4926 C CA . PRO B 1 163 ? 16.641 -17.609 2.123 1 72.81 163 PRO B CA 1
ATOM 4927 C C . PRO B 1 163 ? 18.047 -17.078 1.904 1 72.81 163 PRO B C 1
ATOM 4929 O O . PRO B 1 163 ? 18.344 -15.93 2.258 1 72.81 163 PRO B O 1
ATOM 4932 N N . ILE B 1 164 ? 18.875 -17.844 1.312 1 80.25 164 ILE B N 1
ATOM 4933 C CA . ILE B 1 164 ? 20.25 -17.453 1.062 1 80.25 164 ILE B CA 1
ATOM 4934 C C . ILE B 1 164 ? 20.281 -16.328 0.03 1 80.25 164 ILE B C 1
ATOM 4936 O O . ILE B 1 164 ? 20.938 -15.297 0.236 1 80.25 164 ILE B O 1
ATOM 4940 N N . VAL B 1 165 ? 19.578 -16.5 -0.985 1 75.38 165 VAL B N 1
ATOM 4941 C CA . VAL B 1 165 ? 19.547 -15.508 -2.049 1 75.38 165 VAL B CA 1
ATOM 4942 C C . VAL B 1 165 ? 18.844 -14.242 -1.558 1 75.38 165 VAL B C 1
ATOM 4944 O O . VAL B 1 165 ? 19.203 -13.133 -1.956 1 75.38 165 VAL B O 1
ATOM 4947 N N . GLY B 1 166 ? 17.906 -14.453 -0.687 1 71.44 166 GLY B N 1
ATOM 4948 C CA . GLY B 1 166 ? 17.219 -13.32 -0.096 1 71.44 166 GLY B CA 1
ATOM 4949 C C . GLY B 1 166 ? 18.156 -12.375 0.64 1 71.44 166 GLY B C 1
ATOM 4950 O O . GLY B 1 166 ? 18.078 -11.156 0.463 1 71.44 166 GLY B O 1
ATOM 4951 N N . VAL B 1 167 ? 19.016 -12.961 1.411 1 74.25 167 VAL B N 1
ATOM 4952 C CA . VAL B 1 167 ? 19.969 -12.148 2.178 1 74.25 167 VAL B CA 1
ATOM 4953 C C . VAL B 1 167 ? 21.031 -11.57 1.245 1 74.25 167 VAL B C 1
ATOM 4955 O O . VAL B 1 167 ? 21.469 -10.43 1.426 1 74.25 167 VAL B O 1
ATOM 4958 N N . ALA B 1 168 ? 21.297 -12.328 0.258 1 75.62 168 ALA B N 1
ATOM 4959 C CA . ALA B 1 168 ? 22.344 -11.914 -0.671 1 75.62 168 ALA B CA 1
ATOM 4960 C C . ALA B 1 168 ? 21.875 -10.734 -1.522 1 75.62 168 ALA B C 1
ATOM 4962 O O . ALA B 1 168 ? 22.688 -9.93 -1.982 1 75.62 168 ALA B O 1
ATOM 4963 N N . THR B 1 169 ? 20.516 -10.641 -1.686 1 69 169 THR B N 1
ATOM 4964 C CA . THR B 1 169 ? 20.016 -9.594 -2.564 1 69 169 THR B CA 1
ATOM 4965 C C . THR B 1 169 ? 19.391 -8.461 -1.754 1 69 169 THR B C 1
ATOM 4967 O O . THR B 1 169 ? 18.688 -7.613 -2.305 1 69 169 THR B O 1
ATOM 4970 N N . ARG B 1 170 ? 19.609 -8.625 -0.553 1 62.09 170 ARG B N 1
ATOM 4971 C CA . ARG B 1 170 ? 19.078 -7.527 0.257 1 62.09 170 ARG B CA 1
ATOM 4972 C C . ARG B 1 170 ? 19.688 -6.191 -0.172 1 62.09 170 ARG B C 1
ATOM 4974 O O . ARG B 1 170 ? 20.906 -6.043 -0.224 1 62.09 170 ARG B O 1
ATOM 4981 N N . GLY B 1 171 ? 18.797 -5.348 -0.563 1 56.75 171 GLY B N 1
ATOM 4982 C CA . GLY B 1 171 ? 19.25 -4.027 -0.98 1 56.75 171 GLY B CA 1
ATOM 4983 C C . GLY B 1 171 ? 19.453 -3.914 -2.479 1 56.75 171 GLY B C 1
ATOM 4984 O O . GLY B 1 171 ? 19.75 -2.828 -2.988 1 56.75 171 GLY B O 1
ATOM 4985 N N . GLY B 1 172 ? 19.438 -5.242 -3.146 1 58.09 172 GLY B N 1
ATOM 4986 C CA . GLY B 1 172 ? 19.672 -5.219 -4.582 1 58.09 172 GLY B CA 1
ATOM 4987 C C . GLY B 1 172 ? 18.547 -5.844 -5.383 1 58.09 172 GLY B C 1
ATOM 4988 O O . GLY B 1 172 ? 17.484 -6.141 -4.836 1 58.09 172 GLY B O 1
ATOM 4989 N N . GLN B 1 173 ? 18.609 -5.816 -6.699 1 56.38 173 GLN B N 1
ATOM 4990 C CA . GLN B 1 173 ? 17.609 -6.395 -7.602 1 56.38 173 GLN B CA 1
ATOM 4991 C C . GLN B 1 173 ? 17.703 -7.918 -7.613 1 56.38 173 GLN B C 1
ATOM 4993 O O . GLN B 1 173 ? 18.812 -8.484 -7.617 1 56.38 173 GLN B O 1
ATOM 4998 N N . PRO B 1 174 ? 16.641 -8.516 -7.23 1 58.59 174 PRO B N 1
ATOM 4999 C CA . PRO B 1 174 ? 16.641 -9.977 -7.297 1 58.59 174 PRO B CA 1
ATOM 5000 C C . PRO B 1 174 ? 17.25 -10.508 -8.602 1 58.59 174 PRO B C 1
ATOM 5002 O O . PRO B 1 174 ? 17.016 -9.93 -9.664 1 58.59 174 PRO B O 1
ATOM 5005 N N . ARG B 1 175 ? 18.359 -11.391 -8.547 1 58.16 175 ARG B N 1
ATOM 5006 C CA . ARG B 1 175 ? 19.062 -11.773 -9.766 1 58.16 175 ARG B CA 1
ATOM 5007 C C . ARG B 1 175 ? 18.906 -13.266 -10.039 1 58.16 175 ARG B C 1
ATOM 5009 O O . ARG B 1 175 ? 19.422 -13.773 -11.039 1 58.16 175 ARG B O 1
ATOM 5016 N N . LEU B 1 176 ? 18.172 -13.977 -9.117 1 56.41 176 LEU B N 1
ATOM 5017 C CA . LEU B 1 176 ? 18.125 -15.398 -9.445 1 56.41 176 LEU B CA 1
ATOM 5018 C C . LEU B 1 176 ? 17.156 -15.672 -10.594 1 56.41 176 LEU B C 1
ATOM 5020 O O . LEU B 1 176 ? 15.984 -15.312 -10.516 1 56.41 176 LEU B O 1
ATOM 5024 N N . ALA B 1 177 ? 17.734 -16.156 -11.711 1 58.16 177 ALA B N 1
ATOM 5025 C CA . ALA B 1 177 ? 16.891 -16.5 -12.852 1 58.16 177 ALA B CA 1
ATOM 5026 C C . ALA B 1 177 ? 16.188 -17.844 -12.641 1 58.16 177 ALA B C 1
ATOM 5028 O O . ALA B 1 177 ? 16.844 -18.891 -12.625 1 58.16 177 ALA B O 1
ATOM 5029 N N . VAL B 1 178 ? 15.148 -17.891 -11.93 1 63.62 178 VAL B N 1
ATOM 5030 C CA . VAL B 1 178 ? 14.336 -19.094 -11.773 1 63.62 178 VAL B CA 1
ATOM 5031 C C . VAL B 1 178 ? 13.227 -19.125 -12.828 1 63.62 178 VAL B C 1
ATOM 5033 O O . VAL B 1 178 ? 12.75 -18.062 -13.258 1 63.62 178 VAL B O 1
ATOM 5036 N N . PRO B 1 179 ? 12.961 -20.328 -13.305 1 66.5 179 PRO B N 1
ATOM 5037 C CA . PRO B 1 179 ? 11.883 -20.406 -14.289 1 66.5 179 PRO B CA 1
ATOM 5038 C C . PRO B 1 179 ? 10.562 -19.828 -13.766 1 66.5 179 PRO B C 1
ATOM 5040 O O . PRO B 1 179 ? 10.258 -19.969 -12.578 1 66.5 179 PRO B O 1
ATOM 5043 N N . GLY B 1 180 ? 9.922 -19.219 -14.625 1 75.38 180 GLY B N 1
ATOM 5044 C CA . GLY B 1 180 ? 8.594 -18.719 -14.305 1 75.38 180 GLY B CA 1
ATOM 5045 C C . GLY B 1 180 ? 7.555 -19.812 -14.18 1 75.38 180 GLY B C 1
ATOM 5046 O O . GLY B 1 180 ? 7.887 -21 -14.203 1 75.38 180 GLY B O 1
ATOM 5047 N N . VAL B 1 181 ? 6.418 -19.5 -13.891 1 81.88 181 VAL B N 1
ATOM 5048 C CA . VAL B 1 181 ? 5.312 -20.422 -13.719 1 81.88 181 VAL B CA 1
ATOM 5049 C C . VAL B 1 181 ? 5.141 -21.266 -14.984 1 81.88 181 VAL B C 1
ATOM 5051 O O . VAL B 1 181 ? 5.02 -22.484 -14.914 1 81.88 181 VAL B O 1
ATOM 5054 N N . PHE B 1 182 ? 5.262 -20.641 -16.125 1 79 182 PHE B N 1
ATOM 5055 C CA . PHE B 1 182 ? 5.121 -21.328 -17.391 1 79 182 PHE B CA 1
ATOM 5056 C C . PHE B 1 182 ? 6.215 -22.391 -17.562 1 79 182 PHE B C 1
ATOM 5058 O O . PHE B 1 182 ? 5.93 -23.547 -17.891 1 79 182 PHE B O 1
ATOM 5065 N N . ALA B 1 183 ? 7.359 -21.953 -17.359 1 76.88 183 ALA B N 1
ATOM 5066 C CA . ALA B 1 183 ? 8.492 -22.859 -17.516 1 76.88 183 ALA B CA 1
ATOM 5067 C C . ALA B 1 183 ? 8.398 -24.031 -16.547 1 76.88 183 ALA B C 1
ATOM 5069 O O . ALA B 1 183 ? 8.758 -25.156 -16.906 1 76.88 183 ALA B O 1
ATOM 5070 N N . ARG B 1 184 ? 7.918 -23.844 -15.414 1 78.75 184 ARG B N 1
ATOM 5071 C CA . ARG B 1 184 ? 7.773 -24.906 -14.422 1 78.75 184 ARG B CA 1
ATOM 5072 C C . ARG B 1 184 ? 6.711 -25.922 -14.836 1 78.75 184 ARG B C 1
ATOM 5074 O O . ARG B 1 184 ? 6.898 -27.125 -14.68 1 78.75 184 ARG B O 1
ATOM 5081 N N . LEU B 1 185 ? 5.688 -25.375 -15.398 1 84.75 185 LEU B N 1
ATOM 5082 C CA . LEU B 1 185 ? 4.609 -26.281 -15.82 1 84.75 185 LEU B CA 1
ATOM 5083 C C . LEU B 1 185 ? 5.004 -27.047 -17.062 1 84.75 185 LEU B C 1
ATOM 5085 O O . LEU B 1 185 ? 4.648 -28.219 -17.219 1 84.75 185 LEU B O 1
ATOM 5089 N N . VAL B 1 186 ? 5.762 -26.422 -17.906 1 80 186 VAL B N 1
ATOM 5090 C CA . VAL B 1 186 ? 6.273 -27.125 -19.094 1 80 186 VAL B CA 1
ATOM 5091 C C . VAL B 1 186 ? 7.215 -28.25 -18.656 1 80 186 VAL B C 1
ATOM 5093 O O . VAL B 1 186 ? 7.168 -29.344 -19.219 1 80 186 VAL B O 1
ATOM 5096 N N . LEU B 1 187 ? 7.988 -27.859 -17.734 1 76.25 187 LEU B N 1
ATOM 5097 C CA . LEU B 1 187 ? 8.922 -28.859 -17.219 1 76.25 187 LEU B CA 1
ATOM 5098 C C . LEU B 1 187 ? 8.172 -30.031 -16.594 1 76.25 187 LEU B C 1
ATOM 5100 O O . LEU B 1 187 ? 8.531 -31.188 -16.812 1 76.25 187 LEU B O 1
ATOM 5104 N N . LEU B 1 188 ? 7.18 -29.75 -15.859 1 79.44 188 LEU B N 1
ATOM 5105 C CA . LEU B 1 188 ? 6.359 -30.781 -15.242 1 79.44 188 LEU B CA 1
ATOM 5106 C C . LEU B 1 188 ? 5.695 -31.656 -16.297 1 79.44 188 LEU B C 1
ATOM 5108 O O . LEU B 1 188 ? 5.758 -32.875 -16.234 1 79.44 188 LEU B O 1
ATOM 5112 N N . TRP B 1 189 ? 5.082 -31.031 -17.25 1 81.31 189 TRP B N 1
ATOM 5113 C CA . TRP B 1 189 ? 4.391 -31.734 -18.312 1 81.31 189 TRP B CA 1
ATOM 5114 C C . TRP B 1 189 ? 5.367 -32.594 -19.125 1 81.31 189 TRP B C 1
ATOM 5116 O O . TRP B 1 189 ? 5.07 -33.75 -19.469 1 81.31 189 TRP B O 1
ATOM 5126 N N . PHE B 1 190 ? 6.465 -32.031 -19.406 1 78 190 PHE B N 1
ATOM 5127 C CA . PHE B 1 190 ? 7.453 -32.719 -20.203 1 78 190 PHE B CA 1
ATOM 5128 C C . PHE B 1 190 ? 7.977 -33.969 -19.484 1 78 190 PHE B C 1
ATOM 5130 O O . PHE B 1 190 ? 8.031 -35.062 -20.047 1 78 190 PHE B O 1
ATOM 5137 N N . LEU B 1 191 ? 8.312 -33.812 -18.234 1 75.5 191 LEU B N 1
ATOM 5138 C CA . LEU B 1 191 ? 8.961 -34.875 -17.484 1 75.5 191 LEU B CA 1
ATOM 5139 C C . LEU B 1 191 ? 7.961 -35.969 -17.109 1 75.5 191 LEU B C 1
ATOM 5141 O O . LEU B 1 191 ? 8.305 -37.156 -17.109 1 75.5 191 LEU B O 1
ATOM 5145 N N . CYS B 1 192 ? 6.73 -35.531 -16.906 1 77.44 192 CYS B N 1
ATOM 5146 C CA . CYS B 1 192 ? 5.801 -36.5 -16.312 1 77.44 192 CYS B CA 1
ATOM 5147 C C . CYS B 1 192 ? 4.867 -37.062 -17.375 1 77.44 192 CYS B C 1
ATOM 5149 O O . CYS B 1 192 ? 4.188 -38.062 -17.141 1 77.44 192 CYS B O 1
ATOM 5151 N N . SER B 1 193 ? 4.875 -36.438 -18.484 1 79.62 193 SER B N 1
ATOM 5152 C CA . SER B 1 193 ? 3.918 -36.875 -19.5 1 79.62 193 SER B CA 1
ATOM 5153 C C . SER B 1 193 ? 4.594 -37.094 -20.844 1 79.62 193 SER B C 1
ATOM 5155 O O . SER B 1 193 ? 4.801 -38.219 -21.266 1 79.62 193 SER B O 1
ATOM 5157 N N . ALA B 1 194 ? 5.18 -36.062 -21.406 1 79.25 194 ALA B N 1
ATOM 5158 C CA . ALA B 1 194 ? 5.699 -36.125 -22.766 1 79.25 194 ALA B CA 1
ATOM 5159 C C . ALA B 1 194 ? 6.84 -37.125 -22.875 1 79.25 194 ALA B C 1
ATOM 5161 O O . ALA B 1 194 ? 6.883 -37.938 -23.812 1 79.25 194 ALA B O 1
ATOM 5162 N N . LEU B 1 195 ? 7.613 -37.188 -21.953 1 78.5 195 LEU B N 1
ATOM 5163 C CA . LEU B 1 195 ? 8.805 -38.031 -22.031 1 78.5 195 LEU B CA 1
ATOM 5164 C C . LEU B 1 195 ? 8.43 -39.5 -21.875 1 78.5 195 LEU B C 1
ATOM 5166 O O . LEU B 1 195 ? 8.758 -40.312 -22.734 1 78.5 195 LEU B O 1
ATOM 5170 N N . PRO B 1 196 ? 7.707 -39.875 -20.797 1 78.06 196 PRO B N 1
ATOM 5171 C CA . PRO B 1 196 ? 7.336 -41.281 -20.672 1 78.06 196 PRO B CA 1
ATOM 5172 C C . PRO B 1 196 ? 6.465 -41.781 -21.828 1 78.06 196 PRO B C 1
ATOM 5174 O O . PRO B 1 196 ? 6.652 -42.906 -22.328 1 78.06 196 PRO B O 1
ATOM 5177 N N . ILE B 1 197 ? 5.605 -41 -22.297 1 80.19 197 ILE B N 1
ATOM 5178 C CA . ILE B 1 197 ? 4.723 -41.375 -23.406 1 80.19 197 ILE B CA 1
ATOM 5179 C C . ILE B 1 197 ? 5.527 -41.5 -24.688 1 80.19 197 ILE B C 1
ATOM 5181 O O . ILE B 1 197 ? 5.297 -42.406 -25.5 1 80.19 197 ILE B O 1
ATOM 5185 N N . GLY B 1 198 ? 6.465 -40.625 -24.906 1 79.31 198 GLY B N 1
ATOM 5186 C CA . GLY B 1 198 ? 7.355 -40.688 -26.047 1 79.31 198 GLY B CA 1
ATOM 5187 C C . GLY B 1 198 ? 8.195 -41.938 -26.094 1 79.31 198 GLY B C 1
ATOM 5188 O O . GLY B 1 198 ? 8.391 -42.562 -27.141 1 79.31 198 GLY B O 1
ATOM 5189 N N . VAL B 1 199 ? 8.633 -42.344 -24.969 1 77.5 199 VAL B N 1
ATOM 5190 C CA . VAL B 1 199 ? 9.438 -43.531 -24.844 1 77.5 199 VAL B CA 1
ATOM 5191 C C . VAL B 1 199 ? 8.602 -44.75 -25.234 1 77.5 199 VAL B C 1
ATOM 5193 O O . VAL B 1 199 ? 9.055 -45.625 -26 1 77.5 199 VAL B O 1
ATOM 5196 N N . ILE B 1 200 ? 7.371 -44.812 -24.719 1 79.94 200 ILE B N 1
ATOM 5197 C CA . ILE B 1 200 ? 6.469 -45.938 -25.047 1 79.94 200 ILE B CA 1
ATOM 5198 C C . ILE B 1 200 ? 6.211 -45.969 -26.547 1 79.94 200 ILE B C 1
ATOM 5200 O O . ILE B 1 200 ? 6.301 -47.031 -27.172 1 79.94 200 ILE B O 1
ATOM 5204 N N . GLY B 1 201 ? 5.941 -44.844 -27.125 1 79.06 201 GLY B N 1
ATOM 5205 C CA . GLY B 1 201 ? 5.734 -44.75 -28.562 1 79.06 201 GLY B CA 1
ATOM 5206 C C . GLY B 1 201 ? 6.949 -45.188 -29.359 1 79.06 201 GLY B C 1
ATOM 5207 O O . GLY B 1 201 ? 6.82 -45.875 -30.375 1 79.06 201 GLY B O 1
ATOM 5208 N N . THR B 1 202 ? 8.078 -44.812 -28.938 1 76.44 202 THR B N 1
ATOM 5209 C CA . THR B 1 202 ? 9.32 -45.188 -29.625 1 76.44 202 THR B CA 1
ATOM 5210 C C . THR B 1 202 ? 9.562 -46.688 -29.578 1 76.44 202 THR B C 1
ATOM 5212 O O . THR B 1 202 ? 10.008 -47.281 -30.562 1 76.44 202 THR B O 1
ATOM 5215 N N . PHE B 1 203 ? 9.227 -47.375 -28.391 1 78 203 PHE B N 1
ATOM 5216 C CA . PHE B 1 203 ? 9.344 -48.812 -28.266 1 78 203 PHE B CA 1
ATOM 5217 C C . PHE B 1 203 ? 8.516 -49.531 -29.344 1 78 203 PHE B C 1
ATOM 5219 O O . PHE B 1 203 ? 8.992 -50.469 -29.984 1 78 203 PHE B O 1
ATOM 5226 N N . ILE B 1 204 ? 7.402 -49.031 -29.531 1 81.81 204 ILE B N 1
ATOM 5227 C CA . ILE B 1 204 ? 6.477 -49.656 -30.469 1 81.81 204 ILE B CA 1
ATOM 5228 C C . ILE B 1 204 ? 6.98 -49.469 -31.891 1 81.81 204 ILE B C 1
ATOM 5230 O O . ILE B 1 204 ? 6.953 -50.406 -32.688 1 81.81 204 ILE B O 1
ATOM 5234 N N . VAL B 1 205 ? 7.453 -48.344 -32.188 1 78.06 205 VAL B N 1
ATOM 5235 C CA . VAL B 1 205 ? 7.934 -48.062 -33.562 1 78.06 205 VAL B CA 1
ATOM 5236 C C . VAL B 1 205 ? 9.18 -48.875 -33.844 1 78.06 205 VAL B C 1
ATOM 5238 O O . VAL B 1 205 ? 9.312 -49.438 -34.938 1 78.06 205 VAL B O 1
ATOM 5241 N N . LEU B 1 206 ? 10.086 -48.969 -32.938 1 76.12 206 LEU B N 1
ATOM 5242 C CA . LEU B 1 206 ? 11.32 -49.719 -33.125 1 76.12 206 LEU B CA 1
ATOM 5243 C C . LEU B 1 206 ? 11.016 -51.219 -33.312 1 76.12 206 LEU B C 1
ATOM 5245 O O . LEU B 1 206 ? 11.68 -51.875 -34.125 1 76.12 206 LEU B O 1
ATOM 5249 N N . ARG B 1 207 ? 10.031 -51.719 -32.562 1 78 207 ARG B N 1
ATOM 5250 C CA . ARG B 1 207 ? 9.648 -53.094 -32.719 1 78 207 ARG B CA 1
ATOM 5251 C C . ARG B 1 207 ? 9.008 -53.344 -34.094 1 78 207 ARG B C 1
ATOM 5253 O O . ARG B 1 207 ? 9.266 -54.344 -34.719 1 78 207 ARG B O 1
ATOM 5260 N N . SER B 1 208 ? 8.172 -52.438 -34.469 1 79.19 208 SER B N 1
ATOM 5261 C CA . SER B 1 208 ? 7.453 -52.562 -35.75 1 79.19 208 SER B CA 1
ATOM 5262 C C . SER B 1 208 ? 8.414 -52.656 -36.906 1 79.19 208 SER B C 1
ATOM 5264 O O . SER B 1 208 ? 8.164 -53.375 -37.875 1 79.19 208 SER B O 1
ATOM 5266 N N . TYR B 1 209 ? 9.477 -52 -36.812 1 78 209 TYR B N 1
ATOM 5267 C CA . TYR B 1 209 ? 10.43 -52 -37.938 1 78 209 TYR B CA 1
ATOM 5268 C C . TYR B 1 209 ? 11.547 -53 -37.688 1 78 209 TYR B C 1
ATOM 5270 O O . TYR B 1 209 ? 12.398 -53.219 -38.562 1 78 209 TYR B O 1
ATOM 5278 N N . GLY B 1 210 ? 11.484 -53.656 -36.5 1 74.88 210 GLY B N 1
ATOM 5279 C CA . GLY B 1 210 ? 12.508 -54.625 -36.188 1 74.88 210 GLY B CA 1
ATOM 5280 C C . GLY B 1 210 ? 13.867 -54 -35.938 1 74.88 210 GLY B C 1
ATOM 5281 O O . GLY B 1 210 ? 14.898 -54.656 -36.125 1 74.88 210 GLY B O 1
ATOM 5282 N N . TRP B 1 211 ? 13.711 -52.781 -35.719 1 67.31 211 TRP B N 1
ATOM 5283 C CA . TRP B 1 211 ? 14.938 -52.062 -35.375 1 67.31 211 TRP B CA 1
ATOM 5284 C C . TRP B 1 211 ? 15.242 -52.219 -33.906 1 67.31 211 TRP B C 1
ATOM 5286 O O . TRP B 1 211 ? 14.414 -51.875 -33.062 1 67.31 211 TRP B O 1
ATOM 5296 N N . VAL B 1 212 ? 16.359 -52.719 -33.344 1 67.19 212 VAL B N 1
ATOM 5297 C CA . VAL B 1 212 ? 16.891 -52.844 -32 1 67.19 212 VAL B CA 1
ATOM 5298 C C . VAL B 1 212 ? 16.062 -53.906 -31.234 1 67.19 212 VAL B C 1
ATOM 5300 O O . VAL B 1 212 ? 16.625 -54.688 -30.469 1 67.19 212 VAL B O 1
ATOM 5303 N N . ILE B 1 213 ? 14.641 -53.719 -31.516 1 72.94 213 ILE B N 1
ATOM 5304 C CA . ILE B 1 213 ? 13.75 -54.688 -30.859 1 72.94 213 ILE B CA 1
ATOM 5305 C C . ILE B 1 213 ? 13.18 -55.656 -31.891 1 72.94 213 ILE B C 1
ATOM 5307 O O . ILE B 1 213 ? 12.664 -55.219 -32.938 1 72.94 213 ILE B O 1
ATOM 5311 N N . GLU B 1 214 ? 13.344 -56.875 -31.578 1 73.25 214 GLU B N 1
ATOM 5312 C CA . GLU B 1 214 ? 12.812 -57.906 -32.469 1 73.25 214 GLU B CA 1
ATOM 5313 C C . GLU B 1 214 ? 11.297 -57.781 -32.594 1 73.25 214 GLU B C 1
ATOM 5315 O O . GLU B 1 214 ? 10.617 -57.5 -31.609 1 73.25 214 GLU B O 1
ATOM 5320 N N . GLN B 1 215 ? 10.852 -58.031 -33.719 1 76.38 215 GLN B N 1
ATOM 5321 C CA . GLN B 1 215 ? 9.422 -57.938 -34 1 76.38 215 GLN B CA 1
ATOM 5322 C C . GLN B 1 215 ? 8.617 -58.906 -33.188 1 76.38 215 GLN B C 1
ATOM 5324 O O . GLN B 1 215 ? 7.449 -58.656 -32.875 1 76.38 215 GLN B O 1
ATOM 5329 N N . SER B 1 216 ? 9.227 -60 -32.719 1 73.31 216 SER B N 1
ATOM 5330 C CA . SER B 1 216 ? 8.508 -61.031 -31.984 1 73.31 216 SER B CA 1
ATOM 5331 C C . SER B 1 216 ? 8.578 -60.781 -30.484 1 73.31 216 SER B C 1
ATOM 5333 O O . SER B 1 216 ? 7.855 -61.406 -29.703 1 73.31 216 SER B O 1
ATOM 5335 N N . ALA B 1 217 ? 9.359 -59.812 -30.172 1 74.12 217 ALA B N 1
ATOM 5336 C CA . ALA B 1 217 ? 9.57 -59.562 -28.75 1 74.12 217 ALA B CA 1
ATOM 5337 C C . ALA B 1 217 ? 8.336 -58.938 -28.125 1 74.12 217 ALA B C 1
ATOM 5339 O O . ALA B 1 217 ? 7.648 -58.125 -28.75 1 74.12 217 ALA B O 1
ATOM 5340 N N . SER B 1 218 ? 7.98 -59.375 -26.953 1 76.81 218 SER B N 1
ATOM 5341 C CA . SER B 1 218 ? 6.871 -58.781 -26.203 1 76.81 218 SER B CA 1
ATOM 5342 C C . SER B 1 218 ? 7.297 -57.469 -25.516 1 76.81 218 SER B C 1
ATOM 5344 O O . SER B 1 218 ? 8.359 -57.438 -24.891 1 76.81 218 SER B O 1
ATOM 5346 N N . LEU B 1 219 ? 6.562 -56.438 -25.719 1 80.12 219 LEU B N 1
ATOM 5347 C CA . LEU B 1 219 ? 6.852 -55.125 -25.109 1 80.12 219 LEU B CA 1
ATOM 5348 C C . LEU B 1 219 ? 5.984 -54.906 -23.875 1 80.12 219 LEU B C 1
ATOM 5350 O O . LEU B 1 219 ? 5.918 -53.781 -23.359 1 80.12 219 LEU B O 1
ATOM 5354 N N . ASP B 1 220 ? 5.352 -55.906 -23.359 1 79.69 220 ASP B N 1
ATOM 5355 C CA . ASP B 1 220 ? 4.434 -55.75 -22.234 1 79.69 220 ASP B CA 1
ATOM 5356 C C . ASP B 1 220 ? 5.176 -55.281 -20.984 1 79.69 220 ASP B C 1
ATOM 5358 O O . ASP B 1 220 ? 4.781 -54.281 -20.375 1 79.69 220 ASP B O 1
ATOM 5362 N N . VAL B 1 221 ? 6.184 -55.969 -20.688 1 75.56 221 VAL B N 1
ATOM 5363 C CA . VAL B 1 221 ? 6.895 -55.656 -19.438 1 75.56 221 VAL B CA 1
ATOM 5364 C C . VAL B 1 221 ? 7.574 -54.312 -19.547 1 75.56 221 VAL B C 1
ATOM 5366 O O . VAL B 1 221 ? 7.414 -53.469 -18.656 1 75.56 221 VAL B O 1
ATOM 5369 N N . PRO B 1 222 ? 8.281 -53.938 -20.688 1 75.44 222 PRO B N 1
ATOM 5370 C CA . PRO B 1 222 ? 8.898 -52.625 -20.781 1 75.44 222 PRO B CA 1
ATOM 5371 C C . PRO B 1 222 ? 7.887 -51.5 -20.688 1 75.44 222 PRO B C 1
ATOM 5373 O O . PRO B 1 222 ? 8.148 -50.469 -20.016 1 75.44 222 PRO B O 1
ATOM 5376 N N . ILE B 1 223 ? 6.816 -51.656 -21.297 1 81.25 223 ILE B N 1
ATOM 5377 C CA . ILE B 1 223 ? 5.805 -50.594 -21.297 1 81.25 223 ILE B CA 1
ATOM 5378 C C . ILE B 1 223 ? 5.223 -50.438 -19.891 1 81.25 223 ILE B C 1
ATOM 5380 O O . ILE B 1 223 ? 4.996 -49.312 -19.422 1 81.25 223 ILE B O 1
ATOM 5384 N N . LEU B 1 224 ? 4.988 -51.5 -19.156 1 78.94 224 LEU B N 1
ATOM 5385 C CA . LEU B 1 224 ? 4.445 -51.469 -17.812 1 78.94 224 LEU B CA 1
ATOM 5386 C C . LEU B 1 224 ? 5.43 -50.781 -16.844 1 78.94 224 LEU B C 1
ATOM 5388 O O . LEU B 1 224 ? 5.027 -50.031 -15.969 1 78.94 224 LEU B O 1
ATOM 5392 N N . VAL B 1 225 ? 6.637 -51.125 -17.016 1 74 225 VAL B N 1
ATOM 5393 C CA . VAL B 1 225 ? 7.664 -50.531 -16.156 1 74 225 VAL B CA 1
ATOM 5394 C C . VAL B 1 225 ? 7.746 -49.031 -16.375 1 74 225 VAL B C 1
ATOM 5396 O O . VAL B 1 225 ? 7.797 -48.25 -15.406 1 74 225 VAL B O 1
ATOM 5399 N N . VAL B 1 226 ? 7.742 -48.562 -17.672 1 75.5 226 VAL B N 1
ATOM 5400 C CA . VAL B 1 226 ? 7.797 -47.156 -17.984 1 75.5 226 VAL B CA 1
ATOM 5401 C C . VAL B 1 226 ? 6.555 -46.438 -17.438 1 75.5 226 VAL B C 1
ATOM 5403 O O . VAL B 1 226 ? 6.645 -45.344 -16.891 1 75.5 226 VAL B O 1
ATOM 5406 N N . SER B 1 227 ? 5.422 -47.062 -17.578 1 77.44 227 SER B N 1
ATOM 5407 C CA . SER B 1 227 ? 4.168 -46.531 -17.094 1 77.44 227 SER B CA 1
ATOM 5408 C C . SER B 1 227 ? 4.188 -46.344 -15.57 1 77.44 227 SER B C 1
ATOM 5410 O O . SER B 1 227 ? 3.811 -45.312 -15.047 1 77.44 227 SER B O 1
ATOM 5412 N N . LEU B 1 228 ? 4.621 -47.344 -14.875 1 74.31 228 LEU B N 1
ATOM 5413 C CA . LEU B 1 228 ? 4.664 -47.312 -13.414 1 74.31 228 LEU B CA 1
ATOM 5414 C C . LEU B 1 228 ? 5.656 -46.25 -12.938 1 74.31 228 LEU B C 1
ATOM 5416 O O . LEU B 1 228 ? 5.379 -45.531 -11.984 1 74.31 228 LEU B O 1
ATOM 5420 N N . ALA B 1 229 ? 6.77 -46.188 -13.547 1 71.69 229 ALA B N 1
ATOM 5421 C CA . ALA B 1 229 ? 7.766 -45.188 -13.188 1 71.69 229 ALA B CA 1
ATOM 5422 C C . ALA B 1 229 ? 7.215 -43.781 -13.383 1 71.69 229 ALA B C 1
ATOM 5424 O O . ALA B 1 229 ? 7.449 -42.875 -12.562 1 71.69 229 ALA B O 1
ATOM 5425 N N . ALA B 1 230 ? 6.566 -43.562 -14.508 1 76.62 230 ALA B N 1
ATOM 5426 C CA . ALA B 1 230 ? 5.988 -42.25 -14.812 1 76.62 230 ALA B CA 1
ATOM 5427 C C . ALA B 1 230 ? 4.961 -41.875 -13.758 1 76.62 230 ALA B C 1
ATOM 5429 O O . ALA B 1 230 ? 4.902 -40.688 -13.344 1 76.62 230 ALA B O 1
ATOM 5430 N N . LEU B 1 231 ? 4.16 -42.75 -13.297 1 76.62 231 LEU B N 1
ATOM 5431 C CA . LEU B 1 231 ? 3.143 -42.469 -12.289 1 76.62 231 LEU B CA 1
ATOM 5432 C C . LEU B 1 231 ? 3.783 -42.219 -10.93 1 76.62 231 LEU B C 1
ATOM 5434 O O . LEU B 1 231 ? 3.4 -41.281 -10.227 1 76.62 231 LEU B O 1
ATOM 5438 N N . LEU B 1 232 ? 4.645 -43.031 -10.523 1 72.94 232 LEU B N 1
ATOM 5439 C CA . LEU B 1 232 ? 5.266 -42.938 -9.211 1 72.94 232 LEU B CA 1
ATOM 5440 C C . LEU B 1 232 ? 6.113 -41.688 -9.102 1 72.94 232 LEU B C 1
ATOM 5442 O O . LEU B 1 232 ? 6.184 -41.062 -8.031 1 72.94 232 LEU B O 1
ATOM 5446 N N . LEU B 1 233 ? 6.719 -41.281 -10.156 1 71.94 233 LEU B N 1
ATOM 5447 C CA . LEU B 1 233 ? 7.578 -40.094 -10.117 1 71.94 233 LEU B CA 1
ATOM 5448 C C . LEU B 1 233 ? 6.777 -38.812 -10.438 1 71.94 233 LEU B C 1
ATOM 5450 O O . LEU B 1 233 ? 7.188 -37.719 -10.07 1 71.94 233 LEU B O 1
ATOM 5454 N N . GLY B 1 234 ? 5.816 -39.031 -11.219 1 75.62 234 GLY B N 1
ATOM 5455 C CA . GLY B 1 234 ? 4.996 -37.906 -11.602 1 75.62 234 GLY B CA 1
ATOM 5456 C C . GLY B 1 234 ? 4.301 -37.25 -10.422 1 75.62 234 GLY B C 1
ATOM 5457 O O . GLY B 1 234 ? 4.203 -36 -10.359 1 75.62 234 GLY B O 1
ATOM 5458 N N . LEU B 1 235 ? 3.934 -38.031 -9.445 1 76.56 235 LEU B N 1
ATOM 5459 C CA . LEU B 1 235 ? 3.186 -37.5 -8.312 1 76.56 235 LEU B CA 1
ATOM 5460 C C . LEU B 1 235 ? 4.062 -36.594 -7.461 1 76.56 235 LEU B C 1
ATOM 5462 O O . LEU B 1 235 ? 3.695 -35.438 -7.199 1 76.56 235 LEU B O 1
ATOM 5466 N N . PRO B 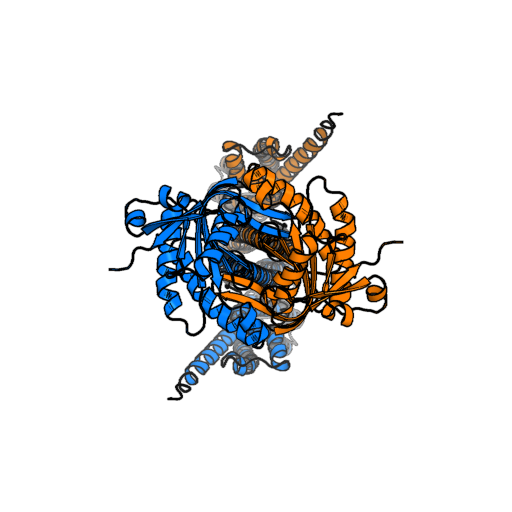1 236 ? 5.203 -37.062 -7.004 1 73.62 236 PRO B N 1
ATOM 5467 C CA . PRO B 1 236 ? 6.047 -36.156 -6.207 1 73.62 236 PRO B CA 1
ATOM 5468 C C . PRO B 1 236 ? 6.469 -34.906 -6.973 1 73.62 236 PRO B C 1
ATOM 5470 O O . PRO B 1 236 ? 6.566 -33.844 -6.387 1 73.62 236 PRO B O 1
ATOM 5473 N N . THR B 1 237 ? 6.789 -34.969 -8.227 1 76.12 237 THR B N 1
ATOM 5474 C CA . THR B 1 237 ? 7.18 -33.812 -9.031 1 76.12 237 THR B CA 1
ATOM 5475 C C . THR B 1 237 ? 6.043 -32.812 -9.117 1 76.12 237 THR B C 1
ATOM 5477 O O . THR B 1 237 ? 6.273 -31.594 -9.055 1 76.12 237 THR B O 1
ATOM 5480 N N . MET B 1 238 ? 4.895 -33.344 -9.297 1 82 238 MET B N 1
ATOM 5481 C CA . MET B 1 238 ? 3.713 -32.5 -9.336 1 82 238 MET B CA 1
ATOM 5482 C C . MET B 1 238 ? 3.543 -31.734 -8.023 1 82 238 MET B C 1
ATOM 5484 O O . MET B 1 238 ? 3.266 -30.547 -8.023 1 82 238 MET B O 1
ATOM 5488 N N . ILE B 1 239 ? 3.729 -32.438 -6.957 1 79.88 239 ILE B N 1
ATOM 5489 C CA . ILE B 1 239 ? 3.578 -31.812 -5.641 1 79.88 239 ILE B CA 1
ATOM 5490 C C . ILE B 1 239 ? 4.652 -30.75 -5.441 1 79.88 239 ILE B C 1
ATOM 5492 O O . ILE B 1 239 ? 4.359 -29.641 -4.973 1 79.88 239 ILE B O 1
ATOM 5496 N N . LEU B 1 240 ? 5.844 -31.094 -5.805 1 79.44 240 LEU B N 1
ATOM 5497 C CA . LEU B 1 240 ? 6.953 -30.156 -5.641 1 79.44 240 LEU B CA 1
ATOM 5498 C C . LEU B 1 240 ? 6.738 -28.906 -6.488 1 79.44 240 LEU B C 1
ATOM 5500 O O . LEU B 1 240 ? 6.996 -27.797 -6.027 1 79.44 240 LEU B O 1
ATOM 5504 N N . THR B 1 241 ? 6.332 -29.078 -7.691 1 82.38 241 THR B N 1
ATOM 5505 C CA . THR B 1 241 ? 6.062 -27.938 -8.562 1 82.38 241 THR B CA 1
ATOM 5506 C C . THR B 1 241 ? 4.926 -27.094 -8.008 1 82.38 241 THR B C 1
ATOM 5508 O O . THR B 1 241 ? 5.004 -25.859 -8.023 1 82.38 241 THR B O 1
ATOM 5511 N N . SER B 1 242 ? 3.879 -27.734 -7.586 1 83.44 242 SER B N 1
ATOM 5512 C CA . SER B 1 242 ? 2.748 -27.031 -6.996 1 83.44 242 SER B CA 1
ATOM 5513 C C . SER B 1 242 ? 3.189 -26.172 -5.816 1 83.44 242 SER B C 1
ATOM 5515 O O . SER B 1 242 ? 2.803 -25 -5.711 1 83.44 242 SER B O 1
ATOM 5517 N N . ARG B 1 243 ? 3.986 -26.75 -4.988 1 81.31 243 ARG B N 1
ATOM 5518 C CA . ARG B 1 243 ? 4.449 -26.031 -3.801 1 81.31 243 ARG B CA 1
ATOM 5519 C C . ARG B 1 243 ? 5.371 -24.875 -4.18 1 81.31 243 ARG B C 1
ATOM 5521 O O . ARG B 1 243 ? 5.375 -23.844 -3.52 1 81.31 243 ARG B O 1
ATOM 5528 N N . SER B 1 244 ? 6.113 -25.109 -5.145 1 82.25 244 SER B N 1
ATOM 5529 C CA . SER B 1 244 ? 7.035 -24.062 -5.59 1 82.25 244 SER B CA 1
ATOM 5530 C C . SER B 1 244 ? 6.281 -22.828 -6.055 1 82.25 244 SER B C 1
ATOM 5532 O O . SER B 1 244 ? 6.824 -21.719 -6.039 1 82.25 244 SER B O 1
ATOM 5534 N N . ILE B 1 245 ? 5.09 -22.969 -6.445 1 84.5 245 ILE B N 1
ATOM 5535 C CA . ILE B 1 245 ? 4.273 -21.844 -6.914 1 84.5 245 ILE B CA 1
ATOM 5536 C C . ILE B 1 245 ? 3.352 -21.375 -5.789 1 84.5 245 ILE B C 1
ATOM 5538 O O . ILE B 1 245 ? 3.293 -20.188 -5.488 1 84.5 245 ILE B O 1
ATOM 5542 N N . SER B 1 246 ? 2.727 -22.312 -5.156 1 84.94 246 SER B N 1
ATOM 5543 C CA . SER B 1 246 ? 1.678 -22.016 -4.188 1 84.94 246 SER B CA 1
ATOM 5544 C C . SER B 1 246 ? 2.262 -21.438 -2.9 1 84.94 246 SER B C 1
ATOM 5546 O O . SER B 1 246 ? 1.673 -20.547 -2.287 1 84.94 246 SER B O 1
ATOM 5548 N N . ASP B 1 247 ? 3.367 -22 -2.479 1 82 247 ASP B N 1
ATOM 5549 C CA . ASP B 1 247 ? 3.902 -21.594 -1.182 1 82 247 ASP B CA 1
ATOM 5550 C C . ASP B 1 247 ? 4.234 -20.109 -1.161 1 82 247 ASP B C 1
ATOM 5552 O O . ASP B 1 247 ? 3.805 -19.375 -0.259 1 82 247 ASP B O 1
ATOM 5556 N N . PRO B 1 248 ? 4.969 -19.688 -2.123 1 82.5 248 PRO B N 1
ATOM 5557 C CA . PRO B 1 248 ? 5.27 -18.25 -2.115 1 82.5 248 PRO B CA 1
ATOM 5558 C C . PRO B 1 248 ? 4.012 -17.391 -2.225 1 82.5 248 PRO B C 1
ATOM 5560 O O . PRO B 1 248 ? 3.947 -16.312 -1.629 1 82.5 248 PRO B O 1
ATOM 5563 N N . LEU B 1 249 ? 3.098 -17.781 -2.977 1 87.12 249 LEU B N 1
ATOM 5564 C CA . LEU B 1 249 ? 1.856 -17.031 -3.105 1 87.12 249 LEU B CA 1
ATOM 5565 C C . LEU B 1 249 ? 1.123 -16.953 -1.771 1 87.12 249 LEU B C 1
ATOM 5567 O O . LEU B 1 249 ? 0.603 -15.898 -1.398 1 87.12 249 LEU B O 1
ATOM 5571 N N . ASP B 1 250 ? 1.142 -18.078 -1.123 1 86.69 250 ASP B N 1
ATOM 5572 C CA . ASP B 1 250 ? 0.492 -18.125 0.183 1 86.69 250 ASP B CA 1
ATOM 5573 C C . ASP B 1 250 ? 1.187 -17.188 1.175 1 86.69 250 ASP B C 1
ATOM 5575 O O . ASP B 1 250 ? 0.531 -16.562 2.014 1 86.69 250 ASP B O 1
ATOM 5579 N N . GLU B 1 251 ? 2.441 -17.188 1.061 1 85.38 251 GLU B N 1
ATOM 5580 C CA . GLU B 1 251 ? 3.201 -16.297 1.932 1 85.38 251 GLU B CA 1
ATOM 5581 C C . GLU B 1 251 ? 2.791 -14.836 1.722 1 85.38 251 GLU B C 1
ATOM 5583 O O . GLU B 1 251 ? 2.648 -14.078 2.686 1 85.38 251 GLU B O 1
ATOM 5588 N N . ILE B 1 252 ? 2.619 -14.422 0.522 1 89.56 252 ILE B N 1
ATOM 5589 C CA . ILE B 1 252 ? 2.223 -13.055 0.206 1 89.56 252 ILE B CA 1
ATOM 5590 C C . ILE B 1 252 ? 0.809 -12.797 0.718 1 89.56 252 ILE B C 1
ATOM 5592 O O . ILE B 1 252 ? 0.539 -11.75 1.312 1 89.56 252 ILE B O 1
ATOM 5596 N N . VAL B 1 253 ? -0.026 -13.789 0.464 1 89.19 253 VAL B N 1
ATOM 5597 C CA . VAL B 1 253 ? -1.411 -13.656 0.904 1 89.19 253 VAL B CA 1
ATOM 5598 C C . VAL B 1 253 ? -1.458 -13.5 2.422 1 89.19 253 VAL B C 1
ATOM 5600 O O . VAL B 1 253 ? -2.189 -12.656 2.945 1 89.19 253 VAL B O 1
ATOM 5603 N N . ASP B 1 254 ? -0.715 -14.312 3.098 1 88.44 254 ASP B N 1
ATOM 5604 C CA . ASP B 1 254 ? -0.659 -14.234 4.555 1 88.44 254 ASP B CA 1
ATOM 5605 C C . ASP B 1 254 ? -0.136 -12.875 5.012 1 88.44 254 ASP B C 1
ATOM 5607 O O . ASP B 1 254 ? -0.665 -12.281 5.957 1 88.44 254 ASP B O 1
ATOM 5611 N N . ALA B 1 255 ? 0.885 -12.43 4.355 1 89.25 255 ALA B N 1
ATOM 5612 C CA . ALA B 1 255 ? 1.455 -11.133 4.688 1 89.25 255 ALA B CA 1
ATOM 5613 C C . ALA B 1 255 ? 0.446 -10.008 4.445 1 89.25 255 ALA B C 1
ATOM 5615 O O . ALA B 1 255 ? 0.351 -9.07 5.234 1 89.25 255 ALA B O 1
ATOM 5616 N N . MET B 1 256 ? -0.255 -10.078 3.404 1 90.62 256 MET B N 1
ATOM 5617 C CA . MET B 1 256 ? -1.307 -9.109 3.115 1 90.62 256 MET B CA 1
ATOM 5618 C C . MET B 1 256 ? -2.344 -9.086 4.234 1 90.62 256 MET B C 1
ATOM 5620 O O . MET B 1 256 ? -2.828 -8.016 4.609 1 90.62 256 MET B O 1
ATOM 5624 N N . GLY B 1 257 ? -2.676 -10.336 4.641 1 87.44 257 GLY B N 1
ATOM 5625 C CA . GLY B 1 257 ? -3.602 -10.422 5.758 1 87.44 257 GLY B CA 1
ATOM 5626 C C . GLY B 1 257 ? -3.09 -9.734 7.012 1 87.44 257 GLY B C 1
ATOM 5627 O O . GLY B 1 257 ? -3.846 -9.047 7.699 1 87.44 257 GLY B O 1
ATOM 5628 N N . GLN B 1 258 ? -1.859 -9.883 7.285 1 88.94 258 GLN B N 1
ATOM 5629 C CA . GLN B 1 258 ? -1.246 -9.242 8.445 1 88.94 258 GLN B CA 1
ATOM 5630 C C . GLN B 1 258 ? -1.266 -7.723 8.305 1 88.94 258 GLN B C 1
ATOM 5632 O O . GLN B 1 258 ? -1.528 -7.008 9.281 1 88.94 258 GLN B O 1
ATOM 5637 N N . VAL B 1 259 ? -0.972 -7.254 7.141 1 88.06 259 VAL B N 1
ATOM 5638 C CA . VAL B 1 259 ? -0.99 -5.82 6.871 1 88.06 259 VAL B CA 1
ATOM 5639 C C . VAL B 1 259 ? -2.4 -5.27 7.078 1 88.06 259 VAL B C 1
ATOM 5641 O O . VAL B 1 259 ? -2.576 -4.191 7.652 1 88.06 259 VAL B O 1
ATOM 5644 N N . GLU B 1 260 ? -3.336 -5.992 6.656 1 84.94 260 GLU B N 1
ATOM 5645 C CA . GLU B 1 260 ? -4.734 -5.602 6.816 1 84.94 260 GLU B CA 1
ATOM 5646 C C . GLU B 1 260 ? -5.117 -5.516 8.289 1 84.94 260 GLU B C 1
ATOM 5648 O O . GLU B 1 260 ? -5.957 -4.699 8.672 1 84.94 260 GLU B O 1
ATOM 5653 N N . HIS B 1 261 ? -4.484 -6.34 9.117 1 85 261 HIS B N 1
ATOM 5654 C CA . HIS B 1 261 ? -4.82 -6.371 10.531 1 85 261 HIS B CA 1
ATOM 5655 C C . HIS B 1 261 ? -3.963 -5.387 11.32 1 85 261 HIS B C 1
ATOM 5657 O O . HIS B 1 261 ? -3.939 -5.43 12.555 1 85 261 HIS B O 1
ATOM 5663 N N . GLY B 1 262 ? -3.203 -4.574 10.648 1 83.38 262 GLY B N 1
ATOM 5664 C CA . GLY B 1 262 ? -2.52 -3.479 11.32 1 83.38 262 GLY B CA 1
ATOM 5665 C C . GLY B 1 262 ? -1.025 -3.707 11.461 1 83.38 262 GLY B C 1
ATOM 5666 O O . GLY B 1 262 ? -0.302 -2.832 11.945 1 83.38 262 GLY B O 1
ATOM 5667 N N . HIS B 1 263 ? -0.581 -4.867 11.086 1 85.56 263 HIS B N 1
ATOM 5668 C CA . HIS B 1 263 ? 0.854 -5.125 11.109 1 85.56 263 HIS B CA 1
ATOM 5669 C C . HIS B 1 263 ? 1.517 -4.676 9.812 1 85.56 263 HIS B C 1
ATOM 5671 O O . HIS B 1 263 ? 2.021 -5.5 9.047 1 85.56 263 HIS B O 1
ATOM 5677 N N . ILE B 1 264 ? 1.675 -3.482 9.383 1 82.5 264 ILE B N 1
ATOM 5678 C CA . ILE B 1 264 ? 2.01 -2.859 8.102 1 82.5 264 ILE B CA 1
ATOM 5679 C C . ILE B 1 264 ? 3.484 -3.098 7.789 1 82.5 264 ILE B C 1
ATOM 5681 O O . ILE B 1 264 ? 3.875 -3.143 6.617 1 82.5 264 ILE B O 1
ATOM 5685 N N . GLY B 1 265 ? 4.336 -3.594 8.812 1 79 265 GLY B N 1
ATOM 5686 C CA . GLY B 1 265 ? 5.758 -3.801 8.602 1 79 265 GLY B CA 1
ATOM 5687 C C . GLY B 1 265 ? 6.113 -5.242 8.297 1 79 265 GLY B C 1
ATOM 5688 O O . GLY B 1 265 ? 7.203 -5.703 8.633 1 79 265 GLY B O 1
ATOM 5689 N N . THR B 1 266 ? 5.152 -5.871 7.684 1 79.94 266 THR B N 1
ATOM 5690 C CA . THR B 1 266 ? 5.398 -7.262 7.32 1 79.94 266 THR B CA 1
ATOM 5691 C C . THR B 1 266 ? 5.945 -7.359 5.898 1 79.94 266 THR B C 1
ATOM 5693 O O . THR B 1 266 ? 5.258 -7.004 4.938 1 79.94 266 THR B O 1
ATOM 5696 N N . TYR B 1 267 ? 7.148 -7.762 5.68 1 82.38 267 TYR B N 1
ATOM 5697 C CA . TYR B 1 267 ? 7.793 -7.914 4.379 1 82.38 267 TYR B CA 1
ATOM 5698 C C . TYR B 1 267 ? 7.945 -9.391 4.016 1 82.38 267 TYR B C 1
ATOM 5700 O O . TYR B 1 267 ? 7.918 -10.258 4.891 1 82.38 267 TYR B O 1
ATOM 5708 N N . VAL B 1 268 ? 7.922 -9.602 2.793 1 81.25 268 VAL B N 1
ATOM 5709 C CA . VAL B 1 268 ? 8.133 -10.961 2.307 1 81.25 268 VAL B CA 1
ATOM 5710 C C . VAL B 1 268 ? 9.484 -11.055 1.604 1 81.25 268 VAL B C 1
ATOM 5712 O O . VAL B 1 268 ? 9.977 -10.062 1.051 1 81.25 268 VAL B O 1
ATOM 5715 N N . GLY B 1 269 ? 10.148 -12.273 1.703 1 69.81 269 GLY B N 1
ATOM 5716 C CA . GLY B 1 269 ? 11.422 -12.484 1.035 1 69.81 269 GLY B CA 1
ATOM 5717 C C . GLY B 1 269 ? 11.297 -12.586 -0.473 1 69.81 269 GLY B C 1
ATOM 5718 O O . GLY B 1 269 ? 10.328 -13.141 -0.983 1 69.81 269 GLY B O 1
ATOM 5719 N N . SER B 1 270 ? 11.953 -11.695 -1.301 1 64.5 270 SER B N 1
ATOM 5720 C CA . SER B 1 270 ? 11.992 -11.789 -2.756 1 64.5 270 SER B CA 1
ATOM 5721 C C . SER B 1 270 ? 13.344 -12.32 -3.234 1 64.5 270 SER B C 1
ATOM 5723 O O . SER B 1 270 ? 14.367 -11.656 -3.076 1 64.5 270 SER B O 1
ATOM 5725 N N . TYR B 1 271 ? 13.266 -13.641 -3.703 1 59.78 271 TYR B N 1
ATOM 5726 C CA . TYR B 1 271 ? 14.547 -14.281 -3.951 1 59.78 271 TYR B CA 1
ATOM 5727 C C . TYR B 1 271 ? 14.703 -14.641 -5.422 1 59.78 271 TYR B C 1
ATOM 5729 O O . TYR B 1 271 ? 15.758 -15.125 -5.844 1 59.78 271 TYR B O 1
ATOM 5737 N N . GLU B 1 272 ? 13.664 -14.336 -6.148 1 67.06 272 GLU B N 1
ATOM 5738 C CA . GLU B 1 272 ? 13.734 -14.812 -7.527 1 67.06 272 GLU B CA 1
ATOM 5739 C C . GLU B 1 272 ? 13.312 -13.719 -8.508 1 67.06 272 GLU B C 1
ATOM 5741 O O . GLU B 1 272 ? 12.625 -12.766 -8.133 1 67.06 272 GLU B O 1
ATOM 5746 N N . ARG B 1 273 ? 13.969 -13.828 -9.781 1 67.25 273 ARG B N 1
ATOM 5747 C CA . ARG B 1 273 ? 13.602 -12.891 -10.836 1 67.25 273 ARG B CA 1
ATOM 5748 C C . ARG B 1 273 ? 12.445 -13.43 -11.672 1 67.25 273 ARG B C 1
ATOM 5750 O O . ARG B 1 273 ? 12.492 -13.391 -12.906 1 67.25 273 ARG B O 1
ATOM 5757 N N . SER B 1 274 ? 11.578 -14.078 -11.086 1 76.81 274 SER B N 1
ATOM 5758 C CA . SER B 1 274 ? 10.414 -14.586 -11.797 1 76.81 274 SER B CA 1
ATOM 5759 C C . SER B 1 274 ? 9.195 -13.695 -11.555 1 76.81 274 SER B C 1
ATOM 5761 O O . SER B 1 274 ? 9.305 -12.633 -10.945 1 76.81 274 SER B O 1
ATOM 5763 N N . GLN B 1 275 ? 8.125 -14.133 -12.203 1 82.75 275 GLN B N 1
ATOM 5764 C CA . GLN B 1 275 ? 6.855 -13.445 -11.984 1 82.75 275 GLN B CA 1
ATOM 5765 C C . GLN B 1 275 ? 6.527 -13.375 -10.492 1 82.75 275 GLN B C 1
ATOM 5767 O O . GLN B 1 275 ? 6.059 -12.344 -10.008 1 82.75 275 GLN B O 1
ATOM 5772 N N . ILE B 1 276 ? 6.887 -14.375 -9.805 1 84.88 276 ILE B N 1
ATOM 5773 C CA . ILE B 1 276 ? 6.605 -14.461 -8.375 1 84.88 276 ILE B CA 1
ATOM 5774 C C . ILE B 1 276 ? 7.516 -13.5 -7.609 1 84.88 276 ILE B C 1
ATOM 5776 O O . ILE B 1 276 ? 7.07 -12.82 -6.68 1 84.88 276 ILE B O 1
ATOM 5780 N N . GLY B 1 277 ? 8.758 -13.484 -8.031 1 83.38 277 GLY B N 1
ATOM 5781 C CA . GLY B 1 277 ? 9.672 -12.539 -7.414 1 83.38 277 GLY B CA 1
ATOM 5782 C C . GLY B 1 277 ? 9.25 -11.094 -7.586 1 83.38 277 GLY B C 1
ATOM 5783 O O . GLY B 1 277 ? 9.344 -10.297 -6.652 1 83.38 277 GLY B O 1
ATOM 5784 N N . ARG B 1 278 ? 8.797 -10.742 -8.766 1 85.62 278 ARG B N 1
ATOM 5785 C CA . ARG B 1 278 ? 8.305 -9.391 -9.023 1 85.62 278 ARG B CA 1
ATOM 5786 C C . ARG B 1 278 ? 7.09 -9.078 -8.164 1 85.62 278 ARG B C 1
ATOM 5788 O O . ARG B 1 278 ? 6.926 -7.945 -7.703 1 85.62 278 ARG B O 1
ATOM 5795 N N . LEU B 1 279 ? 6.316 -10.062 -7.992 1 88.06 279 LEU B N 1
ATOM 5796 C CA . LEU B 1 279 ? 5.164 -9.906 -7.113 1 88.06 279 LEU B CA 1
ATOM 5797 C C . LEU B 1 279 ? 5.605 -9.617 -5.684 1 88.06 279 LEU B C 1
ATOM 5799 O O . LEU B 1 279 ? 5.043 -8.742 -5.02 1 88.06 279 LEU B O 1
ATOM 5803 N N . GLN B 1 280 ? 6.59 -10.352 -5.27 1 86.94 280 GLN B N 1
ATOM 5804 C CA . GLN B 1 280 ? 7.105 -10.188 -3.914 1 86.94 280 GLN B CA 1
ATOM 5805 C C . GLN B 1 280 ? 7.715 -8.805 -3.721 1 86.94 280 GLN B C 1
ATOM 5807 O O . GLN B 1 280 ? 7.453 -8.141 -2.715 1 86.94 280 GLN B O 1
ATOM 5812 N N . THR B 1 281 ? 8.523 -8.375 -4.664 1 85.12 281 THR B N 1
ATOM 5813 C CA . THR B 1 281 ? 9.148 -7.062 -4.59 1 85.12 281 THR B CA 1
ATOM 5814 C C . THR B 1 281 ? 8.102 -5.957 -4.633 1 85.12 281 THR B C 1
ATOM 5816 O O . THR B 1 281 ? 8.195 -4.973 -3.896 1 85.12 281 THR B O 1
ATOM 5819 N N . GLY B 1 282 ? 7.18 -6.168 -5.566 1 86.69 282 GLY B N 1
ATOM 5820 C CA . GLY B 1 282 ? 6.094 -5.203 -5.637 1 86.69 282 GLY B CA 1
ATOM 5821 C C . GLY B 1 282 ? 5.305 -5.098 -4.344 1 86.69 282 GLY B C 1
ATOM 5822 O O . GLY B 1 282 ? 4.957 -3.996 -3.912 1 86.69 282 GLY B O 1
ATOM 5823 N N . PHE B 1 283 ? 5.027 -6.18 -3.703 1 90.88 283 PHE B N 1
ATOM 5824 C CA . PHE B 1 283 ? 4.352 -6.215 -2.412 1 90.88 283 PHE B CA 1
ATOM 5825 C C . PHE B 1 283 ? 5.133 -5.426 -1.369 1 90.88 283 PHE B C 1
ATOM 5827 O O . PHE B 1 283 ? 4.566 -4.598 -0.653 1 90.88 283 PHE B O 1
ATOM 5834 N N . ASN B 1 284 ? 6.383 -5.699 -1.282 1 88.06 284 ASN B N 1
ATOM 5835 C CA . ASN B 1 284 ? 7.219 -5.012 -0.305 1 88.06 284 ASN B CA 1
ATOM 5836 C C . ASN B 1 284 ? 7.215 -3.5 -0.526 1 88.06 284 ASN B C 1
ATOM 5838 O O . ASN B 1 284 ? 7.211 -2.729 0.433 1 88.06 284 ASN B O 1
ATOM 5842 N N . ARG B 1 285 ? 7.25 -3.102 -1.744 1 87.56 285 ARG B N 1
ATOM 5843 C CA . ARG B 1 285 ? 7.199 -1.676 -2.051 1 87.56 285 ARG B CA 1
ATOM 5844 C C . ARG B 1 285 ? 5.883 -1.062 -1.588 1 87.56 285 ARG B C 1
ATOM 5846 O O . ARG B 1 285 ? 5.855 0.065 -1.09 1 87.56 285 ARG B O 1
ATOM 5853 N N . MET B 1 286 ? 4.852 -1.764 -1.798 1 90.75 286 MET B N 1
ATOM 5854 C CA . MET B 1 286 ? 3.545 -1.279 -1.362 1 90.75 286 MET B CA 1
ATOM 5855 C C . MET B 1 286 ? 3.479 -1.189 0.159 1 90.75 286 MET B C 1
ATOM 5857 O O . MET B 1 286 ? 2.877 -0.261 0.704 1 90.75 286 MET B O 1
ATOM 5861 N N . VAL B 1 287 ? 4.066 -2.213 0.84 1 90.62 287 VAL B N 1
ATOM 5862 C CA . VAL B 1 287 ? 4.117 -2.188 2.299 1 90.62 287 VAL B CA 1
ATOM 5863 C C . VAL B 1 287 ? 4.867 -0.942 2.77 1 90.62 287 VAL B C 1
ATOM 5865 O O . VAL B 1 287 ? 4.438 -0.271 3.711 1 90.62 287 VAL B O 1
ATOM 5868 N N . ALA B 1 288 ? 5.941 -0.646 2.145 1 88.5 288 ALA B N 1
ATOM 5869 C CA . ALA B 1 288 ? 6.699 0.563 2.463 1 88.5 288 ALA B CA 1
ATOM 5870 C C . ALA B 1 288 ? 5.832 1.81 2.299 1 88.5 288 ALA B C 1
ATOM 5872 O O . ALA B 1 288 ? 5.902 2.732 3.113 1 88.5 288 ALA B O 1
ATOM 5873 N N . GLY B 1 289 ? 5.109 1.832 1.245 1 89.06 289 GLY B N 1
ATOM 5874 C CA . GLY B 1 289 ? 4.191 2.941 1.03 1 89.06 289 GLY B CA 1
ATOM 5875 C C . GLY B 1 289 ? 3.143 3.068 2.117 1 89.06 289 GLY B C 1
ATOM 5876 O O . GLY B 1 289 ? 2.818 4.176 2.551 1 89.06 289 GLY B O 1
ATOM 5877 N N . LEU B 1 290 ? 2.646 1.966 2.555 1 91 290 LEU B N 1
ATOM 5878 C CA . LEU B 1 290 ? 1.638 1.963 3.607 1 91 290 LEU B CA 1
ATOM 5879 C C . LEU B 1 290 ? 2.242 2.393 4.941 1 91 290 LEU B C 1
ATOM 5881 O O . LEU B 1 290 ? 1.57 3.031 5.754 1 91 290 LEU B O 1
ATOM 5885 N N . GLU B 1 291 ? 3.477 2.01 5.191 1 90.06 291 GLU B N 1
ATOM 5886 C CA . GLU B 1 291 ? 4.184 2.5 6.371 1 90.06 291 GLU B CA 1
ATOM 5887 C C . GLU B 1 291 ? 4.305 4.02 6.352 1 90.06 291 GLU B C 1
ATOM 5889 O O . GLU B 1 291 ? 4.16 4.676 7.387 1 90.06 291 GLU B O 1
ATOM 5894 N N . GLU B 1 292 ? 4.621 4.484 5.238 1 89.12 292 GLU B N 1
ATOM 5895 C CA . GLU B 1 292 ? 4.699 5.93 5.078 1 89.12 292 GLU B CA 1
ATOM 5896 C C . GLU B 1 292 ? 3.355 6.594 5.375 1 89.12 292 GLU B C 1
ATOM 5898 O O . GLU B 1 292 ? 3.307 7.688 5.941 1 89.12 292 GLU B O 1
ATOM 5903 N N . ARG B 1 293 ? 2.344 5.938 4.91 1 90.44 293 ARG B N 1
ATOM 5904 C CA . ARG B 1 293 ? 1.004 6.434 5.207 1 90.44 293 ARG B CA 1
ATOM 5905 C C . ARG B 1 293 ? 0.792 6.566 6.711 1 90.44 293 ARG B C 1
ATOM 5907 O O . ARG B 1 293 ? 0.278 7.582 7.184 1 90.44 293 ARG B O 1
ATOM 5914 N N . GLU B 1 294 ? 1.18 5.598 7.477 1 90.38 294 GLU B N 1
ATOM 5915 C CA . GLU B 1 294 ? 1.028 5.625 8.93 1 90.38 294 GLU B CA 1
ATOM 5916 C C . GLU B 1 294 ? 1.887 6.723 9.555 1 90.38 294 GLU B C 1
ATOM 5918 O O . GLU B 1 294 ? 1.467 7.379 10.508 1 90.38 294 GLU B O 1
ATOM 5923 N N . ARG B 1 295 ? 2.986 6.918 9.062 1 89.38 295 ARG B N 1
ATOM 5924 C CA . ARG B 1 295 ? 3.861 7.984 9.539 1 89.38 295 ARG B CA 1
ATOM 5925 C C . ARG B 1 295 ? 3.256 9.352 9.258 1 89.38 295 ARG B C 1
ATOM 5927 O O . ARG B 1 295 ? 3.297 10.242 10.117 1 89.38 295 ARG B O 1
ATOM 5934 N N . LEU B 1 296 ? 2.729 9.492 8.086 1 90.5 296 LEU B N 1
ATOM 5935 C CA . LEU B 1 296 ? 2.09 10.742 7.699 1 90.5 296 LEU B CA 1
ATOM 5936 C C . LEU B 1 296 ? 0.891 11.039 8.594 1 90.5 296 LEU B C 1
ATOM 5938 O O . LEU B 1 296 ? 0.667 12.188 8.977 1 90.5 296 LEU B O 1
ATOM 5942 N N . ARG B 1 297 ? 0.16 10.039 8.836 1 90.5 297 ARG B N 1
ATOM 5943 C CA . ARG B 1 297 ? -0.997 10.203 9.711 1 90.5 297 ARG B CA 1
ATOM 5944 C C . ARG B 1 297 ? -0.574 10.672 11.094 1 90.5 297 ARG B C 1
ATOM 5946 O O . ARG B 1 297 ? -1.191 11.578 11.664 1 90.5 297 ARG B O 1
ATOM 5953 N N . ASP B 1 298 ? 0.453 10.094 11.562 1 90.56 298 ASP B N 1
ATOM 5954 C CA . ASP B 1 298 ? 0.97 10.477 12.875 1 90.56 298 ASP B CA 1
ATOM 5955 C C . ASP B 1 298 ? 1.501 11.906 12.867 1 90.56 298 ASP B C 1
ATOM 5957 O O . ASP B 1 298 ? 1.197 12.695 13.766 1 90.56 298 ASP B O 1
ATOM 5961 N N . LEU B 1 299 ? 2.279 12.242 11.867 1 89.88 299 LEU B N 1
ATOM 5962 C CA . LEU B 1 299 ? 2.859 13.578 11.734 1 89.88 299 LEU B CA 1
ATOM 5963 C C . LEU B 1 299 ? 1.77 14.633 11.586 1 89.88 299 LEU B C 1
ATOM 5965 O O . LEU B 1 299 ? 1.842 15.695 12.211 1 89.88 299 LEU B O 1
ATOM 5969 N N . PHE B 1 300 ? 0.825 14.273 10.789 1 91.38 300 PHE B N 1
ATOM 5970 C CA . PHE B 1 300 ? -0.293 15.188 10.586 1 91.38 300 PHE B CA 1
ATOM 5971 C C . PHE B 1 300 ? -1.039 15.43 11.891 1 91.38 300 PHE B C 1
ATOM 5973 O O . PHE B 1 300 ? -1.345 16.578 12.227 1 91.38 300 PHE B O 1
ATOM 5980 N N . GLY B 1 301 ? -1.303 14.422 12.602 1 90.31 301 GLY B N 1
ATOM 5981 C CA . GLY B 1 301 ? -1.977 14.539 13.891 1 90.31 301 GLY B CA 1
ATOM 5982 C C . GLY B 1 301 ? -1.208 15.375 14.891 1 90.31 301 GLY B C 1
ATOM 5983 O O . GLY B 1 301 ? -1.797 16.172 15.617 1 90.31 301 GLY B O 1
ATOM 5984 N N . ARG B 1 302 ? 0.05 15.266 14.906 1 90.19 302 ARG B N 1
ATOM 5985 C CA . ARG B 1 302 ? 0.884 16 15.852 1 90.19 302 ARG B CA 1
ATOM 5986 C C . ARG B 1 302 ? 0.989 17.469 15.461 1 90.19 302 ARG B C 1
ATOM 5988 O O . ARG B 1 302 ? 1.21 18.328 16.312 1 90.19 302 ARG B O 1
ATOM 5995 N N . HIS B 1 303 ? 0.816 17.766 14.219 1 89.44 303 HIS B N 1
ATOM 5996 C CA . HIS B 1 303 ? 0.97 19.141 13.758 1 89.44 303 HIS B CA 1
ATOM 5997 C C . HIS B 1 303 ? -0.338 19.906 13.883 1 89.44 303 HIS B C 1
ATOM 5999 O O . HIS B 1 303 ? -0.333 21.109 14.203 1 89.44 303 HIS B O 1
ATOM 6005 N N . VAL B 1 304 ? -1.458 19.219 13.625 1 90.06 304 VAL B N 1
ATOM 6006 C CA . VAL B 1 304 ? -2.715 19.953 13.562 1 90.06 304 VAL B CA 1
ATOM 6007 C C . VAL B 1 304 ? -3.625 19.531 14.711 1 90.06 304 VAL B C 1
ATOM 6009 O O . VAL B 1 304 ? -4.621 20.188 15 1 90.06 304 VAL B O 1
ATOM 6012 N N . GLY B 1 305 ? -3.32 18.531 15.453 1 89 305 GLY B N 1
ATOM 6013 C CA . GLY B 1 305 ? -4.203 17.922 16.438 1 89 305 GLY B CA 1
ATOM 6014 C C . GLY B 1 305 ? -4.906 16.672 15.922 1 89 305 GLY B C 1
ATOM 6015 O O . GLY B 1 305 ? -5.387 16.656 14.789 1 89 305 GLY B O 1
ATOM 6016 N N . THR B 1 306 ? -5.008 15.719 16.672 1 88.31 306 THR B N 1
ATOM 6017 C CA . THR B 1 306 ? -5.496 14.406 16.281 1 88.31 306 THR B CA 1
ATOM 6018 C C . THR B 1 306 ? -6.949 14.484 15.82 1 88.31 306 THR B C 1
ATOM 6020 O O . THR B 1 306 ? -7.324 13.852 14.828 1 88.31 306 THR B O 1
ATOM 6023 N N . ASP B 1 307 ? -7.738 15.281 16.516 1 87.5 307 ASP B N 1
ATOM 6024 C CA . ASP B 1 307 ? -9.156 15.367 16.172 1 87.5 307 ASP B CA 1
ATOM 6025 C C . ASP B 1 307 ? -9.367 16.141 14.875 1 87.5 307 ASP B C 1
ATOM 6027 O O . ASP B 1 307 ? -10.266 15.805 14.094 1 87.5 307 ASP B O 1
ATOM 6031 N N . VAL B 1 308 ? -8.617 17.156 14.711 1 89.06 308 VAL B N 1
ATOM 6032 C CA . VAL B 1 308 ? -8.695 17.922 13.477 1 89.06 308 VAL B CA 1
ATOM 6033 C C . VAL B 1 308 ? -8.266 17.062 12.297 1 89.06 308 VAL B C 1
ATOM 6035 O O . VAL B 1 308 ? -8.898 17.078 11.234 1 89.06 308 VAL B O 1
ATOM 6038 N N . ALA B 1 309 ? -7.203 16.359 12.461 1 89.5 309 ALA B N 1
ATOM 6039 C CA . ALA B 1 309 ? -6.703 15.461 11.422 1 89.5 309 ALA B CA 1
ATOM 6040 C C . ALA B 1 309 ? -7.75 14.406 11.055 1 89.5 309 ALA B C 1
ATOM 6042 O O . ALA B 1 309 ? -7.965 14.125 9.875 1 89.5 309 ALA B O 1
ATOM 6043 N N . ARG B 1 310 ? -8.344 13.82 12.016 1 88.06 310 ARG B N 1
ATOM 6044 C CA . ARG B 1 310 ? -9.375 12.805 11.789 1 88.06 310 ARG B CA 1
ATOM 6045 C C . ARG B 1 310 ? -10.555 13.391 11.016 1 88.06 310 ARG B C 1
ATOM 6047 O O . ARG B 1 310 ? -11.062 12.758 10.086 1 88.06 310 ARG B O 1
ATOM 6054 N N . ARG B 1 311 ? -10.93 14.539 11.414 1 86.5 311 ARG B N 1
ATOM 6055 C CA . ARG B 1 311 ? -12.039 15.211 10.734 1 86.5 311 ARG B CA 1
ATOM 6056 C C . ARG B 1 311 ? -11.68 15.523 9.289 1 86.5 311 ARG B C 1
ATOM 6058 O O . ARG B 1 311 ? -12.508 15.367 8.391 1 86.5 311 ARG B O 1
ATOM 6065 N N . ALA B 1 312 ? -10.477 16.047 9.117 1 87.38 312 ALA B N 1
ATOM 6066 C CA . ALA B 1 312 ? -10.016 16.391 7.777 1 87.38 312 ALA B CA 1
ATOM 6067 C C . ALA B 1 312 ? -10.008 15.172 6.867 1 87.38 312 ALA B C 1
ATOM 6069 O O . ALA B 1 312 ? -10.352 15.273 5.684 1 87.38 312 ALA B O 1
ATOM 6070 N N . LEU B 1 313 ? -9.672 14.062 7.398 1 85.5 313 LEU B N 1
ATOM 6071 C CA . LEU B 1 313 ? -9.609 12.828 6.629 1 85.5 313 LEU B CA 1
ATOM 6072 C C . LEU B 1 313 ? -11.008 12.32 6.293 1 85.5 313 LEU B C 1
ATOM 6074 O O . LEU B 1 313 ? -11.227 11.773 5.211 1 85.5 313 LEU B O 1
ATOM 6078 N N . GLU B 1 314 ? -11.914 12.453 7.176 1 83.44 314 GLU B N 1
ATOM 6079 C CA . GLU B 1 314 ? -13.266 11.938 6.992 1 83.44 314 GLU B CA 1
ATOM 6080 C C . GLU B 1 314 ? -14.086 12.852 6.082 1 83.44 314 GLU B C 1
ATOM 6082 O O . GLU B 1 314 ? -14.805 12.375 5.199 1 83.44 314 GLU B O 1
ATOM 6087 N N . GLU B 1 315 ? -13.984 14.133 6.324 1 77.25 315 GLU B N 1
ATOM 6088 C CA . GLU B 1 315 ? -14.852 15.078 5.637 1 77.25 315 GLU B CA 1
ATOM 6089 C C . GLU B 1 315 ? -14.164 15.68 4.418 1 77.25 315 GLU B C 1
ATOM 6091 O O . GLU B 1 315 ? -14.828 16.172 3.498 1 77.25 315 GLU B O 1
ATOM 6096 N N . GLY B 1 316 ? -12.969 15.539 4.305 1 69 316 GLY B N 1
ATOM 6097 C CA . GLY B 1 316 ? -12.227 16.156 3.213 1 69 316 GLY B CA 1
ATOM 6098 C C . GLY B 1 316 ? -12.008 17.641 3.41 1 69 316 GLY B C 1
ATOM 6099 O O . GLY B 1 316 ? -12.359 18.188 4.457 1 69 316 GLY B O 1
ATOM 6100 N N . SER B 1 317 ? -11.352 18.359 2.477 1 62.66 317 SER B N 1
ATOM 6101 C CA . SER B 1 317 ? -10.953 19.766 2.516 1 62.66 317 SER B CA 1
ATOM 6102 C C . SER B 1 317 ? -12.164 20.672 2.379 1 62.66 317 SER B C 1
ATOM 6104 O O . SER B 1 317 ? -12.117 21.844 2.795 1 62.66 317 SER B O 1
ATOM 6106 N N . GLY B 1 318 ? -13.227 20.141 1.941 1 63.88 318 GLY B N 1
ATOM 6107 C CA . GLY B 1 318 ? -14.266 21.062 1.535 1 63.88 318 GLY B CA 1
ATOM 6108 C C . GLY B 1 318 ? -15.391 21.188 2.547 1 63.88 318 GLY B C 1
ATOM 6109 O O . GLY B 1 318 ? -16.453 21.734 2.244 1 63.88 318 GLY B O 1
ATOM 6110 N N . SER B 1 319 ? -15.133 20.625 3.688 1 66.88 319 SER B N 1
ATOM 6111 C CA . SER B 1 319 ? -16.266 20.734 4.598 1 66.88 319 SER B CA 1
ATOM 6112 C C . SER B 1 319 ? -16.469 22.156 5.078 1 66.88 319 SER B C 1
ATOM 6114 O O . SER B 1 319 ? -15.516 22.812 5.523 1 66.88 319 SER B O 1
ATOM 6116 N N . PRO B 1 320 ? -17.641 22.625 4.855 1 74.12 320 PRO B N 1
ATOM 6117 C CA . PRO B 1 320 ? -17.922 24 5.297 1 74.12 320 PRO B CA 1
ATOM 6118 C C . PRO B 1 320 ? -17.859 24.156 6.812 1 74.12 320 PRO B C 1
ATOM 6120 O O . PRO B 1 320 ? -18.141 23.219 7.551 1 74.12 320 PRO B O 1
ATOM 6123 N N . GLY B 1 321 ? -17.219 25.156 7.32 1 85.94 321 GLY B N 1
ATOM 6124 C CA . GLY B 1 321 ? -17.234 25.484 8.734 1 85.94 321 GLY B CA 1
ATOM 6125 C C . GLY B 1 321 ? -18.625 25.531 9.328 1 85.94 321 GLY B C 1
ATOM 6126 O O . GLY B 1 321 ? -19.625 25.469 8.602 1 85.94 321 GLY B O 1
ATOM 6127 N N . GLU B 1 322 ? -18.781 25.375 10.609 1 89.31 322 GLU B N 1
ATOM 6128 C CA . GLU B 1 322 ? -20.062 25.438 11.312 1 89.31 322 GLU B CA 1
ATOM 6129 C C . GLU B 1 322 ? -20 26.391 12.508 1 89.31 322 GLU B C 1
ATOM 6131 O O . GLU B 1 322 ? -18.906 26.672 13.023 1 89.31 322 GLU B O 1
ATOM 6136 N N . VAL B 1 323 ? -21.141 26.969 12.844 1 92.56 323 VAL B N 1
ATOM 6137 C CA . VAL B 1 323 ? -21.234 27.797 14.055 1 92.56 323 VAL B CA 1
ATOM 6138 C C . VAL B 1 323 ? -21.625 26.922 15.242 1 92.56 323 VAL B C 1
ATOM 6140 O O . VAL B 1 323 ? -22.641 26.234 15.219 1 92.56 323 VAL B O 1
ATOM 6143 N N . VAL B 1 324 ? -20.781 26.891 16.234 1 92.69 324 VAL B N 1
ATOM 6144 C CA . VAL B 1 324 ? -21.016 26.031 17.391 1 92.69 324 VAL B CA 1
ATOM 6145 C C . VAL B 1 324 ? -20.797 26.828 18.672 1 92.69 324 VAL B C 1
ATOM 6147 O O . VAL B 1 324 ? -20.188 27.891 18.656 1 92.69 324 VAL B O 1
ATOM 6150 N N . GLU B 1 325 ? -21.359 26.328 19.781 1 93.81 325 GLU B N 1
ATOM 6151 C CA . GLU B 1 325 ? -21.047 26.859 21.109 1 93.81 325 GLU B CA 1
ATOM 6152 C C . GLU B 1 325 ? -19.734 26.281 21.641 1 93.81 325 GLU B C 1
ATOM 6154 O O . GLU B 1 325 ? -19.609 25.062 21.766 1 93.81 325 GLU B O 1
ATOM 6159 N N . ALA B 1 326 ? -18.781 27.125 21.844 1 95.88 326 ALA B N 1
ATOM 6160 C CA . ALA B 1 326 ? -17.469 26.656 22.297 1 95.88 326 ALA B CA 1
ATOM 6161 C C . ALA B 1 326 ? -16.906 27.578 23.391 1 95.88 326 ALA B C 1
ATOM 6163 O O . ALA B 1 326 ? -17.438 28.672 23.625 1 95.88 326 ALA B O 1
ATOM 6164 N N . ALA B 1 327 ? -16.016 27.078 24.172 1 98.12 327 ALA B N 1
ATOM 6165 C CA . ALA B 1 327 ? -15.227 27.875 25.109 1 98.12 327 ALA B CA 1
ATOM 6166 C C . ALA B 1 327 ? -13.789 28.016 24.641 1 98.12 327 ALA B C 1
ATOM 6168 O O . ALA B 1 327 ? -13.219 27.094 24.062 1 98.12 327 ALA B O 1
ATOM 6169 N N . VAL B 1 328 ? -13.297 29.172 24.859 1 97.94 328 VAL B N 1
ATOM 6170 C CA . VAL B 1 328 ? -11.969 29.5 24.359 1 97.94 328 VAL B CA 1
ATOM 6171 C C . VAL B 1 328 ? -11.07 29.906 25.531 1 97.94 328 VAL B C 1
ATOM 6173 O O . VAL B 1 328 ? -11.477 30.688 26.391 1 97.94 328 VAL B O 1
ATOM 6176 N N . LEU B 1 329 ? -9.922 29.297 25.547 1 98.5 329 LEU B N 1
ATOM 6177 C CA . LEU B 1 329 ? -8.898 29.625 26.531 1 98.5 329 LEU B CA 1
ATOM 6178 C C . LEU B 1 329 ? -7.656 30.188 25.844 1 98.5 329 LEU B C 1
ATOM 6180 O O . LEU B 1 329 ? -7.125 29.578 24.906 1 98.5 329 LEU B O 1
ATOM 6184 N N . TYR B 1 330 ? -7.309 31.359 26.219 1 98.12 330 TYR B N 1
ATOM 6185 C CA . TYR B 1 330 ? -6.098 32 25.719 1 98.12 330 TYR B CA 1
ATOM 6186 C C . TYR B 1 330 ? -5.07 32.188 26.828 1 98.12 330 TYR B C 1
ATOM 6188 O O . TYR B 1 330 ? -5.391 32.656 27.906 1 98.12 330 TYR B O 1
ATOM 6196 N N . ILE B 1 331 ? -3.91 31.719 26.594 1 97.25 331 ILE B N 1
ATOM 6197 C CA . ILE B 1 331 ? -2.846 31.859 27.578 1 97.25 331 ILE B CA 1
ATOM 6198 C C . ILE B 1 331 ? -1.635 32.531 26.938 1 97.25 331 ILE B C 1
ATOM 6200 O O . ILE B 1 331 ? -1.28 32.25 25.797 1 97.25 331 ILE B O 1
ATOM 6204 N N . ASP B 1 332 ? -1.061 33.438 27.578 1 94.06 332 ASP B N 1
ATOM 6205 C CA . ASP B 1 332 ? 0.059 34.219 27.062 1 94.06 332 ASP B CA 1
ATOM 6206 C C . ASP B 1 332 ? 1.132 34.406 28.141 1 94.06 332 ASP B C 1
ATOM 6208 O O . ASP B 1 332 ? 0.815 34.594 29.312 1 94.06 332 ASP B O 1
ATOM 6212 N N . LEU B 1 333 ? 2.332 34.406 27.688 1 90.19 333 LEU B N 1
ATOM 6213 C CA . LEU B 1 333 ? 3.459 34.594 28.594 1 90.19 333 LEU B CA 1
ATOM 6214 C C . LEU B 1 333 ? 3.725 36.062 28.859 1 90.19 333 LEU B C 1
ATOM 6216 O O . LEU B 1 333 ? 3.57 36.906 27.953 1 90.19 333 LEU B O 1
ATOM 6220 N N . VAL B 1 334 ? 4.113 36.344 30.094 1 85.38 334 VAL B N 1
ATOM 6221 C CA . VAL B 1 334 ? 4.512 37.688 30.469 1 85.38 334 VAL B CA 1
ATOM 6222 C C . VAL B 1 334 ? 6.027 37.844 30.328 1 85.38 334 VAL B C 1
ATOM 6224 O O . VAL B 1 334 ? 6.785 36.969 30.781 1 85.38 334 VAL B O 1
ATOM 6227 N N . GLY B 1 335 ? 6.457 38.875 29.656 1 77.5 335 GLY B N 1
ATOM 6228 C CA . GLY B 1 335 ? 7.875 39.156 29.547 1 77.5 335 GLY B CA 1
ATOM 6229 C C . GLY B 1 335 ? 8.555 38.469 28.391 1 77.5 335 GLY B C 1
ATOM 6230 O O . GLY B 1 335 ? 9.781 38.344 28.375 1 77.5 335 GLY B O 1
ATOM 6231 N N . SER B 1 336 ? 7.832 37.875 27.547 1 80.75 336 SER B N 1
ATOM 6232 C CA . SER B 1 336 ? 8.414 37.125 26.438 1 80.75 336 SER B CA 1
ATOM 6233 C C . SER B 1 336 ? 9.18 38.062 25.5 1 80.75 336 SER B C 1
ATOM 6235 O O . SER B 1 336 ? 10.18 37.656 24.891 1 80.75 336 SER B O 1
ATOM 6237 N N . THR B 1 337 ? 8.68 39.25 25.344 1 76.88 337 THR B N 1
ATOM 6238 C CA . THR B 1 337 ? 9.367 40.219 24.5 1 76.88 337 THR B CA 1
ATOM 6239 C C . THR B 1 337 ? 10.766 40.5 25.031 1 76.88 337 THR B C 1
ATOM 6241 O O . THR B 1 337 ? 11.734 40.531 24.266 1 76.88 337 THR B O 1
ATOM 6244 N N . GLN B 1 338 ? 10.805 40.625 26.328 1 76.88 338 GLN B N 1
ATOM 6245 C CA . GLN B 1 338 ? 12.102 40.875 26.953 1 76.88 338 GLN B CA 1
ATOM 6246 C C . GLN B 1 338 ? 13 39.656 26.844 1 76.88 338 GLN B C 1
ATOM 6248 O O . GLN B 1 338 ? 14.211 39.781 26.641 1 76.88 338 GLN B O 1
ATOM 6253 N N . LEU B 1 339 ? 12.414 38.531 27.016 1 79.19 339 LEU B N 1
ATOM 6254 C CA . LEU B 1 339 ? 13.148 37.281 26.859 1 79.19 339 LEU B CA 1
ATOM 6255 C C . LEU B 1 339 ? 13.734 37.156 25.469 1 79.19 339 LEU B C 1
ATOM 6257 O O . LEU B 1 339 ? 14.891 36.75 25.312 1 79.19 339 LEU B O 1
ATOM 6261 N N . ALA B 1 340 ? 13.039 37.469 24.469 1 78.25 340 ALA B N 1
ATOM 6262 C CA . ALA B 1 340 ? 13.461 37.344 23.078 1 78.25 340 ALA B CA 1
ATOM 6263 C C . ALA B 1 340 ? 14.531 38.375 22.734 1 78.25 340 ALA B C 1
ATOM 6265 O O . ALA B 1 340 ? 15.359 38.156 21.859 1 78.25 340 ALA B O 1
ATOM 6266 N N . GLU B 1 341 ? 14.445 39.469 23.484 1 75.75 341 GLU B N 1
ATOM 6267 C CA . GLU B 1 341 ? 15.406 40.531 23.234 1 75.75 341 GLU B CA 1
ATOM 6268 C C . GLU B 1 341 ? 16.75 40.219 23.891 1 75.75 341 GLU B C 1
ATOM 6270 O O . GLU B 1 341 ? 17.797 40.594 23.359 1 75.75 341 GLU B O 1
ATOM 6275 N N . ASN B 1 342 ? 16.688 39.5 25.016 1 78.56 342 ASN B N 1
ATOM 6276 C CA . ASN B 1 342 ? 17.891 39.406 25.828 1 78.56 342 ASN B CA 1
ATOM 6277 C C . ASN B 1 342 ? 18.5 38 25.75 1 78.56 342 ASN B C 1
ATOM 6279 O O . ASN B 1 342 ? 19.594 37.781 26.297 1 78.56 342 ASN B O 1
ATOM 6283 N N . ARG B 1 343 ? 17.828 37.062 25.172 1 83.38 343 ARG B N 1
ATOM 6284 C CA . ARG B 1 343 ? 18.312 35.688 25.094 1 83.38 343 A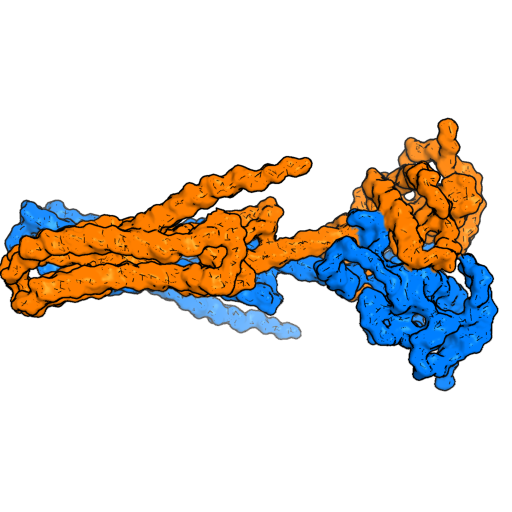RG B CA 1
ATOM 6285 C C . ARG B 1 343 ? 18.375 35.219 23.656 1 83.38 343 ARG B C 1
ATOM 6287 O O . ARG B 1 343 ? 17.609 35.688 22.812 1 83.38 343 ARG B O 1
ATOM 6294 N N . PRO B 1 344 ? 19.328 34.344 23.422 1 84.81 344 PRO B N 1
ATOM 6295 C CA . PRO B 1 344 ? 19.344 33.75 22.078 1 84.81 344 PRO B CA 1
ATOM 6296 C C . PRO B 1 344 ? 18.062 33 21.734 1 84.81 344 PRO B C 1
ATOM 6298 O O . PRO B 1 344 ? 17.438 32.406 22.609 1 84.81 344 PRO B O 1
ATOM 6301 N N . PRO B 1 345 ? 17.75 33.062 20.484 1 84.06 345 PRO B N 1
ATOM 6302 C CA . PRO B 1 345 ? 16.484 32.469 20.047 1 84.06 345 PRO B CA 1
ATOM 6303 C C . PRO B 1 345 ? 16.344 31 20.469 1 84.06 345 PRO B C 1
ATOM 6305 O O . PRO B 1 345 ? 15.234 30.547 20.781 1 84.06 345 PRO B O 1
ATOM 6308 N N . GLN B 1 346 ? 17.391 30.25 20.531 1 86.38 346 GLN B N 1
ATOM 6309 C CA . GLN B 1 346 ? 17.344 28.828 20.891 1 86.38 346 GLN B CA 1
ATOM 6310 C C . GLN B 1 346 ? 16.891 28.656 22.344 1 86.38 346 GLN B C 1
ATOM 6312 O O . GLN B 1 346 ? 16.141 27.734 22.672 1 86.38 346 GLN B O 1
ATOM 6317 N N . GLU B 1 347 ? 17.422 29.531 23.172 1 87.38 347 GLU B N 1
ATOM 6318 C CA . GLU B 1 347 ? 17.062 29.469 24.578 1 87.38 347 GLU B CA 1
ATOM 6319 C C . GLU B 1 347 ? 15.594 29.859 24.781 1 87.38 347 GLU B C 1
ATOM 6321 O O . GLU B 1 347 ? 14.914 29.312 25.641 1 87.38 347 GLU B O 1
ATOM 6326 N N . VAL B 1 348 ? 15.188 30.859 24.031 1 86.75 348 VAL B N 1
ATOM 6327 C CA . VAL B 1 348 ? 13.789 31.281 24.109 1 86.75 348 VAL B CA 1
ATOM 6328 C C . VAL B 1 348 ? 12.883 30.125 23.688 1 86.75 348 VAL B C 1
ATOM 6330 O O . VAL B 1 348 ? 11.867 29.859 24.344 1 86.75 348 VAL B O 1
ATOM 6333 N N . ALA B 1 349 ? 13.305 29.406 22.656 1 88 349 ALA B N 1
ATOM 6334 C CA . ALA B 1 349 ? 12.531 28.266 22.156 1 88 349 ALA B CA 1
ATOM 6335 C C . ALA B 1 349 ? 12.422 27.172 23.219 1 88 349 ALA B C 1
ATOM 6337 O O . ALA B 1 349 ? 11.383 26.531 23.344 1 88 349 ALA B O 1
ATOM 6338 N N . GLU B 1 350 ? 13.43 26.938 23.969 1 88.31 350 GLU B N 1
ATOM 6339 C CA . GLU B 1 350 ? 13.438 25.906 25 1 88.31 350 GLU B CA 1
ATOM 6340 C C . GLU B 1 350 ? 12.461 26.234 26.109 1 88.31 350 GLU B C 1
ATOM 6342 O O . GLU B 1 350 ? 11.742 25.359 26.609 1 88.31 350 GLU B O 1
ATOM 6347 N N . VAL B 1 351 ? 12.508 27.5 26.5 1 88.31 351 VAL B N 1
ATOM 6348 C CA . VAL B 1 351 ? 11.594 27.953 27.547 1 88.31 351 VAL B CA 1
ATOM 6349 C C . VAL B 1 351 ? 10.148 27.812 27.062 1 88.31 351 VAL B C 1
ATOM 6351 O O . VAL B 1 351 ? 9.281 27.375 27.828 1 88.31 351 VAL B O 1
ATOM 6354 N N . LEU B 1 352 ? 9.953 28.188 25.828 1 90.75 352 LEU B N 1
ATOM 6355 C CA . LEU B 1 352 ? 8.617 28.094 25.266 1 90.75 352 LEU B CA 1
ATOM 6356 C C . LEU B 1 352 ? 8.156 26.641 25.188 1 90.75 352 LEU B C 1
ATOM 6358 O O . LEU B 1 352 ? 6.992 26.328 25.469 1 90.75 352 LEU B O 1
ATOM 6362 N N . ASN B 1 353 ? 9.016 25.75 24.875 1 91.38 353 ASN B N 1
ATOM 6363 C CA . ASN B 1 353 ? 8.672 24.328 24.781 1 91.38 353 ASN B CA 1
ATOM 6364 C C . ASN B 1 353 ? 8.266 23.766 26.141 1 91.38 353 ASN B C 1
ATOM 6366 O O . ASN B 1 353 ? 7.324 22.969 26.219 1 91.38 353 ASN B O 1
ATOM 6370 N N . ASP B 1 354 ? 8.992 24.156 27.156 1 90.94 354 ASP B N 1
ATOM 6371 C CA . ASP B 1 354 ? 8.656 23.719 28.5 1 90.94 354 ASP B CA 1
ATOM 6372 C C . ASP B 1 354 ? 7.281 24.234 28.922 1 90.94 354 ASP B C 1
ATOM 6374 O O . ASP B 1 354 ? 6.492 23.5 29.516 1 90.94 354 ASP B O 1
ATOM 6378 N N . PHE B 1 355 ? 7.125 25.469 28.578 1 92.69 355 PHE B N 1
ATOM 6379 C CA . PHE B 1 355 ? 5.852 26.125 28.875 1 92.69 355 PHE B CA 1
ATOM 6380 C C . PHE B 1 355 ? 4.715 25.438 28.125 1 92.69 355 PHE B C 1
ATOM 6382 O O . PHE B 1 355 ? 3.701 25.078 28.734 1 92.69 355 PHE B O 1
ATOM 6389 N N . PHE B 1 356 ? 4.836 25.156 26.906 1 94.31 356 PHE B N 1
ATOM 6390 C CA . PHE B 1 356 ? 3.779 24.609 26.062 1 94.31 356 PHE B CA 1
ATOM 6391 C C . PHE B 1 356 ? 3.531 23.141 26.406 1 94.31 356 PHE B C 1
ATOM 6393 O O . PHE B 1 356 ? 2.406 22.656 26.281 1 94.31 356 PHE B O 1
ATOM 6400 N N . ARG B 1 357 ? 4.523 22.422 26.828 1 94 357 ARG B N 1
ATOM 6401 C CA . ARG B 1 357 ? 4.328 21.047 27.266 1 94 357 ARG B CA 1
ATOM 6402 C C . ARG B 1 357 ? 3.271 20.969 28.359 1 94 357 ARG B C 1
ATOM 6404 O O . ARG B 1 357 ? 2.389 20.109 28.328 1 94 357 ARG B O 1
ATOM 6411 N N . ILE B 1 358 ? 3.391 21.922 29.25 1 94.69 358 ILE B N 1
ATOM 6412 C CA . ILE B 1 358 ? 2.449 21.969 30.359 1 94.69 358 ILE B CA 1
ATOM 6413 C C . ILE B 1 358 ? 1.062 22.344 29.844 1 94.69 358 ILE B C 1
ATOM 6415 O O . ILE B 1 358 ? 0.062 21.734 30.25 1 94.69 358 ILE B O 1
ATOM 6419 N N . VAL B 1 359 ? 1.038 23.312 29 1 96.31 359 VAL B N 1
ATOM 6420 C CA . VAL B 1 359 ? -0.229 23.812 28.469 1 96.31 359 VAL B CA 1
ATOM 6421 C C . VAL B 1 359 ? -0.93 22.703 27.688 1 96.31 359 VAL B C 1
ATOM 6423 O O . VAL B 1 359 ? -2.121 22.453 27.875 1 96.31 359 VAL B O 1
ATOM 6426 N N . VAL B 1 360 ? -0.202 22.047 26.828 1 96.31 360 VAL B N 1
ATOM 6427 C CA . VAL B 1 360 ? -0.76 21 25.984 1 96.31 360 VAL B CA 1
ATOM 6428 C C . VAL B 1 360 ? -1.307 19.859 26.844 1 96.31 360 VAL B C 1
ATOM 6430 O O . VAL B 1 360 ? -2.41 19.359 26.609 1 96.31 360 VAL B O 1
ATOM 6433 N N . ASP B 1 361 ? -0.621 19.5 27.844 1 95.62 361 ASP B N 1
ATOM 6434 C CA . ASP B 1 361 ? -1.028 18.406 28.734 1 95.62 361 ASP B CA 1
ATOM 6435 C C . ASP B 1 361 ? -2.316 18.75 29.469 1 95.62 361 ASP B C 1
ATOM 6437 O O . ASP B 1 361 ? -3.217 17.922 29.594 1 95.62 361 ASP B O 1
ATOM 6441 N N . ALA B 1 362 ? -2.35 19.953 29.953 1 96.44 362 ALA B N 1
ATOM 6442 C CA . ALA B 1 362 ? -3.521 20.391 30.703 1 96.44 362 ALA B CA 1
ATOM 6443 C C . ALA B 1 362 ? -4.758 20.453 29.812 1 96.44 362 ALA B C 1
ATOM 6445 O O . ALA B 1 362 ? -5.855 20.078 30.234 1 96.44 362 ALA B O 1
ATOM 6446 N N . VAL B 1 363 ? -4.617 20.969 28.625 1 96.62 363 VAL B N 1
ATOM 6447 C CA . VAL B 1 363 ? -5.727 21.094 27.688 1 96.62 363 VAL B CA 1
ATOM 6448 C C . VAL B 1 363 ? -6.203 19.703 27.266 1 96.62 363 VAL B C 1
ATOM 6450 O O . VAL B 1 363 ? -7.41 19.453 27.203 1 96.62 363 VAL B O 1
ATOM 6453 N N . ASP B 1 364 ? -5.258 18.812 27.078 1 93.81 364 ASP B N 1
ATOM 6454 C CA . ASP B 1 364 ? -5.578 17.438 26.672 1 93.81 364 ASP B CA 1
ATOM 6455 C C . ASP B 1 364 ? -6.32 16.703 27.781 1 93.81 364 ASP B C 1
ATOM 6457 O O . ASP B 1 364 ? -7.242 15.922 27.5 1 93.81 364 ASP B O 1
ATOM 6461 N N . GLU B 1 365 ? -5.914 16.906 28.953 1 94.62 365 GLU B N 1
ATOM 6462 C CA . GLU B 1 365 ? -6.523 16.25 30.109 1 94.62 365 GLU B CA 1
ATOM 6463 C C . GLU B 1 365 ? -8.008 16.594 30.219 1 94.62 365 GLU B C 1
ATOM 6465 O O . GLU B 1 365 ? -8.797 15.789 30.719 1 94.62 365 GLU B O 1
ATOM 6470 N N . HIS B 1 366 ? -8.391 17.75 29.75 1 94.25 366 HIS B N 1
ATOM 6471 C CA . HIS B 1 366 ? -9.781 18.203 29.859 1 94.25 366 HIS B CA 1
ATOM 6472 C C . HIS B 1 366 ? -10.477 18.156 28.5 1 94.25 366 HIS B C 1
ATOM 6474 O O . HIS B 1 366 ? -11.445 18.875 28.266 1 94.25 366 HIS B O 1
ATOM 6480 N N . GLN B 1 367 ? -9.867 17.453 27.5 1 91.94 367 GLN B N 1
ATOM 6481 C CA . GLN B 1 367 ? -10.445 17.141 26.188 1 91.94 367 GLN B CA 1
ATOM 6482 C C . GLN B 1 367 ? -10.609 18.406 25.359 1 91.94 367 GLN B C 1
ATOM 6484 O O . GLN B 1 367 ? -11.625 18.594 24.688 1 91.94 367 GLN B O 1
ATOM 6489 N N . GLY B 1 368 ? -9.688 19.328 25.594 1 94.94 368 GLY B N 1
ATOM 6490 C CA . GLY B 1 368 ? -9.609 20.5 24.734 1 94.94 368 GLY B CA 1
ATOM 6491 C C . GLY B 1 368 ? -8.672 20.312 23.547 1 94.94 368 GLY B C 1
ATOM 6492 O O . GLY B 1 368 ? -7.988 19.297 23.453 1 94.94 368 GLY B O 1
ATOM 6493 N N . LEU B 1 369 ? -8.734 21.25 22.594 1 94.44 369 LEU B N 1
ATOM 6494 C CA . LEU B 1 369 ? -7.867 21.25 21.422 1 94.44 369 LEU B CA 1
ATOM 6495 C C . LEU B 1 369 ? -6.957 22.469 21.422 1 94.44 369 LEU B C 1
ATOM 6497 O O . LEU B 1 369 ? -7.434 23.609 21.531 1 94.44 369 LEU B O 1
ATOM 6501 N N . ILE B 1 370 ? -5.656 22.172 21.359 1 95.5 370 ILE B N 1
ATOM 6502 C CA . ILE B 1 370 ? -4.762 23.281 21.078 1 95.5 370 ILE B CA 1
ATOM 6503 C C . ILE B 1 370 ? -4.941 23.734 19.625 1 95.5 370 ILE B C 1
ATOM 6505 O O . ILE B 1 370 ? -4.508 23.031 18.703 1 95.5 370 ILE B O 1
ATOM 6509 N N . ASN B 1 371 ? -5.559 24.812 19.438 1 94.44 371 ASN B N 1
ATOM 6510 C CA . ASN B 1 371 ? -5.816 25.312 18.094 1 94.44 371 ASN B CA 1
ATOM 6511 C C . ASN B 1 371 ? -4.539 25.781 17.406 1 94.44 371 ASN B C 1
ATOM 6513 O O . ASN B 1 371 ? -4.266 25.438 16.266 1 94.44 371 ASN B O 1
ATOM 6517 N N . LYS B 1 372 ? -3.793 26.688 18.109 1 92.75 372 LYS B N 1
ATOM 6518 C CA . LYS B 1 372 ? -2.543 27.188 17.547 1 92.75 372 LYS B CA 1
ATOM 6519 C C . LYS B 1 372 ? -1.648 27.781 18.625 1 92.75 372 LYS B C 1
ATOM 6521 O O . LYS B 1 372 ? -2.115 28.078 19.734 1 92.75 372 LYS B O 1
ATOM 6526 N N . PHE B 1 373 ? -0.388 27.859 18.234 1 92.38 373 PHE B N 1
ATOM 6527 C CA . PHE B 1 373 ? 0.617 28.578 19.016 1 92.38 373 PHE B CA 1
ATOM 6528 C C . PHE B 1 373 ? 0.942 29.922 18.391 1 92.38 373 PHE B C 1
ATOM 6530 O O . PHE B 1 373 ? 1.173 30.016 17.172 1 92.38 373 PHE B O 1
ATOM 6537 N N . GLU B 1 374 ? 0.767 30.875 19.094 1 88.81 374 GLU B N 1
ATOM 6538 C CA . GLU B 1 374 ? 1.026 32.219 18.594 1 88.81 374 GLU B CA 1
ATOM 6539 C C . GLU B 1 374 ? 2.266 32.812 19.25 1 88.81 374 GLU B C 1
ATOM 6541 O O . GLU B 1 374 ? 2.164 33.781 20.031 1 88.81 374 GLU B O 1
ATOM 6546 N N . GLY B 1 375 ? 3.428 32.344 18.906 1 83.88 375 GLY B N 1
ATOM 6547 C CA . GLY B 1 375 ? 4.656 32.781 19.547 1 83.88 375 GLY B CA 1
ATOM 6548 C C . GLY B 1 375 ? 4.777 32.312 20.984 1 83.88 375 GLY B C 1
ATOM 6549 O O . GLY B 1 375 ? 5.137 31.156 21.234 1 83.88 375 GLY B O 1
ATOM 6550 N N . ASP B 1 376 ? 4.359 33.281 21.859 1 88.31 376 ASP B N 1
ATOM 6551 C CA . ASP B 1 376 ? 4.449 32.969 23.281 1 88.31 376 ASP B CA 1
ATOM 6552 C C . ASP B 1 376 ? 3.064 32.719 23.875 1 88.31 376 ASP B C 1
ATOM 6554 O O . ASP B 1 376 ? 2.908 32.625 25.094 1 88.31 376 ASP B O 1
ATOM 6558 N N . ALA B 1 377 ? 2.102 32.656 22.984 1 93.56 377 ALA B N 1
ATOM 6559 C CA . ALA B 1 377 ? 0.728 32.406 23.406 1 93.56 377 ALA B CA 1
ATOM 6560 C C . ALA B 1 377 ? 0.176 31.125 22.781 1 93.56 377 ALA B C 1
ATOM 6562 O O . ALA B 1 377 ? 0.76 30.594 21.844 1 93.56 377 ALA B O 1
ATOM 6563 N N . ALA B 1 378 ? -0.855 30.594 23.359 1 95.81 378 ALA B N 1
ATOM 6564 C CA . ALA B 1 378 ? -1.568 29.438 22.828 1 95.81 378 ALA B CA 1
ATOM 6565 C C . ALA B 1 378 ? -3.078 29.641 22.922 1 95.81 378 ALA B C 1
ATOM 6567 O O . ALA B 1 378 ? -3.574 30.25 23.875 1 95.81 378 ALA B O 1
ATOM 6568 N N . LEU B 1 379 ? -3.695 29.219 21.938 1 96.94 379 LEU B N 1
ATOM 6569 C CA . LEU B 1 379 ? -5.152 29.234 21.891 1 96.94 379 LEU B CA 1
ATOM 6570 C C . LEU B 1 379 ? -5.715 27.812 21.953 1 96.94 379 LEU B C 1
ATOM 6572 O O . LEU B 1 379 ? -5.359 26.969 21.141 1 96.94 379 LEU B O 1
ATOM 6576 N N . ALA B 1 380 ? -6.516 27.562 22.938 1 97.62 380 ALA B N 1
ATOM 6577 C CA . ALA B 1 380 ? -7.172 26.266 23.094 1 97.62 380 ALA B CA 1
ATOM 6578 C C . ALA B 1 380 ? -8.688 26.406 22.953 1 97.62 380 ALA B C 1
ATOM 6580 O O . ALA B 1 380 ? -9.273 27.406 23.391 1 97.62 380 ALA B O 1
ATOM 6581 N N . VAL B 1 381 ? -9.242 25.453 22.422 1 97.12 381 VAL B N 1
ATOM 6582 C CA . VAL B 1 381 ? -10.68 25.484 22.172 1 97.12 381 VAL B CA 1
ATOM 6583 C C . VAL B 1 381 ? -11.32 24.234 22.766 1 97.12 381 VAL B C 1
ATOM 6585 O O . VAL B 1 381 ? -10.766 23.141 22.672 1 97.12 381 VAL B O 1
ATOM 6588 N N . PHE B 1 382 ? -12.414 24.438 23.406 1 97.31 382 PHE B N 1
ATOM 6589 C CA . PHE B 1 382 ? -13.203 23.359 23.969 1 97.31 382 PHE B CA 1
ATOM 6590 C C . PHE B 1 382 ? -14.586 23.312 23.328 1 97.31 382 PHE B C 1
ATOM 6592 O O . PHE B 1 382 ? -15.281 24.328 23.25 1 97.31 382 PHE B O 1
ATOM 6599 N N . GLY B 1 383 ? -14.953 22.156 22.844 1 94.81 383 GLY B N 1
ATOM 6600 C CA . GLY B 1 383 ? -16.25 21.984 22.203 1 94.81 383 GLY B CA 1
ATOM 6601 C C . GLY B 1 383 ? -16.156 21.891 20.688 1 94.81 383 GLY B C 1
ATOM 6602 O O . GLY B 1 383 ? -17.172 21.688 20.016 1 94.81 383 GLY B O 1
ATOM 6603 N N . ALA B 1 384 ? -15.07 22.141 20.156 1 91.5 384 ALA B N 1
ATOM 6604 C CA . ALA B 1 384 ? -14.773 21.984 18.734 1 91.5 384 ALA B CA 1
ATOM 6605 C C . ALA B 1 384 ? -13.359 21.453 18.516 1 91.5 384 ALA B C 1
ATOM 6607 O O . ALA B 1 384 ? -12.438 21.828 19.234 1 91.5 384 ALA B O 1
ATOM 6608 N N . PRO B 1 385 ? -13.125 20.578 17.562 1 88.12 385 PRO B N 1
ATOM 6609 C CA . PRO B 1 385 ? -14.094 20.125 16.562 1 88.12 385 PRO B CA 1
ATOM 6610 C C . PRO B 1 385 ? -15.039 19.062 17.109 1 88.12 385 PRO B C 1
ATOM 6612 O O . PRO B 1 385 ? -16.094 18.812 16.516 1 88.12 385 PRO B O 1
ATOM 6615 N N . LEU B 1 386 ? -14.57 18.438 18.172 1 83.5 386 LEU B N 1
ATOM 6616 C CA . LEU B 1 386 ? -15.43 17.438 18.797 1 83.5 386 LEU B CA 1
ATOM 6617 C C . LEU B 1 386 ? -16.406 18.094 19.766 1 83.5 386 LEU B C 1
ATOM 6619 O O . LEU B 1 386 ? -16.016 18.922 20.578 1 83.5 386 LEU B O 1
ATOM 6623 N N . ARG B 1 387 ? -17.609 17.672 19.656 1 83.25 387 ARG B N 1
ATOM 6624 C CA . ARG B 1 387 ? -18.625 18.219 20.547 1 83.25 387 ARG B CA 1
ATOM 6625 C C . ARG B 1 387 ? -18.547 17.578 21.922 1 83.25 387 ARG B C 1
ATOM 6627 O O . ARG B 1 387 ? -18.375 16.359 22.047 1 83.25 387 ARG B O 1
ATOM 6634 N N . THR B 1 388 ? -18.219 18.438 22.828 1 78.94 388 THR B N 1
ATOM 6635 C CA . THR B 1 388 ? -18.203 17.953 24.219 1 78.94 388 THR B CA 1
ATOM 6636 C C . THR B 1 388 ? -19.422 18.469 24.984 1 78.94 388 THR B C 1
ATOM 6638 O O . THR B 1 388 ? -20.078 19.406 24.547 1 78.94 388 THR B O 1
ATOM 6641 N N . GLY B 1 389 ? -19.766 17.875 26 1 81.62 389 GLY B N 1
ATOM 6642 C CA . GLY B 1 389 ? -20.984 18.188 26.75 1 81.62 389 GLY B CA 1
ATOM 6643 C C . GLY B 1 389 ? -20.906 19.5 27.5 1 81.62 389 GLY B C 1
ATOM 6644 O O . GLY B 1 389 ? -21.906 20.203 27.641 1 81.62 389 GLY B O 1
ATOM 6645 N N . ASP B 1 390 ? -19.734 19.859 28.031 1 92.56 390 ASP B N 1
ATOM 6646 C CA . ASP B 1 390 ? -19.625 21.078 28.844 1 92.56 390 ASP B CA 1
ATOM 6647 C C . ASP B 1 390 ? -18.297 21.781 28.562 1 92.56 390 ASP B C 1
ATOM 6649 O O . ASP B 1 390 ? -17.438 21.875 29.438 1 92.56 390 ASP B O 1
ATOM 6653 N N . PRO B 1 391 ? -18.25 22.469 27.453 1 96.56 391 PRO B N 1
ATOM 6654 C CA . PRO B 1 391 ? -16.984 23.078 27.062 1 96.56 391 PRO B CA 1
ATOM 6655 C C . PRO B 1 391 ? -16.531 24.172 28.016 1 96.56 391 PRO B C 1
ATOM 6657 O O . PRO B 1 391 ? -15.336 24.312 28.312 1 96.56 391 PRO B O 1
ATOM 6660 N N . ALA B 1 392 ? -17.438 24.922 28.578 1 97.38 392 ALA B N 1
ATOM 6661 C CA . ALA B 1 392 ? -17.094 26.031 29.484 1 97.38 392 ALA B CA 1
ATOM 6662 C C . ALA B 1 392 ? -16.484 25.516 30.781 1 97.38 392 ALA B C 1
ATOM 6664 O O . ALA B 1 392 ? -15.484 26.047 31.266 1 97.38 392 ALA B O 1
ATOM 6665 N N . SER B 1 393 ? -17.094 24.5 31.328 1 97.44 393 SER B N 1
ATOM 6666 C CA . SER B 1 393 ? -16.562 23.906 32.562 1 97.44 393 SER B CA 1
ATOM 6667 C C . SER B 1 393 ? -15.156 23.359 32.344 1 97.44 393 SER B C 1
ATOM 6669 O O . SER B 1 393 ? -14.289 23.5 33.188 1 97.44 393 SER B O 1
ATOM 6671 N N . ALA B 1 394 ? -14.992 22.719 31.203 1 97.12 394 ALA B N 1
ATOM 6672 C CA . ALA B 1 394 ? -13.688 22.141 30.891 1 97.12 394 ALA B CA 1
ATOM 6673 C C . ALA B 1 394 ? -12.633 23.234 30.75 1 97.12 394 ALA B C 1
ATOM 6675 O O . ALA B 1 394 ? -11.508 23.078 31.234 1 97.12 394 ALA B O 1
ATOM 6676 N N . ALA B 1 395 ? -12.953 24.297 30.078 1 98.31 395 ALA B N 1
ATOM 6677 C CA . ALA B 1 395 ? -12.023 25.406 29.875 1 98.31 395 ALA B CA 1
ATOM 6678 C C . ALA B 1 395 ? -11.656 26.062 31.203 1 98.31 395 ALA B C 1
ATOM 6680 O O . ALA B 1 395 ? -10.484 26.375 31.438 1 98.31 395 ALA B O 1
ATOM 6681 N N . LEU B 1 396 ? -12.648 26.25 32.031 1 97.94 396 LEU B N 1
ATOM 6682 C CA . LEU B 1 396 ? -12.43 26.875 33.344 1 97.94 396 LEU B CA 1
ATOM 6683 C C . LEU B 1 396 ? -11.578 25.984 34.219 1 97.94 396 LEU B C 1
ATOM 6685 O O . LEU B 1 396 ? -10.68 26.469 34.906 1 97.94 396 LEU B O 1
ATOM 6689 N N . ALA B 1 397 ? -11.906 24.734 34.188 1 97.06 397 ALA B N 1
ATOM 6690 C CA . ALA B 1 397 ? -11.109 23.781 34.969 1 97.06 397 ALA B CA 1
ATOM 6691 C C . ALA B 1 397 ? -9.656 23.766 34.469 1 97.06 397 ALA B C 1
ATOM 6693 O O . ALA B 1 397 ? -8.734 23.641 35.281 1 97.06 397 ALA B O 1
ATOM 6694 N N . THR B 1 398 ? -9.461 23.828 33.188 1 97.94 398 THR B N 1
ATOM 6695 C CA . THR B 1 398 ? -8.125 23.875 32.594 1 97.94 398 THR B CA 1
ATOM 6696 C C . THR B 1 398 ? -7.367 25.109 33.062 1 97.94 398 THR B C 1
ATOM 6698 O O . THR B 1 398 ? -6.188 25.031 33.406 1 97.94 398 THR B O 1
ATOM 6701 N N . ALA B 1 399 ? -8.031 26.25 33.094 1 97.88 399 ALA B N 1
ATOM 6702 C CA . ALA B 1 399 ? -7.414 27.5 33.531 1 97.88 399 ALA B CA 1
ATOM 6703 C C . ALA B 1 399 ? -6.922 27.391 34.969 1 97.88 399 ALA B C 1
ATOM 6705 O O . ALA B 1 399 ? -5.816 27.828 35.281 1 97.88 399 ALA B O 1
ATOM 6706 N N . ARG B 1 400 ? -7.727 26.812 35.75 1 95.81 400 ARG B N 1
ATOM 6707 C CA . ARG B 1 400 ? -7.34 26.641 37.156 1 95.81 400 ARG B CA 1
ATOM 6708 C C . ARG B 1 400 ? -6.152 25.703 37.281 1 95.81 400 ARG B C 1
ATOM 6710 O O . ARG B 1 400 ? -5.238 25.938 38.062 1 95.81 400 ARG B O 1
ATOM 6717 N N . ALA B 1 401 ? -6.195 24.625 36.531 1 95.69 401 ALA B N 1
ATOM 6718 C CA . ALA B 1 401 ? -5.094 23.672 36.562 1 95.69 401 ALA B CA 1
ATOM 6719 C C . ALA B 1 401 ? -3.789 24.328 36.125 1 95.69 401 ALA B C 1
ATOM 6721 O O . ALA B 1 401 ? -2.73 24.078 36.688 1 95.69 401 ALA B O 1
ATOM 6722 N N . LEU B 1 402 ? -3.861 25.125 35.094 1 95.88 402 LEU B N 1
ATOM 6723 C CA . LEU B 1 402 ? -2.691 25.828 34.562 1 95.88 402 LEU B CA 1
ATOM 6724 C C . LEU B 1 402 ? -2.131 26.797 35.594 1 95.88 402 LEU B C 1
ATOM 6726 O O . LEU B 1 402 ? -0.914 26.938 35.75 1 95.88 402 LEU B O 1
ATOM 6730 N N . GLY B 1 403 ? -3.023 27.453 36.281 1 92.56 403 GLY B N 1
ATOM 6731 C CA . GLY B 1 403 ? -2.596 28.359 37.344 1 92.56 403 GLY B CA 1
ATOM 6732 C C . GLY B 1 403 ? -1.726 27.672 38.406 1 92.56 403 GLY B C 1
ATOM 6733 O O . GLY B 1 403 ? -0.762 28.266 38.875 1 92.56 403 GLY B O 1
ATOM 6734 N N . THR B 1 404 ? -2.023 26.484 38.656 1 91.44 404 THR B N 1
ATOM 6735 C CA . THR B 1 404 ? -1.286 25.719 39.656 1 91.44 404 THR B CA 1
ATOM 6736 C C . THR B 1 404 ? 0.004 25.156 39.062 1 91.44 404 THR B C 1
ATOM 6738 O O . THR B 1 404 ? 1.063 25.234 39.688 1 91.44 404 THR B O 1
ATOM 6741 N N . GLN B 1 405 ? -0.036 24.625 37.906 1 92.31 405 GLN B N 1
ATOM 6742 C CA . GLN B 1 405 ? 1.075 23.891 37.281 1 92.31 405 GLN B CA 1
ATOM 6743 C C . GLN B 1 405 ? 2.172 24.844 36.812 1 92.31 405 GLN B C 1
ATOM 6745 O O . GLN B 1 405 ? 3.354 24.5 36.844 1 92.31 405 GLN B O 1
ATOM 6750 N N . LEU B 1 406 ? 1.808 26.016 36.344 1 91.19 406 LEU B N 1
ATOM 6751 C CA . LEU B 1 406 ? 2.775 26.938 35.781 1 91.19 406 LEU B CA 1
ATOM 6752 C C . LEU B 1 406 ? 3.504 27.719 36.844 1 91.19 406 LEU B C 1
ATOM 6754 O O . LEU B 1 406 ? 4.543 28.328 36.594 1 91.19 406 LEU B O 1
ATOM 6758 N N . ARG B 1 407 ? 2.998 27.719 38.062 1 83.44 407 ARG B N 1
ATOM 6759 C CA . ARG B 1 407 ? 3.68 28.375 39.156 1 83.44 407 ARG B CA 1
ATOM 6760 C C . ARG B 1 407 ? 5 27.688 39.469 1 83.44 407 ARG B C 1
ATOM 6762 O O . ARG B 1 407 ? 5.91 28.297 40.031 1 83.44 407 ARG B O 1
ATOM 6769 N N . GLY B 1 408 ? 5.098 26.469 39.062 1 78.19 408 GLY B N 1
ATOM 6770 C CA . GLY B 1 408 ? 6.32 25.719 39.281 1 78.19 408 GLY B CA 1
ATOM 6771 C C . GLY B 1 408 ? 7.43 26.078 38.312 1 78.19 408 GLY B C 1
ATOM 6772 O O . GLY B 1 408 ? 8.594 25.75 38.531 1 78.19 408 GLY B O 1
ATOM 6773 N N . LEU B 1 409 ? 7.148 26.641 37.188 1 77.62 409 LEU B N 1
ATOM 6774 C CA . LEU B 1 409 ? 8.156 27.031 36.219 1 77.62 409 LEU B CA 1
ATOM 6775 C C . LEU B 1 409 ? 8.805 28.359 36.594 1 77.62 409 LEU B C 1
ATOM 6777 O O . LEU B 1 409 ? 8.125 29.375 36.719 1 77.62 409 LEU B O 1
ATOM 6781 N N . PRO B 1 410 ? 10.219 28.25 36.906 1 72.25 410 PRO B N 1
ATOM 6782 C CA . PRO B 1 410 ? 10.953 29.453 37.281 1 72.25 410 PRO B CA 1
ATOM 6783 C C . PRO B 1 410 ? 11.102 30.453 36.156 1 72.25 410 PRO B C 1
ATOM 6785 O O . PRO B 1 410 ? 11.094 30.062 34.969 1 72.25 410 PRO B O 1
ATOM 6788 N N . ALA B 1 411 ? 10.617 31.781 36.219 1 66.88 411 ALA B N 1
ATOM 6789 C CA . ALA B 1 411 ? 11.039 32.875 35.344 1 66.88 411 ALA B CA 1
ATOM 6790 C C . ALA B 1 411 ? 9.922 33.25 34.375 1 66.88 411 ALA B C 1
ATOM 6792 O O . ALA B 1 411 ? 10.148 34.031 33.438 1 66.88 411 ALA B O 1
ATOM 6793 N N . VAL B 1 412 ? 8.844 32.469 34.531 1 76.31 412 VAL B N 1
ATOM 6794 C CA . VAL B 1 412 ? 7.848 32.906 33.531 1 76.31 412 VAL B CA 1
ATOM 6795 C C . VAL B 1 412 ? 6.555 33.281 34.25 1 76.31 412 VAL B C 1
ATOM 6797 O O . VAL B 1 412 ? 6.207 32.719 35.281 1 76.31 412 VAL B O 1
ATOM 6800 N N . ASP B 1 413 ? 6.082 34.344 33.969 1 88.75 413 ASP B N 1
ATOM 6801 C CA . ASP B 1 413 ? 4.734 34.75 34.375 1 88.75 413 ASP B CA 1
ATOM 6802 C C . ASP B 1 413 ? 3.762 34.625 33.219 1 88.75 413 ASP B C 1
ATOM 6804 O O . ASP B 1 413 ? 4.184 34.5 32.062 1 88.75 413 ASP B O 1
ATOM 6808 N N . PHE B 1 414 ? 2.463 34.5 33.531 1 93.31 414 PHE B N 1
ATOM 6809 C CA . PHE B 1 414 ? 1.502 34.25 32.469 1 93.31 414 PHE B CA 1
ATOM 6810 C C . PHE B 1 414 ? 0.178 34.938 32.75 1 93.31 414 PHE B C 1
ATOM 6812 O O . PHE B 1 414 ? -0.032 35.469 33.844 1 93.31 414 PHE B O 1
ATOM 6819 N N . GLY B 1 415 ? -0.597 35.031 31.781 1 95.88 415 GLY B N 1
ATOM 6820 C CA . GLY B 1 415 ? -1.991 35.438 31.844 1 95.88 415 GLY B CA 1
ATOM 6821 C C . GLY B 1 415 ? -2.924 34.5 31.109 1 95.88 415 GLY B C 1
ATOM 6822 O O . GLY B 1 415 ? -2.639 34.094 29.969 1 95.88 415 GLY B O 1
ATOM 6823 N N . VAL B 1 416 ? -4.012 34.125 31.844 1 97.56 416 VAL B N 1
ATOM 6824 C CA . VAL B 1 416 ? -4.98 33.219 31.234 1 97.56 416 VAL B CA 1
ATOM 6825 C C . VAL B 1 416 ? -6.34 33.906 31.125 1 97.56 416 VAL B C 1
ATOM 6827 O O . VAL B 1 416 ? -6.793 34.531 32.094 1 97.56 416 VAL B O 1
ATOM 6830 N N . GLY B 1 417 ? -6.891 33.844 29.984 1 98.06 417 GLY B N 1
ATOM 6831 C CA . GLY B 1 417 ? -8.234 34.344 29.75 1 98.06 417 GLY B CA 1
ATOM 6832 C C . GLY B 1 417 ? -9.172 33.281 29.203 1 98.06 417 GLY B C 1
ATOM 6833 O O . GLY B 1 417 ? -8.797 32.5 28.312 1 98.06 417 GLY B O 1
ATOM 6834 N N . VAL B 1 418 ? -10.414 33.219 29.766 1 98.38 418 VAL B N 1
ATOM 6835 C CA . VAL B 1 418 ? -11.383 32.25 29.312 1 98.38 418 VAL B CA 1
ATOM 6836 C C . VAL B 1 418 ? -12.695 32.938 28.953 1 98.38 418 VAL B C 1
ATOM 6838 O O . VAL B 1 418 ? -13.156 33.812 29.672 1 98.38 418 VAL B O 1
ATOM 6841 N N . SER B 1 419 ? -13.156 32.625 27.828 1 97.44 419 SER B N 1
ATOM 6842 C CA . SER B 1 419 ? -14.469 33.094 27.391 1 97.44 419 SER B CA 1
ATOM 6843 C C . SER B 1 419 ? -15.25 31.984 26.703 1 97.44 419 SER B C 1
ATOM 6845 O O . SER B 1 419 ? -14.727 30.875 26.516 1 97.44 419 SER B O 1
ATOM 6847 N N . ALA B 1 420 ? -16.547 32.188 26.453 1 97.12 420 ALA B N 1
ATOM 6848 C CA . ALA B 1 420 ? -17.391 31.188 25.797 1 97.12 420 ALA B CA 1
ATOM 6849 C C . ALA B 1 420 ? -18.516 31.859 25.016 1 97.12 420 ALA B C 1
ATOM 6851 O O . ALA B 1 420 ? -18.969 32.938 25.375 1 97.12 420 ALA B O 1
ATOM 6852 N N . GLY B 1 421 ? -18.844 31.266 23.938 1 93.69 421 GLY B N 1
ATOM 6853 C CA . GLY B 1 421 ? -19.922 31.766 23.109 1 93.69 421 GLY B CA 1
ATOM 6854 C C . GLY B 1 421 ? -20.016 31.078 21.766 1 93.69 421 GLY B C 1
ATOM 6855 O O . GLY B 1 421 ? -19.422 30.016 21.578 1 93.69 421 GLY B O 1
ATOM 6856 N N . ARG B 1 422 ? -20.844 31.641 20.859 1 92.25 422 ARG B N 1
ATOM 6857 C CA . ARG B 1 422 ? -20.969 31.109 19.5 1 92.25 422 ARG B CA 1
ATOM 6858 C C . ARG B 1 422 ? -19.781 31.516 18.625 1 92.25 422 ARG B C 1
ATOM 6860 O O . ARG B 1 422 ? -19.484 32.719 18.516 1 92.25 422 ARG B O 1
ATOM 6867 N N . VAL B 1 423 ? -19.156 30.531 18.078 1 92.94 423 VAL B N 1
ATOM 6868 C CA . VAL B 1 423 ? -18 30.797 17.25 1 92.94 423 VAL B CA 1
ATOM 6869 C C . VAL B 1 423 ? -18.094 30 15.945 1 92.94 423 VAL B C 1
ATOM 6871 O O . VAL B 1 423 ? -18.734 28.953 15.906 1 92.94 423 VAL B O 1
ATOM 6874 N N . PHE B 1 424 ? -17.594 30.531 14.906 1 93.38 424 PHE B N 1
ATOM 6875 C CA . PHE B 1 424 ? -17.391 29.766 13.68 1 93.38 424 PHE B CA 1
ATOM 6876 C C . PHE B 1 424 ? -16.203 28.812 13.828 1 93.38 424 PHE B C 1
ATOM 6878 O O . PHE B 1 424 ? -15.117 29.234 14.219 1 93.38 424 PHE B O 1
ATOM 6885 N N . ALA B 1 425 ? -16.406 27.547 13.648 1 93.19 425 ALA B N 1
ATOM 6886 C CA . ALA B 1 425 ? -15.359 26.516 13.68 1 93.19 425 ALA B CA 1
ATOM 6887 C C . ALA B 1 425 ? -15.188 25.875 12.305 1 93.19 425 ALA B C 1
ATOM 6889 O O . ALA B 1 425 ? -16.125 25.266 11.781 1 93.19 425 ALA B O 1
ATOM 6890 N N . GLY B 1 426 ? -14.055 25.984 11.695 1 91.38 426 GLY B N 1
ATOM 6891 C CA . GLY B 1 426 ? -13.797 25.453 10.367 1 91.38 426 GLY B CA 1
ATOM 6892 C C . GLY B 1 426 ? -12.453 25.859 9.805 1 91.38 426 GLY B C 1
ATOM 6893 O O . GLY B 1 426 ? -11.617 26.422 10.523 1 91.38 426 GLY B O 1
ATOM 6894 N N . ASN B 1 427 ? -12.242 25.531 8.539 1 91 427 ASN B N 1
ATOM 6895 C CA . ASN B 1 427 ? -11 25.891 7.863 1 91 427 ASN B CA 1
ATOM 6896 C C . ASN B 1 427 ? -11.031 27.328 7.352 1 91 427 ASN B C 1
ATOM 6898 O O . ASN B 1 427 ? -12.039 27.766 6.801 1 91 427 ASN B O 1
ATOM 6902 N N . ILE B 1 428 ? -10.039 28.031 7.656 1 91.38 428 ILE B N 1
ATOM 6903 C CA . ILE B 1 428 ? -9.891 29.406 7.191 1 91.38 428 ILE B CA 1
ATOM 6904 C C . ILE B 1 428 ? -8.602 29.531 6.375 1 91.38 428 ILE B C 1
ATOM 6906 O O . ILE B 1 428 ? -7.582 28.922 6.715 1 91.38 428 ILE B O 1
ATOM 6910 N N . GLY B 1 429 ? -8.648 30.203 5.328 1 90.75 429 GLY B N 1
ATOM 6911 C CA . GLY B 1 429 ? -7.5 30.391 4.461 1 90.75 429 GLY B CA 1
ATOM 6912 C C . GLY B 1 429 ? -7.848 30.312 2.984 1 90.75 429 GLY B C 1
ATOM 6913 O O . GLY B 1 429 ? -8.914 30.766 2.566 1 90.75 429 GLY B O 1
ATOM 6914 N N . ALA B 1 430 ? -6.879 29.859 2.258 1 88.75 430 ALA B N 1
ATOM 6915 C CA . ALA B 1 430 ? -7.047 29.672 0.82 1 88.75 430 ALA B CA 1
ATOM 6916 C C . ALA B 1 430 ? -7.125 28.188 0.468 1 88.75 430 ALA B C 1
ATOM 6918 O O . ALA B 1 430 ? -6.996 27.328 1.342 1 88.75 430 ALA B O 1
ATOM 6919 N N . GLU B 1 431 ? -7.375 27.953 -0.763 1 84.56 431 GLU B N 1
ATOM 6920 C CA . GLU B 1 431 ? -7.535 26.594 -1.249 1 84.56 431 GLU B CA 1
ATOM 6921 C C . GLU B 1 431 ? -6.266 25.766 -1.034 1 84.56 431 GLU B C 1
ATOM 6923 O O . GLU B 1 431 ? -6.328 24.578 -0.707 1 84.56 431 GLU B O 1
ATOM 6928 N N . ASN B 1 432 ? -5.164 26.422 -1.136 1 87.06 432 ASN B N 1
ATOM 6929 C CA . ASN B 1 432 ? -3.904 25.688 -1.095 1 87.06 432 ASN B CA 1
ATOM 6930 C C . ASN B 1 432 ? -3.219 25.812 0.262 1 87.06 432 ASN B C 1
ATOM 6932 O O . ASN B 1 432 ? -2.133 25.281 0.47 1 87.06 432 ASN B O 1
ATOM 6936 N N . ARG B 1 433 ? -3.855 26.578 1.111 1 92.62 433 ARG B N 1
ATOM 6937 C CA . ARG B 1 433 ? -3.32 26.75 2.457 1 92.62 433 ARG B CA 1
ATOM 6938 C C . ARG B 1 433 ? -4.406 27.234 3.416 1 92.62 433 ARG B C 1
ATOM 6940 O O . ARG B 1 433 ? -4.855 28.391 3.33 1 92.62 433 ARG B O 1
ATOM 6947 N N . TYR B 1 434 ? -4.766 26.344 4.285 1 90.94 434 TYR B N 1
ATOM 6948 C CA . TYR B 1 434 ? -5.781 26.703 5.262 1 90.94 434 TYR B CA 1
ATOM 6949 C C . TYR B 1 434 ? -5.484 26.078 6.617 1 90.94 434 TYR B C 1
ATOM 6951 O O . TYR B 1 434 ? -4.594 25.234 6.734 1 90.94 434 TYR B O 1
ATOM 6959 N N . GLU B 1 435 ? -6.141 26.547 7.605 1 91.62 435 GLU B N 1
ATOM 6960 C CA . GLU B 1 435 ? -6.008 26.047 8.969 1 91.62 435 GLU B CA 1
ATOM 6961 C C . GLU B 1 435 ? -7.367 25.938 9.656 1 91.62 435 GLU B C 1
ATOM 6963 O O . GLU B 1 435 ? -8.234 26.797 9.469 1 91.62 435 GLU B O 1
ATOM 6968 N N . TYR B 1 436 ? -7.516 24.844 10.344 1 91.25 436 TYR B N 1
ATOM 6969 C CA . TYR B 1 436 ? -8.703 24.766 11.18 1 91.25 436 TYR B CA 1
ATOM 6970 C C . TYR B 1 436 ? -8.609 25.703 12.367 1 91.25 436 TYR B C 1
ATOM 6972 O O . TYR B 1 436 ? -7.602 25.719 13.086 1 91.25 436 TYR B O 1
ATOM 6980 N N . THR B 1 437 ? -9.617 26.531 12.531 1 92.88 437 THR B N 1
ATOM 6981 C CA . THR B 1 437 ? -9.594 27.469 13.641 1 92.88 437 THR B CA 1
ATOM 6982 C C . THR B 1 437 ? -11.008 27.891 14.023 1 92.88 437 THR B C 1
ATOM 6984 O O . THR B 1 437 ? -11.984 27.344 13.523 1 92.88 437 THR B O 1
ATOM 6987 N N . VAL B 1 438 ? -11.086 28.734 15.008 1 93.12 438 VAL B N 1
ATOM 6988 C CA . VAL B 1 438 ? -12.352 29.297 15.469 1 93.12 438 VAL B CA 1
ATOM 6989 C C . VAL B 1 438 ? -12.305 30.828 15.367 1 93.12 438 VAL B C 1
ATOM 6991 O O . VAL B 1 438 ? -11.266 31.438 15.617 1 93.12 438 VAL B O 1
ATOM 6994 N N . ILE B 1 439 ? -13.453 31.297 14.922 1 90.69 439 ILE B N 1
ATOM 6995 C CA . ILE B 1 439 ? -13.586 32.75 14.773 1 90.69 439 ILE B CA 1
ATOM 6996 C C . ILE B 1 439 ? -14.859 33.219 15.469 1 90.69 439 ILE B C 1
ATOM 6998 O O . ILE B 1 439 ? -15.914 32.594 15.344 1 90.69 439 ILE B O 1
ATOM 7002 N N . GLY B 1 440 ? -14.711 34.281 16.234 1 89.25 440 GLY B N 1
ATOM 7003 C CA . GLY B 1 440 ? -15.859 34.844 16.922 1 89.25 440 GLY B CA 1
ATOM 7004 C C . GLY B 1 440 ? -15.477 35.812 18.031 1 89.25 440 GLY B C 1
ATOM 7005 O O . GLY B 1 440 ? -14.297 35.969 18.344 1 89.25 440 GLY B O 1
ATOM 7006 N N . ASP B 1 441 ? -16.406 36.406 18.609 1 89.12 441 ASP B N 1
ATOM 7007 C CA . ASP B 1 441 ? -16.188 37.406 19.656 1 89.12 441 ASP B CA 1
ATOM 7008 C C . ASP B 1 441 ? -15.586 36.75 20.906 1 89.12 441 ASP B C 1
ATOM 7010 O O . ASP B 1 441 ? -14.789 37.375 21.609 1 89.12 441 ASP B O 1
ATOM 7014 N N . ALA B 1 442 ? -15.945 35.562 21.156 1 92.12 442 ALA B N 1
ATOM 7015 C CA . ALA B 1 442 ? -15.438 34.875 22.328 1 92.12 442 ALA B CA 1
ATOM 7016 C C . ALA B 1 442 ? -13.922 34.688 22.266 1 92.12 442 ALA B C 1
ATOM 7018 O O . ALA B 1 442 ? -13.242 34.719 23.297 1 92.12 442 ALA B O 1
ATOM 7019 N N . VAL B 1 443 ? -13.438 34.531 21.062 1 93.44 443 VAL B N 1
ATOM 7020 C CA . VAL B 1 443 ? -12 34.375 20.859 1 93.44 443 VAL B CA 1
ATOM 7021 C C . VAL B 1 443 ? -11.273 35.656 21.203 1 93.44 443 VAL B C 1
ATOM 7023 O O . VAL B 1 443 ? -10.281 35.656 21.938 1 93.44 443 VAL B O 1
ATOM 7026 N N . ASN B 1 444 ? -11.797 36.781 20.719 1 90.06 444 ASN B N 1
ATOM 7027 C CA . ASN B 1 444 ? -11.211 38.094 21 1 90.06 444 ASN B CA 1
ATOM 7028 C C . ASN B 1 444 ? -11.289 38.438 22.484 1 90.06 444 ASN B C 1
ATOM 7030 O O . ASN B 1 444 ? -10.336 38.969 23.062 1 90.06 444 ASN B O 1
ATOM 7034 N N . GLU B 1 445 ? -12.383 38.094 23 1 93.31 445 GLU B N 1
ATOM 7035 C CA . GLU B 1 445 ? -12.586 38.375 24.406 1 93.31 445 GLU B CA 1
ATOM 7036 C C . GLU B 1 445 ? -11.594 37.594 25.281 1 93.31 445 GLU B C 1
ATOM 7038 O O . GLU B 1 445 ? -11.039 38.125 26.234 1 93.31 445 GLU B O 1
ATOM 7043 N N . ALA B 1 446 ? -11.398 36.344 24.953 1 95.81 446 ALA B N 1
ATOM 7044 C CA . ALA B 1 446 ? -10.453 35.531 25.703 1 95.81 446 ALA B CA 1
ATOM 7045 C C . ALA B 1 446 ? -9.039 36.094 25.625 1 95.81 446 ALA B C 1
ATOM 7047 O O . ALA B 1 446 ? -8.312 36.125 26.625 1 95.81 446 ALA B O 1
ATOM 7048 N N . ALA B 1 447 ? -8.664 36.5 24.453 1 93.62 447 ALA B N 1
ATOM 7049 C CA . ALA B 1 447 ? -7.332 37.094 24.266 1 93.62 447 ALA B CA 1
ATOM 7050 C C . ALA B 1 447 ? -7.156 38.344 25.078 1 93.62 447 ALA B C 1
ATOM 7052 O O . ALA B 1 447 ? -6.113 38.562 25.703 1 93.62 447 ALA B O 1
ATOM 7053 N N . ARG B 1 448 ? -8.18 39.188 25.094 1 92.88 448 ARG B N 1
ATOM 7054 C CA . ARG B 1 448 ? -8.117 40.438 25.844 1 92.88 448 ARG B CA 1
ATOM 7055 C C . ARG B 1 448 ? -8.117 40.188 27.344 1 92.88 448 ARG B C 1
ATOM 7057 O O . ARG B 1 448 ? -7.5 40.938 28.109 1 92.88 448 ARG B O 1
ATOM 7064 N N . LEU B 1 449 ? -8.875 39.219 27.703 1 95.69 449 LEU B N 1
ATOM 7065 C CA . LEU B 1 449 ? -8.898 38.844 29.125 1 95.69 449 LEU B CA 1
ATOM 7066 C C . LEU B 1 449 ? -7.539 38.344 29.578 1 95.69 449 LEU B C 1
ATOM 7068 O O . LEU B 1 449 ? -7.117 38.594 30.703 1 95.69 449 LEU B O 1
ATOM 7072 N N . ALA B 1 450 ? -6.891 37.594 28.719 1 96.31 450 ALA B N 1
ATOM 7073 C CA . ALA B 1 450 ? -5.555 37.125 29.047 1 96.31 450 ALA B CA 1
ATOM 7074 C C . ALA B 1 450 ? -4.582 38.281 29.25 1 96.31 450 ALA B C 1
ATOM 7076 O O . ALA B 1 450 ? -3.723 38.219 30.125 1 96.31 450 ALA B O 1
ATOM 7077 N N . ASP B 1 451 ? -4.723 39.25 28.391 1 92.31 451 ASP B N 1
ATOM 7078 C CA . ASP B 1 451 ? -3.879 40.438 28.5 1 92.31 451 ASP B CA 1
ATOM 7079 C C . ASP B 1 451 ? -4.133 41.156 29.828 1 92.31 451 ASP B C 1
ATOM 7081 O O . ASP B 1 451 ? -3.193 41.594 30.484 1 92.31 451 ASP B O 1
ATOM 7085 N N . LEU B 1 452 ? -5.352 41.25 30.125 1 92.94 452 LEU B N 1
ATOM 7086 C CA . LEU B 1 452 ? -5.734 41.906 31.375 1 92.94 452 LEU B CA 1
ATOM 7087 C C . LEU B 1 452 ? -5.273 41.094 32.594 1 92.94 452 LEU B C 1
ATOM 7089 O O . LEU B 1 452 ? -4.918 41.656 33.625 1 92.94 452 LEU B O 1
ATOM 7093 N N . ALA B 1 453 ? -5.25 39.844 32.469 1 94.88 453 ALA B N 1
ATOM 7094 C CA . ALA B 1 453 ? -4.918 38.938 33.562 1 94.88 453 ALA B CA 1
ATOM 7095 C C . ALA B 1 453 ? -3.447 39.062 33.938 1 94.88 453 ALA B C 1
ATOM 7097 O O . ALA B 1 453 ? -3.066 38.719 35.062 1 94.88 453 ALA B O 1
ATOM 7098 N N . LYS B 1 454 ? -2.656 39.562 33.031 1 91.5 454 LYS B N 1
ATOM 7099 C CA . LYS B 1 454 ? -1.228 39.688 33.281 1 91.5 454 LYS B CA 1
ATOM 7100 C C . LYS B 1 454 ? -0.97 40.594 34.469 1 91.5 454 LYS B C 1
ATOM 7102 O O . LYS B 1 454 ? 0.053 40.469 35.156 1 91.5 454 LYS B O 1
ATOM 7107 N N . THR B 1 455 ? -1.855 41.469 34.75 1 88.31 455 THR B N 1
ATOM 7108 C CA . THR B 1 455 ? -1.675 42.438 35.812 1 88.31 455 THR B CA 1
ATOM 7109 C C . THR B 1 455 ? -2.598 42.094 37 1 88.31 455 THR B C 1
ATOM 7111 O O . THR B 1 455 ? -2.658 42.844 37.969 1 88.31 455 THR B O 1
ATOM 7114 N N . SER B 1 456 ? -3.266 41.062 36.844 1 87.94 456 SER B N 1
ATOM 7115 C CA . SER B 1 456 ? -4.156 40.625 37.906 1 87.94 456 SER B CA 1
ATOM 7116 C C . SER B 1 456 ? -3.428 39.75 38.906 1 87.94 456 SER B C 1
ATOM 7118 O O . SER B 1 456 ? -2.404 39.156 38.594 1 87.94 456 SER B O 1
ATOM 7120 N N . GLU B 1 457 ? -3.902 39.656 40.094 1 81.38 457 GLU B N 1
ATOM 7121 C CA . GLU B 1 457 ? -3.254 38.938 41.188 1 81.38 457 GLU B CA 1
ATOM 7122 C C . GLU B 1 457 ? -3.205 37.438 40.875 1 81.38 457 GLU B C 1
ATOM 7124 O O . GLU B 1 457 ? -2.191 36.781 41.125 1 81.38 457 GLU B O 1
ATOM 7129 N N . ARG B 1 458 ? -4.207 36.906 40.281 1 82.94 458 ARG B N 1
ATOM 7130 C CA . ARG B 1 458 ? -4.266 35.469 40.094 1 82.94 458 ARG B CA 1
ATOM 7131 C C . ARG B 1 458 ? -3.869 35.094 38.688 1 82.94 458 ARG B C 1
ATOM 7133 O O . ARG B 1 458 ? -3.781 33.906 38.375 1 82.94 458 ARG B O 1
ATOM 7140 N N . ARG B 1 459 ? -3.701 35.938 37.875 1 92.62 459 ARG B N 1
ATOM 7141 C CA . ARG B 1 459 ? -3.199 35.781 36.531 1 92.62 459 ARG B CA 1
ATOM 7142 C C . ARG B 1 459 ? -4.215 35.031 35.656 1 92.62 459 ARG B C 1
ATOM 7144 O O . ARG B 1 459 ? -3.891 34.594 34.562 1 92.62 459 ARG B O 1
ATOM 7151 N N . ILE B 1 460 ? -5.461 34.812 36.219 1 96.19 460 ILE B N 1
ATOM 7152 C CA . ILE B 1 460 ? -6.531 34.125 35.5 1 96.19 460 ILE B CA 1
ATOM 7153 C C . ILE B 1 460 ? -7.812 34.969 35.562 1 96.19 460 ILE B C 1
ATOM 7155 O O . ILE B 1 460 ? -8.242 35.375 36.656 1 96.19 460 ILE B O 1
ATOM 7159 N N . LEU B 1 461 ? -8.367 35.188 34.438 1 97.06 461 LEU B N 1
ATOM 7160 C CA . LEU B 1 461 ? -9.648 35.875 34.375 1 97.06 461 LEU B CA 1
ATOM 7161 C C . LEU B 1 461 ? -10.594 35.188 33.406 1 97.06 461 LEU B C 1
ATOM 7163 O O . LEU B 1 461 ? -10.141 34.562 32.438 1 97.06 461 LEU B O 1
ATOM 7167 N N . CYS B 1 462 ? -11.859 35.219 33.656 1 97.06 462 CYS B N 1
ATOM 7168 C CA . CYS B 1 462 ? -12.852 34.688 32.75 1 97.06 462 CYS B CA 1
ATOM 7169 C C . CYS B 1 462 ? -14.039 35.625 32.594 1 97.06 462 CYS B C 1
ATOM 7171 O O . CYS B 1 462 ? -14.258 36.469 33.469 1 97.06 462 CYS B O 1
ATOM 7173 N N . SER B 1 463 ? -14.68 35.5 31.5 1 95.62 463 SER B N 1
ATOM 7174 C CA . SER B 1 463 ? -15.875 36.312 31.266 1 95.62 463 SER B CA 1
ATOM 7175 C C . SER B 1 463 ? -17.078 35.688 31.984 1 95.62 463 SER B C 1
ATOM 7177 O O . SER B 1 463 ? -17.125 34.5 32.25 1 95.62 463 SER B O 1
ATOM 7179 N N . ALA B 1 464 ? -18.062 36.531 32.188 1 94.12 464 ALA B N 1
ATOM 7180 C CA . ALA B 1 464 ? -19.328 36.062 32.75 1 94.12 464 ALA B CA 1
ATOM 7181 C C . ALA B 1 464 ? -20 35.062 31.828 1 94.12 464 ALA B C 1
ATOM 7183 O O . ALA B 1 464 ? -20.656 34.125 32.281 1 94.12 464 ALA B O 1
ATOM 7184 N N . ALA B 1 465 ? -19.812 35.312 30.578 1 93.38 465 ALA B N 1
ATOM 7185 C CA . ALA B 1 465 ? -20.391 34.406 29.578 1 93.38 465 ALA B CA 1
ATOM 7186 C C . ALA B 1 465 ? -19.891 33 29.75 1 93.38 465 ALA B C 1
ATOM 7188 O O . ALA B 1 465 ? -20.641 32.031 29.547 1 93.38 465 ALA B O 1
ATOM 7189 N N . ALA B 1 466 ? -18.641 32.812 30.125 1 96.5 466 ALA B N 1
ATOM 7190 C CA . ALA B 1 466 ? -18.078 31.5 30.359 1 96.5 466 ALA B CA 1
ATOM 7191 C C . ALA B 1 466 ? -18.656 30.875 31.625 1 96.5 466 ALA B C 1
ATOM 7193 O O . ALA B 1 466 ? -18.969 29.672 31.641 1 96.5 466 ALA B O 1
ATOM 7194 N N . LEU B 1 467 ? -18.828 31.641 32.594 1 95.19 467 LEU B N 1
ATOM 7195 C CA . LEU B 1 467 ? -19.344 31.141 33.844 1 95.19 467 LEU B CA 1
ATOM 7196 C C . LEU B 1 467 ? -20.812 30.766 33.719 1 95.19 467 LEU B C 1
ATOM 7198 O O . LEU B 1 467 ? -21.266 29.781 34.312 1 95.19 467 LEU B O 1
ATOM 7202 N N . ASP B 1 468 ? -21.531 31.562 33 1 94.44 468 ASP B N 1
ATOM 7203 C CA . ASP B 1 468 ? -22.953 31.312 32.812 1 94.44 468 ASP B CA 1
ATOM 7204 C C . ASP B 1 468 ? -23.188 29.984 32.094 1 94.44 468 ASP B C 1
ATOM 7206 O O . ASP B 1 468 ? -24.25 29.375 32.25 1 94.44 468 ASP B O 1
ATOM 7210 N N . ARG B 1 469 ? -22.203 29.562 31.359 1 95.25 469 ARG B N 1
ATOM 7211 C CA . ARG B 1 469 ? -22.344 28.359 30.562 1 95.25 469 ARG B CA 1
ATOM 7212 C C . ARG B 1 469 ? -21.703 27.156 31.25 1 95.25 469 ARG B C 1
ATOM 7214 O O . ARG B 1 469 ? -21.75 26.047 30.734 1 95.25 469 ARG B O 1
ATOM 7221 N N . ALA B 1 470 ? -21.156 27.344 32.406 1 95.94 470 ALA B N 1
ATOM 7222 C CA . ALA B 1 470 ? -20.469 26.281 33.125 1 95.94 470 ALA B CA 1
ATOM 7223 C C . ALA B 1 470 ? -21.391 25.609 34.125 1 95.94 470 ALA B C 1
ATOM 7225 O O . ALA B 1 470 ? -22.438 26.156 34.5 1 95.94 470 ALA B O 1
ATOM 7226 N N . HIS B 1 471 ? -21 24.469 34.531 1 94.75 471 HIS B N 1
ATOM 7227 C CA . HIS B 1 471 ? -21.75 23.75 35.562 1 94.75 471 HIS B CA 1
ATOM 7228 C C . HIS B 1 471 ? -21.625 24.453 36.906 1 94.75 471 HIS B C 1
ATOM 7230 O O . HIS B 1 471 ? -20.625 25.125 37.188 1 94.75 471 HIS B O 1
ATOM 7236 N N . GLU B 1 472 ? -22.562 24.188 37.719 1 94 472 GLU B N 1
ATOM 7237 C CA . GLU B 1 472 ? -22.641 24.844 39.031 1 94 472 GLU B CA 1
ATOM 7238 C C . GLU B 1 472 ? -21.422 24.547 39.875 1 94 472 GLU B C 1
ATOM 7240 O O . GLU B 1 472 ? -20.938 25.406 40.625 1 94 472 GLU B O 1
ATOM 7245 N N . ALA B 1 473 ? -20.953 23.359 39.812 1 94.19 473 ALA B N 1
ATOM 7246 C CA . ALA B 1 473 ? -19.812 22.969 40.625 1 94.19 473 ALA B CA 1
ATOM 7247 C C . ALA B 1 473 ? -18.578 23.797 40.25 1 94.19 473 ALA B C 1
ATOM 7249 O O . ALA B 1 473 ? -17.781 24.141 41.125 1 94.19 473 ALA B O 1
ATOM 7250 N N . GLU B 1 474 ? -18.453 24.047 38.969 1 95.12 474 GLU B N 1
ATOM 7251 C CA . GLU B 1 474 ? -17.328 24.859 38.531 1 95.12 474 GLU B CA 1
ATOM 7252 C C . GLU B 1 474 ? -17.531 26.328 38.875 1 95.12 474 GLU B C 1
ATOM 7254 O O . GLU B 1 474 ? -16.578 27.031 39.25 1 95.12 474 GLU B O 1
ATOM 7259 N N . CYS B 1 475 ? -18.734 26.781 38.812 1 93.56 475 CYS B N 1
ATOM 7260 C CA . CYS B 1 475 ? -19.047 28.188 39.094 1 93.56 475 CYS B CA 1
ATOM 7261 C C . CYS B 1 475 ? -18.703 28.547 40.531 1 93.56 475 CYS B C 1
ATOM 7263 O O . CYS B 1 475 ? -18.281 29.672 40.812 1 93.56 475 CYS B O 1
ATOM 7265 N N . ARG B 1 476 ? -18.75 27.625 41.406 1 93.31 476 ARG B N 1
ATOM 7266 C CA . ARG B 1 476 ? -18.5 27.859 42.844 1 93.31 476 ARG B CA 1
ATOM 7267 C C . ARG B 1 476 ? -17.016 28.109 43.094 1 93.31 476 ARG B C 1
ATOM 7269 O O . ARG B 1 476 ? -16.656 28.688 44.125 1 93.31 476 ARG B O 1
ATOM 7276 N N . ARG B 1 477 ? -16.281 27.781 42.156 1 94.38 477 ARG B N 1
ATOM 7277 C CA . ARG B 1 477 ? -14.844 27.922 42.344 1 94.38 477 ARG B CA 1
ATOM 7278 C C . ARG B 1 477 ? -14.359 29.281 41.844 1 94.38 477 ARG B C 1
ATOM 7280 O O . ARG B 1 477 ? -13.156 29.562 41.875 1 94.38 477 ARG B O 1
ATOM 7287 N N . TRP B 1 478 ? -15.305 30.047 41.406 1 94.62 478 TRP B N 1
ATOM 7288 C CA . TRP B 1 478 ? -14.969 31.359 40.844 1 94.62 478 TRP B CA 1
ATOM 7289 C C . TRP B 1 478 ? -15.711 32.469 41.594 1 94.62 478 TRP B C 1
ATOM 7291 O O . TRP B 1 478 ? -16.797 32.25 42.125 1 94.62 478 TRP B O 1
ATOM 7301 N N . ILE B 1 479 ? -15.062 33.625 41.688 1 89.69 479 ILE B N 1
ATOM 7302 C CA . ILE B 1 479 ? -15.672 34.812 42.312 1 89.69 479 ILE B CA 1
ATOM 7303 C C . ILE B 1 479 ? -15.789 35.938 41.312 1 89.69 479 ILE B C 1
ATOM 7305 O O . ILE B 1 479 ? -14.922 36.094 40.438 1 89.69 479 ILE B O 1
ATOM 7309 N N . GLN B 1 480 ? -16.938 36.594 41.344 1 76.94 480 GLN B N 1
ATOM 7310 C CA . GLN B 1 480 ? -17.125 37.75 40.469 1 76.94 480 GLN B CA 1
ATOM 7311 C C . GLN B 1 480 ? -16.344 38.969 40.969 1 76.94 480 GLN B C 1
ATOM 7313 O O . GLN B 1 480 ? -16.359 39.25 42.156 1 76.94 480 GLN B O 1
ATOM 7318 N N . CYS B 1 481 ? -15.656 39.531 39.906 1 75.88 481 CYS B N 1
ATOM 7319 C CA . CYS B 1 481 ? -14.773 40.562 40.406 1 75.88 481 CYS B CA 1
ATOM 7320 C C . CYS B 1 481 ? -15.281 41.938 40 1 75.88 481 CYS B C 1
ATOM 7322 O O . CYS B 1 481 ? -15.672 42.75 40.844 1 75.88 481 CYS B O 1
ATOM 7324 N N . TYR B 1 482 ? -15.148 42.406 38.688 1 85.75 482 TYR B N 1
ATOM 7325 C CA . TYR B 1 482 ? -15.508 43.781 38.312 1 85.75 482 TYR B CA 1
ATOM 7326 C C . TYR B 1 482 ? -15.898 43.844 36.844 1 85.75 482 TYR B C 1
ATOM 7328 O O . TYR B 1 482 ? -15.891 42.812 36.156 1 85.75 482 TYR B O 1
ATOM 7336 N N . SER B 1 483 ? -16.469 44.969 36.375 1 91 483 SER B N 1
ATOM 7337 C CA . SER B 1 483 ? -16.828 45.219 34.969 1 91 483 SER B CA 1
ATOM 7338 C C . SER B 1 483 ? -15.859 46.188 34.312 1 91 483 SER B C 1
ATOM 7340 O O . SER B 1 483 ? -15.414 47.156 34.969 1 91 483 SER B O 1
ATOM 7342 N N . THR B 1 484 ? -15.445 45.812 33.156 1 90.06 484 THR B N 1
ATOM 7343 C CA . THR B 1 484 ? -14.523 46.688 32.406 1 90.06 484 THR B CA 1
ATOM 7344 C C . THR B 1 484 ? -14.797 46.594 30.906 1 90.06 484 THR B C 1
ATOM 7346 O O . THR B 1 484 ? -15.461 45.688 30.438 1 90.06 484 THR B O 1
ATOM 7349 N N . VAL B 1 485 ? -14.43 47.625 30.234 1 87.5 485 VAL B N 1
ATOM 7350 C CA . VAL B 1 485 ? -14.516 47.625 28.766 1 87.5 485 VAL B CA 1
ATOM 7351 C C . VAL B 1 485 ? -13.172 47.219 28.172 1 87.5 485 VAL B C 1
ATOM 7353 O O . VAL B 1 485 ? -12.172 47.906 28.344 1 87.5 485 VAL B O 1
ATOM 7356 N N . LEU B 1 486 ? -13.172 46.094 27.594 1 85.44 486 LEU B N 1
ATOM 7357 C CA . LEU B 1 486 ? -11.953 45.594 26.984 1 85.44 486 LEU B CA 1
ATOM 7358 C C . LEU B 1 486 ? -11.609 46.344 25.719 1 85.44 486 LEU B C 1
ATOM 7360 O O . LEU B 1 486 ? -12.492 46.906 25.062 1 85.44 486 LEU B O 1
ATOM 7364 N N . ARG B 1 487 ? -10.359 46.281 25.391 1 77.5 487 ARG B N 1
ATOM 7365 C CA . ARG B 1 487 ? -9.875 47 24.219 1 77.5 487 ARG B CA 1
ATOM 7366 C C . ARG B 1 487 ? -10.609 46.562 22.953 1 77.5 487 ARG B C 1
ATOM 7368 O O . ARG B 1 487 ? -10.727 45.375 22.703 1 77.5 487 ARG B O 1
ATOM 7375 N N . GLY B 1 488 ? -11.18 47.5 22.172 1 72.69 488 GLY B N 1
ATOM 7376 C CA . GLY B 1 488 ? -11.789 47.219 20.875 1 72.69 488 GLY B CA 1
ATOM 7377 C C . GLY B 1 488 ? -13.273 46.875 20.984 1 72.69 488 GLY B C 1
ATOM 7378 O O . GLY B 1 488 ? -13.961 46.75 19.969 1 72.69 488 GLY B O 1
ATOM 7379 N N . ARG B 1 489 ? -13.641 46.781 22.281 1 79.5 489 ARG B N 1
ATOM 7380 C CA . ARG B 1 489 ? -15.047 46.438 22.484 1 79.5 489 ARG B CA 1
ATOM 7381 C C . ARG B 1 489 ? -15.828 47.656 22.969 1 79.5 489 ARG B C 1
ATOM 7383 O O . ARG B 1 489 ? -15.273 48.531 23.625 1 79.5 489 ARG B O 1
ATOM 7390 N N . SER B 1 490 ? -17.125 47.656 22.656 1 79.94 490 SER B N 1
ATOM 7391 C CA . SER B 1 490 ? -17.984 48.75 23.062 1 79.94 490 SER B CA 1
ATOM 7392 C C . SER B 1 490 ? -18.75 48.438 24.344 1 79.94 490 SER B C 1
ATOM 7394 O O . SER B 1 490 ? -19.047 49.312 25.141 1 79.94 490 SER B O 1
ATOM 7396 N N . GLU B 1 491 ? -18.938 47.188 24.562 1 80.62 491 GLU B N 1
ATOM 7397 C CA . GLU B 1 491 ? -19.734 46.75 25.703 1 80.62 491 GLU B CA 1
ATOM 7398 C C . GLU B 1 491 ? -18.859 46.312 26.859 1 80.62 491 GLU B C 1
ATOM 7400 O O . GLU B 1 491 ? -17.781 45.719 26.641 1 80.62 491 GLU B O 1
ATOM 7405 N N . ALA B 1 492 ? -19.344 46.562 28 1 87.75 492 ALA B N 1
ATOM 7406 C CA . ALA B 1 492 ? -18.609 46.156 29.188 1 87.75 492 ALA B CA 1
ATOM 7407 C C . ALA B 1 492 ? -18.625 44.625 29.344 1 87.75 492 ALA B C 1
ATOM 7409 O O . ALA B 1 492 ? -19.625 44 29.062 1 87.75 492 ALA B O 1
ATOM 7410 N N . THR B 1 493 ? -17.469 44.156 29.781 1 88.38 493 THR B N 1
ATOM 7411 C CA . THR B 1 493 ? -17.328 42.719 30.078 1 88.38 493 THR B CA 1
ATOM 7412 C C . THR B 1 493 ? -17.266 42.5 31.594 1 88.38 493 THR B C 1
ATOM 7414 O O . THR B 1 493 ? -16.531 43.188 32.312 1 88.38 493 THR B O 1
ATOM 7417 N N . HIS B 1 494 ? -18.125 41.594 32.062 1 92.38 494 HIS B N 1
ATOM 7418 C CA . HIS B 1 494 ? -18.031 41.188 33.469 1 92.38 494 HIS B CA 1
ATOM 7419 C C . HIS B 1 494 ? -16.938 40.156 33.656 1 92.38 494 HIS B C 1
ATOM 7421 O O . HIS B 1 494 ? -16.984 39.094 33.031 1 92.38 494 HIS B O 1
ATOM 7427 N N . VAL B 1 495 ? -15.984 40.5 34.531 1 94.88 495 VAL B N 1
ATOM 7428 C CA . VAL B 1 495 ? -14.773 39.719 34.656 1 94.88 495 VAL B CA 1
ATOM 7429 C C . VAL B 1 495 ? -14.805 38.969 36 1 94.88 495 VAL B C 1
ATOM 7431 O O . VAL B 1 495 ? -15.227 39.531 37.031 1 94.88 495 VAL B O 1
ATOM 7434 N N . CYS B 1 496 ? -14.43 37.688 35.938 1 94.75 496 CYS B N 1
ATOM 7435 C CA . CYS B 1 496 ? -14.367 36.844 37.125 1 94.75 496 CYS B CA 1
ATOM 7436 C C . CYS B 1 496 ? -12.984 36.219 37.281 1 94.75 496 CYS B C 1
ATOM 7438 O O . CYS B 1 496 ? -12.234 36.125 36.312 1 94.75 496 CYS B O 1
ATOM 7440 N N . ALA B 1 497 ? -12.594 35.875 38.562 1 95 497 ALA B N 1
ATOM 7441 C CA . ALA B 1 497 ? -11.328 35.25 38.906 1 95 497 ALA B CA 1
ATOM 7442 C C . ALA B 1 497 ? -11.547 34.031 39.812 1 95 497 ALA B C 1
ATOM 7444 O O . ALA B 1 497 ? -12.594 33.906 40.438 1 95 497 ALA B O 1
ATOM 7445 N N . PRO B 1 498 ? -10.609 33.062 39.75 1 93.06 498 PRO B N 1
ATOM 7446 C CA . PRO B 1 498 ? -10.773 31.875 40.625 1 93.06 498 PRO B CA 1
ATOM 7447 C C . PRO B 1 498 ? -10.781 32.25 42.094 1 93.06 498 PRO B C 1
ATOM 7449 O O . PRO B 1 498 ? -10.07 33.156 42.5 1 93.06 498 PRO B O 1
ATOM 7452 N N . ALA B 1 499 ? -11.648 31.5 42.875 1 87.5 499 ALA B N 1
ATOM 7453 C CA . ALA B 1 499 ? -11.742 31.719 44.312 1 87.5 499 ALA B CA 1
ATOM 7454 C C . ALA B 1 499 ? -10.469 31.25 45 1 87.5 499 ALA B C 1
ATOM 7456 O O . ALA B 1 499 ? -9.773 30.359 44.531 1 87.5 499 ALA B O 1
ATOM 7457 N N . GLU B 1 500 ? -9.914 32.062 45.906 1 70.31 500 GLU B N 1
ATOM 7458 C CA . GLU B 1 500 ? -8.727 31.719 46.688 1 70.31 500 GLU B CA 1
ATOM 7459 C C . GLU B 1 500 ? -8.836 30.312 47.281 1 70.31 500 GLU B C 1
ATOM 7461 O O . GLU B 1 500 ? -9.922 29.875 47.625 1 70.31 500 GLU B O 1
ATOM 7466 N N . ALA B 1 501 ? -8.109 29.344 46.75 1 54.25 501 ALA B N 1
ATOM 7467 C CA . ALA B 1 501 ? -8.094 28.141 47.594 1 54.25 501 ALA B CA 1
ATOM 7468 C C . ALA B 1 501 ? -8.008 28.484 49.062 1 54.25 501 ALA B C 1
ATOM 7470 O O . ALA B 1 501 ? -7.098 29.203 49.5 1 54.25 501 ALA B O 1
ATOM 7471 N N . GLY B 1 502 ? -9.07 28.953 49.656 1 40.28 502 GLY B N 1
ATOM 7472 C CA . GLY B 1 502 ? -8.938 28.828 51.094 1 40.28 502 GLY B CA 1
ATOM 7473 C C . GLY B 1 502 ? -8.273 27.531 51.531 1 40.28 502 GLY B C 1
ATOM 7474 O O . GLY B 1 502 ? -8.25 26.562 50.75 1 40.28 502 GLY B O 1
#

Sequence (1004 aa):
MPSTSASAGQAQPKTARRLLLQYAFDLALAYFIAVVDASAILIPLRGHTYVDFAQRNLPVVSVLVVLGIISVAVAGALILAPTLQWFVPGHPPTKAQREAALRLGGRQSLILVGAWAASGAVLMLLNHADGTKILLPILLGVVLGGPAAAGTGMLLAQRTLRPIVGVATRGGQPRLAVPGVFARLVLLWFLCSALPIGVIGTFIVLRSYGWVIEQSASLDVPILVVSLAALLLGLPTMILTSRSISDPLDEIVDAMGQVEHGHIGTYVGSYERSQIGRLQTGFNRMVAGLEERERLRDLFGRHVGTDVARRALEEGSGSPGEVVEAAVLYIDLVGSTQLAENRPPQEVAEVLNDFFRIVVDAVDEHQGLINKFEGDAALAVFGAPLRTGDPASAALATARALGTQLRGLPAVDFGVGVSAGRVFAGNIGAENRYEYTVIGDAVNEAARLADLAKTSERRILCSAAALDRAHEAECRRWIQCYSTVLRGRSEATHVCAPAEAGMPSTSASAGQAQPKTARRLLLQYAFDLALAYFIAVVDASAILIPLRGHTYVDFAQRNLPVVSVLVVLGIISVAVAGALILAPTLQWFVPGHPPTKAQREAALRLGGRQSLILVGAWAASGAVLMLLNHADGTKILLPILLGVVLGGPAAAGTGMLLAQRTLRPIVGVATRGGQPRLAVPGVFARLVLLWFLCSALPIGVIGTFIVLRSYGWVIEQSASLDVPILVVSLAALLLGLPTMILTSRSISDPLDEIVDAMGQVEHGHIGTYVGSYERSQIGRLQTGFNRMVAGLEERERLRDLFGRHVGTDVARRALEEGSGSPGEVVEAAVLYIDLVGSTQLAENRPPQEVAEVLNDFFRIVVDAVDEHQGLINKFEGDAALAVFGAPLRTGDPASAALATARALGTQLRGLPAVDFGVGVSAGRVFAGNIGAENRYEYTVIGDAVNEAARLADLAKTSERRILCSAAALDRAHEAECRRWIQCYSTVLRGRSEATHVCAPAEAG

pLDDT: mean 82.94, std 12.66, range [27.38, 98.5]

Nearest PDB structures (foldseek):
  1wc1-assembly2_B  TM=8.782E-01  e=1.829E-11  Limnospira platensis
  1cju-assembly1_A  TM=8.564E-01  e=5.399E-07  Canis lupus familiaris
  7d9t-assembly1_A  TM=8.014E-01  e=1.542E-07  Homo sapiens
  8hbe-assembly1_A  TM=6.939E-01  e=2.462E-08  Homo sapiens
  3uvj-assembly1_A  TM=7.432E-01  e=3.947E-07  Homo sapiens